Protein AF-0000000067432813 (afdb_homodimer)

Radius of gyration: 28.45 Å; Cα contacts (8 Å, |Δi|>4): 1770; chains: 2; bounding box: 60×82×70 Å

Secondary structure (DSSP, 8-state):
-PPPHHHHHHHS-SPP--SSTTSPPPPTT--HHHHHHHHHHHHHHHHHB-SB---STT-PBP-HHHHHHHHHHTT--HHHHHHHHHHHHTTPPBP---SS---GGGTTSSTT-GGGHHHHHHHHHHHHHHS-HHHHHIIIIISHHHHHSTT---HHHHHT-GGGHHHHHHHHHHHTT-HHHHHHHHHHHHHS----SSSS-GGGGSPPS--S-BS-HHHHHHHHHH-GGGTT--S-HHHHHHHHHHHHHHHHTTB---TT-HHHHHHHHHHHHHHHHHHHHTTTEETTEE----HHHHHHHHHHTHHHHHHTTS-HHHHHHHHHHHHHHHHHHHHHTT-----HHHHHHSPP-----S------TT-SS-TTSHHHH-S-HHHHHHHHHHH-S-HHHHHHHHHHHHHHHHHTTPPTTTTTTSSSTTGGG--THHHHHHHHHHHHHH--GGGTPPP---TT-TTSTT----/-PPPHHHHHHHS-SPP--SSTTSPPPPTT--HHHHHHHHHHHHHHHHHB-SB---STT-PBP-HHHHHHHHHHTT--HHHHHHHHHHHHTTPPBP---SS---GGGTTTSTT-GGGHHHHHHHHHHHHHHS-HHHHHIIIIISHHHHHSTT---HHHHHT-GGGHHHHHHHHHHHTT-HHHHHHHHHHHHHS----SSSS-GGGGSPPS--S-BS-HHHHHHHHHH-GGGTT--S-HHHHHHHHHHHHHHHHTTB---TT-HHHHHHHHHHHHHHHHHHHHTTTEETTEE----HHHHHHHHHHTTHHHHHTTS-HHHHHHHHHHHHHHHHHHHHHTT-----HHHHHHSPP-----S------TT-SS-TTSHHHH-S-HHHHHHHHHHH-S-HHHHHHHHHHHHHHHHHTTPPTTTTTTSSSTTGGG--THHHHHHHHHHHHHH--GGGTPPP---TT-TTSTT----

Nearest PDB structures (foldseek):
  7y3y-assembly1_B  TM=7.934E-01  e=2.611E-19  Cercospora sojina
  7y3w-assembly1_B  TM=7.903E-01  e=6.252E-19  Cercospora sojina
  8z4q-assembly1_A  TM=8.012E-01  e=2.951E-18  Aspergillus westerdijkiae
  7y3x-assembly2_B  TM=7.971E-01  e=7.065E-18  Cercospora sojina
  7y3y-assembly1_B  TM=7.880E-01  e=1.391E-19  Cercospora sojina

InterPro domains:
  IPR025337 Questin oxidase-like [PF14027] (61-404)
  IPR025337 Questin oxidase-like [PTHR35870] (26-448)

Solvent-accessible surface area (backbone atoms only — not comparable to full-atom values): 48434 Å² total; per-residue (Å²): 106,81,72,50,76,70,51,48,49,68,24,48,49,79,68,44,65,31,81,38,61,78,27,68,66,54,38,38,45,35,26,36,63,25,47,53,47,49,45,50,51,50,51,46,44,66,66,48,31,34,72,41,31,45,89,54,85,84,43,49,70,55,52,58,63,59,39,48,50,49,39,39,38,60,4,34,42,42,59,39,48,49,42,51,48,56,61,41,63,75,54,52,27,63,47,62,84,28,92,52,84,46,45,90,89,48,60,70,74,52,57,43,36,65,64,37,34,52,20,36,28,26,40,41,38,55,46,54,76,76,38,60,64,49,58,50,45,44,55,62,33,65,27,62,63,24,31,57,40,88,88,38,58,29,29,58,54,10,24,61,26,81,80,30,46,23,40,41,35,30,19,50,10,53,40,28,56,22,52,43,40,29,11,47,8,52,17,43,17,42,28,34,57,60,91,48,54,42,54,61,43,76,70,61,79,44,79,75,84,73,84,65,64,56,51,56,69,53,29,50,51,37,52,54,66,69,36,71,89,62,58,82,74,79,75,53,67,64,50,43,32,65,74,45,11,56,62,52,31,61,55,40,66,42,45,43,65,56,36,80,37,66,70,54,47,54,50,52,52,49,50,51,46,53,48,30,44,41,57,29,45,34,30,16,41,50,96,89,36,84,74,43,71,50,52,71,43,46,39,46,38,44,43,50,61,28,50,43,34,47,61,72,55,51,51,36,69,52,40,26,38,49,53,47,44,49,50,34,50,51,52,51,54,42,50,67,68,65,43,54,61,61,51,42,59,64,58,67,69,46,83,71,71,73,83,70,75,56,74,72,55,54,30,24,84,71,19,28,52,33,38,85,37,69,47,18,60,49,42,36,58,61,49,56,52,52,47,29,33,71,18,47,78,55,57,61,54,38,44,45,46,53,44,31,39,45,48,14,34,76,40,4,48,40,43,59,43,76,44,51,84,48,64,28,72,57,32,38,60,47,36,19,58,56,30,58,43,40,43,40,51,51,45,58,68,31,30,45,20,30,42,44,35,66,80,46,51,53,54,90,34,77,92,42,69,78,52,65,64,121,106,80,72,50,76,70,51,47,50,66,24,49,48,79,69,45,65,30,82,38,59,77,30,69,66,56,39,39,45,34,26,34,63,26,48,53,48,48,47,53,51,51,53,47,45,67,67,49,31,35,72,40,29,44,88,54,86,84,43,47,71,53,52,58,61,58,39,47,50,48,41,40,38,59,5,34,42,43,59,40,47,49,41,53,48,56,61,42,63,75,55,52,28,62,46,60,85,29,93,52,84,45,46,91,87,47,61,71,74,53,57,43,36,64,64,36,33,52,20,35,27,25,40,40,36,54,47,55,75,75,39,62,66,48,59,52,45,45,54,62,33,65,26,63,64,25,33,57,40,89,89,38,57,29,30,57,53,10,24,61,27,79,81,30,47,22,41,40,34,30,19,51,12,54,40,28,55,20,52,43,40,30,12,47,8,53,17,45,18,40,28,33,57,60,88,47,53,43,53,61,43,75,71,61,80,44,80,76,87,74,82,65,68,57,50,58,68,55,29,49,50,37,52,53,66,69,36,70,88,62,60,83,73,78,75,52,69,65,50,43,32,64,74,46,11,55,62,52,30,61,57,40,67,43,44,42,64,56,37,81,38,66,69,53,46,54,49,52,51,50,51,51,45,54,48,31,46,40,57,28,44,36,30,15,41,51,97,89,34,83,74,42,71,49,52,70,43,45,40,46,38,44,43,48,60,29,51,45,32,48,61,71,54,52,52,36,69,52,40,26,38,51,55,47,45,50,49,32,51,51,52,49,54,42,51,68,68,65,43,54,60,60,52,42,59,63,59,68,69,45,82,72,71,74,84,67,74,58,72,72,55,55,28,24,85,72,18,28,53,33,38,86,36,70,49,20,61,48,43,35,58,60,50,56,52,52,48,30,33,71,16,47,76,56,56,62,54,39,43,44,45,54,42,32,38,45,46,15,33,76,40,4,46,41,43,58,47,79,42,52,86,44,66,28,71,58,31,34,60,49,37,19,56,57,32,58,43,40,43,39,51,50,44,59,68,31,29,45,20,29,40,44,35,65,79,45,52,52,53,89,34,77,91,44,69,79,52,64,64,124

Sequence (940 aa):
MAPTKAQLLELWPVPGPSLTHYTAPRWPGTSPESTATLRVYLQRDYVEHHGMFDYTSRGAHNHTPFHLLVEWALGGTSKHLDAIWDQHENVERYAHRSPGAITTANAFDHLGDGDYYQAYLHFFSDLLLKTPLSAVLEEWLFSPKANFDGKKPEMVNRLLDGILHPMLYLGYGIEFSLPGLVAMGLAQTAVHGAPSPNLIPRSMFEAPTKRGPGLHAFTIVSRIMSDNAFKDYKGSFDDLQAKIGQKIQSYASEWLVDGANDKEIAKKVQELTFLNVMIYAVGGWRNGKFYKAEFTLMHLLTSSMTLTSYMAVISPTSKSLLLRAYFTRSLAYYISKGRPELPVRSFFTAPILTDFPGPTVNPTESAFPDPESPFAETPNVWLKIIQSALVHPDDHLSKVQRTLAHYGSLYGHIAAGEFKGTELKDSELIDGTLFVRTAALTMEWMGRIREGEPARFWGDDPNFPEAKIYMAPTKAQLLELWPVPGPSLTHYTAPRWPGTSPESTATLRVYLQRDYVEHHGMFDYTSRGAHNHTPFHLLVEWALGGTSKHLDAIWDQHENVERYAHRSPGAITTANAFDHLGDGDYYQAYLHFFSDLLLKTPLSAVLEEWLFSPKANFDGKKPEMVNRLLDGILHPMLYLGYGIEFSLPGLVAMGLAQTAVHGAPSPNLIPRSMFEAPTKRGPGLHAFTIVSRIMSDNAFKDYKGSFDDLQAKIGQKIQSYASEWLVDGANDKEIAKKVQELTFLNVMIYAVGGWRNGKFYKAEFTLMHLLTSSMTLTSYMAVISPTSKSLLLRAYFTRSLAYYISKGRPELPVRSFFTAPILTDFPGPTVNPTESAFPDPESPFAETPNVWLKIIQSALVHPDDHLSKVQRTLAHYGSLYGHIAAGEFKGTELKDSELIDGTLFVRTAALTMEWMGRIREGEPARFWGDDPNFPEAKIY

Structure (mmCIF, N/CA/C/O backbone):
data_AF-0000000067432813-model_v1
#
loop_
_entity.id
_entity.type
_entity.pdbx_description
1 polymer 'Predicted protein'
#
loop_
_atom_site.group_PDB
_atom_site.id
_atom_site.type_symbol
_atom_site.label_atom_id
_atom_site.label_alt_id
_atom_site.label_comp_id
_atom_site.label_asym_id
_atom_site.label_entity_id
_atom_site.label_seq_id
_atom_site.pdbx_PDB_ins_code
_atom_site.Cartn_x
_atom_site.Cartn_y
_atom_site.Cartn_z
_atom_site.occupancy
_atom_site.B_iso_or_equiv
_atom_site.auth_seq_id
_atom_site.auth_comp_id
_atom_site.auth_asym_id
_atom_site.auth_atom_id
_atom_site.pdbx_PDB_model_num
ATOM 1 N N . MET A 1 1 ? -29.719 22.328 2.865 1 84.38 1 MET A N 1
ATOM 2 C CA . MET A 1 1 ? -30.469 21.547 3.848 1 84.38 1 MET A CA 1
ATOM 3 C C . MET A 1 1 ? -29.688 20.297 4.242 1 84.38 1 MET A C 1
ATOM 5 O O . MET A 1 1 ? -28.812 19.844 3.498 1 84.38 1 MET A O 1
ATOM 9 N N . ALA A 1 2 ? -30.016 19.844 5.434 1 91.56 2 ALA A N 1
ATOM 10 C CA . ALA A 1 2 ? -29.422 18.594 5.875 1 91.56 2 ALA A CA 1
ATOM 11 C C . ALA A 1 2 ? -29.672 17.469 4.859 1 91.56 2 ALA A C 1
ATOM 13 O O . ALA A 1 2 ? -30.75 17.406 4.266 1 91.56 2 ALA A O 1
ATOM 14 N N . PRO A 1 3 ? -28.719 16.594 4.664 1 95.38 3 PRO A N 1
ATOM 15 C CA . PRO A 1 3 ? -28.891 15.508 3.705 1 95.38 3 PRO A CA 1
ATOM 16 C C . PRO A 1 3 ? -29.969 14.508 4.141 1 95.38 3 PRO A C 1
ATOM 18 O O . PRO A 1 3 ? -30.156 14.289 5.336 1 95.38 3 PRO A O 1
ATOM 21 N N . THR A 1 4 ? -30.641 13.969 3.16 1 96 4 THR A N 1
ATOM 22 C CA . THR A 1 4 ? -31.531 12.844 3.414 1 96 4 THR A CA 1
ATOM 23 C C . THR A 1 4 ? -30.734 11.594 3.799 1 96 4 THR A C 1
ATOM 25 O O . THR A 1 4 ? -29.516 11.586 3.711 1 96 4 THR A O 1
ATOM 28 N N . LYS A 1 5 ? -31.5 10.578 4.238 1 95.31 5 LYS A N 1
ATOM 29 C CA . LYS A 1 5 ? -30.859 9.312 4.582 1 95.31 5 LYS A CA 1
ATOM 30 C C . LYS A 1 5 ? -30.125 8.727 3.379 1 95.31 5 LYS A C 1
ATOM 32 O O . LYS A 1 5 ? -29.016 8.195 3.52 1 95.31 5 LYS A O 1
ATOM 37 N N . ALA A 1 6 ? -30.688 8.766 2.238 1 96.88 6 ALA A N 1
ATOM 38 C CA . ALA A 1 6 ? -30.078 8.25 1.016 1 96.88 6 ALA A CA 1
ATOM 39 C C . ALA A 1 6 ? -28.844 9.047 0.646 1 96.88 6 ALA A C 1
ATOM 41 O O . ALA A 1 6 ? -27.828 8.477 0.213 1 96.88 6 ALA A O 1
ATOM 42 N N . GLN A 1 7 ? -28.891 10.344 0.793 1 97.62 7 GLN A N 1
ATOM 43 C CA . GLN A 1 7 ? -27.766 11.203 0.497 1 97.62 7 GLN A CA 1
ATOM 44 C C . GLN A 1 7 ? -26.609 10.961 1.478 1 97.62 7 GLN A C 1
ATOM 46 O O . GLN A 1 7 ? -25.438 11.031 1.104 1 97.62 7 GLN A O 1
ATOM 51 N N . LEU A 1 8 ? -27.016 10.75 2.73 1 97.75 8 LEU A N 1
ATOM 52 C CA . LEU A 1 8 ? -26 10.461 3.742 1 97.75 8 LEU A CA 1
ATOM 53 C C . LEU A 1 8 ? -25.219 9.203 3.373 1 97.75 8 LEU A C 1
ATOM 55 O O . LEU A 1 8 ? -24 9.156 3.561 1 97.75 8 LEU A O 1
ATOM 59 N N . LEU A 1 9 ? -25.859 8.18 2.832 1 97.12 9 LEU A N 1
ATOM 60 C CA . LEU A 1 9 ? -25.188 6.949 2.404 1 97.12 9 LEU A CA 1
ATOM 61 C C . LEU A 1 9 ? -24.266 7.215 1.223 1 97.12 9 LEU A C 1
ATOM 63 O O . LEU A 1 9 ? -23.219 6.582 1.098 1 97.12 9 LEU A O 1
ATOM 67 N N . GLU A 1 10 ? -24.625 8.125 0.371 1 97.5 10 GLU A N 1
ATOM 68 C CA . GLU A 1 10 ? -23.781 8.5 -0.771 1 97.5 10 GLU A CA 1
ATOM 69 C C . GLU A 1 10 ? -22.562 9.289 -0.327 1 97.5 10 GLU A C 1
ATOM 71 O O . GLU A 1 10 ? -21.5 9.18 -0.931 1 97.5 10 GLU A O 1
ATOM 76 N N . LEU A 1 11 ? -22.734 10.062 0.711 1 98.5 11 LEU A N 1
ATOM 77 C CA . LEU A 1 11 ? -21.641 10.883 1.241 1 98.5 11 LEU A CA 1
ATOM 78 C C . LEU A 1 11 ? -20.641 10.023 1.992 1 98.5 11 LEU A C 1
ATOM 80 O O . LEU A 1 11 ? -19.484 10.422 2.166 1 98.5 11 LEU A O 1
ATOM 84 N N . TRP A 1 12 ? -21.109 8.891 2.465 1 98.31 12 TRP A N 1
ATOM 85 C CA . TRP A 1 12 ? -20.25 8.055 3.311 1 98.31 12 TRP A CA 1
ATOM 86 C C . TRP A 1 12 ? -20.234 6.613 2.807 1 98.31 12 TRP A C 1
ATOM 88 O O . TRP A 1 12 ? -20.609 5.691 3.535 1 98.31 12 TRP A O 1
ATOM 98 N N . PRO A 1 13 ? -19.719 6.41 1.611 1 97.81 13 PRO A N 1
ATOM 99 C CA . PRO A 1 13 ? -19.531 5.047 1.116 1 97.81 13 PRO A CA 1
ATOM 100 C C . PRO A 1 13 ? -18.438 4.293 1.872 1 97.81 13 PRO A C 1
ATOM 102 O O . PRO A 1 13 ? -17.828 4.848 2.791 1 97.81 13 PRO A O 1
ATOM 105 N N . VAL A 1 14 ? -18.266 3.002 1.536 1 97.25 14 VAL A N 1
ATOM 106 C CA . VAL A 1 14 ? -17.062 2.311 1.994 1 97.25 14 VAL A CA 1
ATOM 107 C C . VAL A 1 14 ? -15.82 3.07 1.534 1 97.25 14 VAL A C 1
ATOM 109 O O . VAL A 1 14 ? -15.703 3.438 0.362 1 97.25 14 VAL A O 1
ATOM 112 N N . PRO A 1 15 ? -14.906 3.412 2.447 1 97.5 15 PRO A N 1
ATOM 113 C CA . PRO A 1 15 ? -13.711 4.152 2.033 1 97.5 15 PRO A CA 1
ATOM 114 C C . PRO A 1 15 ? -13 3.512 0.847 1 97.5 15 PRO A C 1
ATOM 116 O O . PRO A 1 15 ? -12.859 2.287 0.795 1 97.5 15 PRO A O 1
ATOM 119 N N . GLY A 1 16 ? -12.594 4.301 -0.066 1 93.56 16 GLY A N 1
ATOM 120 C CA . GLY A 1 16 ? -12.047 3.826 -1.327 1 93.56 16 GLY A CA 1
ATOM 121 C C . GLY A 1 16 ? -10.586 3.404 -1.225 1 93.56 16 GLY A C 1
ATOM 122 O O . GLY A 1 16 ? -9.953 3.602 -0.189 1 93.56 16 GLY A O 1
ATOM 123 N N . PRO A 1 17 ? -10.102 2.787 -2.27 1 90.25 17 PRO A N 1
ATOM 124 C CA . PRO A 1 17 ? -8.688 2.402 -2.318 1 90.25 17 PRO A CA 1
ATOM 125 C C . PRO A 1 17 ? -7.758 3.596 -2.51 1 90.25 17 PRO A C 1
ATOM 127 O O . PRO A 1 17 ? -8.219 4.734 -2.602 1 90.25 17 PRO A O 1
ATOM 130 N N . SER A 1 18 ? -6.461 3.262 -2.467 1 91.06 18 SER A N 1
ATOM 131 C CA . SER A 1 18 ? -5.488 4.297 -2.793 1 91.06 18 SER A CA 1
ATOM 132 C C . SER A 1 18 ? -5.746 4.883 -4.18 1 91.06 18 SER A C 1
ATOM 134 O O . SER A 1 18 ? -6.199 4.176 -5.082 1 91.06 18 SER A O 1
ATOM 136 N N . LEU A 1 19 ? -5.426 6.125 -4.375 1 92.88 19 LEU A N 1
ATOM 137 C CA . LEU A 1 19 ? -5.723 6.828 -5.617 1 92.88 19 LEU A CA 1
ATOM 138 C C . LEU A 1 19 ? -4.629 6.598 -6.652 1 92.88 19 LEU A C 1
ATOM 140 O O . LEU A 1 19 ? -4.914 6.461 -7.844 1 92.88 19 LEU A O 1
ATOM 144 N N . THR A 1 20 ? -3.43 6.652 -6.195 1 91.88 20 THR A N 1
ATOM 145 C CA . THR A 1 20 ? -2.238 6.457 -7.012 1 91.88 20 THR A CA 1
ATOM 146 C C . THR A 1 20 ? -1.196 5.629 -6.266 1 91.88 20 THR A C 1
ATOM 148 O O . THR A 1 20 ? -1.397 5.273 -5.102 1 91.88 20 THR A O 1
ATOM 151 N N . HIS A 1 21 ? -0.107 5.395 -6.852 1 89.62 21 HIS A N 1
ATOM 152 C CA . HIS A 1 21 ? 0.961 4.66 -6.184 1 89.62 21 HIS A CA 1
ATOM 153 C C . HIS A 1 21 ? 1.646 5.527 -5.129 1 89.62 21 HIS A C 1
ATOM 155 O O . HIS A 1 21 ? 2.398 5.016 -4.297 1 89.62 21 HIS A O 1
ATOM 161 N N . TYR A 1 22 ? 1.32 6.832 -5.105 1 93.62 22 TYR A N 1
ATOM 162 C CA . TYR A 1 22 ? 1.924 7.727 -4.121 1 93.62 22 TYR A CA 1
ATOM 163 C C . TYR A 1 22 ? 1.033 7.863 -2.893 1 93.62 22 TYR A C 1
ATOM 165 O O . TYR A 1 22 ? 1.481 8.328 -1.844 1 93.62 22 TYR A O 1
ATOM 173 N N . THR A 1 23 ? -0.262 7.531 -3.023 1 95.69 23 THR A N 1
ATOM 174 C CA . THR A 1 23 ? -1.18 7.684 -1.9 1 95.69 23 THR A CA 1
ATOM 175 C C . THR A 1 23 ? -1.119 6.469 -0.981 1 95.69 23 THR A C 1
ATOM 177 O O . THR A 1 23 ? -0.962 5.336 -1.448 1 95.69 23 THR A O 1
ATOM 180 N N . ALA A 1 24 ? -1.291 6.691 0.257 1 94.62 24 ALA A N 1
ATOM 181 C CA . ALA A 1 24 ? -1.124 5.633 1.247 1 94.62 24 ALA A CA 1
ATOM 182 C C . ALA A 1 24 ? -2.104 4.488 0.996 1 94.62 24 ALA A C 1
ATOM 184 O O . ALA A 1 24 ? -3.314 4.711 0.905 1 94.62 24 ALA A O 1
ATOM 185 N N . PRO A 1 25 ? -1.563 3.297 0.836 1 94.25 25 PRO A N 1
ATOM 186 C CA . PRO A 1 25 ? -2.465 2.145 0.759 1 94.25 25 PRO A CA 1
ATOM 187 C C . PRO A 1 25 ? -3.053 1.763 2.115 1 94.25 25 PRO A C 1
ATOM 189 O O . PRO A 1 25 ? -2.604 2.264 3.15 1 94.25 25 PRO A O 1
ATOM 192 N N . ARG A 1 26 ? -4.086 0.929 2.025 1 96.19 26 ARG A N 1
ATOM 193 C CA . ARG A 1 26 ? -4.621 0.359 3.258 1 96.19 26 ARG A CA 1
ATOM 194 C C . ARG A 1 26 ? -3.748 -0.791 3.752 1 96.19 26 ARG A C 1
ATOM 196 O O . ARG A 1 26 ? -3.25 -1.586 2.951 1 96.19 26 ARG A O 1
ATOM 203 N N . TRP A 1 27 ? -3.51 -0.84 5.047 1 97.88 27 TRP A N 1
ATOM 204 C CA . TRP A 1 27 ? -2.912 -2.033 5.637 1 97.88 27 TRP A CA 1
ATOM 205 C C . TRP A 1 27 ? -3.91 -3.186 5.664 1 97.88 27 TRP A C 1
ATOM 207 O O . TRP A 1 27 ? -5.121 -2.965 5.621 1 97.88 27 TRP A O 1
ATOM 217 N N . PRO A 1 28 ? -3.398 -4.418 5.629 1 98.06 28 PRO A N 1
ATOM 218 C CA . PRO A 1 28 ? -4.355 -5.492 5.902 1 98.06 28 PRO A CA 1
ATOM 219 C C . PRO A 1 28 ? -4.934 -5.426 7.316 1 98.06 28 PRO A C 1
ATOM 221 O O . PRO A 1 28 ? -4.262 -4.957 8.234 1 98.06 28 PRO A O 1
ATOM 224 N N . GLY A 1 29 ? -6.148 -5.902 7.477 1 97.31 29 GLY A N 1
ATOM 225 C CA . GLY A 1 29 ? -6.738 -5.957 8.805 1 97.31 29 GLY A CA 1
ATOM 226 C C . GLY A 1 29 ? -8.164 -5.434 8.844 1 97.31 29 GLY A C 1
ATOM 227 O O . GLY A 1 29 ? -8.883 -5.664 9.812 1 97.31 29 GLY A O 1
ATOM 228 N N . THR A 1 30 ? -8.562 -4.727 7.77 1 96.81 30 THR A N 1
ATOM 229 C CA . THR A 1 30 ? -9.961 -4.324 7.699 1 96.81 30 THR A CA 1
ATOM 230 C C . THR A 1 30 ? -10.875 -5.543 7.59 1 96.81 30 THR A C 1
ATOM 232 O O . THR A 1 30 ? -10.492 -6.555 6.996 1 96.81 30 THR A O 1
ATOM 235 N N . SER A 1 31 ? -11.992 -5.504 8.164 1 97.69 31 SER A N 1
ATOM 236 C CA . SER A 1 31 ? -13 -6.559 8.133 1 97.69 31 SER A CA 1
ATOM 237 C C . SER A 1 31 ? -14.383 -5.992 7.797 1 97.69 31 SER A C 1
ATOM 239 O O . SER A 1 31 ? -14.586 -4.777 7.848 1 97.69 31 SER A O 1
ATOM 241 N N . PRO A 1 32 ? -15.312 -6.898 7.402 1 97.88 32 PRO A N 1
ATOM 242 C CA . PRO A 1 32 ? -16.672 -6.402 7.219 1 97.88 32 PRO A CA 1
ATOM 243 C C . PRO A 1 32 ? -17.219 -5.715 8.469 1 97.88 32 PRO A C 1
ATOM 245 O O . PRO A 1 32 ? -17.875 -4.668 8.367 1 97.88 32 PRO A O 1
ATOM 248 N N . GLU A 1 33 ? -16.906 -6.273 9.594 1 98.12 33 GLU A N 1
ATOM 249 C CA . GLU A 1 33 ? -17.422 -5.742 10.852 1 98.12 33 GLU A CA 1
ATOM 250 C C . GLU A 1 33 ? -16.828 -4.371 11.156 1 98.12 33 GLU A C 1
ATOM 252 O O . GLU A 1 33 ? -17.547 -3.436 11.492 1 98.12 33 GLU A O 1
ATOM 257 N N . SER A 1 34 ? -15.531 -4.254 11.125 1 98.5 34 SER A N 1
ATOM 258 C CA . SER A 1 34 ? -14.883 -2.975 11.414 1 98.5 34 SER A CA 1
ATOM 259 C C . SER A 1 34 ? -15.305 -1.905 10.414 1 98.5 34 SER A C 1
ATOM 261 O O . SER A 1 34 ? -15.461 -0.736 10.773 1 98.5 34 SER A O 1
ATOM 263 N N . THR A 1 35 ? -15.523 -2.285 9.133 1 98.62 35 THR A N 1
ATOM 264 C CA . THR A 1 35 ? -15.938 -1.345 8.094 1 98.62 35 THR A CA 1
ATOM 265 C C . THR A 1 35 ? -17.344 -0.836 8.359 1 98.62 35 THR A C 1
ATOM 267 O O . THR A 1 35 ? -17.625 0.355 8.203 1 98.62 35 THR A O 1
ATOM 270 N N . ALA A 1 36 ? -18.203 -1.762 8.742 1 98.38 36 ALA A N 1
ATOM 271 C CA . ALA A 1 36 ? -19.578 -1.362 9.094 1 98.38 36 ALA A CA 1
ATOM 272 C C . ALA A 1 36 ? -19.578 -0.395 10.273 1 98.38 36 ALA A C 1
ATOM 274 O O . ALA A 1 36 ? -20.281 0.615 10.258 1 98.38 36 ALA A O 1
ATOM 275 N N . THR A 1 37 ? -18.766 -0.705 11.273 1 98.81 37 THR A N 1
ATOM 276 C CA . THR A 1 37 ? -18.656 0.147 12.445 1 98.81 37 THR A CA 1
ATOM 277 C C . THR A 1 37 ? -18.125 1.524 12.07 1 98.81 37 THR A C 1
ATOM 279 O O . THR A 1 37 ? -18.641 2.545 12.516 1 98.81 37 THR A O 1
ATOM 282 N N . LEU A 1 38 ? -17.109 1.555 11.25 1 98.81 38 LEU A N 1
ATOM 283 C CA . LEU A 1 38 ? -16.516 2.805 10.789 1 98.81 38 LEU A CA 1
ATOM 284 C C . LEU A 1 38 ? -17.562 3.686 10.117 1 98.81 38 LEU A C 1
ATOM 286 O O . LEU A 1 38 ? -17.672 4.875 10.43 1 98.81 38 LEU A O 1
ATOM 290 N N . ARG A 1 39 ? -18.312 3.135 9.219 1 98.44 39 ARG A N 1
ATOM 291 C CA . ARG A 1 39 ? -19.281 3.9 8.445 1 98.44 39 ARG A CA 1
ATOM 292 C C . ARG A 1 39 ? -20.375 4.473 9.352 1 98.44 39 ARG A C 1
ATOM 294 O O . ARG A 1 39 ? -20.797 5.617 9.172 1 98.44 39 ARG A O 1
ATOM 301 N N . VAL A 1 40 ? -20.766 3.672 10.328 1 98.44 40 VAL A N 1
ATOM 302 C CA . VAL A 1 40 ? -21.781 4.133 11.266 1 98.44 40 VAL A CA 1
ATOM 303 C C . VAL A 1 40 ? -21.266 5.348 12.031 1 98.44 40 VAL A C 1
ATOM 305 O O . VAL A 1 40 ? -21.953 6.367 12.133 1 98.44 40 VAL A O 1
ATOM 308 N N . TYR A 1 41 ? -20.062 5.258 12.547 1 98.75 41 TYR A N 1
ATOM 309 C CA . TYR A 1 41 ? -19.531 6.32 13.391 1 98.75 41 TYR A CA 1
ATOM 310 C C . TYR A 1 41 ? -19.219 7.562 12.562 1 98.75 41 TYR A C 1
ATOM 312 O O . TYR A 1 41 ? -19.375 8.688 13.039 1 98.75 41 TYR A O 1
ATOM 320 N N . LEU A 1 42 ? -18.734 7.406 11.32 1 98.69 42 LEU A N 1
ATOM 321 C CA . LEU A 1 42 ? -18.469 8.562 10.469 1 98.69 42 LEU A CA 1
ATOM 322 C C . LEU A 1 42 ? -19.766 9.312 10.172 1 98.69 42 LEU A C 1
ATOM 324 O O . LEU A 1 42 ? -19.797 10.547 10.195 1 98.69 42 LEU A O 1
ATOM 328 N N . GLN A 1 43 ? -20.844 8.57 9.922 1 98.38 43 GLN A N 1
ATOM 329 C CA . GLN A 1 43 ? -22.141 9.18 9.672 1 98.38 43 GLN A CA 1
ATOM 330 C C . GLN A 1 43 ? -22.672 9.883 10.914 1 98.38 43 GLN A C 1
ATOM 332 O O . GLN A 1 43 ? -23.188 11 10.828 1 98.38 43 GLN A O 1
ATOM 337 N N . ARG A 1 44 ? -22.531 9.227 12.039 1 98.06 44 ARG A N 1
ATOM 338 C CA . ARG A 1 44 ? -23 9.82 13.289 1 98.06 44 ARG A CA 1
ATOM 339 C C . ARG A 1 44 ? -22.234 11.102 13.609 1 98.06 44 ARG A C 1
ATOM 341 O O . ARG A 1 44 ? -22.828 12.102 14.023 1 98.06 44 ARG A O 1
ATOM 348 N N . ASP A 1 45 ? -20.938 11.039 13.438 1 97.88 45 ASP A N 1
ATOM 349 C CA . ASP A 1 45 ? -20.141 12.227 13.695 1 97.88 45 ASP A CA 1
ATOM 350 C C . ASP A 1 45 ? -20.578 13.391 12.805 1 97.88 45 ASP A C 1
ATOM 352 O O . ASP A 1 45 ? -20.719 14.523 13.281 1 97.88 45 ASP A O 1
ATOM 356 N N . TYR A 1 46 ? -20.781 13.117 11.531 1 97.81 46 TYR A N 1
ATOM 357 C CA . TYR A 1 46 ? -21.219 14.094 10.547 1 97.81 46 TYR A CA 1
ATOM 358 C C . TYR A 1 46 ? -22.547 14.734 10.961 1 97.81 46 TYR A C 1
ATOM 360 O O . TYR A 1 46 ? -22.734 15.945 10.82 1 97.81 46 TYR A O 1
ATOM 368 N N . VAL A 1 47 ? -23.422 13.945 11.5 1 97.44 47 VAL A N 1
ATOM 369 C CA . VAL A 1 47 ? -24.781 14.398 11.789 1 97.44 47 VAL A CA 1
ATOM 370 C C . VAL A 1 47 ? -24.828 15.039 13.18 1 97.44 47 VAL A C 1
ATOM 372 O O . VAL A 1 47 ? -25.453 16.078 13.375 1 97.44 47 VAL A O 1
ATOM 375 N N . GLU A 1 48 ? -24.109 14.477 14.117 1 96.19 48 GLU A N 1
ATOM 376 C CA . GLU A 1 48 ? -24.344 14.789 15.523 1 96.19 48 GLU A CA 1
ATOM 377 C C . GLU A 1 48 ? -23.328 15.812 16.047 1 96.19 48 GLU A C 1
ATOM 379 O O . GLU A 1 48 ? -23.594 16.516 17.016 1 96.19 48 GLU A O 1
ATOM 384 N N . HIS A 1 49 ? -22.203 15.859 15.398 1 95.12 49 HIS A N 1
ATOM 385 C CA . HIS A 1 49 ? -21.141 16.672 16 1 95.12 49 HIS A CA 1
ATOM 386 C C . HIS A 1 49 ? -20.812 17.875 15.125 1 95.12 49 HIS A C 1
ATOM 388 O O . HIS A 1 49 ? -21 17.844 13.906 1 95.12 49 HIS A O 1
ATOM 394 N N . HIS A 1 50 ? -20.344 18.953 15.812 1 92.69 50 HIS A N 1
ATOM 395 C CA . HIS A 1 50 ? -19.781 20.125 15.148 1 92.69 50 HIS A CA 1
ATOM 396 C C . HIS A 1 50 ? -18.344 19.875 14.703 1 92.69 50 HIS A C 1
ATOM 398 O O . HIS A 1 50 ? -17.719 18.906 15.141 1 92.69 50 HIS A O 1
ATOM 404 N N . GLY A 1 51 ? -17.844 20.688 13.883 1 91.69 51 GLY A N 1
ATOM 405 C CA . GLY A 1 51 ? -16.469 20.562 13.398 1 91.69 51 GLY A CA 1
ATOM 406 C C . GLY A 1 51 ? -15.438 20.953 14.438 1 91.69 51 GLY A C 1
ATOM 407 O O . GLY A 1 51 ? -14.258 20.625 14.297 1 91.69 51 GLY A O 1
ATOM 408 N N . MET A 1 52 ? -15.914 21.625 15.516 1 88.38 52 MET A N 1
ATOM 409 C CA . MET A 1 52 ? -15.047 22.047 16.609 1 88.38 52 MET A CA 1
ATOM 410 C C . MET A 1 52 ? -15.547 21.484 17.938 1 88.38 52 MET A C 1
ATOM 412 O O . MET A 1 52 ? -16.75 21.344 18.156 1 88.38 52 MET A O 1
ATOM 416 N N . PHE A 1 53 ? -14.773 21.031 18.922 1 80.19 53 PHE A N 1
ATOM 417 C CA . PHE A 1 53 ? -15.273 20.562 20.219 1 80.19 53 PHE A CA 1
ATOM 418 C C . PHE A 1 53 ? -15.109 21.625 21.281 1 80.19 53 PHE A C 1
ATOM 420 O O . PHE A 1 53 ? -15.805 21.609 22.297 1 80.19 53 PHE A O 1
ATOM 427 N N . ASP A 1 54 ? -14.047 22.359 21.422 1 65.12 54 ASP A N 1
ATOM 428 C CA . ASP A 1 54 ? -13.914 23.312 22.531 1 65.12 54 ASP A CA 1
ATOM 429 C C . ASP A 1 54 ? -14.648 24.609 22.219 1 65.12 54 ASP A C 1
ATOM 431 O O . ASP A 1 54 ? -14.492 25.188 21.141 1 65.12 54 ASP A O 1
ATOM 435 N N . TYR A 1 55 ? -15.57 24.922 23.219 1 53.81 55 TYR A N 1
ATOM 436 C CA . TYR A 1 55 ? -16.406 26.094 23.125 1 53.81 55 TYR A CA 1
ATOM 437 C C . TYR A 1 55 ? -15.578 27.375 23.234 1 53.81 55 TYR A C 1
ATOM 439 O O . TYR A 1 55 ? -16.094 28.484 23.031 1 53.81 55 TYR A O 1
ATOM 447 N N . THR A 1 56 ? -14.336 27.047 23.719 1 52.44 56 THR A N 1
ATOM 448 C CA . THR A 1 56 ? -13.555 28.266 23.906 1 52.44 56 THR A CA 1
ATOM 449 C C . THR A 1 56 ? -13.102 28.812 22.562 1 52.44 56 THR A C 1
ATOM 451 O O . THR A 1 56 ? -13.109 28.109 21.547 1 52.44 56 THR A O 1
ATOM 454 N N . SER A 1 57 ? -12.914 29.969 22.453 1 44.75 57 SER A N 1
ATOM 455 C CA . SER A 1 57 ? -12.727 30.812 21.281 1 44.75 57 SER A CA 1
ATOM 456 C C . SER A 1 57 ? -11.836 30.125 20.25 1 44.75 57 SER A C 1
ATOM 458 O O . SER A 1 57 ? -11.891 30.453 19.062 1 44.75 57 SER A O 1
ATOM 460 N N . ARG A 1 58 ? -10.703 29.797 20.562 1 52.91 58 ARG A N 1
ATOM 461 C CA . ARG A 1 58 ? -9.828 29.453 19.453 1 52.91 58 ARG A CA 1
ATOM 462 C C . ARG A 1 58 ? -10.102 28.031 18.953 1 52.91 58 ARG A C 1
ATOM 464 O O . ARG A 1 58 ? -9.734 27.672 17.844 1 52.91 58 ARG A O 1
ATOM 471 N N . GLY A 1 59 ? -11.016 27.375 19.484 1 61.75 59 GLY A N 1
ATOM 472 C CA . GLY A 1 59 ? -11.633 26.062 19.297 1 61.75 59 GLY A CA 1
ATOM 473 C C . GLY A 1 59 ? -10.68 25.031 18.719 1 61.75 59 GLY A C 1
ATOM 474 O O . GLY A 1 59 ? -9.719 25.375 18.031 1 61.75 59 GLY A O 1
ATOM 475 N N . ALA A 1 60 ? -10.656 23.797 19.406 1 82.25 60 ALA A N 1
ATOM 476 C CA . ALA A 1 60 ? -9.914 22.625 18.922 1 82.25 60 ALA A CA 1
ATOM 477 C C . ALA A 1 60 ? -10.75 21.828 17.938 1 82.25 60 ALA A C 1
ATOM 479 O O . ALA A 1 60 ? -11.984 21.828 18 1 82.25 60 ALA A O 1
ATOM 480 N N . HIS A 1 61 ? -10.195 21.344 16.859 1 90.62 61 HIS A N 1
ATOM 481 C CA . HIS A 1 61 ? -10.852 20.672 15.75 1 90.62 61 HIS A CA 1
ATOM 482 C C . HIS A 1 61 ? -11.328 19.281 16.156 1 90.62 61 HIS A C 1
ATOM 484 O O . HIS A 1 61 ? -10.664 18.594 16.938 1 90.62 61 HIS A O 1
ATOM 490 N N . ASN A 1 62 ? -12.484 18.969 15.75 1 93.12 62 ASN A N 1
ATOM 491 C CA . ASN A 1 62 ? -12.984 17.594 15.836 1 93.12 62 ASN A CA 1
ATOM 492 C C . ASN A 1 62 ? -12.086 16.625 15.078 1 93.12 62 ASN A C 1
ATOM 494 O O . ASN A 1 62 ? -11.969 16.719 13.852 1 93.12 62 ASN A O 1
ATOM 498 N N . HIS A 1 63 ? -11.484 15.656 15.797 1 94.06 63 HIS A N 1
ATOM 499 C CA . HIS A 1 63 ? -10.555 14.719 15.195 1 94.06 63 HIS A CA 1
ATOM 500 C C . HIS A 1 63 ? -11.203 13.359 14.969 1 94.06 63 HIS A C 1
ATOM 502 O O . HIS A 1 63 ? -10.562 12.422 14.492 1 94.06 63 HIS A O 1
ATOM 508 N N . THR A 1 64 ? -12.43 13.258 15.289 1 96.44 64 THR A N 1
ATOM 509 C CA . THR A 1 64 ? -13.086 11.953 15.328 1 96.44 64 THR A CA 1
ATOM 510 C C . THR A 1 64 ? -12.922 11.227 14 1 96.44 64 THR A C 1
ATOM 512 O O . THR A 1 64 ? -12.477 10.07 13.977 1 96.44 64 THR A O 1
ATOM 515 N N . PRO A 1 65 ? -13.156 11.898 12.875 1 97.38 65 PRO A N 1
ATOM 516 C CA . PRO A 1 65 ? -13.062 11.156 11.617 1 97.38 65 PRO A CA 1
ATOM 517 C C . PRO A 1 65 ? -11.641 10.68 11.32 1 97.38 65 PRO A C 1
ATOM 519 O O . PRO A 1 65 ? -11.453 9.578 10.797 1 97.38 65 PRO A O 1
ATOM 522 N N . PHE A 1 66 ? -10.633 11.461 11.664 1 96.12 66 PHE A N 1
ATOM 523 C CA . PHE A 1 66 ? -9.234 11.109 11.414 1 96.12 66 PHE A CA 1
ATOM 524 C C . PHE A 1 66 ? -8.836 9.883 12.234 1 96.12 66 PHE A C 1
ATOM 526 O O . PHE A 1 66 ? -8.234 8.945 11.703 1 96.12 66 PHE A O 1
ATOM 533 N N . HIS A 1 67 ? -9.195 10.023 13.523 1 97.38 67 HIS A N 1
ATOM 534 C CA . HIS A 1 67 ? -8.828 8.938 14.43 1 97.38 67 HIS A CA 1
ATOM 535 C C . HIS A 1 67 ? -9.438 7.617 13.977 1 97.38 67 HIS A C 1
ATOM 537 O O . HIS A 1 67 ? -8.742 6.602 13.914 1 97.38 67 HIS A O 1
ATOM 543 N N . LEU A 1 68 ? -10.727 7.641 13.586 1 98.69 68 LEU A N 1
ATOM 544 C CA . LEU A 1 68 ? -11.445 6.445 13.148 1 98.69 68 LEU A CA 1
ATOM 545 C C . LEU A 1 68 ? -10.859 5.91 11.852 1 98.69 68 LEU A C 1
ATOM 547 O O . LEU A 1 68 ? -10.602 4.707 11.727 1 98.69 68 LEU A O 1
ATOM 551 N N . LEU A 1 69 ? -10.633 6.758 10.875 1 98.69 69 LEU A N 1
ATOM 552 C CA . LEU A 1 69 ? -10.164 6.344 9.555 1 98.69 69 LEU A CA 1
ATOM 553 C C . LEU A 1 69 ? -8.75 5.781 9.625 1 98.69 69 LEU A C 1
ATOM 555 O O . LEU A 1 69 ? -8.445 4.777 8.977 1 98.69 69 LEU A O 1
ATOM 559 N N . VAL A 1 70 ? -7.91 6.445 10.391 1 98.56 70 VAL A N 1
ATOM 560 C CA . VAL A 1 70 ? -6.527 5.996 10.508 1 98.56 70 VAL A CA 1
ATOM 561 C C . VAL A 1 70 ? -6.48 4.637 11.203 1 98.56 70 VAL A C 1
ATOM 563 O O . VAL A 1 70 ? -5.766 3.732 10.773 1 98.56 70 VAL A O 1
ATOM 566 N N . GLU A 1 71 ? -7.277 4.512 12.32 1 98.56 71 GLU A N 1
ATOM 567 C CA . GLU A 1 71 ? -7.367 3.234 13.016 1 98.56 71 GLU A CA 1
ATOM 568 C C . GLU A 1 71 ? -7.816 2.121 12.07 1 98.56 71 GLU A C 1
ATOM 570 O O . GLU A 1 71 ? -7.199 1.056 12.023 1 98.56 71 GLU A O 1
ATOM 575 N N . TRP A 1 72 ? -8.852 2.402 11.328 1 98.62 72 TRP A N 1
ATOM 576 C CA . TRP A 1 72 ? -9.398 1.444 10.375 1 98.62 72 TRP A CA 1
ATOM 577 C C . TRP A 1 72 ? -8.375 1.104 9.297 1 98.62 72 TRP A C 1
ATOM 579 O O . TRP A 1 72 ? -8.172 -0.068 8.977 1 98.62 72 TRP A O 1
ATOM 589 N N . ALA A 1 73 ? -7.699 2.088 8.758 1 98.31 73 ALA A N 1
ATOM 590 C CA . ALA A 1 73 ? -6.754 1.915 7.656 1 98.31 73 ALA A CA 1
ATOM 591 C C . ALA A 1 73 ? -5.547 1.091 8.094 1 98.31 73 ALA A C 1
ATOM 593 O O . ALA A 1 73 ? -4.895 0.449 7.266 1 98.31 73 ALA A O 1
ATOM 594 N N . LEU A 1 74 ? -5.258 1.086 9.398 1 98.5 74 LEU A N 1
ATOM 595 C CA . LEU A 1 74 ? -4.125 0.341 9.93 1 98.5 74 LEU A CA 1
ATOM 596 C C . LEU A 1 74 ? -4.555 -1.051 10.383 1 98.5 74 LEU A C 1
ATOM 598 O O . LEU A 1 74 ? -3.725 -1.844 10.836 1 98.5 74 LEU A O 1
ATOM 602 N N . GLY A 1 75 ? -5.836 -1.338 10.297 1 98.06 75 GLY A N 1
ATOM 603 C CA . GLY A 1 75 ? -6.32 -2.682 10.57 1 98.06 75 GLY A CA 1
ATOM 604 C C . GLY A 1 75 ? -6.902 -2.834 11.961 1 98.06 75 GLY A C 1
ATOM 605 O O . GLY A 1 75 ? -7 -3.947 12.484 1 98.06 75 GLY A O 1
ATOM 606 N N . GLY A 1 76 ? -7.223 -1.694 12.633 1 98 76 GLY A N 1
ATOM 607 C CA . GLY A 1 76 ? -7.895 -1.781 13.914 1 98 76 GLY A CA 1
ATOM 608 C C . GLY A 1 76 ? -9.242 -2.48 13.844 1 98 76 GLY A C 1
ATOM 609 O O . GLY A 1 76 ? -9.906 -2.443 12.805 1 98 76 GLY A O 1
ATOM 610 N N . THR A 1 77 ? -9.672 -3.057 14.922 1 97.75 77 THR A N 1
ATOM 611 C CA . THR A 1 77 ? -10.906 -3.832 14.969 1 97.75 77 THR A CA 1
ATOM 612 C C . THR A 1 77 ? -12.102 -2.934 15.289 1 97.75 77 THR A C 1
ATOM 614 O O . THR A 1 77 ? -11.93 -1.761 15.625 1 97.75 77 THR A O 1
ATOM 617 N N . SER A 1 78 ? -13.297 -3.553 15.141 1 98.25 78 SER A N 1
ATOM 618 C CA . SER A 1 78 ? -14.516 -2.846 15.523 1 98.25 78 SER A CA 1
ATOM 619 C C . SER A 1 78 ? -14.461 -2.398 16.984 1 98.25 78 SER A C 1
ATOM 621 O O . SER A 1 78 ? -14.945 -1.318 17.328 1 98.25 78 SER A O 1
ATOM 623 N N . LYS A 1 79 ? -13.836 -3.184 17.828 1 98.44 79 LYS A N 1
ATOM 624 C CA . LYS A 1 79 ? -13.734 -2.842 19.25 1 98.44 79 LYS A CA 1
ATOM 625 C C . LYS A 1 79 ? -12.836 -1.626 19.469 1 98.44 79 LYS A C 1
ATOM 627 O O . LYS A 1 79 ? -13.109 -0.793 20.328 1 98.44 79 LYS A O 1
ATOM 632 N N . HIS A 1 80 ? -11.789 -1.567 18.703 1 98.56 80 HIS A N 1
ATOM 633 C CA . HIS A 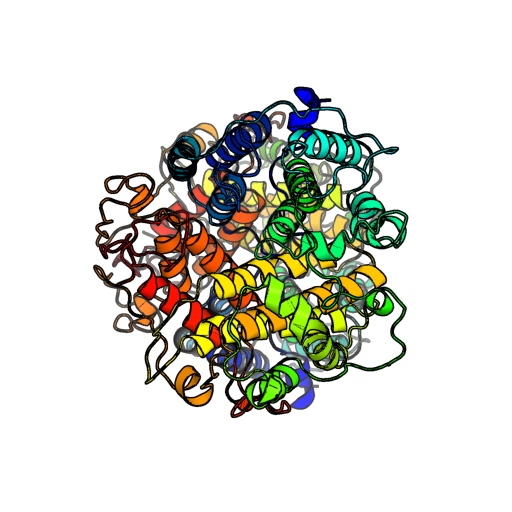1 80 ? -10.961 -0.368 18.75 1 98.56 80 HIS A CA 1
ATOM 634 C C . HIS A 1 80 ? -11.75 0.867 18.328 1 98.56 80 HIS A C 1
ATOM 636 O O . HIS A 1 80 ? -11.641 1.923 18.969 1 98.56 80 HIS A O 1
ATOM 642 N N . LEU A 1 81 ? -12.531 0.769 17.25 1 98.75 81 LEU A N 1
ATOM 643 C CA . LEU A 1 81 ? -13.328 1.885 16.75 1 98.75 81 LEU A CA 1
ATOM 644 C C . LEU A 1 81 ? -14.375 2.303 17.766 1 98.75 81 LEU A C 1
ATOM 646 O O . LEU A 1 81 ? -14.648 3.496 17.938 1 98.75 81 LEU A O 1
ATOM 650 N N . ASP A 1 82 ? -14.922 1.304 18.516 1 98.62 82 ASP A N 1
ATOM 651 C CA . ASP A 1 82 ? -15.859 1.604 19.594 1 98.62 82 ASP A CA 1
ATOM 652 C C . ASP A 1 82 ? -15.188 2.434 20.688 1 98.62 82 ASP A C 1
ATOM 654 O O . ASP A 1 82 ? -15.758 3.414 21.156 1 98.62 82 ASP A O 1
ATOM 658 N N . ALA A 1 83 ? -14.039 2.02 21.062 1 98.19 83 ALA A N 1
ATOM 659 C CA . ALA A 1 83 ? -13.305 2.729 22.109 1 98.19 83 ALA A CA 1
ATOM 660 C C . ALA A 1 83 ? -12.977 4.156 21.688 1 98.19 83 ALA A C 1
ATOM 662 O O . ALA A 1 83 ? -13.07 5.086 22.484 1 98.19 83 ALA A O 1
ATOM 663 N N . ILE A 1 84 ? -12.609 4.34 20.438 1 97.88 84 ILE A N 1
ATOM 664 C CA . ILE A 1 84 ? -12.289 5.656 19.891 1 97.88 84 ILE A CA 1
ATOM 665 C C . ILE A 1 84 ? -13.547 6.527 19.891 1 97.88 84 ILE A C 1
ATOM 667 O O . ILE A 1 84 ? -13.5 7.691 20.297 1 97.88 84 ILE A O 1
ATOM 671 N N . TRP A 1 85 ? -14.633 5.953 19.422 1 98 85 TRP A N 1
ATOM 672 C CA . TRP A 1 85 ? -15.898 6.688 19.406 1 98 85 TRP A CA 1
ATOM 673 C C . TRP A 1 85 ? -16.25 7.164 20.812 1 98 85 TRP A C 1
ATOM 675 O O . TRP A 1 85 ? -16.609 8.328 21 1 98 85 TRP A O 1
ATOM 685 N N . ASP A 1 86 ? -16.125 6.293 21.766 1 96.81 86 ASP A N 1
ATOM 686 C CA . ASP A 1 86 ? -16.469 6.625 23.141 1 96.81 86 ASP A CA 1
ATOM 687 C C . ASP A 1 86 ? -15.594 7.762 23.656 1 96.81 86 ASP A C 1
ATOM 689 O O . ASP A 1 86 ? -16.078 8.656 24.359 1 96.81 86 ASP A O 1
ATOM 693 N N . GLN A 1 87 ? -14.359 7.703 23.328 1 93.94 87 GLN A N 1
ATOM 694 C CA . GLN A 1 87 ? -13.438 8.75 23.75 1 93.94 87 GLN A CA 1
ATOM 695 C C . GLN A 1 87 ? -13.859 10.109 23.188 1 93.94 87 GLN A C 1
ATOM 697 O O . GLN A 1 87 ? -13.875 11.109 23.906 1 93.94 87 GLN A O 1
ATOM 702 N N . HIS A 1 88 ? -14.211 10.164 21.922 1 93.06 88 HIS A N 1
ATOM 703 C CA . HIS A 1 88 ? -14.508 11.43 21.266 1 93.06 88 HIS A CA 1
ATOM 704 C C . HIS A 1 88 ? -15.914 11.914 21.609 1 93.06 88 HIS A C 1
ATOM 706 O O . HIS A 1 88 ? -16.156 13.117 21.703 1 93.06 88 HIS A O 1
ATOM 712 N N . GLU A 1 89 ? -16.797 10.992 21.766 1 91.94 89 GLU A N 1
ATOM 713 C CA . GLU A 1 89 ? -18.172 11.352 22.094 1 91.94 89 GLU A CA 1
ATOM 714 C C . GLU A 1 89 ? -18.234 12.164 23.391 1 91.94 89 GLU A C 1
ATOM 716 O O . GLU A 1 89 ? -19.062 13.062 23.531 1 91.94 89 GLU A O 1
ATOM 721 N N . ASN A 1 90 ? -17.312 11.953 24.234 1 87.38 90 ASN A N 1
ATOM 722 C CA . ASN A 1 90 ? -17.297 12.594 25.547 1 87.38 90 ASN A CA 1
ATOM 723 C C . ASN A 1 90 ? -16.844 14.055 25.453 1 87.38 90 ASN A C 1
ATOM 725 O O . ASN A 1 90 ? -17.094 14.844 26.359 1 87.38 90 ASN A O 1
ATOM 729 N N . VAL A 1 91 ? -16.25 14.461 24.312 1 85.75 91 VAL A N 1
ATOM 730 C CA . VAL A 1 91 ? -15.656 15.789 24.297 1 85.75 91 VAL A CA 1
ATOM 731 C C . VAL A 1 91 ? -16.234 16.609 23.141 1 85.75 91 VAL A C 1
ATOM 733 O O . VAL A 1 91 ? -16.172 17.844 23.156 1 85.75 91 VAL A O 1
ATOM 736 N N . GLU A 1 92 ? -16.875 15.969 22.172 1 90.19 92 GLU A N 1
ATOM 737 C CA . GLU A 1 92 ? -17.297 16.656 20.953 1 90.19 92 GLU A CA 1
ATOM 738 C C . GLU A 1 92 ? -18.531 17.516 21.203 1 90.19 92 GLU A C 1
ATOM 740 O O . GLU A 1 92 ? -19.422 17.125 21.969 1 90.19 92 GLU A O 1
ATOM 745 N N . ARG A 1 93 ? -18.5 18.656 20.625 1 89.31 93 ARG A N 1
ATOM 746 C CA . ARG A 1 93 ? -19.688 19.516 20.625 1 89.31 93 ARG A CA 1
ATOM 747 C C . ARG A 1 93 ? -20.734 18.984 19.656 1 89.31 93 ARG A C 1
ATOM 749 O O . ARG A 1 93 ? -20.406 18.469 18.578 1 89.31 93 ARG A O 1
ATOM 756 N N . TYR A 1 94 ? -21.922 19.297 20 1 92 94 TYR A N 1
ATOM 757 C CA . TYR A 1 94 ? -23.016 18.875 19.125 1 92 94 TYR A CA 1
ATOM 758 C C . TYR A 1 94 ? -23.219 19.875 17.984 1 92 94 TYR A C 1
ATOM 760 O O . TYR A 1 94 ? -22.953 21.062 18.141 1 92 94 TYR A O 1
ATOM 768 N N . ALA A 1 95 ? -23.641 19.297 16.906 1 93.06 95 ALA A N 1
ATOM 769 C CA . ALA A 1 95 ? -24.047 20.125 15.781 1 93.06 95 ALA A CA 1
ATOM 770 C C . ALA A 1 95 ? -25.188 21.062 16.172 1 93.06 95 ALA A C 1
ATOM 772 O O . ALA A 1 95 ? -26.047 20.703 16.984 1 93.06 95 ALA A O 1
ATOM 773 N N . HIS A 1 96 ? -25.125 22.281 15.672 1 91 96 HIS A N 1
ATOM 774 C CA . HIS A 1 96 ? -26.219 23.219 15.922 1 91 96 HIS A CA 1
ATOM 775 C C . HIS A 1 96 ? -26.609 23.953 14.641 1 91 96 HIS A C 1
ATOM 777 O O . HIS A 1 96 ? -25.797 24.078 13.719 1 91 96 HIS A O 1
ATOM 783 N N . ARG A 1 97 ? -27.781 24.422 14.68 1 93.75 97 ARG A N 1
ATOM 784 C CA . ARG A 1 97 ? -28.312 25.094 13.5 1 93.75 97 ARG A CA 1
ATOM 785 C C . ARG A 1 97 ? -27.625 26.438 13.266 1 93.75 97 ARG A C 1
ATOM 787 O O . ARG A 1 97 ? -27.453 27.234 14.195 1 93.75 97 ARG A O 1
ATOM 794 N N . SER A 1 98 ? -27.203 26.641 12.016 1 96 98 SER A N 1
ATOM 795 C CA . SER A 1 98 ? -26.609 27.906 11.633 1 96 98 SER A CA 1
ATOM 796 C C . SER A 1 98 ? -27.656 29.016 11.578 1 96 98 SER A C 1
ATOM 798 O O . SER A 1 98 ? -28.859 28.734 11.406 1 96 98 SER A O 1
ATOM 800 N N . PRO A 1 99 ? -27.266 30.234 11.7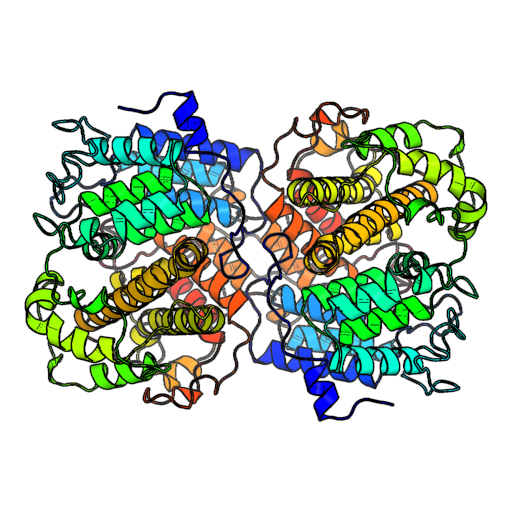42 1 96.75 99 PRO A N 1
ATOM 801 C CA . PRO A 1 99 ? -28.203 31.359 11.688 1 96.75 99 PRO A CA 1
ATOM 802 C C . PRO A 1 99 ? -28.953 31.438 10.359 1 96.75 99 PRO A C 1
ATOM 804 O O . PRO A 1 99 ? -30.062 31.984 10.312 1 96.75 99 PRO A O 1
ATOM 807 N N . GLY A 1 100 ? -28.406 30.953 9.336 1 97 100 GLY A N 1
ATOM 808 C CA . GLY A 1 100 ? -29 30.953 8.008 1 97 100 GLY A CA 1
ATOM 809 C C . GLY A 1 100 ? -28.375 29.938 7.078 1 97 100 GLY A C 1
ATOM 810 O O . GLY A 1 100 ? -27.328 29.359 7.395 1 97 100 GLY A O 1
ATOM 811 N N . ALA A 1 101 ? -29.016 29.812 5.938 1 96.94 101 ALA A N 1
ATOM 812 C CA . ALA A 1 101 ? -28.5 28.875 4.949 1 96.94 101 ALA A CA 1
ATOM 813 C C . ALA A 1 101 ? -27.406 29.516 4.102 1 96.94 101 ALA A C 1
ATOM 815 O O . ALA A 1 101 ? -27.375 30.734 3.924 1 96.94 101 ALA A O 1
ATOM 816 N N . ILE A 1 102 ? -26.453 28.688 3.639 1 97.75 102 ILE A N 1
ATOM 817 C CA . ILE A 1 102 ? -25.453 29.094 2.658 1 97.75 102 ILE A CA 1
ATOM 818 C C . ILE A 1 102 ? -25.891 28.641 1.265 1 97.75 102 ILE A C 1
ATOM 820 O O . ILE A 1 102 ? -26.312 27.5 1.076 1 97.75 102 ILE A O 1
ATOM 824 N N . THR A 1 103 ? -25.906 29.484 0.3 1 97.06 103 THR A N 1
ATOM 825 C CA . THR A 1 103 ? -26.203 29.25 -1.106 1 97.06 103 THR A CA 1
ATOM 826 C C . THR A 1 103 ? -25.062 29.719 -1.995 1 97.06 103 THR A C 1
ATOM 828 O O . THR A 1 103 ? -24.078 30.312 -1.509 1 97.06 103 THR A O 1
ATOM 831 N N . THR A 1 104 ? -25.188 29.469 -3.285 1 95.75 104 THR A N 1
ATOM 832 C CA . THR A 1 104 ? -24.172 29.922 -4.227 1 95.75 104 THR A CA 1
ATOM 833 C C . THR A 1 104 ? -24.047 31.438 -4.199 1 95.75 104 THR A C 1
ATOM 835 O O . THR A 1 104 ? -22.953 31.984 -4.379 1 95.75 104 THR A O 1
ATOM 838 N N . ALA A 1 105 ? -25.094 32.125 -3.861 1 94.56 105 ALA A N 1
ATOM 839 C CA . ALA A 1 105 ? -25.141 33.594 -3.918 1 94.56 105 ALA A CA 1
ATOM 840 C C . ALA A 1 105 ? -24.438 34.219 -2.713 1 94.56 105 ALA A C 1
ATOM 842 O O . ALA A 1 105 ? -23.891 35.312 -2.805 1 94.56 105 ALA A O 1
ATOM 843 N N . ASN A 1 106 ? -24.422 33.531 -1.59 1 95.62 106 ASN A N 1
ATOM 844 C CA . ASN A 1 106 ? -23.859 34.156 -0.382 1 95.62 106 ASN A CA 1
ATOM 845 C C . ASN A 1 106 ? -22.719 33.312 0.187 1 95.62 106 ASN A C 1
ATOM 847 O O . ASN A 1 106 ? -22.391 33.406 1.371 1 95.62 106 ASN A O 1
ATOM 851 N N . ALA A 1 107 ? -22.172 32.438 -0.608 1 95.69 107 ALA A N 1
ATOM 852 C CA . ALA A 1 107 ? -21.203 31.438 -0.165 1 95.69 107 ALA A CA 1
ATOM 853 C C . ALA A 1 107 ? -19.984 32.094 0.455 1 95.69 107 ALA A C 1
ATOM 855 O O . ALA A 1 107 ? -19.297 31.484 1.284 1 95.69 107 ALA A O 1
ATOM 856 N N . PHE A 1 108 ? -19.672 33.312 0.11 1 96.25 108 PHE A N 1
ATOM 857 C CA . PHE A 1 108 ? -18.453 33.938 0.617 1 96.25 108 PHE A CA 1
ATOM 858 C C . PHE A 1 108 ? -18.797 35.062 1.61 1 96.25 108 PHE A C 1
ATOM 860 O O . PHE A 1 108 ? -17.922 35.781 2.051 1 96.25 108 PHE A O 1
ATOM 867 N N . ASP A 1 109 ? -20.047 35.125 2.094 1 95.06 109 ASP A N 1
ATOM 868 C CA . ASP A 1 109 ? -20.5 36.219 2.928 1 95.06 109 ASP A CA 1
ATOM 869 C C . ASP A 1 109 ? -20.25 35.938 4.406 1 95.06 109 ASP A C 1
ATOM 871 O O . ASP A 1 109 ? -20.234 36.844 5.23 1 95.06 109 ASP A O 1
ATOM 875 N N . HIS A 1 110 ? -20.062 34.719 4.707 1 95.31 110 HIS A N 1
ATOM 876 C CA . HIS A 1 110 ? -19.984 34.375 6.121 1 95.31 110 HIS A CA 1
ATOM 877 C C . HIS A 1 110 ? -18.688 33.625 6.434 1 95.31 110 HIS A C 1
ATOM 879 O O . HIS A 1 110 ? -18.625 32.875 7.402 1 95.31 110 HIS A O 1
ATOM 885 N N . LEU A 1 111 ? -17.703 33.781 5.598 1 96.5 111 LEU A N 1
ATOM 886 C CA . LEU A 1 111 ? -16.406 33.188 5.84 1 96.5 111 LEU A CA 1
ATOM 887 C C . LEU A 1 111 ? -15.82 33.656 7.168 1 96.5 111 LEU A C 1
ATOM 889 O O . LEU A 1 111 ? -15.969 34.812 7.539 1 96.5 111 LEU A O 1
ATOM 893 N N . GLY A 1 112 ? -15.195 32.688 7.891 1 93.5 112 GLY A N 1
ATOM 894 C CA . GLY A 1 112 ? -14.586 33.031 9.172 1 93.5 112 GLY A CA 1
ATOM 895 C C . GLY A 1 112 ? -15.562 32.969 10.328 1 93.5 112 GLY A C 1
ATOM 896 O O . GLY A 1 112 ? -15.172 33.125 11.484 1 93.5 112 GLY A O 1
ATOM 897 N N . ASP A 1 113 ? -16.797 32.781 10.07 1 93.19 113 ASP A N 1
ATOM 898 C CA . ASP A 1 113 ? -17.844 32.719 11.094 1 93.19 113 ASP A CA 1
ATOM 899 C C . ASP A 1 113 ? -18.188 31.281 11.477 1 93.19 113 ASP A C 1
ATOM 901 O O . ASP A 1 113 ? -18.906 30.609 10.75 1 93.19 113 ASP A O 1
ATOM 905 N N . GLY A 1 114 ? -17.75 30.844 12.625 1 91.5 114 GLY A N 1
ATOM 906 C CA . GLY A 1 114 ? -17.938 29.469 13.094 1 91.5 114 GLY A CA 1
ATOM 907 C C . GLY A 1 114 ? -19.391 29.094 13.258 1 91.5 114 GLY A C 1
ATOM 908 O O . GLY A 1 114 ? -19.734 27.906 13.195 1 91.5 114 GLY A O 1
ATOM 909 N N . ASP A 1 115 ? -20.25 30.031 13.445 1 92.56 115 ASP A N 1
ATOM 910 C CA . ASP A 1 115 ? -21.672 29.766 13.641 1 92.56 115 ASP A CA 1
ATOM 911 C C . ASP A 1 115 ? -22.312 29.25 12.352 1 92.56 115 ASP A C 1
ATOM 913 O O . ASP A 1 115 ? -23.422 28.703 12.375 1 92.56 115 ASP A O 1
ATOM 917 N N . TYR A 1 116 ? -21.609 29.391 11.266 1 95.5 116 TYR A N 1
ATOM 918 C CA . TYR A 1 116 ? -22.172 28.969 9.992 1 95.5 116 TYR A CA 1
ATOM 919 C C . TYR A 1 116 ? -21.578 27.641 9.531 1 95.5 116 TYR A C 1
ATOM 921 O O . TYR A 1 116 ? -21.75 27.25 8.383 1 95.5 116 TYR A O 1
ATOM 929 N N . TYR A 1 117 ? -20.875 26.953 10.359 1 95.81 117 TYR A N 1
ATOM 930 C CA . TYR A 1 117 ? -20.234 25.703 9.977 1 95.81 117 TYR A CA 1
ATOM 931 C C . TYR A 1 117 ? -21.234 24.734 9.375 1 95.81 117 TYR A C 1
ATOM 933 O O . TYR A 1 117 ? -21 24.188 8.289 1 95.81 117 TYR A O 1
ATOM 941 N N . GLN A 1 118 ? -22.344 24.547 10.047 1 97.31 118 GLN A N 1
ATOM 942 C CA . GLN A 1 118 ? -23.312 23.547 9.578 1 97.31 118 GLN A CA 1
ATOM 943 C C . GLN A 1 118 ? -23.906 23.953 8.227 1 97.31 118 GLN A C 1
ATOM 945 O O . GLN A 1 118 ? -24.172 23.078 7.391 1 97.31 118 GLN A O 1
ATOM 950 N N . ALA A 1 119 ? -24.172 25.203 8.078 1 98.12 119 ALA A N 1
ATOM 951 C CA . ALA A 1 119 ? -24.703 25.672 6.801 1 98.12 119 ALA A CA 1
ATOM 952 C C . ALA A 1 119 ? -23.703 25.438 5.672 1 98.12 119 ALA A C 1
ATOM 954 O O . ALA A 1 119 ? -24.094 25.031 4.57 1 98.12 119 ALA A O 1
ATOM 955 N N . TYR A 1 120 ? -22.438 25.703 5.895 1 98.38 120 TYR A N 1
ATOM 956 C CA . TYR A 1 120 ? -21.406 25.438 4.906 1 98.38 120 TYR A CA 1
ATOM 957 C C . TYR A 1 120 ? -21.281 23.938 4.633 1 98.38 120 TYR A C 1
ATOM 959 O O . TYR A 1 120 ? -21.125 23.516 3.482 1 98.38 120 TYR A O 1
ATOM 967 N N . LEU A 1 121 ? -21.328 23.125 5.695 1 98.5 121 LEU A N 1
ATOM 968 C CA . LEU A 1 121 ? -21.266 21.672 5.559 1 98.5 121 LEU A CA 1
ATOM 969 C C . LEU A 1 121 ? -22.359 21.172 4.621 1 98.5 121 LEU A C 1
ATOM 971 O O . LEU A 1 121 ? -22.094 20.375 3.719 1 98.5 121 LEU A O 1
ATOM 975 N N . HIS A 1 122 ? -23.578 21.672 4.832 1 98.31 122 HIS A N 1
ATOM 976 C CA . HIS A 1 122 ? -24.688 21.25 4 1 98.31 122 HIS A CA 1
ATOM 977 C C . HIS A 1 122 ? -24.531 21.75 2.566 1 98.31 122 HIS A C 1
ATOM 979 O O . HIS A 1 122 ? -24.828 21.016 1.616 1 98.31 122 HIS A O 1
ATOM 985 N N . PHE A 1 123 ? -24.109 22.906 2.42 1 98.31 123 PHE A N 1
ATOM 986 C CA . PHE A 1 123 ? -23.906 23.5 1.103 1 98.31 123 PHE A CA 1
ATOM 987 C C . PHE A 1 123 ? -22.906 22.688 0.29 1 98.31 123 PHE A C 1
ATOM 989 O O . PHE A 1 123 ? -23.188 22.297 -0.845 1 98.31 123 PHE A O 1
ATOM 996 N N . PHE A 1 124 ? -21.766 22.375 0.834 1 98.62 124 PHE A N 1
ATOM 997 C CA . PHE A 1 124 ? -20.719 21.656 0.104 1 98.62 124 PHE A CA 1
ATOM 998 C C . PHE A 1 124 ? -21.125 20.188 -0.083 1 98.62 124 PHE A C 1
ATOM 1000 O O . PHE A 1 124 ? -20.75 19.562 -1.08 1 98.62 124 PHE A O 1
ATOM 1007 N N . SER A 1 125 ? -21.859 19.609 0.925 1 98.69 125 SER A N 1
ATOM 1008 C CA . SER A 1 125 ? -22.375 18.266 0.732 1 98.69 125 SER A CA 1
ATOM 1009 C C . SER A 1 125 ? -23.266 18.188 -0.506 1 98.69 125 SER A C 1
ATOM 1011 O O . SER A 1 125 ? -23.125 17.266 -1.313 1 98.69 125 SER A O 1
ATOM 1013 N N . ASP A 1 126 ? -24.125 19.156 -0.604 1 98.19 126 ASP A N 1
ATOM 1014 C CA . ASP A 1 126 ? -25.016 19.203 -1.749 1 98.19 126 ASP A CA 1
ATOM 1015 C C . ASP A 1 126 ? -24.25 19.344 -3.059 1 98.19 126 ASP A C 1
ATOM 1017 O O . ASP A 1 126 ? -24.578 18.688 -4.051 1 98.19 126 ASP A O 1
ATOM 1021 N N . LEU A 1 127 ? -23.266 20.172 -3.1 1 98.12 127 LEU A N 1
ATOM 1022 C CA . LEU A 1 127 ? -22.422 20.375 -4.281 1 98.12 127 LEU A CA 1
ATOM 1023 C C . LEU A 1 127 ? -21.734 19.062 -4.68 1 98.12 127 LEU A C 1
ATOM 1025 O O . LEU A 1 127 ? -21.688 18.719 -5.863 1 98.12 127 LEU A O 1
ATOM 1029 N N . LEU A 1 128 ? -21.219 18.312 -3.691 1 98.56 128 LEU A N 1
ATOM 1030 C CA . LEU A 1 128 ? -20.406 17.125 -3.949 1 98.56 128 LEU A CA 1
ATOM 1031 C C . LEU A 1 128 ? -21.297 15.953 -4.379 1 98.56 128 LEU A C 1
ATOM 1033 O O . LEU A 1 128 ? -20.797 14.984 -4.961 1 98.56 128 LEU A O 1
ATOM 1037 N N . LEU A 1 129 ? -22.547 16.031 -4.027 1 98.06 129 LEU A N 1
ATOM 1038 C CA . LEU A 1 129 ? -23.5 15.008 -4.484 1 98.06 129 LEU A CA 1
ATOM 1039 C C . LEU A 1 129 ? -23.859 15.219 -5.953 1 98.06 129 LEU A C 1
ATOM 1041 O O . LEU A 1 129 ? -24.281 14.281 -6.633 1 98.06 129 LEU A O 1
ATOM 1045 N N . LYS A 1 130 ? -23.594 16.438 -6.516 1 97.44 130 LYS A N 1
ATOM 1046 C CA . LYS A 1 130 ? -24.109 16.797 -7.84 1 97.44 130 LYS A CA 1
ATOM 1047 C C . LYS A 1 130 ? -22.969 17.047 -8.82 1 97.44 130 LYS A C 1
ATOM 1049 O O . LYS A 1 130 ? -23.172 17.016 -10.031 1 97.44 130 LYS A O 1
ATOM 1054 N N . THR A 1 131 ? -21.891 17.406 -8.281 1 97.69 131 THR A N 1
ATOM 1055 C CA . THR A 1 131 ? -20.766 17.875 -9.086 1 97.69 131 THR A CA 1
ATOM 1056 C C . THR A 1 131 ? -19.5 17.062 -8.766 1 97.69 131 THR A C 1
ATOM 1058 O O . THR A 1 131 ? -19.234 16.781 -7.598 1 97.69 131 THR A O 1
ATOM 1061 N N . PRO A 1 132 ? -18.656 16.672 -9.758 1 97.69 132 PRO A N 1
ATOM 1062 C CA . PRO A 1 132 ? -17.406 15.945 -9.5 1 97.69 132 PRO A CA 1
ATOM 1063 C C . PRO A 1 132 ? -16.453 16.703 -8.578 1 97.69 132 PRO A C 1
ATOM 1065 O O . PRO A 1 132 ? -16.359 17.938 -8.664 1 97.69 132 PRO A O 1
ATOM 1068 N N . LEU A 1 133 ? -15.797 15.984 -7.758 1 98.25 133 LEU A N 1
ATOM 1069 C CA . LEU A 1 133 ? -14.906 16.5 -6.723 1 98.25 133 LEU A CA 1
ATOM 1070 C C . LEU A 1 133 ? -13.938 17.531 -7.297 1 98.25 133 LEU A C 1
ATOM 1072 O O . LEU A 1 133 ? -13.773 18.609 -6.742 1 98.25 133 LEU A O 1
ATOM 1076 N N . SER A 1 134 ? -13.211 17.188 -8.406 1 98.19 134 SER A N 1
ATOM 1077 C CA . SER A 1 134 ? -12.195 18.062 -8.992 1 98.19 134 SER A CA 1
ATOM 1078 C C . SER A 1 134 ? -12.781 19.422 -9.383 1 98.19 134 SER A C 1
ATOM 1080 O O . SER A 1 134 ? -12.148 20.453 -9.18 1 98.19 134 SER A O 1
ATOM 1082 N N . ALA A 1 135 ? -13.977 19.406 -9.922 1 98.5 135 ALA A N 1
ATOM 1083 C CA . ALA A 1 135 ? -14.641 20.641 -10.328 1 98.5 135 ALA A CA 1
ATOM 1084 C C . ALA A 1 135 ? -14.992 21.5 -9.117 1 98.5 135 ALA A C 1
ATOM 1086 O O . ALA A 1 135 ? -14.852 22.734 -9.156 1 98.5 135 ALA A O 1
ATOM 1087 N N . VAL A 1 136 ? -15.461 20.891 -8.078 1 98.75 136 VAL A N 1
ATOM 1088 C CA . VAL A 1 136 ? -15.812 21.609 -6.859 1 98.75 136 VAL A CA 1
ATOM 1089 C C . VAL A 1 136 ? -14.562 22.281 -6.285 1 98.75 136 VAL A C 1
ATOM 1091 O O . VAL A 1 136 ? -14.602 23.469 -5.922 1 98.75 136 VAL A O 1
ATOM 1094 N N . LEU A 1 137 ? -13.453 21.578 -6.23 1 98.81 137 LEU A N 1
ATOM 1095 C CA . LEU A 1 137 ? -12.227 22.125 -5.664 1 98.81 137 LEU A CA 1
ATOM 1096 C C . LEU A 1 137 ? -11.703 23.281 -6.512 1 98.81 137 LEU A C 1
ATOM 1098 O O . LEU A 1 137 ? -11.289 24.312 -5.977 1 98.81 137 LEU A O 1
ATOM 1102 N N . GLU A 1 138 ? -11.703 23.109 -7.785 1 98.5 138 GLU A N 1
ATOM 1103 C CA . GLU A 1 138 ? -11.203 24.156 -8.672 1 98.5 138 GLU A CA 1
ATOM 1104 C C . GLU A 1 138 ? -12.047 25.422 -8.57 1 98.5 138 GLU A C 1
ATOM 1106 O O . GLU A 1 138 ? -11.508 26.531 -8.523 1 98.5 138 GLU A O 1
ATOM 1111 N N . GLU A 1 139 ? -13.312 25.297 -8.438 1 97.94 139 GLU A N 1
ATOM 1112 C CA . GLU A 1 139 ? -14.219 26.438 -8.445 1 97.94 139 GLU A CA 1
ATOM 1113 C C . GLU A 1 139 ? -14.258 27.125 -7.082 1 97.94 139 GLU A C 1
ATOM 1115 O O . GLU A 1 139 ? -14.219 28.344 -7 1 97.94 139 GLU A O 1
ATOM 1120 N N . TRP A 1 140 ? -14.266 26.359 -6.016 1 98.06 140 TRP A N 1
ATOM 1121 C CA . TRP A 1 140 ? -14.625 26.938 -4.723 1 98.06 140 TRP A CA 1
ATOM 1122 C C . TRP A 1 140 ? -13.398 27.078 -3.834 1 98.06 140 TRP A C 1
ATOM 1124 O O . TRP A 1 140 ? -13.461 27.719 -2.775 1 98.06 140 TRP A O 1
ATOM 1134 N N . LEU A 1 141 ? -12.273 26.531 -4.27 1 98.25 141 LEU A N 1
ATOM 1135 C CA . LEU A 1 141 ? -11.07 26.609 -3.445 1 98.25 141 LEU A CA 1
ATOM 1136 C C . LEU A 1 141 ? -9.945 27.328 -4.191 1 98.25 141 LEU A C 1
ATOM 1138 O O . LEU A 1 141 ? -9.32 28.234 -3.656 1 98.25 141 LEU A O 1
ATOM 1142 N N . PHE A 1 142 ? -9.719 26.969 -5.441 1 97.81 142 PHE A N 1
ATOM 1143 C CA . PHE A 1 142 ? -8.477 27.375 -6.094 1 97.81 142 PHE A CA 1
ATOM 1144 C C . PHE A 1 142 ? -8.719 28.516 -7.066 1 97.81 142 PHE A C 1
ATOM 1146 O O . PHE A 1 142 ? -7.789 29.234 -7.441 1 97.81 142 PHE A O 1
ATOM 1153 N N . SER A 1 143 ? -9.922 28.797 -7.465 1 96.06 143 SER A N 1
ATOM 1154 C CA . SER A 1 143 ? -10.211 29.797 -8.5 1 96.06 143 SER A CA 1
ATOM 1155 C C . SER A 1 143 ? -9.891 31.203 -8.023 1 96.06 143 SER A C 1
ATOM 1157 O O . SER A 1 143 ? -9.875 31.469 -6.82 1 96.06 143 SER A O 1
ATOM 1159 N N . PRO A 1 144 ? -9.664 32.094 -8.938 1 92 144 PRO A N 1
ATOM 1160 C CA . PRO A 1 144 ? -9.5 33.5 -8.562 1 92 144 PRO A CA 1
ATOM 1161 C C . PRO A 1 144 ? -10.711 34.062 -7.828 1 92 144 PRO A C 1
ATOM 1163 O O . PRO A 1 144 ? -10.555 34.844 -6.879 1 92 144 PRO A O 1
ATOM 1166 N N . LYS A 1 145 ? -11.812 33.688 -8.266 1 92.19 145 LYS A N 1
ATOM 1167 C CA . LYS A 1 145 ? -13.047 34.125 -7.613 1 92.19 145 LYS A CA 1
ATOM 1168 C C . LYS A 1 145 ? -13.062 33.719 -6.141 1 92.19 145 LYS A C 1
ATOM 1170 O O . LYS A 1 145 ? -13.438 34.5 -5.277 1 92.19 145 LYS A O 1
ATOM 1175 N N . ALA A 1 146 ? -12.672 32.531 -5.848 1 96.75 146 ALA A N 1
ATOM 1176 C CA . ALA A 1 146 ? -12.688 31.969 -4.496 1 96.75 146 ALA A CA 1
ATOM 1177 C C . ALA A 1 146 ? -11.578 32.562 -3.643 1 96.75 146 ALA A C 1
ATOM 1179 O O . ALA A 1 146 ? -11.539 32.375 -2.428 1 96.75 146 ALA A O 1
ATOM 1180 N N . ASN A 1 147 ? -10.703 33.375 -4.266 1 96.5 147 ASN A N 1
ATOM 1181 C CA . ASN A 1 147 ? -9.555 33.844 -3.488 1 96.5 147 ASN A CA 1
ATOM 1182 C C . ASN A 1 147 ? -9.422 35.375 -3.529 1 96.5 147 ASN A C 1
ATOM 1184 O O . ASN A 1 147 ? -8.875 35.969 -2.602 1 96.5 147 ASN A O 1
ATOM 1188 N N . PHE A 1 148 ? -9.953 36.062 -4.551 1 91.44 148 PHE A N 1
ATOM 1189 C CA . PHE A 1 148 ? -9.625 37.469 -4.691 1 91.44 148 PHE A CA 1
ATOM 1190 C C . PHE A 1 148 ? -10.875 38.281 -4.984 1 91.44 148 PHE A C 1
ATOM 1192 O O . PHE A 1 148 ? -10.875 39.5 -4.828 1 91.44 148 PHE A O 1
ATOM 1199 N N . ASP A 1 149 ? -11.852 37.719 -5.375 1 83 149 ASP A N 1
ATOM 1200 C CA . ASP A 1 149 ? -13.008 38.531 -5.781 1 83 149 ASP A CA 1
ATOM 1201 C C . ASP A 1 149 ? -13.797 39 -4.57 1 83 149 ASP A C 1
ATOM 1203 O O . ASP A 1 149 ? -13.781 38.375 -3.516 1 83 149 ASP A O 1
ATOM 1207 N N . GLY A 1 150 ? -14.383 40.156 -4.785 1 81.44 150 GLY A N 1
ATOM 1208 C CA . GLY A 1 150 ? -15.25 40.688 -3.748 1 81.44 150 GLY A CA 1
ATOM 1209 C C . GLY A 1 150 ? -14.523 40.938 -2.441 1 81.44 150 GLY A C 1
ATOM 1210 O O . GLY A 1 150 ? -13.531 41.688 -2.416 1 81.44 150 GLY A O 1
ATOM 1211 N N . LYS A 1 151 ? -14.945 40.219 -1.414 1 83.94 151 LYS A N 1
ATOM 1212 C CA . LYS A 1 151 ? -14.406 40.406 -0.073 1 83.94 151 LYS A CA 1
ATOM 1213 C C . LYS A 1 151 ? -13.094 39.656 0.116 1 83.94 151 LYS A C 1
ATOM 1215 O O . LYS A 1 151 ? -12.625 39.5 1.242 1 83.94 151 LYS A O 1
ATOM 1220 N N . LYS A 1 152 ? -12.508 39.188 -1.034 1 87.75 152 LYS A N 1
ATOM 1221 C CA . LYS A 1 152 ? -11.25 38.438 -0.985 1 87.75 152 LYS A CA 1
ATOM 1222 C C . LYS A 1 152 ? -11.367 37.25 -0.063 1 87.75 152 LYS A C 1
ATOM 1224 O O . LYS A 1 152 ? -10.672 37.156 0.95 1 87.75 152 LYS A O 1
ATOM 1229 N N . PRO A 1 153 ? -12.125 36.344 -0.531 1 93.19 153 PRO A N 1
ATOM 1230 C CA . PRO A 1 153 ? -12.445 35.188 0.306 1 93.19 153 PRO A CA 1
ATOM 1231 C C . PRO A 1 153 ? -11.203 34.438 0.799 1 93.19 153 PRO A C 1
ATOM 1233 O O . PRO A 1 153 ? -11.219 33.844 1.879 1 93.19 153 PRO A O 1
ATOM 1236 N N . GLU A 1 154 ? -10.031 34.375 -0.027 1 97.12 154 GLU A N 1
ATOM 1237 C CA . GLU A 1 154 ? -8.734 33.812 0.341 1 97.12 154 GLU A CA 1
ATOM 1238 C C . GLU A 1 154 ? -8.883 32.344 0.776 1 97.12 154 GLU A C 1
ATOM 1240 O O . GLU A 1 154 ? -8.383 31.969 1.834 1 97.12 154 GLU A O 1
ATOM 1245 N N . MET A 1 155 ? -9.516 31.516 -0.021 1 98.06 155 MET A N 1
ATOM 1246 C CA . MET A 1 155 ? -9.867 30.156 0.365 1 98.06 155 MET A CA 1
ATOM 1247 C C . MET A 1 155 ? -8.617 29.297 0.5 1 98.06 155 MET A C 1
ATOM 1249 O O . MET A 1 155 ? -8.562 28.406 1.354 1 98.06 155 MET A O 1
ATOM 1253 N N . VAL A 1 156 ? -7.586 29.516 -0.323 1 98.19 156 VAL A N 1
ATOM 1254 C CA . VAL A 1 156 ? -6.352 28.75 -0.193 1 98.19 156 VAL A CA 1
ATOM 1255 C C . VAL A 1 156 ? -5.664 29.094 1.128 1 98.19 156 VAL A C 1
ATOM 1257 O O . VAL A 1 156 ? -5.152 28.203 1.814 1 98.19 156 VAL A O 1
ATOM 1260 N N . ASN A 1 157 ? -5.656 30.359 1.458 1 97.19 157 ASN A N 1
ATOM 1261 C CA . ASN A 1 157 ? -5.109 30.781 2.742 1 97.19 157 ASN A CA 1
ATOM 1262 C C . ASN A 1 157 ? -5.855 30.141 3.908 1 97.19 157 ASN A C 1
ATOM 1264 O O . ASN A 1 157 ? -5.234 29.688 4.867 1 97.19 157 ASN A O 1
ATOM 1268 N N . ARG A 1 158 ? -7.195 30.141 3.844 1 97.06 158 ARG A N 1
ATOM 1269 C CA . ARG A 1 158 ? -8.047 29.547 4.867 1 97.06 158 ARG A CA 1
ATOM 1270 C C . ARG A 1 158 ? -7.828 28.031 4.957 1 97.06 158 ARG A C 1
ATOM 1272 O O . ARG A 1 158 ? -7.867 27.469 6.047 1 97.06 158 ARG A O 1
ATOM 1279 N N . LEU A 1 159 ? -7.605 27.328 3.805 1 98.19 159 LEU A N 1
ATOM 1280 C CA . LEU A 1 159 ? -7.32 25.906 3.781 1 98.19 159 LEU A CA 1
ATOM 1281 C C . LEU A 1 159 ? -6.105 25.578 4.641 1 98.19 159 LEU A C 1
ATOM 1283 O O . LEU A 1 159 ? -6.066 24.531 5.289 1 98.19 159 LEU A O 1
ATOM 1287 N N . LEU A 1 160 ? -5.129 26.438 4.617 1 97.19 160 LEU A N 1
ATOM 1288 C CA . LEU A 1 160 ? -3.85 26.172 5.266 1 97.19 160 LEU A CA 1
ATOM 1289 C C . LEU A 1 160 ? -3.814 26.766 6.668 1 97.19 160 LEU A C 1
ATOM 1291 O O . LEU A 1 160 ? -2.756 26.812 7.297 1 97.19 160 LEU A O 1
ATOM 1295 N N . ASP A 1 161 ? -4.965 27.234 7.203 1 94.38 161 ASP A N 1
ATOM 1296 C CA . ASP A 1 161 ? -5.07 27.828 8.531 1 94.38 161 ASP A CA 1
ATOM 1297 C C . ASP A 1 161 ? -5.27 26.75 9.602 1 94.38 161 ASP A C 1
ATOM 1299 O O . ASP A 1 161 ? -5.273 25.562 9.297 1 94.38 161 ASP A O 1
ATOM 1303 N N . GLY A 1 162 ? -5.273 27.156 10.844 1 91.75 162 GLY A N 1
ATOM 1304 C CA . GLY A 1 162 ? -5.598 26.281 11.953 1 91.75 162 GLY A CA 1
ATOM 1305 C C . GLY A 1 162 ? -4.676 25.078 12.047 1 91.75 162 GLY A C 1
ATOM 1306 O O . GLY A 1 162 ? -5.141 23.938 12.133 1 91.75 162 GLY A O 1
ATOM 1307 N N . ILE A 1 163 ? -3.439 25.312 11.898 1 93.06 163 ILE A N 1
ATOM 1308 C CA . ILE A 1 163 ? -2.412 24.281 11.914 1 93.06 163 ILE A CA 1
ATOM 1309 C C . ILE A 1 163 ? -2.758 23.188 10.898 1 93.06 163 ILE A C 1
ATOM 1311 O O . ILE A 1 163 ? -2.633 22 11.195 1 93.06 163 ILE A O 1
ATOM 1315 N N . LEU A 1 164 ? -3.367 23.547 9.805 1 96.19 164 LEU A N 1
ATOM 1316 C CA . LEU A 1 164 ? -3.566 22.766 8.578 1 96.19 164 LEU A CA 1
ATOM 1317 C C . LEU A 1 164 ? -4.711 21.781 8.742 1 96.19 164 LEU A C 1
ATOM 1319 O O . LEU A 1 164 ? -4.82 20.812 7.977 1 96.19 164 LEU A O 1
ATOM 1323 N N . HIS A 1 165 ? -5.625 22 9.703 1 96 165 HIS A N 1
ATOM 1324 C CA . HIS A 1 165 ? -6.691 21.031 9.938 1 96 165 HIS A CA 1
ATOM 1325 C C . HIS A 1 165 ? -7.664 20.984 8.758 1 96 165 HIS A C 1
ATOM 1327 O O . HIS A 1 165 ? -8.086 19.906 8.336 1 96 165 HIS A O 1
ATOM 1333 N N . PRO A 1 166 ? -8.094 22.188 8.164 1 97.31 166 PRO A N 1
ATOM 1334 C CA . PRO A 1 166 ? -8.953 22.078 6.992 1 97.31 166 PRO A CA 1
ATOM 1335 C C . PRO A 1 166 ? -8.328 21.25 5.875 1 97.31 166 PRO A C 1
ATOM 1337 O O . PRO A 1 166 ? -9.008 20.438 5.246 1 97.31 166 PRO A O 1
ATOM 1340 N N . MET A 1 167 ? -7 21.453 5.734 1 98.12 167 MET A N 1
ATOM 1341 C CA . MET A 1 167 ? -6.273 20.688 4.723 1 98.12 167 MET A CA 1
ATOM 1342 C C . MET A 1 167 ? -6.285 19.188 5.051 1 98.12 167 MET A C 1
ATOM 1344 O O . MET A 1 167 ? -6.379 18.359 4.152 1 98.12 167 MET A O 1
ATOM 1348 N N . LEU A 1 168 ? -6.164 18.859 6.266 1 98 168 LEU A N 1
ATOM 1349 C CA . LEU A 1 168 ? -6.199 17.469 6.699 1 98 168 LEU A CA 1
ATOM 1350 C C . LEU A 1 168 ? -7.559 16.828 6.402 1 98 168 LEU A C 1
ATOM 1352 O O . LEU A 1 168 ? -7.633 15.734 5.852 1 98 168 LEU A O 1
ATOM 1356 N N . TYR A 1 169 ? -8.672 17.562 6.75 1 98.06 169 TYR A N 1
ATOM 1357 C CA . TYR A 1 169 ? -10.008 17.062 6.465 1 98.06 169 TYR A CA 1
ATOM 1358 C C . TYR A 1 169 ? -10.18 16.781 4.98 1 98.06 169 TYR A C 1
ATOM 1360 O O . TYR A 1 169 ? -10.578 15.672 4.602 1 98.06 169 TYR A O 1
ATOM 1368 N N . LEU A 1 170 ? -9.852 17.766 4.254 1 98.5 170 LEU A N 1
ATOM 1369 C CA . LEU A 1 170 ? -10.023 17.625 2.811 1 98.5 170 LEU A CA 1
ATOM 1370 C C . LEU A 1 170 ? -9.125 16.531 2.248 1 98.5 170 LEU A C 1
ATOM 1372 O O . LEU A 1 170 ? -9.562 15.719 1.434 1 98.5 170 LEU A O 1
ATOM 1376 N N . GLY A 1 171 ? -7.879 16.516 2.691 1 98.38 171 GLY A N 1
ATOM 1377 C CA . GLY A 1 171 ? -6.918 15.539 2.23 1 98.38 171 GLY A CA 1
ATOM 1378 C C . GLY A 1 171 ? -7.34 14.109 2.525 1 98.38 171 GLY A C 1
ATOM 1379 O O . GLY A 1 171 ? -7.234 13.234 1.662 1 98.38 171 GLY A O 1
ATOM 1380 N N . TYR A 1 172 ? -7.82 13.844 3.746 1 98.44 172 TYR A N 1
ATOM 1381 C CA . TYR A 1 172 ? -8.312 12.516 4.102 1 98.44 172 TYR A CA 1
ATOM 1382 C C . TYR A 1 172 ? -9.57 12.172 3.314 1 98.44 172 TYR A C 1
ATOM 1384 O O . TYR A 1 172 ? -9.758 11.031 2.895 1 98.44 172 TYR A O 1
ATOM 1392 N N . GLY A 1 173 ? -10.445 13.188 3.193 1 98.75 173 GLY A N 1
ATOM 1393 C CA . GLY A 1 173 ? -11.633 12.953 2.389 1 98.75 173 GLY A CA 1
ATOM 1394 C C . GLY A 1 173 ? -11.312 12.484 0.979 1 98.75 173 GLY A C 1
ATOM 1395 O O . GLY A 1 173 ? -11.945 11.562 0.466 1 98.75 173 GLY A O 1
ATOM 1396 N N . ILE A 1 174 ? -10.336 13.156 0.369 1 98.62 174 ILE A N 1
ATOM 1397 C CA . ILE A 1 174 ? -9.906 12.789 -0.976 1 98.62 174 ILE A CA 1
ATOM 1398 C C . ILE A 1 174 ? -9.266 11.398 -0.958 1 98.62 174 ILE A C 1
ATOM 1400 O O . ILE A 1 174 ? -9.617 10.539 -1.767 1 98.62 174 ILE A O 1
ATOM 1404 N N . GLU A 1 175 ? -8.367 11.18 -0.006 1 98.06 175 GLU A N 1
ATOM 1405 C CA . GLU A 1 175 ? -7.641 9.922 0.088 1 98.06 175 GLU A CA 1
ATOM 1406 C C . GLU A 1 175 ? -8.594 8.734 0.175 1 98.06 175 GLU A C 1
ATOM 1408 O O . GLU A 1 175 ? -8.398 7.719 -0.492 1 98.06 175 GLU A O 1
ATOM 1413 N N . PHE A 1 176 ? -9.586 8.844 0.999 1 98.25 176 PHE A N 1
ATOM 1414 C CA . PHE A 1 176 ? -10.469 7.723 1.301 1 98.25 176 PHE A CA 1
ATOM 1415 C C . PHE A 1 176 ? -11.711 7.758 0.421 1 98.25 176 PHE A C 1
ATOM 1417 O O . PHE A 1 176 ? -12.617 6.938 0.583 1 98.25 176 PHE A O 1
ATOM 1424 N N . SER A 1 177 ? -11.789 8.742 -0.5 1 97.5 177 SER A N 1
ATOM 1425 C CA . SER A 1 177 ? -12.922 8.898 -1.406 1 97.5 177 SER A CA 1
ATOM 1426 C C . SER A 1 177 ? -14.234 9.023 -0.636 1 97.5 177 SER A C 1
ATOM 1428 O O . SER A 1 177 ? -15.195 8.297 -0.909 1 97.5 177 SER A O 1
ATOM 1430 N N . LEU A 1 178 ? -14.258 9.922 0.284 1 98.69 178 LEU A N 1
ATOM 1431 C CA . LEU A 1 178 ? -15.422 10.18 1.125 1 98.69 178 LEU A CA 1
ATOM 1432 C C . LEU A 1 178 ? -15.945 11.602 0.919 1 98.69 178 LEU A C 1
ATOM 1434 O O . LEU A 1 178 ? -15.5 12.531 1.596 1 98.69 178 LEU A O 1
ATOM 1438 N N . PRO A 1 179 ? -16.953 11.766 0.074 1 98.69 179 PRO A N 1
ATOM 1439 C CA . PRO A 1 179 ? -17.469 13.109 -0.189 1 98.69 179 PRO A CA 1
ATOM 1440 C C . PRO A 1 179 ? -17.906 13.828 1.08 1 98.69 179 PRO A C 1
ATOM 1442 O O . PRO A 1 179 ? -17.781 15.055 1.18 1 98.69 179 PRO A O 1
ATOM 1445 N N . GLY A 1 180 ? -18.5 13.078 2.002 1 98.75 180 GLY A N 1
ATOM 1446 C CA . GLY A 1 180 ? -18.891 13.68 3.266 1 98.75 180 GLY A CA 1
ATOM 1447 C C . GLY A 1 180 ? -17.719 14.328 4 1 98.75 180 GLY A C 1
ATOM 1448 O O . GLY A 1 180 ? -17.859 15.43 4.539 1 98.75 180 GLY A O 1
ATOM 1449 N N . LEU A 1 181 ? -16.578 13.648 4.043 1 98.75 181 LEU A N 1
ATOM 1450 C CA . LEU A 1 181 ? -15.414 14.203 4.719 1 98.75 181 LEU A CA 1
ATOM 1451 C C . LEU A 1 181 ? -14.836 15.375 3.928 1 98.75 181 LEU A C 1
ATOM 1453 O O . LEU A 1 181 ? -14.328 16.328 4.512 1 98.75 181 LEU A O 1
ATOM 1457 N N . VAL A 1 182 ? -14.914 15.336 2.598 1 98.81 182 VAL A N 1
ATOM 1458 C CA . VAL A 1 182 ? -14.516 16.469 1.764 1 98.81 182 VAL A CA 1
ATOM 1459 C C . VAL A 1 182 ? -15.375 17.688 2.105 1 98.81 182 VAL A C 1
ATOM 1461 O O . VAL A 1 182 ? -14.852 18.797 2.248 1 98.81 182 VAL A O 1
ATOM 1464 N N . ALA A 1 183 ? -16.656 17.469 2.244 1 98.81 183 ALA A N 1
ATOM 1465 C CA . ALA A 1 183 ? -17.562 18.562 2.609 1 98.81 183 ALA A CA 1
ATOM 1466 C C . ALA A 1 183 ? -17.188 19.156 3.965 1 98.81 183 ALA A C 1
ATOM 1468 O O . ALA A 1 183 ? -17.203 20.375 4.141 1 98.81 183 ALA A O 1
ATOM 1469 N N . MET A 1 184 ? -16.859 18.281 4.879 1 98.56 184 MET A N 1
ATOM 1470 C CA . MET A 1 184 ? -16.406 18.766 6.184 1 98.56 184 MET A CA 1
ATOM 1471 C C . MET A 1 184 ? -15.156 19.609 6.051 1 98.56 184 MET A C 1
ATOM 1473 O O . MET A 1 184 ? -15.016 20.641 6.719 1 98.56 184 MET A O 1
ATOM 1477 N N . GLY A 1 185 ? -14.227 19.141 5.172 1 98.44 185 GLY A N 1
ATOM 1478 C CA . GLY A 1 185 ? -13.008 19.906 4.934 1 98.44 185 GLY A CA 1
ATOM 1479 C C . GLY A 1 185 ? -13.266 21.281 4.348 1 98.44 185 GLY A C 1
ATOM 1480 O O . GLY A 1 185 ? -12.656 22.266 4.77 1 98.44 185 GLY A O 1
ATOM 1481 N N . LEU A 1 186 ? -14.156 21.344 3.422 1 98.69 186 LEU A N 1
ATOM 1482 C CA . LEU A 1 186 ? -14.5 22.625 2.805 1 98.69 186 LEU A CA 1
ATOM 1483 C C . LEU A 1 186 ? -15.227 23.531 3.795 1 98.69 186 LEU A C 1
ATOM 1485 O O . LEU A 1 186 ? -15.016 24.75 3.805 1 98.69 186 LEU A O 1
ATOM 1489 N N . ALA A 1 187 ? -16.094 22.953 4.617 1 98.19 187 ALA A N 1
ATOM 1490 C CA . ALA A 1 187 ? -16.75 23.734 5.66 1 98.19 187 ALA A CA 1
ATOM 1491 C C . ALA A 1 187 ? -15.75 24.281 6.668 1 98.19 187 ALA A C 1
ATOM 1493 O O . ALA A 1 187 ? -15.844 25.438 7.07 1 98.19 187 ALA A O 1
ATOM 1494 N N . GLN A 1 188 ? -14.805 23.422 7.086 1 96.88 188 GLN A N 1
ATOM 1495 C CA . GLN A 1 188 ? -13.719 23.875 7.949 1 96.88 188 GLN A CA 1
ATOM 1496 C C . GLN A 1 188 ? -12.945 25.031 7.309 1 96.88 188 GLN A C 1
ATOM 1498 O O . GLN A 1 188 ? -12.641 26.016 7.973 1 96.88 188 GLN A O 1
ATOM 1503 N N . THR A 1 189 ? -12.633 24.891 6.043 1 98 189 THR A N 1
ATOM 1504 C CA . THR A 1 189 ? -11.93 25.938 5.324 1 98 189 THR A CA 1
ATOM 1505 C C . THR A 1 189 ? -12.719 27.25 5.379 1 98 189 THR A C 1
ATOM 1507 O O . THR A 1 189 ? -12.156 28.312 5.688 1 98 189 THR A O 1
ATOM 1510 N N . ALA A 1 190 ? -13.977 27.188 5.203 1 97.12 190 ALA A N 1
ATOM 1511 C CA . ALA A 1 190 ? -14.836 28.359 5.113 1 97.12 190 ALA A CA 1
ATOM 1512 C C . ALA A 1 190 ? -14.906 29.094 6.449 1 97.12 190 ALA A C 1
ATOM 1514 O O . ALA A 1 190 ? -14.961 30.328 6.484 1 97.12 190 ALA A O 1
ATOM 1515 N N . VAL A 1 191 ? -14.82 28.391 7.535 1 94.62 191 VAL A N 1
ATOM 1516 C CA . VAL A 1 191 ? -15.109 29.047 8.812 1 94.62 191 VAL A CA 1
ATOM 1517 C C . VAL A 1 191 ? -13.805 29.453 9.492 1 94.62 191 VAL A C 1
ATOM 1519 O O . VAL A 1 191 ? -13.82 30 10.594 1 94.62 191 VAL A O 1
ATOM 1522 N N . HIS A 1 192 ? -12.695 29.109 8.875 1 93.25 192 HIS A N 1
ATOM 1523 C CA . HIS A 1 192 ? -11.406 29.547 9.414 1 93.25 192 HIS A CA 1
ATOM 1524 C C . HIS A 1 192 ? -11.078 30.969 8.969 1 93.25 192 HIS A C 1
ATOM 1526 O O . HIS A 1 192 ? -11.695 31.484 8.039 1 93.25 192 HIS A O 1
ATOM 1532 N N . GLY A 1 193 ? -10.109 31.375 9.773 1 85.38 193 GLY A N 1
ATOM 1533 C CA . GLY A 1 193 ? -9.711 32.75 9.477 1 85.38 193 GLY A CA 1
ATOM 1534 C C . GLY A 1 193 ? -8.656 32.812 8.391 1 85.38 193 GLY A C 1
ATOM 1535 O O . GLY A 1 193 ? -8.25 31.812 7.828 1 85.38 193 GLY A O 1
ATOM 1536 N N . ALA A 1 194 ? -8.219 33.781 7.785 1 83.62 194 ALA A N 1
ATOM 1537 C CA . ALA A 1 194 ? -7.168 34.219 6.875 1 83.62 194 ALA A CA 1
ATOM 1538 C C . ALA A 1 194 ? -6.512 35.5 7.367 1 83.62 194 ALA A C 1
ATOM 1540 O O . ALA A 1 194 ? -6.645 36.562 6.738 1 83.62 194 ALA A O 1
ATOM 1541 N N . PRO A 1 195 ? -5.777 35.219 8.406 1 82.88 195 PRO A N 1
ATOM 1542 C CA . PRO A 1 195 ? -5.379 36.438 9.148 1 82.88 195 PRO A CA 1
ATOM 1543 C C . PRO A 1 195 ? -4.504 37.375 8.32 1 82.88 195 PRO A C 1
ATOM 1545 O O . PRO A 1 195 ? -4.504 38.594 8.547 1 82.88 195 PRO A O 1
ATOM 1548 N N . SER A 1 196 ? -3.705 36.812 7.438 1 89.38 196 SER A N 1
ATOM 1549 C CA . SER A 1 196 ? -2.859 37.688 6.617 1 89.38 196 SER A CA 1
ATOM 1550 C C . SER A 1 196 ? -2.604 37.062 5.246 1 89.38 196 SER A C 1
ATOM 1552 O O . SER A 1 196 ? -2.34 35.875 5.141 1 89.38 196 SER A O 1
ATOM 1554 N N . PRO A 1 197 ? -2.682 37.875 4.277 1 91.06 197 PRO A N 1
ATOM 1555 C CA . PRO A 1 197 ? -2.385 37.375 2.93 1 91.06 197 PRO A CA 1
ATOM 1556 C C . PRO A 1 197 ? -0.891 37.375 2.617 1 91.06 197 PRO A C 1
ATOM 1558 O O . PRO A 1 197 ? -0.487 37 1.516 1 91.06 197 PRO A O 1
ATOM 1561 N N . ASN A 1 198 ? -0.038 37.781 3.555 1 93.56 198 ASN A N 1
ATOM 1562 C CA . ASN A 1 198 ? 1.373 38.031 3.283 1 93.56 198 ASN A CA 1
ATOM 1563 C C . ASN A 1 198 ? 2.104 36.75 2.885 1 93.56 198 ASN A C 1
ATOM 1565 O O . ASN A 1 198 ? 3.051 36.812 2.098 1 93.56 198 ASN A O 1
ATOM 1569 N N . LEU A 1 199 ? 1.656 35.656 3.402 1 95.19 199 LEU A N 1
ATOM 1570 C CA . LEU A 1 199 ? 2.311 34.406 3.078 1 95.19 199 LEU A CA 1
ATOM 1571 C C . LEU A 1 199 ? 1.846 33.875 1.723 1 95.19 199 LEU A C 1
ATOM 1573 O O . LEU A 1 199 ? 2.596 33.188 1.024 1 95.19 199 LEU A O 1
ATOM 1577 N N . ILE A 1 200 ? 0.611 34.156 1.402 1 94.69 200 ILE A N 1
ATOM 1578 C CA . ILE A 1 200 ? 0.018 33.688 0.161 1 94.69 200 ILE A CA 1
ATOM 1579 C C . ILE A 1 200 ? -0.563 34.844 -0.626 1 94.69 200 ILE A C 1
ATOM 1581 O O . ILE A 1 200 ? -1.782 34.969 -0.778 1 94.69 200 ILE A O 1
ATOM 1585 N N . PRO A 1 201 ? 0.321 35.625 -1.176 1 93.69 201 PRO A N 1
ATOM 1586 C CA . PRO A 1 201 ? -0.133 36.812 -1.896 1 93.69 201 PRO A CA 1
ATOM 1587 C C . PRO A 1 201 ? -0.791 36.5 -3.234 1 93.69 201 PRO A C 1
ATOM 1589 O O . PRO A 1 201 ? -0.625 35.375 -3.748 1 93.69 201 PRO A O 1
ATOM 1592 N N . ARG A 1 202 ? -1.454 37.438 -3.748 1 92.19 202 ARG A N 1
ATOM 1593 C CA . ARG A 1 202 ? -2.15 37.312 -5.023 1 92.19 202 ARG A CA 1
ATOM 1594 C C . ARG A 1 202 ? -1.194 36.875 -6.125 1 92.19 202 ARG A C 1
ATOM 1596 O O . ARG A 1 202 ? -1.576 36.125 -7.023 1 92.19 202 ARG A O 1
ATOM 1603 N N . SER A 1 203 ? 0.003 37.25 -6.098 1 90.94 203 SER A N 1
ATOM 1604 C CA . SER A 1 203 ? 0.996 36.969 -7.129 1 90.94 203 SER A CA 1
ATOM 1605 C C . SER A 1 203 ? 1.257 35.469 -7.242 1 90.94 203 SER A C 1
ATOM 1607 O O . SER A 1 203 ? 1.706 35 -8.289 1 90.94 203 SER A O 1
ATOM 1609 N N . MET A 1 204 ? 0.986 34.688 -6.238 1 92.62 204 MET A N 1
ATOM 1610 C CA . MET A 1 204 ? 1.206 33.25 -6.258 1 92.62 204 MET A CA 1
ATOM 1611 C C . MET A 1 204 ? 0.226 32.562 -7.203 1 92.62 204 MET A C 1
ATOM 1613 O O . MET A 1 204 ? 0.458 31.422 -7.629 1 92.62 204 MET A O 1
ATOM 1617 N N . PHE A 1 205 ? -0.897 33.188 -7.465 1 92.62 205 PHE A N 1
ATOM 1618 C CA . PHE A 1 205 ? -1.946 32.625 -8.297 1 92.62 205 PHE A CA 1
ATOM 1619 C C . PHE A 1 205 ? -1.703 32.938 -9.773 1 92.62 205 PHE A C 1
ATOM 1621 O O . PHE A 1 205 ? -2.396 32.406 -10.648 1 92.62 205 PHE A O 1
ATOM 1628 N N . GLU A 1 206 ? -0.651 33.688 -9.977 1 87 206 GLU A N 1
ATOM 1629 C CA . GLU A 1 206 ? -0.282 34.031 -11.344 1 87 206 GLU A CA 1
ATOM 1630 C C . GLU A 1 206 ? 0.732 33.031 -11.914 1 87 206 GLU A C 1
ATOM 1632 O O . GLU A 1 206 ? 1.417 32.344 -11.164 1 87 206 GLU A O 1
ATOM 1637 N N . ALA A 1 207 ? 0.706 32.875 -13.195 1 77.06 207 ALA A N 1
ATOM 1638 C CA . ALA A 1 207 ? 1.67 32 -13.836 1 77.06 207 ALA A CA 1
ATOM 1639 C C . ALA A 1 207 ? 3.1 32.375 -13.461 1 77.06 207 ALA A C 1
ATOM 1641 O O . ALA A 1 207 ? 3.445 33.562 -13.414 1 77.06 207 ALA A O 1
ATOM 1642 N N . PRO A 1 208 ? 3.787 31.312 -13.117 1 74.31 208 PRO A N 1
ATOM 1643 C CA . PRO A 1 208 ? 5.168 31.641 -12.75 1 74.31 208 PRO A CA 1
ATOM 1644 C C . PRO A 1 208 ? 5.961 32.25 -13.898 1 74.31 208 PRO A C 1
ATOM 1646 O O . PRO A 1 208 ? 5.793 31.828 -15.055 1 74.31 208 PRO A O 1
ATOM 1649 N N . THR A 1 209 ? 6.656 33.219 -13.523 1 70.69 209 THR A N 1
ATOM 1650 C CA . THR A 1 209 ? 7.48 33.875 -14.531 1 70.69 209 THR A CA 1
ATOM 1651 C C . THR A 1 209 ? 8.836 33.188 -14.656 1 70.69 209 THR A C 1
ATOM 1653 O O . THR A 1 209 ? 9.508 33.312 -15.68 1 70.69 209 THR A O 1
ATOM 1656 N N . LYS A 1 210 ? 9.242 32.562 -13.695 1 77.38 210 LYS A N 1
ATOM 1657 C CA . LYS A 1 210 ? 10.516 31.844 -13.68 1 77.38 210 LYS A CA 1
ATOM 1658 C C . LYS A 1 210 ? 10.328 30.375 -14.055 1 77.38 210 LYS A C 1
ATOM 1660 O O . LYS A 1 210 ? 9.297 29.781 -13.742 1 77.38 210 LYS A O 1
ATOM 1665 N N . ARG A 1 211 ? 11.383 29.906 -14.914 1 74.44 211 ARG A N 1
ATOM 1666 C CA . ARG A 1 211 ? 11.359 28.5 -15.344 1 74.44 211 ARG A CA 1
ATOM 1667 C C . ARG A 1 211 ? 12.469 27.703 -14.656 1 74.44 211 ARG A C 1
ATOM 1669 O O . ARG A 1 211 ? 13.453 28.281 -14.195 1 74.44 211 ARG A O 1
ATOM 1676 N N . GLY A 1 212 ? 12.336 26.547 -14.477 1 77.5 212 GLY A N 1
ATOM 1677 C CA . GLY A 1 212 ? 13.297 25.656 -13.844 1 77.5 212 GLY A CA 1
ATOM 1678 C C . GLY A 1 212 ? 12.859 25.188 -12.469 1 77.5 212 GLY A C 1
ATOM 1679 O O . GLY A 1 212 ? 11.742 25.469 -12.039 1 77.5 212 GLY A O 1
ATOM 1680 N N . PRO A 1 213 ? 13.742 24.344 -11.828 1 77.81 213 PRO A N 1
ATOM 1681 C CA . PRO A 1 213 ? 13.336 23.734 -10.562 1 77.81 213 PRO A CA 1
ATOM 1682 C C . PRO A 1 213 ? 13.461 24.703 -9.383 1 77.81 213 PRO A C 1
ATOM 1684 O O . PRO A 1 213 ? 12.914 24.438 -8.312 1 77.81 213 PRO A O 1
ATOM 1687 N N . GLY A 1 214 ? 14.047 25.891 -9.523 1 91.62 214 GLY A N 1
ATOM 1688 C CA . GLY A 1 214 ? 14.297 26.75 -8.383 1 91.62 214 GLY A CA 1
ATOM 1689 C C . GLY A 1 214 ? 15.281 26.156 -7.391 1 91.62 214 GLY A C 1
ATOM 1690 O O . GLY A 1 214 ? 16.078 25.281 -7.742 1 91.62 214 GLY A O 1
ATOM 1691 N N . LEU A 1 215 ? 15.32 26.719 -6.223 1 96.56 215 LEU A N 1
ATOM 1692 C CA . LEU A 1 215 ? 16.188 26.234 -5.152 1 96.56 215 LEU A CA 1
ATOM 1693 C C . LEU A 1 215 ? 15.523 25.078 -4.406 1 96.56 215 LEU A C 1
ATOM 1695 O O . LEU A 1 215 ? 14.297 25.016 -4.297 1 96.56 215 LEU A O 1
ATOM 1699 N N . HIS A 1 216 ? 16.359 24.109 -3.945 1 98 216 HIS A N 1
ATOM 1700 C CA . HIS A 1 216 ? 15.859 23.016 -3.125 1 98 216 HIS A CA 1
ATOM 1701 C C . HIS A 1 216 ? 15.375 23.516 -1.769 1 98 216 HIS A C 1
ATOM 1703 O O . HIS A 1 216 ? 15.969 24.438 -1.195 1 98 216 HIS A O 1
ATOM 1709 N N . ALA A 1 217 ? 14.383 22.922 -1.239 1 98.44 217 ALA A N 1
ATOM 1710 C CA . ALA A 1 217 ? 13.781 23.312 0.032 1 98.44 217 ALA A CA 1
ATOM 1711 C C . ALA A 1 217 ? 14.82 23.344 1.15 1 98.44 217 ALA A C 1
ATOM 1713 O O . ALA A 1 217 ? 14.789 24.219 2.014 1 98.44 217 ALA A O 1
ATOM 1714 N N . PHE A 1 218 ? 15.781 22.375 1.167 1 98.69 218 PHE A N 1
ATOM 1715 C CA . PHE A 1 218 ? 16.812 22.297 2.191 1 98.69 218 PHE A CA 1
ATOM 1716 C C . PHE A 1 218 ? 17.734 23.531 2.123 1 98.69 218 PHE A C 1
ATOM 1718 O O . PHE A 1 218 ? 18.219 24 3.152 1 98.69 218 PHE A O 1
ATOM 1725 N N . THR A 1 219 ? 18.016 24 0.928 1 98.62 219 THR A N 1
ATOM 1726 C CA . THR A 1 219 ? 18.812 25.219 0.755 1 98.62 219 THR A CA 1
ATOM 1727 C C . THR A 1 219 ? 18.109 26.422 1.363 1 98.62 219 THR A C 1
ATOM 1729 O O . THR A 1 219 ? 18.719 27.203 2.084 1 98.62 219 THR A O 1
ATOM 1732 N N . ILE A 1 220 ? 16.875 26.516 1.121 1 98.5 220 ILE A N 1
ATOM 1733 C CA . ILE A 1 220 ? 16.094 27.641 1.599 1 98.5 220 ILE A CA 1
ATOM 1734 C C . ILE A 1 220 ? 16 27.609 3.123 1 98.5 220 ILE A C 1
ATOM 1736 O O . ILE A 1 220 ? 16.188 28.641 3.783 1 98.5 220 ILE A O 1
ATOM 1740 N N . VAL A 1 221 ? 15.758 26.438 3.684 1 98.38 221 VAL A N 1
ATOM 1741 C CA . VAL A 1 221 ? 15.672 26.312 5.137 1 98.38 221 VAL A CA 1
ATOM 1742 C C . VAL A 1 221 ? 17.031 26.641 5.762 1 98.38 221 VAL A C 1
ATOM 1744 O O . VAL A 1 221 ? 17.094 27.281 6.816 1 98.38 221 VAL A O 1
ATOM 1747 N N . SER A 1 222 ? 18.109 26.203 5.129 1 98.12 222 SER A N 1
ATOM 1748 C CA . SER A 1 222 ? 19.453 26.531 5.605 1 98.12 222 SER A CA 1
ATOM 1749 C C . SER A 1 222 ? 19.688 28.031 5.656 1 98.12 222 SER A C 1
ATOM 1751 O O . SER A 1 222 ? 20.219 28.547 6.641 1 98.12 222 SER A O 1
ATOM 1753 N N . ARG A 1 223 ? 19.266 28.734 4.672 1 97.94 223 ARG A N 1
ATOM 1754 C CA . ARG A 1 223 ? 19.422 30.188 4.605 1 97.94 223 ARG A CA 1
ATOM 1755 C C . ARG A 1 223 ? 18.562 30.875 5.656 1 97.94 223 ARG A C 1
ATOM 1757 O O . ARG A 1 223 ? 18.984 31.844 6.273 1 97.94 223 ARG A O 1
ATOM 1764 N N . ILE A 1 224 ? 17.359 30.359 5.832 1 97.5 224 ILE A N 1
ATOM 1765 C CA . ILE A 1 224 ? 16.469 30.906 6.848 1 97.5 224 ILE A CA 1
ATOM 1766 C C . ILE A 1 224 ? 17.062 30.688 8.234 1 97.5 224 ILE A C 1
ATOM 1768 O O . ILE A 1 224 ? 17.016 31.594 9.078 1 97.5 224 ILE A O 1
ATOM 1772 N N . MET A 1 225 ? 17.625 29.516 8.469 1 95.62 225 MET A N 1
ATOM 1773 C CA . MET A 1 225 ? 18.25 29.188 9.742 1 95.62 225 MET A CA 1
ATOM 1774 C C . MET A 1 225 ? 19.375 30.172 10.078 1 95.62 225 MET A C 1
ATOM 1776 O O . MET A 1 225 ? 19.594 30.5 11.242 1 95.62 225 MET A O 1
ATOM 1780 N N . SER A 1 226 ? 20.016 30.688 9.094 1 95.12 226 SER A N 1
ATOM 1781 C CA . SER A 1 226 ? 21.188 31.531 9.289 1 95.12 226 SER A CA 1
ATOM 1782 C C . SER A 1 226 ? 20.828 33 9.227 1 95.12 226 SER A C 1
ATOM 1784 O O . SER A 1 226 ? 21.672 33.875 9.469 1 95.12 226 SER A O 1
ATOM 1786 N N . ASP A 1 227 ? 19.594 33.312 8.875 1 96 227 ASP A N 1
ATOM 1787 C CA . ASP A 1 227 ? 19.188 34.688 8.695 1 96 227 ASP A CA 1
ATOM 1788 C C . ASP A 1 227 ? 18.812 35.344 10.031 1 96 227 ASP A C 1
ATOM 1790 O O . ASP A 1 227 ? 17.812 34.969 10.641 1 96 227 ASP A O 1
ATOM 1794 N N . ASN A 1 228 ? 19.469 36.344 10.422 1 93.56 228 ASN A N 1
ATOM 1795 C CA . ASN A 1 228 ? 19.297 37 11.703 1 93.56 228 ASN A CA 1
ATOM 1796 C C . ASN A 1 228 ? 17.984 37.781 11.766 1 93.56 228 ASN A C 1
ATOM 1798 O O . ASN A 1 228 ? 17.516 38.125 12.844 1 93.56 228 ASN A O 1
ATOM 1802 N N . ALA A 1 229 ? 17.391 37.906 10.641 1 90.31 229 ALA A N 1
ATOM 1803 C CA . ALA A 1 229 ? 16.125 38.625 10.609 1 90.31 229 ALA A CA 1
ATOM 1804 C C . ALA A 1 229 ? 15.031 37.844 11.344 1 90.31 229 ALA A C 1
ATOM 1806 O O . ALA A 1 229 ? 14.039 38.406 11.781 1 90.31 229 ALA A O 1
ATOM 1807 N N . PHE A 1 230 ? 15.258 36.531 11.461 1 92.62 230 PHE A N 1
ATOM 1808 C CA . PHE A 1 230 ? 14.25 35.688 12.094 1 92.62 230 PHE A CA 1
ATOM 1809 C C . PHE A 1 230 ? 14.625 35.375 13.539 1 92.62 230 PHE A C 1
ATOM 1811 O O . PHE A 1 230 ? 13.914 34.656 14.227 1 92.62 230 PHE A O 1
ATOM 1818 N N . LYS A 1 231 ? 15.672 35.938 13.93 1 87.62 231 LYS A N 1
ATOM 1819 C CA . LYS A 1 231 ? 16.188 35.594 15.25 1 87.62 231 LYS A CA 1
ATOM 1820 C C . LYS A 1 231 ? 15.25 36.094 16.359 1 87.62 231 LYS A C 1
ATOM 1822 O O . LYS A 1 231 ? 14.758 37.219 16.312 1 87.62 231 LYS A O 1
ATOM 1827 N N . ASP A 1 232 ? 14.875 35.312 17.297 1 79.75 232 ASP A N 1
ATOM 1828 C CA . ASP A 1 232 ? 14.195 35.594 18.562 1 79.75 232 ASP A CA 1
ATOM 1829 C C . ASP A 1 232 ? 12.773 36.094 18.312 1 79.75 232 ASP A C 1
ATOM 1831 O O . ASP A 1 232 ? 12.266 36.906 19.094 1 79.75 232 ASP A O 1
ATOM 1835 N N . TYR A 1 233 ? 12.32 35.719 17.094 1 84 233 TYR A N 1
ATOM 1836 C CA . TYR A 1 233 ? 10.93 36.156 16.906 1 84 233 TYR A CA 1
ATOM 1837 C C . TYR A 1 233 ? 10.07 35.719 18.094 1 84 233 TYR A C 1
ATOM 1839 O O . TYR A 1 233 ? 10.156 34.562 18.547 1 84 233 TYR A O 1
ATOM 1847 N N . LYS A 1 234 ? 9.367 36.688 18.578 1 80.25 234 LYS A N 1
ATOM 1848 C CA . LYS A 1 234 ? 8.398 36.469 19.656 1 80.25 234 LYS A CA 1
ATOM 1849 C C . LYS A 1 234 ? 7 36.906 19.219 1 80.25 234 LYS A C 1
ATOM 1851 O O . LYS A 1 234 ? 6.836 37.969 18.594 1 80.25 234 LYS A O 1
ATOM 1856 N N . GLY A 1 235 ? 6.031 36.031 19.312 1 81.31 235 GLY A N 1
ATOM 1857 C CA . GLY A 1 235 ? 4.656 36.375 18.984 1 81.31 235 GLY A CA 1
ATOM 1858 C C . GLY A 1 235 ? 3.85 35.188 18.5 1 81.31 235 GLY A C 1
ATOM 1859 O O . GLY A 1 235 ? 4.375 34.062 18.391 1 81.31 235 GLY A O 1
ATOM 1860 N N . SER A 1 236 ? 2.58 35.562 18.281 1 87.5 236 SER A N 1
ATOM 1861 C CA . SER A 1 236 ? 1.672 34.531 17.75 1 87.5 236 SER A CA 1
ATOM 1862 C C . SER A 1 236 ? 1.963 34.25 16.297 1 87.5 236 SER A C 1
ATOM 1864 O O . SER A 1 236 ? 2.701 34.969 15.633 1 87.5 236 SER A O 1
ATOM 1866 N N . PHE A 1 237 ? 1.485 33.156 15.82 1 90.88 237 PHE A N 1
ATOM 1867 C CA . PHE A 1 237 ? 1.641 32.812 14.406 1 90.88 237 PHE A CA 1
ATOM 1868 C C . PHE A 1 237 ? 1.002 33.875 13.516 1 90.88 237 PHE A C 1
ATOM 1870 O O . PHE A 1 237 ? 1.507 34.156 12.43 1 90.88 237 PHE A O 1
ATOM 1877 N N . ASP A 1 238 ? -0.103 34.469 13.992 1 90 238 ASP A N 1
ATOM 1878 C CA . ASP A 1 238 ? -0.753 35.531 13.25 1 90 238 ASP A CA 1
ATOM 1879 C C . ASP A 1 238 ? 0.157 36.75 13.141 1 90 238 ASP A C 1
ATOM 1881 O O . ASP A 1 238 ? 0.235 37.375 12.078 1 90 238 ASP A O 1
ATOM 1885 N N . ASP A 1 239 ? 0.821 37.031 14.203 1 91.75 239 ASP A N 1
ATOM 1886 C CA . ASP A 1 239 ? 1.768 38.156 14.195 1 91.75 239 ASP A CA 1
ATOM 1887 C C . ASP A 1 239 ? 2.922 37.875 13.234 1 91.75 239 ASP A C 1
ATOM 1889 O O . ASP A 1 239 ? 3.377 38.781 12.539 1 91.75 239 ASP A O 1
ATOM 1893 N N . LEU A 1 240 ? 3.336 36.719 13.25 1 93.25 240 LEU A N 1
ATOM 1894 C CA . LEU A 1 240 ? 4.426 36.344 12.359 1 93.25 240 LEU A CA 1
ATOM 1895 C C . LEU A 1 240 ? 4.051 36.594 10.906 1 93.25 240 LEU A C 1
ATOM 1897 O O . LEU A 1 240 ? 4.832 37.156 10.148 1 93.25 240 LEU A O 1
ATOM 1901 N N . GLN A 1 241 ? 2.902 36.188 10.5 1 93.38 241 GLN A N 1
ATOM 1902 C CA . GLN A 1 241 ? 2.441 36.344 9.125 1 93.38 241 GLN A CA 1
ATOM 1903 C C . GLN A 1 241 ? 2.359 37.812 8.75 1 93.38 241 GLN A C 1
ATOM 1905 O O . GLN A 1 241 ? 2.75 38.219 7.648 1 93.38 241 GLN A O 1
ATOM 1910 N N . ALA A 1 242 ? 1.871 38.562 9.719 1 91.56 242 ALA A N 1
ATOM 1911 C CA . ALA A 1 242 ? 1.652 39.969 9.461 1 91.56 242 ALA A CA 1
ATOM 1912 C C . ALA A 1 242 ? 2.977 40.75 9.398 1 91.56 242 ALA A C 1
ATOM 1914 O O . ALA A 1 242 ? 3.166 41.594 8.539 1 91.56 242 ALA A O 1
ATOM 1915 N N . LYS A 1 243 ? 3.875 40.406 10.258 1 91.81 243 LYS A N 1
ATOM 1916 C CA . LYS A 1 243 ? 5.07 41.219 10.438 1 91.81 243 LYS A CA 1
ATOM 1917 C C . LYS A 1 243 ? 6.199 40.75 9.523 1 91.81 243 LYS A C 1
ATOM 1919 O O . LYS A 1 243 ? 6.949 41.594 8.992 1 91.81 243 LYS A O 1
ATOM 1924 N N . ILE A 1 244 ? 6.297 39.469 9.391 1 93.44 244 ILE A N 1
ATOM 1925 C CA . ILE A 1 244 ? 7.477 39 8.672 1 93.44 244 ILE A CA 1
ATOM 1926 C C . ILE A 1 244 ? 7.055 38.094 7.539 1 93.44 244 ILE A C 1
ATOM 1928 O O . ILE A 1 244 ? 7.898 37.438 6.906 1 93.44 244 ILE A O 1
ATOM 1932 N N . GLY A 1 245 ? 5.828 38.031 7.219 1 94.94 245 GLY A N 1
ATOM 1933 C CA . GLY A 1 245 ? 5.297 37.188 6.168 1 94.94 245 GLY A CA 1
ATOM 1934 C C . GLY A 1 245 ? 5.906 37.469 4.805 1 94.94 245 GLY A C 1
ATOM 1935 O O . GLY A 1 245 ? 6.172 36.531 4.035 1 94.94 245 GLY A O 1
ATOM 1936 N N . GLN A 1 246 ? 6.152 38.688 4.508 1 95.25 246 GLN A N 1
ATOM 1937 C CA . GLN A 1 246 ? 6.711 39.062 3.215 1 95.25 246 GLN A CA 1
ATOM 1938 C C . GLN A 1 246 ? 8.133 38.531 3.059 1 95.25 246 GLN A C 1
ATOM 1940 O O . GLN A 1 246 ? 8.531 38.125 1.971 1 95.25 246 GLN A O 1
ATOM 1945 N N . LYS A 1 247 ? 8.844 38.688 4.117 1 96.19 247 LYS A N 1
ATOM 1946 C CA . LYS A 1 247 ? 10.211 38.156 4.062 1 96.19 247 LYS A CA 1
ATOM 1947 C C . LYS A 1 247 ? 10.211 36.625 3.871 1 96.19 247 LYS A C 1
ATOM 1949 O O . LYS A 1 247 ? 11.008 36.094 3.102 1 96.19 247 LYS A O 1
ATOM 1954 N N . ILE A 1 248 ? 9.367 35.938 4.586 1 97.5 248 ILE A N 1
ATOM 1955 C CA . ILE A 1 248 ? 9.227 34.5 4.426 1 97.5 248 ILE A CA 1
ATOM 1956 C C . ILE A 1 248 ? 8.867 34.188 2.977 1 97.5 248 ILE A C 1
ATOM 1958 O O . ILE A 1 248 ? 9.453 33.281 2.375 1 97.5 248 ILE A O 1
ATOM 1962 N N . GLN A 1 249 ? 7.949 34.906 2.441 1 96.5 249 GLN A N 1
ATOM 1963 C CA . GLN A 1 249 ? 7.508 34.719 1.066 1 96.5 249 GLN A CA 1
ATOM 1964 C C . GLN A 1 249 ? 8.656 34.938 0.083 1 96.5 249 GLN A C 1
ATOM 1966 O O . GLN A 1 249 ? 8.734 34.25 -0.946 1 96.5 249 GLN A O 1
ATOM 1971 N N . SER A 1 250 ? 9.5 35.875 0.353 1 96.19 250 SER A N 1
ATOM 1972 C CA . SER A 1 250 ? 10.641 36.125 -0.521 1 96.19 250 SER A CA 1
ATOM 1973 C C . SER A 1 250 ? 11.562 34.938 -0.596 1 96.19 250 SER A C 1
ATOM 1975 O O . SER A 1 250 ? 12.117 34.625 -1.654 1 96.19 250 SER A O 1
ATOM 1977 N N . TYR A 1 251 ? 11.75 34.188 0.473 1 97.12 251 TYR A N 1
ATOM 1978 C CA . TYR A 1 251 ? 12.508 32.938 0.476 1 97.12 251 TYR A CA 1
ATOM 1979 C C . TYR A 1 251 ? 11.742 31.828 -0.243 1 97.12 251 TYR A C 1
ATOM 1981 O O . TYR A 1 251 ? 12.305 31.125 -1.088 1 97.12 251 TYR A O 1
ATOM 1989 N N . ALA A 1 252 ? 10.453 31.734 0.088 1 96.69 252 ALA A N 1
ATOM 1990 C CA . ALA A 1 252 ? 9.617 30.672 -0.452 1 96.69 252 ALA A CA 1
ATOM 1991 C C . ALA A 1 252 ? 9.516 30.766 -1.971 1 96.69 252 ALA A C 1
ATOM 1993 O O . ALA A 1 252 ? 9.438 29.75 -2.662 1 96.69 252 ALA A O 1
ATOM 1994 N N . SER A 1 253 ? 9.57 31.953 -2.465 1 95.12 253 SER A N 1
ATOM 1995 C CA . SER A 1 253 ? 9.359 32.219 -3.885 1 95.12 253 SER A CA 1
ATOM 1996 C C . SER A 1 253 ? 10.523 31.688 -4.719 1 95.12 253 SER A C 1
ATOM 1998 O O . SER A 1 253 ? 10.422 31.578 -5.941 1 95.12 253 SER A O 1
ATOM 2000 N N . GLU A 1 254 ? 11.586 31.312 -4.09 1 95.5 254 GLU A N 1
ATOM 2001 C CA . GLU A 1 254 ? 12.734 30.75 -4.793 1 95.5 254 GLU A CA 1
ATOM 2002 C C . GLU A 1 254 ? 12.523 29.266 -5.09 1 95.5 254 GLU A C 1
ATOM 2004 O O . GLU A 1 254 ? 13.258 28.688 -5.879 1 95.5 254 GLU A O 1
ATOM 2009 N N . TRP A 1 255 ? 11.594 28.656 -4.434 1 96.19 255 TRP A N 1
ATOM 2010 C CA . TRP A 1 255 ? 11.188 27.281 -4.695 1 96.19 255 TRP A CA 1
ATOM 2011 C C . TRP A 1 255 ? 10.133 27.234 -5.793 1 96.19 255 TRP A C 1
ATOM 2013 O O . TRP A 1 255 ? 8.992 27.656 -5.594 1 96.19 255 TRP A O 1
ATOM 2023 N N . LEU A 1 256 ? 10.453 26.766 -6.934 1 95.38 256 LEU A N 1
ATOM 2024 C CA . LEU A 1 256 ? 9.57 26.781 -8.094 1 95.38 256 LEU A CA 1
ATOM 2025 C C . LEU A 1 256 ? 8.969 25.406 -8.344 1 95.38 256 LEU A C 1
ATOM 2027 O O . LEU A 1 256 ? 9.594 24.391 -8.047 1 95.38 256 LEU A O 1
ATOM 2031 N N . VAL A 1 257 ? 7.777 25.359 -8.844 1 95.62 257 VAL A N 1
ATOM 2032 C CA . VAL A 1 257 ? 7.074 24.109 -9.109 1 95.62 257 VAL A CA 1
ATOM 2033 C C . VAL A 1 257 ? 6.402 24.172 -10.477 1 95.62 257 VAL A C 1
ATOM 2035 O O . VAL A 1 257 ? 5.586 25.062 -10.734 1 95.62 257 VAL A O 1
ATOM 2038 N N . ASP A 1 258 ? 6.719 23.281 -11.328 1 94.81 258 ASP A N 1
ATOM 2039 C CA . ASP A 1 258 ? 6.008 23.094 -12.594 1 94.81 258 ASP A CA 1
ATOM 2040 C C . ASP A 1 258 ? 4.859 22.094 -12.43 1 94.81 258 ASP A C 1
ATOM 2042 O O . ASP A 1 258 ? 5.062 20.891 -12.508 1 94.81 258 ASP A O 1
ATOM 2046 N N . GLY A 1 259 ? 3.664 22.609 -12.383 1 94.31 259 GLY A N 1
ATOM 2047 C CA . GLY A 1 259 ? 2.49 21.797 -12.102 1 94.31 259 GLY A CA 1
ATOM 2048 C C . GLY A 1 259 ? 2.102 20.891 -13.25 1 94.31 259 GLY A C 1
ATOM 2049 O O . GLY A 1 259 ? 1.317 19.953 -13.07 1 94.31 259 GLY A O 1
ATOM 2050 N N . ALA A 1 260 ? 2.645 21.094 -14.398 1 94.31 260 ALA A N 1
ATOM 2051 C CA . ALA A 1 260 ? 2.279 20.312 -15.586 1 94.31 260 ALA A CA 1
ATOM 2052 C C . ALA A 1 260 ? 3.211 19.125 -15.766 1 94.31 260 ALA A C 1
ATOM 2054 O O . ALA A 1 260 ? 2.975 18.266 -16.625 1 94.31 260 ALA A O 1
ATOM 2055 N N . ASN A 1 261 ? 4.219 19.094 -15.008 1 95.06 261 ASN A N 1
ATOM 2056 C CA . ASN A 1 261 ? 5.203 18.016 -15.078 1 95.06 261 ASN A CA 1
ATOM 2057 C C . ASN A 1 261 ? 5.051 17.031 -13.914 1 95.06 261 ASN A C 1
ATOM 2059 O O . ASN A 1 261 ? 5.578 17.281 -12.828 1 95.06 261 ASN A O 1
ATOM 2063 N N . ASP A 1 262 ? 4.512 15.883 -14.156 1 94.31 262 ASP A N 1
ATOM 2064 C CA . ASP A 1 262 ? 4.184 14.906 -13.125 1 94.31 262 ASP A CA 1
ATOM 2065 C C . ASP A 1 262 ? 5.441 14.438 -12.391 1 94.31 262 ASP A C 1
ATOM 2067 O O . ASP A 1 262 ? 5.406 14.188 -11.188 1 94.31 262 ASP A O 1
ATOM 2071 N N . LYS A 1 263 ? 6.496 14.242 -13.094 1 93.44 263 LYS A N 1
ATOM 2072 C CA . LYS A 1 263 ? 7.746 13.82 -12.469 1 93.44 263 LYS A CA 1
ATOM 2073 C C . LYS A 1 263 ? 8.266 14.875 -11.5 1 93.44 263 LYS A C 1
ATOM 2075 O O . LYS A 1 263 ? 8.766 14.547 -10.422 1 93.44 263 LYS A O 1
ATOM 2080 N N . GLU A 1 264 ? 8.141 16.109 -11.891 1 94.69 264 GLU A N 1
ATOM 2081 C CA . GLU A 1 264 ? 8.555 17.203 -11.016 1 94.69 264 GLU A CA 1
ATOM 2082 C C . GLU A 1 264 ? 7.652 17.297 -9.789 1 94.69 264 GLU A C 1
ATOM 2084 O O . GLU A 1 264 ? 8.133 17.531 -8.68 1 94.69 264 GLU A O 1
ATOM 2089 N N . ILE A 1 265 ? 6.359 17.156 -10.016 1 96.81 265 ILE A N 1
ATOM 2090 C CA . ILE A 1 265 ? 5.414 17.188 -8.906 1 96.81 265 ILE A CA 1
ATOM 2091 C C . ILE A 1 265 ? 5.793 16.125 -7.875 1 96.81 265 ILE A C 1
ATOM 2093 O O . ILE A 1 265 ? 5.828 16.406 -6.672 1 96.81 265 ILE A O 1
ATOM 2097 N N . ALA A 1 266 ? 6.098 14.938 -8.375 1 95.94 266 ALA A N 1
ATOM 2098 C CA . ALA A 1 266 ? 6.48 13.859 -7.473 1 95.94 266 ALA A CA 1
ATOM 2099 C C . ALA A 1 266 ? 7.746 14.211 -6.695 1 95.94 266 ALA A C 1
ATOM 2101 O O . ALA A 1 266 ? 7.844 13.938 -5.5 1 95.94 266 ALA A O 1
ATOM 2102 N N . LYS A 1 267 ? 8.695 14.805 -7.309 1 96.44 267 LYS A N 1
ATOM 2103 C CA . LYS A 1 267 ? 9.945 15.203 -6.668 1 96.44 267 LYS A CA 1
ATOM 2104 C C . LYS A 1 267 ? 9.703 16.297 -5.633 1 96.44 267 LYS A C 1
ATOM 2106 O O . LYS A 1 267 ? 10.328 16.297 -4.566 1 96.44 267 LYS A O 1
ATOM 2111 N N . LYS A 1 268 ? 8.875 17.234 -6 1 97.75 268 LYS A N 1
ATOM 2112 C CA . LYS A 1 268 ? 8.586 18.344 -5.09 1 97.75 268 LYS A CA 1
ATOM 2113 C C . LYS A 1 268 ? 7.836 17.859 -3.855 1 97.75 268 LYS A C 1
ATOM 2115 O O . LYS A 1 268 ? 8.07 18.344 -2.746 1 97.75 268 LYS A O 1
ATOM 2120 N N . VAL A 1 269 ? 6.945 16.891 -4.027 1 98.44 269 VAL A N 1
ATOM 2121 C CA . VAL A 1 269 ? 6.27 16.297 -2.881 1 98.44 269 VAL A CA 1
ATOM 2122 C C . VAL A 1 269 ? 7.281 15.555 -2.008 1 98.44 269 VAL A C 1
ATOM 2124 O O . VAL A 1 269 ? 7.23 15.648 -0.779 1 98.44 269 VAL A O 1
ATOM 2127 N N . GLN A 1 270 ? 8.164 14.836 -2.623 1 98 270 GLN A N 1
ATOM 2128 C CA . GLN A 1 270 ? 9.234 14.164 -1.889 1 98 270 GLN A CA 1
ATOM 2129 C C . GLN A 1 270 ? 10.062 15.156 -1.081 1 98 270 GLN A C 1
ATOM 2131 O O . GLN A 1 270 ? 10.391 14.906 0.079 1 98 270 GLN A O 1
ATOM 2136 N N . GLU A 1 271 ? 10.398 16.281 -1.689 1 97.94 271 GLU A N 1
ATOM 2137 C CA . GLU A 1 271 ? 11.156 17.344 -1.025 1 97.94 271 GLU A CA 1
ATOM 2138 C C . GLU A 1 271 ? 10.438 17.828 0.225 1 97.94 271 GLU A C 1
ATOM 2140 O O . GLU A 1 271 ? 11.047 17.953 1.29 1 97.94 271 GLU A O 1
ATOM 2145 N N . LEU A 1 272 ? 9.203 18.062 0.074 1 98.75 272 LEU A N 1
ATOM 2146 C CA . LEU A 1 272 ? 8.414 18.578 1.193 1 98.75 272 LEU A CA 1
ATOM 2147 C C . LEU A 1 272 ? 8.242 17.5 2.266 1 98.75 272 LEU A C 1
ATOM 2149 O O . LEU A 1 272 ? 8.195 17.812 3.459 1 98.75 272 LEU A O 1
ATOM 2153 N N . THR A 1 273 ? 8.148 16.219 1.822 1 98.69 273 THR A N 1
ATOM 2154 C CA . THR A 1 273 ? 8.086 15.102 2.756 1 98.69 273 THR A CA 1
ATOM 2155 C C . THR A 1 273 ? 9.336 15.062 3.633 1 98.69 273 THR A C 1
ATOM 2157 O O . THR A 1 273 ? 9.234 15.086 4.863 1 98.69 273 THR A O 1
ATOM 2160 N N . PHE A 1 274 ? 10.477 15.078 3.012 1 98.88 274 PHE A N 1
ATOM 2161 C CA . PHE A 1 274 ? 11.727 15.039 3.762 1 98.88 274 PHE A CA 1
ATOM 2162 C C . PHE A 1 274 ? 11.875 16.281 4.637 1 98.88 274 PHE A C 1
ATOM 2164 O O . PHE A 1 274 ? 12.266 16.172 5.805 1 98.88 274 PHE A O 1
ATOM 2171 N N . LEU A 1 275 ? 11.531 17.422 4.129 1 98.88 275 LEU A N 1
ATOM 2172 C CA . LEU A 1 275 ? 11.68 18.656 4.875 1 98.88 275 LEU A CA 1
ATOM 2173 C C . LEU A 1 275 ? 10.883 18.625 6.172 1 98.88 275 LEU A C 1
ATOM 2175 O O . LEU A 1 275 ? 11.414 18.891 7.246 1 98.88 275 LEU A O 1
ATOM 2179 N N . ASN A 1 276 ? 9.633 18.297 6.051 1 98.81 276 ASN A N 1
ATOM 2180 C CA . ASN A 1 276 ? 8.75 18.406 7.211 1 98.81 276 ASN A CA 1
ATOM 2181 C C . ASN A 1 276 ? 9.055 17.328 8.242 1 98.81 276 ASN A C 1
ATOM 2183 O O . ASN A 1 276 ? 8.906 17.547 9.445 1 98.81 276 ASN A O 1
ATOM 2187 N N . VAL A 1 277 ? 9.523 16.125 7.789 1 98.88 277 VAL A N 1
ATOM 2188 C CA . VAL A 1 277 ? 9.969 15.117 8.742 1 98.88 277 VAL A CA 1
ATOM 2189 C C . VAL A 1 277 ? 11.266 15.562 9.414 1 98.88 277 VAL A C 1
ATOM 2191 O O . VAL A 1 277 ? 11.438 15.391 10.625 1 98.88 277 VAL A O 1
ATOM 2194 N N . MET A 1 278 ? 12.188 16.234 8.68 1 98.81 278 MET A N 1
ATOM 2195 C CA . MET A 1 278 ? 13.461 16.719 9.195 1 98.81 278 MET A CA 1
ATOM 2196 C C . MET A 1 278 ? 13.234 17.797 10.25 1 98.81 278 MET A C 1
ATOM 2198 O O . MET A 1 278 ? 13.836 17.766 11.32 1 98.81 278 MET A O 1
ATOM 2202 N N . ILE A 1 279 ? 12.359 18.719 9.961 1 97.88 279 ILE A N 1
ATOM 2203 C CA . ILE A 1 279 ? 12.148 19.828 10.883 1 97.88 279 ILE A CA 1
ATOM 2204 C C . ILE A 1 279 ? 11.531 19.312 12.18 1 97.88 279 ILE A C 1
ATOM 2206 O O . ILE A 1 279 ? 11.805 19.844 13.258 1 97.88 279 ILE A O 1
ATOM 2210 N N . TYR A 1 280 ? 10.742 18.234 12.172 1 98.31 280 TYR A N 1
ATOM 2211 C CA . TYR A 1 280 ? 10.141 17.625 13.352 1 98.31 280 TYR A CA 1
ATOM 2212 C C . TYR A 1 280 ? 11.164 16.797 14.117 1 98.31 280 TYR A C 1
ATOM 2214 O O . TYR A 1 280 ? 11.398 17.047 15.305 1 98.31 280 TYR A O 1
ATOM 2222 N N . ALA A 1 281 ? 11.82 15.852 13.398 1 98.56 281 ALA A N 1
ATOM 2223 C CA . ALA A 1 281 ? 12.641 14.844 14.07 1 98.56 281 ALA A CA 1
ATOM 2224 C C . ALA A 1 281 ? 14.031 15.398 14.391 1 98.56 281 ALA A C 1
ATOM 2226 O O . ALA A 1 281 ? 14.469 15.359 15.539 1 98.56 281 ALA A O 1
ATOM 2227 N N . VAL A 1 282 ? 14.672 15.945 13.383 1 98.5 282 VAL A N 1
ATOM 2228 C CA . VAL A 1 282 ? 16.016 16.484 13.586 1 98.5 282 VAL A CA 1
ATOM 2229 C C . VAL A 1 282 ? 15.938 17.797 14.367 1 98.5 282 VAL A C 1
ATOM 2231 O O . VAL A 1 282 ? 16.812 18.078 15.18 1 98.5 282 VAL A O 1
ATOM 2234 N N . GLY A 1 283 ? 14.883 18.562 14.102 1 97.44 283 GLY A N 1
ATOM 2235 C CA . GLY A 1 283 ? 14.664 19.781 14.867 1 97.44 283 GLY A CA 1
ATOM 2236 C C . GLY A 1 283 ? 14.477 19.516 16.344 1 97.44 283 GLY A C 1
ATOM 2237 O O . GLY A 1 283 ? 14.734 20.406 17.172 1 97.44 283 GLY A O 1
ATOM 2238 N N . GLY A 1 284 ? 13.992 18.312 16.688 1 96.94 284 GLY A N 1
ATOM 2239 C CA . GLY A 1 284 ? 13.805 17.938 18.094 1 96.94 284 GLY A CA 1
ATOM 2240 C C . GLY A 1 284 ? 14.977 17.156 18.656 1 96.94 284 GLY A C 1
ATOM 2241 O O . GLY A 1 284 ? 14.906 16.656 19.781 1 96.94 284 GLY A O 1
ATOM 2242 N N . TRP A 1 285 ? 16.078 17.016 17.938 1 97.25 285 TRP A N 1
ATOM 2243 C CA . TRP A 1 285 ? 17.25 16.219 18.297 1 97.25 285 TRP A CA 1
ATOM 2244 C C . TRP A 1 285 ? 18.359 17.109 18.875 1 97.25 285 TRP A C 1
ATOM 2246 O O . TRP A 1 285 ? 18.734 18.109 18.266 1 97.25 285 TRP A O 1
ATOM 2256 N N . ARG A 1 286 ? 18.75 16.828 20.172 1 94.88 286 ARG A N 1
ATOM 2257 C CA . ARG A 1 286 ? 19.812 17.578 20.828 1 94.88 286 ARG A CA 1
ATOM 2258 C C . ARG A 1 286 ? 20.703 16.641 21.656 1 94.88 286 ARG A C 1
ATOM 2260 O O . ARG A 1 286 ? 20.203 15.75 22.344 1 94.88 286 ARG A O 1
ATOM 2267 N N . ASN A 1 287 ? 21.969 16.797 21.594 1 91.75 287 ASN A N 1
ATOM 2268 C CA . ASN A 1 287 ? 22.938 16.094 22.438 1 91.75 287 ASN A CA 1
ATOM 2269 C C . ASN A 1 287 ? 22.719 14.586 22.391 1 91.75 287 ASN A C 1
ATOM 2271 O O . ASN A 1 287 ? 22.672 13.922 23.422 1 91.75 287 ASN A O 1
ATOM 2275 N N . GLY A 1 288 ? 22.359 14.086 21.234 1 90.56 288 GLY A N 1
ATOM 2276 C CA . GLY A 1 288 ? 22.266 12.656 21.031 1 90.56 288 GLY A CA 1
ATOM 2277 C C . GLY A 1 288 ? 20.953 12.07 21.5 1 90.56 288 GLY A C 1
ATOM 2278 O O . GLY A 1 288 ? 20.797 10.852 21.594 1 90.56 288 GLY A O 1
ATOM 2279 N N . LYS A 1 289 ? 20 12.961 21.734 1 92.88 289 LYS A N 1
ATOM 2280 C CA . LYS A 1 289 ? 18.703 12.5 22.219 1 92.88 289 LYS A CA 1
ATOM 2281 C C . LYS A 1 289 ? 17.562 13.25 21.531 1 92.88 289 LYS A C 1
ATOM 2283 O O . LYS A 1 289 ? 17.75 14.367 21.047 1 92.88 289 LYS A O 1
ATOM 2288 N N . PHE A 1 290 ? 16.453 12.555 21.453 1 93.5 290 PHE A N 1
ATOM 2289 C CA . PHE A 1 290 ? 15.219 13.203 21.016 1 93.5 290 PHE A CA 1
ATOM 2290 C C . PHE A 1 290 ? 14.609 14.008 22.172 1 93.5 290 PHE A C 1
ATOM 2292 O O . PHE A 1 290 ? 13.961 13.438 23.047 1 93.5 290 PHE A O 1
ATOM 2299 N N . TYR A 1 291 ? 14.773 15.312 22.156 1 90.69 291 TYR A N 1
ATOM 2300 C CA . TYR A 1 291 ? 14.547 16.141 23.328 1 90.69 291 TYR A CA 1
ATOM 2301 C C . TYR A 1 291 ? 13.156 16.766 23.312 1 90.69 291 TYR A C 1
ATOM 2303 O O . TYR A 1 291 ? 12.633 17.156 24.344 1 90.69 291 TYR A O 1
ATOM 2311 N N . LYS A 1 292 ? 12.617 16.875 22.094 1 89.69 292 LYS A N 1
ATOM 2312 C CA . LYS A 1 292 ? 11.312 17.516 22.016 1 89.69 292 LYS A CA 1
ATOM 2313 C C . LYS A 1 292 ? 10.516 17.016 20.812 1 89.69 292 LYS A C 1
ATOM 2315 O O . LYS A 1 292 ? 11 17.062 19.672 1 89.69 292 LYS A O 1
ATOM 2320 N N . ALA A 1 293 ? 9.32 16.531 21.047 1 92.81 293 ALA A N 1
ATOM 2321 C CA . ALA A 1 293 ? 8.32 16.266 20.016 1 92.81 293 ALA A CA 1
ATOM 2322 C C . ALA A 1 293 ? 7.371 17.453 19.875 1 92.81 293 ALA A C 1
ATOM 2324 O O . ALA A 1 293 ? 6.344 17.531 20.547 1 92.81 293 ALA A O 1
ATOM 2325 N N . GLU A 1 294 ? 7.707 18.359 18.953 1 93.44 294 GLU A N 1
ATOM 2326 C CA . GLU A 1 294 ? 6.977 19.609 18.844 1 93.44 294 GLU A CA 1
ATOM 2327 C C . GLU A 1 294 ? 5.617 19.406 18.188 1 93.44 294 GLU A C 1
ATOM 2329 O O . GLU A 1 294 ? 5.535 18.922 17.047 1 93.44 294 GLU A O 1
ATOM 2334 N N . PHE A 1 295 ? 4.582 19.781 18.844 1 94.06 295 PHE A N 1
ATOM 2335 C CA . PHE A 1 295 ? 3.205 19.469 18.484 1 94.06 295 PHE A CA 1
ATOM 2336 C C . PHE A 1 295 ? 2.838 20.125 17.156 1 94.06 295 PHE A C 1
ATOM 2338 O O . PHE A 1 295 ? 2.225 19.484 16.297 1 94.06 295 PHE A O 1
ATOM 2345 N N . THR A 1 296 ? 3.184 21.359 16.906 1 93.5 296 THR A N 1
ATOM 2346 C CA . THR A 1 296 ? 2.85 22.078 15.672 1 93.5 296 THR A CA 1
ATOM 2347 C C . THR A 1 296 ? 3.588 21.484 14.477 1 93.5 296 THR A C 1
ATOM 2349 O O . THR A 1 296 ? 3 21.281 13.414 1 93.5 296 THR A O 1
ATOM 2352 N N . LEU A 1 297 ? 4.891 21.172 14.648 1 96.44 297 LEU A N 1
ATOM 2353 C CA . LEU A 1 297 ? 5.695 20.625 13.562 1 96.44 297 LEU A CA 1
ATOM 2354 C C . LEU A 1 297 ? 5.246 19.203 13.219 1 96.44 297 LEU A C 1
ATOM 2356 O O . LEU A 1 297 ? 5.348 18.781 12.07 1 96.44 297 LEU A O 1
ATOM 2360 N N . MET A 1 298 ? 4.715 18.531 14.242 1 97.31 298 MET A N 1
ATOM 2361 C CA . MET A 1 298 ? 4.125 17.219 14 1 97.31 298 MET A CA 1
ATOM 2362 C C . MET A 1 298 ? 2.959 17.312 13.023 1 97.31 298 MET A C 1
ATOM 2364 O O . MET A 1 298 ? 2.777 16.438 12.18 1 97.31 298 MET A O 1
ATOM 2368 N N . HIS A 1 299 ? 2.193 18.391 13.031 1 96.88 299 HIS A N 1
ATOM 2369 C CA . HIS A 1 299 ? 1.082 18.578 12.102 1 96.88 299 HIS A CA 1
ATOM 2370 C C . HIS A 1 299 ? 1.582 18.797 10.68 1 96.88 299 HIS A C 1
ATOM 2372 O O . HIS A 1 299 ? 0.908 18.422 9.711 1 96.88 299 HIS A O 1
ATOM 2378 N N . LEU A 1 300 ? 2.789 19.422 10.555 1 98.12 300 LEU A N 1
ATOM 2379 C CA . LEU A 1 300 ? 3.395 19.516 9.234 1 98.12 300 LEU A CA 1
ATOM 2380 C C . LEU A 1 300 ? 3.748 18.141 8.695 1 98.12 300 LEU A C 1
ATOM 2382 O O . LEU A 1 300 ? 3.549 17.859 7.508 1 98.12 300 LEU A O 1
ATOM 2386 N N . LEU A 1 301 ? 4.25 17.328 9.586 1 98.12 301 LEU A N 1
ATOM 2387 C CA . LEU A 1 301 ? 4.574 15.953 9.227 1 98.12 301 LEU A CA 1
ATOM 2388 C C . LEU A 1 301 ? 3.33 15.211 8.742 1 98.12 301 LEU A C 1
ATOM 2390 O O . LEU A 1 301 ? 3.303 14.703 7.617 1 98.12 301 LEU A O 1
ATOM 2394 N N . THR A 1 302 ? 2.223 15.195 9.445 1 98 302 THR A N 1
ATOM 2395 C CA . THR A 1 302 ? 1.041 14.414 9.109 1 98 302 THR A CA 1
ATOM 2396 C C . THR A 1 302 ? 0.31 15.023 7.914 1 98 302 THR A C 1
ATOM 2398 O O . THR A 1 302 ? -0.198 14.297 7.055 1 98 302 THR A O 1
ATOM 2401 N N . SER A 1 303 ? 0.289 16.375 7.836 1 98.25 303 SER A N 1
ATOM 2402 C CA . SER A 1 303 ? -0.44 17 6.746 1 98.25 303 SER A CA 1
ATOM 2403 C C . SER A 1 303 ? 0.291 16.828 5.418 1 98.25 303 SER A C 1
ATOM 2405 O O . SER A 1 303 ? -0.331 16.859 4.352 1 98.25 303 SER A O 1
ATOM 2407 N N . SER A 1 304 ? 1.613 16.625 5.461 1 98.69 304 SER A N 1
ATOM 2408 C CA . SER A 1 304 ? 2.375 16.469 4.227 1 98.69 304 SER A CA 1
ATOM 2409 C C . SER A 1 304 ? 1.923 15.242 3.449 1 98.69 304 SER A C 1
ATOM 2411 O O . SER A 1 304 ? 1.993 15.219 2.219 1 98.69 304 SER A O 1
ATOM 2413 N N . MET A 1 305 ? 1.414 14.25 4.164 1 97.75 305 MET A N 1
ATOM 2414 C CA . MET A 1 305 ? 0.972 13.039 3.482 1 97.75 305 MET A CA 1
ATOM 2415 C C . MET A 1 305 ? -0.251 13.32 2.615 1 97.75 305 MET A C 1
ATOM 2417 O O . MET A 1 305 ? -0.454 12.664 1.591 1 97.75 305 MET A O 1
ATOM 2421 N N . THR A 1 306 ? -1.056 14.32 2.965 1 98.06 306 THR A N 1
ATOM 2422 C CA . THR A 1 306 ? -2.283 14.594 2.229 1 98.06 306 THR A CA 1
ATOM 2423 C C . THR A 1 306 ? -1.972 15.234 0.878 1 98.06 306 THR A C 1
ATOM 2425 O O . THR A 1 306 ? -2.83 15.281 -0.007 1 98.06 306 THR A O 1
ATOM 2428 N N . LEU A 1 307 ? -0.736 15.742 0.661 1 98.69 307 LEU A N 1
ATOM 2429 C CA . LEU A 1 307 ? -0.352 16.359 -0.6 1 98.69 307 LEU A CA 1
ATOM 2430 C C . LEU A 1 307 ? -0.557 15.406 -1.767 1 98.69 307 LEU A C 1
ATOM 2432 O O . LEU A 1 307 ? -0.999 15.812 -2.842 1 98.69 307 LEU A O 1
ATOM 2436 N N . THR A 1 308 ? -0.271 14.148 -1.533 1 97.19 308 THR A N 1
ATOM 2437 C CA . THR A 1 308 ? -0.404 13.188 -2.625 1 97.19 308 THR A CA 1
ATOM 2438 C C . THR A 1 308 ? -1.867 13.023 -3.023 1 97.19 308 THR A C 1
ATOM 2440 O O . THR A 1 308 ? -2.176 12.812 -4.199 1 97.19 308 THR A O 1
ATOM 2443 N N . SER A 1 309 ? -2.768 13.102 -2.104 1 97.75 309 SER A N 1
ATOM 2444 C CA . SER A 1 309 ? -4.191 13.031 -2.404 1 97.75 309 SER A CA 1
ATOM 2445 C C . SER A 1 309 ? -4.641 14.219 -3.256 1 97.75 309 SER A C 1
ATOM 2447 O O . SER A 1 309 ? -5.375 14.047 -4.23 1 97.75 309 SER A O 1
ATOM 2449 N N . TYR A 1 310 ? -4.156 15.391 -2.879 1 98.62 310 TYR A N 1
ATOM 2450 C CA . TYR A 1 310 ? -4.488 16.578 -3.648 1 98.62 310 TYR A CA 1
ATOM 2451 C C . TYR A 1 310 ? -3.934 16.484 -5.066 1 98.62 310 TYR A C 1
ATOM 2453 O O . TYR A 1 310 ? -4.637 16.781 -6.035 1 98.62 310 TYR A O 1
ATOM 2461 N N . MET A 1 311 ? -2.662 16.062 -5.219 1 98.31 311 MET A N 1
ATOM 2462 C CA . MET A 1 311 ? -2.002 16 -6.52 1 98.31 311 MET A CA 1
ATOM 2463 C C . MET A 1 311 ? -2.736 15.055 -7.461 1 98.31 311 MET A C 1
ATOM 2465 O O . MET A 1 311 ? -2.656 15.203 -8.68 1 98.31 311 MET A O 1
ATOM 2469 N N . ALA A 1 312 ? -3.465 14.156 -6.871 1 97.06 312 ALA A N 1
ATOM 2470 C CA . ALA A 1 312 ? -4.141 13.141 -7.672 1 97.06 312 ALA A CA 1
ATOM 2471 C C . ALA A 1 312 ? -5.379 13.719 -8.352 1 97.06 312 ALA A C 1
ATOM 2473 O O . ALA A 1 312 ? -5.883 13.141 -9.328 1 97.06 312 ALA A O 1
ATOM 2474 N N . VAL A 1 313 ? -5.922 14.891 -7.918 1 98.12 313 VAL A N 1
ATOM 2475 C CA . VAL A 1 313 ? -7.277 15.18 -8.375 1 98.12 313 VAL A CA 1
ATOM 2476 C C . VAL A 1 313 ? -7.348 16.625 -8.883 1 98.12 313 VAL A C 1
ATOM 2478 O O . VAL A 1 313 ? -8.312 17 -9.555 1 98.12 313 VAL A O 1
ATOM 2481 N N . ILE A 1 314 ? -6.32 17.438 -8.609 1 98.44 314 ILE A N 1
ATOM 2482 C CA . ILE A 1 314 ? -6.473 18.859 -8.953 1 98.44 314 ILE A CA 1
ATOM 2483 C C . ILE A 1 314 ? -5.68 19.172 -10.219 1 98.44 314 ILE A C 1
ATOM 2485 O O . ILE A 1 314 ? -4.883 18.344 -10.68 1 98.44 314 ILE A O 1
ATOM 2489 N N . SER A 1 315 ? -5.844 20.328 -10.82 1 97.69 315 SER A N 1
ATOM 2490 C CA . SER A 1 315 ? -5.254 20.734 -12.094 1 97.69 315 SER A CA 1
ATOM 2491 C C . SER A 1 315 ? -3.773 21.062 -11.938 1 97.69 315 SER A C 1
ATOM 2493 O O . SER A 1 315 ? -3.299 21.297 -10.82 1 97.69 315 SER A O 1
ATOM 2495 N N . PRO A 1 316 ? -3.025 21.094 -13.016 1 96.5 316 PRO A N 1
ATOM 2496 C CA . PRO A 1 316 ? -1.607 21.469 -12.977 1 96.5 316 PRO A CA 1
ATOM 2497 C C . PRO A 1 316 ? -1.365 22.812 -12.312 1 96.5 316 PRO A C 1
ATOM 2499 O O . PRO A 1 316 ? -0.432 22.969 -11.523 1 96.5 316 PRO A O 1
ATOM 2502 N N . THR A 1 317 ? -2.207 23.812 -12.633 1 96.31 317 THR A N 1
ATOM 2503 C CA . THR A 1 317 ? -2.07 25.141 -12.047 1 96.31 317 THR A CA 1
ATOM 2504 C C . THR A 1 317 ? -2.287 25.094 -10.539 1 96.31 317 THR A C 1
ATOM 2506 O O . THR A 1 317 ? -1.528 25.703 -9.773 1 96.31 317 THR A O 1
ATOM 2509 N N . SER A 1 318 ? -3.334 24.375 -10.141 1 97.94 318 SER A N 1
ATOM 2510 C CA . SER A 1 318 ? -3.639 24.25 -8.719 1 97.94 318 SER A CA 1
ATOM 2511 C C . SER A 1 318 ? -2.566 23.453 -7.992 1 97.94 318 SER A C 1
ATOM 2513 O O . SER A 1 318 ? -2.27 23.719 -6.824 1 97.94 318 SER A O 1
ATOM 2515 N N . LYS A 1 319 ? -1.98 22.422 -8.68 1 97.75 319 LYS A N 1
ATOM 2516 C CA . LYS A 1 319 ? -0.872 21.672 -8.094 1 97.75 319 LYS A CA 1
ATOM 2517 C C . LYS A 1 319 ? 0.282 22.594 -7.723 1 97.75 319 LYS A C 1
ATOM 2519 O O . LYS A 1 319 ? 0.781 22.547 -6.598 1 97.75 319 LYS A O 1
ATOM 2524 N N . SER A 1 320 ? 0.673 23.391 -8.656 1 96.5 320 SER A N 1
ATOM 2525 C CA . SER A 1 320 ? 1.766 24.344 -8.43 1 96.5 320 SER A CA 1
ATOM 2526 C C . SER A 1 320 ? 1.445 25.297 -7.289 1 96.5 320 SER A C 1
ATOM 2528 O O . SER A 1 320 ? 2.275 25.516 -6.402 1 96.5 320 SER A O 1
ATOM 2530 N N . LEU A 1 321 ? 0.287 25.859 -7.289 1 97.19 321 LEU A N 1
ATOM 2531 C CA . LEU A 1 321 ? -0.139 26.812 -6.273 1 97.19 321 LEU A CA 1
ATOM 2532 C C . LEU A 1 321 ? -0.116 26.188 -4.887 1 97.19 321 LEU A C 1
ATOM 2534 O O . LEU A 1 321 ? 0.463 26.75 -3.953 1 97.19 321 LEU A O 1
ATOM 2538 N N . LEU A 1 322 ? -0.753 25.016 -4.777 1 98.44 322 LEU A N 1
ATOM 2539 C CA . LEU A 1 322 ? -0.893 24.391 -3.463 1 98.44 322 LEU A CA 1
ATOM 2540 C C . LEU A 1 322 ? 0.469 24 -2.898 1 98.44 322 LEU A C 1
ATOM 2542 O O . LEU A 1 322 ? 0.732 24.203 -1.711 1 98.44 322 LEU A O 1
ATOM 2546 N N . LEU A 1 323 ? 1.296 23.406 -3.721 1 98.06 323 LEU A N 1
ATOM 2547 C CA . LEU A 1 323 ? 2.611 23 -3.238 1 98.06 323 LEU A CA 1
ATOM 2548 C C . LEU A 1 323 ? 3.418 24.203 -2.773 1 98.06 323 LEU A C 1
ATOM 2550 O O . LEU A 1 323 ? 4.043 24.172 -1.711 1 98.06 323 LEU A O 1
ATOM 2554 N N . ARG A 1 324 ? 3.393 25.281 -3.508 1 97.06 324 ARG A N 1
ATOM 2555 C CA . ARG A 1 324 ? 4.129 26.484 -3.131 1 97.06 324 ARG A CA 1
ATOM 2556 C C . ARG A 1 324 ? 3.543 27.109 -1.872 1 97.06 324 ARG A C 1
ATOM 2558 O O . ARG A 1 324 ? 4.281 27.547 -0.986 1 97.06 324 ARG A O 1
ATOM 2565 N N . ALA A 1 325 ? 2.252 27.188 -1.818 1 97.75 325 ALA A N 1
ATOM 2566 C CA . ALA A 1 325 ? 1.59 27.734 -0.64 1 97.75 325 ALA A CA 1
ATOM 2567 C C . ALA A 1 325 ? 1.892 26.906 0.602 1 97.75 325 ALA A C 1
ATOM 2569 O O . ALA A 1 325 ? 2.158 27.453 1.675 1 97.75 325 ALA A O 1
ATOM 2570 N N . TYR A 1 326 ? 1.794 25.578 0.433 1 98.56 326 TYR A N 1
ATOM 2571 C CA . TYR A 1 326 ? 2.088 24.672 1.537 1 98.56 326 TYR A CA 1
ATOM 2572 C C . TYR A 1 326 ? 3.527 24.828 2.006 1 98.56 326 TYR A C 1
ATOM 2574 O O . TYR A 1 326 ? 3.799 24.844 3.209 1 98.56 326 TYR A O 1
ATOM 2582 N N . PHE A 1 327 ? 4.469 24.922 1.078 1 98.56 327 PHE A N 1
ATOM 2583 C CA . PHE A 1 327 ? 5.871 25.141 1.415 1 98.56 327 PHE A CA 1
ATOM 2584 C C . PHE A 1 327 ? 6.051 26.422 2.215 1 98.56 327 PHE A C 1
ATOM 2586 O O . PHE A 1 327 ? 6.727 26.422 3.244 1 98.56 327 PHE A O 1
ATOM 2593 N N . THR A 1 328 ? 5.43 27.469 1.745 1 98 328 THR A N 1
ATOM 2594 C CA . THR A 1 328 ? 5.492 28.75 2.434 1 98 328 THR A CA 1
ATOM 2595 C C . THR A 1 328 ? 4.98 28.625 3.865 1 98 328 THR A C 1
ATOM 2597 O O . THR A 1 328 ? 5.594 29.141 4.797 1 98 328 THR A O 1
ATOM 2600 N N . ARG A 1 329 ? 3.873 27.938 3.992 1 97.62 329 ARG A N 1
ATOM 2601 C CA . ARG A 1 329 ? 3.289 27.719 5.312 1 97.62 329 ARG A CA 1
ATOM 2602 C C . ARG A 1 329 ? 4.207 26.875 6.188 1 97.62 329 ARG A C 1
ATOM 2604 O O . ARG A 1 329 ? 4.312 27.109 7.395 1 97.62 329 ARG A O 1
ATOM 2611 N N . SER A 1 330 ? 4.859 25.844 5.617 1 98.31 330 SER A N 1
ATOM 2612 C CA . SER A 1 330 ? 5.824 25.031 6.348 1 98.31 330 SER A CA 1
ATOM 2613 C C . SER A 1 330 ? 6.953 25.891 6.91 1 98.31 330 SER A C 1
ATOM 2615 O O . SER A 1 330 ? 7.332 25.734 8.078 1 98.31 330 SER A O 1
ATOM 2617 N N . LEU A 1 331 ? 7.465 26.797 6.082 1 98.19 331 LEU A N 1
ATOM 2618 C CA . LEU A 1 331 ? 8.531 27.688 6.527 1 98.19 331 LEU A CA 1
ATOM 2619 C C . LEU A 1 331 ? 8.055 28.562 7.672 1 98.19 331 LEU A C 1
ATOM 2621 O O . LEU A 1 331 ? 8.781 28.781 8.641 1 98.19 331 LEU A O 1
ATOM 2625 N N . ALA A 1 332 ? 6.871 29.078 7.547 1 97.38 332 ALA A N 1
ATOM 2626 C CA . ALA A 1 332 ? 6.32 29.969 8.562 1 97.38 332 ALA A CA 1
ATOM 2627 C C . ALA A 1 332 ? 6.191 29.25 9.906 1 97.38 332 ALA A C 1
ATOM 2629 O O . ALA A 1 332 ? 6.551 29.797 10.945 1 97.38 332 ALA A O 1
ATOM 2630 N N . TYR A 1 333 ? 5.645 28.016 9.898 1 96.44 333 TYR A N 1
ATOM 2631 C CA . TYR A 1 333 ? 5.516 27.266 11.133 1 96.44 333 TYR A CA 1
ATOM 2632 C C . TYR A 1 333 ? 6.887 26.922 11.711 1 96.44 333 TYR A C 1
ATOM 2634 O O . TYR A 1 333 ? 7.086 26.969 12.922 1 96.44 333 TYR A O 1
ATOM 2642 N N . TYR A 1 334 ? 7.871 26.594 10.906 1 96.56 334 TYR A N 1
ATOM 2643 C CA . TYR A 1 334 ? 9.234 26.328 11.344 1 96.56 334 TYR A CA 1
ATOM 2644 C C . TYR A 1 334 ? 9.82 27.516 12.078 1 96.56 334 TYR A C 1
ATOM 2646 O O . TYR A 1 334 ? 10.375 27.375 13.172 1 96.56 334 TYR A O 1
ATOM 2654 N N . ILE A 1 335 ? 9.602 28.703 11.477 1 96.75 335 ILE A N 1
ATOM 2655 C CA . ILE A 1 335 ? 10.102 29.953 12.055 1 96.75 335 ILE A CA 1
ATOM 2656 C C . ILE A 1 335 ? 9.359 30.266 13.344 1 96.75 335 ILE A C 1
ATOM 2658 O O . ILE A 1 335 ? 9.969 30.656 14.344 1 96.75 335 ILE A O 1
ATOM 2662 N N . SER A 1 336 ? 8.07 30.047 13.336 1 94.38 336 SER A N 1
ATOM 2663 C CA . SER A 1 336 ? 7.25 30.344 14.5 1 94.38 336 SER A CA 1
ATOM 2664 C C . SER A 1 336 ? 7.656 29.5 15.703 1 94.38 336 SER A C 1
ATOM 2666 O O . SER A 1 336 ? 7.43 29.875 16.844 1 94.38 336 SER A O 1
ATOM 2668 N N . LYS A 1 337 ? 8.266 28.328 15.422 1 92.94 337 LYS A N 1
ATOM 2669 C CA . LYS A 1 337 ? 8.672 27.438 16.516 1 92.94 337 LYS A CA 1
ATOM 2670 C C . LYS A 1 337 ? 10.156 27.609 16.828 1 92.94 337 LYS A C 1
ATOM 2672 O O . LYS A 1 337 ? 10.766 26.734 17.453 1 92.94 337 LYS A O 1
ATOM 2677 N N . GLY A 1 338 ? 10.711 28.719 16.328 1 92.88 338 GLY A N 1
ATOM 2678 C CA . GLY A 1 338 ? 12.047 29.125 16.75 1 92.88 338 GLY A CA 1
ATOM 2679 C C . GLY A 1 338 ? 13.141 28.672 15.797 1 92.88 338 GLY A C 1
ATOM 2680 O O . GLY A 1 338 ? 14.32 28.734 16.125 1 92.88 338 GLY A O 1
ATOM 2681 N N . ARG A 1 339 ? 12.805 28.078 14.656 1 94.75 339 ARG A N 1
ATOM 2682 C CA . ARG A 1 339 ? 13.773 27.625 13.672 1 94.75 339 ARG A CA 1
ATOM 2683 C C . ARG A 1 339 ? 14.812 26.703 14.312 1 94.75 339 ARG A C 1
ATOM 2685 O O . ARG A 1 339 ? 16.016 26.953 14.195 1 94.75 339 ARG A O 1
ATOM 2692 N N . PRO A 1 340 ? 14.352 25.672 14.945 1 94.06 340 PRO A N 1
ATOM 2693 C CA . PRO A 1 340 ? 15.328 24.797 15.594 1 94.06 340 PRO A CA 1
ATOM 2694 C C . PRO A 1 340 ? 16.438 24.344 14.641 1 94.06 340 PRO A C 1
ATOM 2696 O O . PRO A 1 340 ? 16.188 24.094 13.461 1 94.06 340 PRO A O 1
ATOM 2699 N N . GLU A 1 341 ? 17.609 24.234 15.195 1 95.12 341 GLU A N 1
ATOM 2700 C CA . GLU A 1 341 ? 18.734 23.719 14.422 1 95.12 341 GLU A CA 1
ATOM 2701 C C . GLU A 1 341 ? 18.484 22.297 13.945 1 95.12 341 GLU A C 1
ATOM 2703 O O . GLU A 1 341 ? 17.688 21.578 14.547 1 95.12 341 GLU A O 1
ATOM 2708 N N . LEU A 1 342 ? 19.156 21.938 12.875 1 97.94 342 LEU A N 1
ATOM 2709 C CA . LEU A 1 342 ? 19.031 20.609 12.312 1 97.94 342 LEU A CA 1
ATOM 2710 C C . LEU A 1 342 ? 20.391 19.891 12.328 1 97.94 342 LEU A C 1
ATOM 2712 O O . LEU A 1 342 ? 21.078 19.828 11.305 1 97.94 342 LEU A O 1
ATOM 2716 N N . PRO A 1 343 ? 20.734 19.344 13.469 1 98.25 343 PRO A N 1
ATOM 2717 C CA . PRO A 1 343 ? 22.016 18.641 13.555 1 98.25 343 PRO A CA 1
ATOM 2718 C C . PRO A 1 343 ? 22.016 17.312 12.797 1 98.25 343 PRO A C 1
ATOM 2720 O O . PRO A 1 343 ? 22.016 16.25 13.414 1 98.25 343 PRO A O 1
ATOM 2723 N N . VAL A 1 344 ? 22.141 17.391 11.539 1 98.44 344 VAL A N 1
ATOM 2724 C CA . VAL A 1 344 ? 21.969 16.281 10.617 1 98.44 344 VAL A CA 1
ATOM 2725 C C . VAL A 1 344 ? 22.969 15.18 10.938 1 98.44 344 VAL A C 1
ATOM 2727 O O . VAL A 1 344 ? 22.594 14.016 11.094 1 98.44 344 VAL A O 1
ATOM 2730 N N . ARG A 1 345 ? 24.25 15.523 11.078 1 98.19 345 ARG A N 1
ATOM 2731 C CA . ARG A 1 345 ? 25.297 14.523 11.305 1 98.19 345 ARG A CA 1
ATOM 2732 C C . ARG A 1 345 ? 25.031 13.742 12.594 1 98.19 345 ARG A C 1
ATOM 2734 O O . ARG A 1 345 ? 25.062 12.516 12.594 1 98.19 345 ARG A O 1
ATOM 2741 N N . SER A 1 346 ? 24.766 14.492 13.695 1 98.19 346 SER A N 1
ATOM 2742 C CA . SER A 1 346 ? 24.5 13.852 14.984 1 98.19 346 SER A CA 1
ATOM 2743 C C . SER A 1 346 ? 23.312 12.914 14.898 1 98.19 346 SER A C 1
ATOM 2745 O O . SER A 1 346 ? 23.344 11.812 15.453 1 98.19 346 SER A O 1
ATOM 2747 N N . PHE A 1 347 ? 22.281 13.266 14.211 1 98.44 347 PHE A N 1
ATOM 2748 C CA . PHE A 1 347 ? 21.047 12.5 14.117 1 98.44 347 PHE A CA 1
ATOM 2749 C C . PHE A 1 347 ? 21.266 11.234 13.297 1 98.44 347 PHE A C 1
ATOM 2751 O O . PHE A 1 347 ? 20.891 10.141 13.719 1 98.44 347 PHE A O 1
ATOM 2758 N N . PHE A 1 348 ? 21.922 11.328 12.141 1 98.19 348 PHE A N 1
ATOM 2759 C CA . PHE A 1 348 ? 22 10.219 11.195 1 98.19 348 PHE A CA 1
ATOM 2760 C C . PHE A 1 348 ? 23.141 9.273 11.562 1 98.19 348 PHE A C 1
ATOM 2762 O O . PHE A 1 348 ? 23.219 8.156 11.055 1 98.19 348 PHE A O 1
ATOM 2769 N N . THR A 1 349 ? 24.031 9.672 12.484 1 97.25 349 THR A N 1
ATOM 2770 C CA . THR A 1 349 ? 25.109 8.781 12.922 1 97.25 349 THR A CA 1
ATOM 2771 C C . THR A 1 349 ? 24.703 8.039 14.188 1 97.25 349 THR A C 1
ATOM 2773 O O . THR A 1 349 ? 25.359 7.074 14.586 1 97.25 349 THR A O 1
ATOM 2776 N N . ALA A 1 350 ? 23.641 8.516 14.828 1 97.44 350 ALA A N 1
ATOM 2777 C CA . ALA A 1 350 ? 23.156 7.824 16.016 1 97.44 350 ALA A CA 1
ATOM 2778 C C . ALA A 1 350 ? 22.562 6.469 15.656 1 97.44 350 ALA A C 1
ATOM 2780 O O . ALA A 1 350 ? 22.031 6.285 14.555 1 97.44 350 ALA A O 1
ATOM 2781 N N . PRO A 1 351 ? 22.625 5.492 16.594 1 95.38 351 PRO A N 1
ATOM 2782 C CA . PRO A 1 351 ? 21.984 4.199 16.312 1 95.38 351 PRO A CA 1
ATOM 2783 C C . PRO A 1 351 ? 20.469 4.309 16.156 1 95.38 351 PRO A C 1
ATOM 2785 O O . PRO A 1 351 ? 19.844 5.133 16.828 1 95.38 351 PRO A O 1
ATOM 2788 N N . ILE A 1 352 ? 19.938 3.514 15.258 1 94.88 352 ILE A N 1
ATOM 2789 C CA . ILE A 1 352 ? 18.484 3.432 15.117 1 94.88 352 ILE A CA 1
ATOM 2790 C C . ILE A 1 352 ? 17.906 2.65 16.281 1 94.88 352 ILE A C 1
ATOM 2792 O O . ILE A 1 352 ? 18.391 1.568 16.625 1 94.88 352 ILE A O 1
ATOM 2796 N N . LEU A 1 353 ? 16.922 3.211 16.906 1 92.44 353 LEU A N 1
ATOM 2797 C CA . LEU A 1 353 ? 16.234 2.539 18.016 1 92.44 353 LEU A CA 1
ATOM 2798 C C . LEU A 1 353 ? 15.398 1.37 17.5 1 92.44 353 LEU A C 1
ATOM 2800 O O . LEU A 1 353 ? 14.414 1.572 16.781 1 92.44 353 LEU A O 1
ATOM 2804 N N . THR A 1 354 ? 15.797 0.141 17.812 1 88.44 354 THR A N 1
ATOM 2805 C CA . THR A 1 354 ? 15.07 -1.034 17.328 1 88.44 354 THR A CA 1
ATOM 2806 C C . THR A 1 354 ? 14.562 -1.87 18.5 1 88.44 354 THR A C 1
ATOM 2808 O O . THR A 1 354 ? 13.781 -2.799 18.312 1 88.44 354 THR A O 1
ATOM 2811 N N . ASP A 1 355 ? 14.969 -1.511 19.703 1 86.38 355 ASP A N 1
ATOM 2812 C CA . ASP A 1 355 ? 14.562 -2.258 20.891 1 86.38 355 ASP A CA 1
ATOM 2813 C C . ASP A 1 355 ? 13.172 -1.834 21.359 1 86.38 355 ASP A C 1
ATOM 2815 O O . ASP A 1 355 ? 12.852 -0.643 21.375 1 86.38 355 ASP A O 1
ATOM 2819 N N . PHE A 1 356 ? 12.367 -2.76 21.578 1 87.44 356 PHE A N 1
ATOM 2820 C CA . PHE A 1 356 ? 11.055 -2.553 22.156 1 87.44 356 PHE A CA 1
ATOM 2821 C C . PHE A 1 356 ? 10.945 -3.234 23.516 1 87.44 356 PHE A C 1
ATOM 2823 O O . PHE A 1 356 ? 11.469 -4.336 23.703 1 87.44 356 PHE A O 1
ATOM 2830 N N . PRO A 1 357 ? 10.375 -2.572 24.453 1 89.06 357 PRO A N 1
ATOM 2831 C CA . PRO A 1 357 ? 10.203 -3.229 25.75 1 89.06 357 PRO A CA 1
ATOM 2832 C C . PRO A 1 357 ? 9.258 -4.43 25.672 1 89.06 357 PRO A C 1
ATOM 2834 O O . PRO A 1 357 ? 8.539 -4.602 24.688 1 89.06 357 PRO A O 1
ATOM 2837 N N . GLY A 1 358 ? 9.336 -5.207 26.703 1 84.12 358 GLY A N 1
ATOM 2838 C CA . GLY A 1 358 ? 8.445 -6.355 26.812 1 84.12 358 GLY A CA 1
ATOM 2839 C C . GLY A 1 358 ? 9.164 -7.68 26.609 1 84.12 358 GLY A C 1
ATOM 2840 O O . GLY A 1 358 ? 10.383 -7.711 26.438 1 84.12 358 GLY A O 1
ATOM 2841 N N . PRO A 1 359 ? 8.367 -8.711 26.688 1 88.81 359 PRO A N 1
ATOM 2842 C CA . PRO A 1 359 ? 8.977 -10.039 26.562 1 88.81 359 PRO A CA 1
ATOM 2843 C C . PRO A 1 359 ? 9.438 -10.344 25.125 1 88.81 359 PRO A C 1
ATOM 2845 O O . PRO A 1 359 ? 8.852 -9.836 24.172 1 88.81 359 PRO A O 1
ATOM 2848 N N . THR A 1 360 ? 10.391 -11.18 25.047 1 88.38 360 THR A N 1
ATOM 2849 C CA . THR A 1 360 ? 10.961 -11.523 23.75 1 88.38 360 THR A CA 1
ATOM 2850 C C . THR A 1 360 ? 10.562 -12.938 23.344 1 88.38 360 THR A C 1
ATOM 2852 O O . THR A 1 360 ? 10.375 -13.805 24.188 1 88.38 360 THR A O 1
ATOM 2855 N N . VAL A 1 361 ? 10.398 -13.055 22.031 1 91.75 361 VAL A N 1
ATOM 2856 C CA . VAL A 1 361 ? 10.156 -14.391 21.484 1 91.75 361 VAL A CA 1
ATOM 2857 C C . VAL A 1 361 ? 11.477 -15.148 21.375 1 91.75 361 VAL A C 1
ATOM 2859 O O . VAL A 1 361 ? 12.547 -14.547 21.422 1 91.75 361 VAL A O 1
ATOM 2862 N N . ASN A 1 362 ? 11.367 -16.531 21.297 1 92.06 362 ASN A N 1
ATOM 2863 C CA . ASN A 1 362 ? 12.531 -17.406 21.109 1 92.06 362 ASN A CA 1
ATOM 2864 C C . ASN A 1 362 ? 12.477 -18.141 19.781 1 92.06 362 ASN A C 1
ATOM 2866 O O . ASN A 1 362 ? 12.008 -19.281 19.703 1 92.06 362 ASN A O 1
ATOM 2870 N N . PRO A 1 363 ? 13.078 -17.531 18.766 1 96.25 363 PRO A N 1
ATOM 2871 C CA . PRO A 1 363 ? 13.031 -18.172 17.453 1 96.25 363 PRO A CA 1
ATOM 2872 C C . PRO A 1 363 ? 13.719 -19.531 17.438 1 96.25 363 PRO A C 1
ATOM 2874 O O . PRO A 1 363 ? 14.734 -19.734 18.109 1 96.25 363 PRO A O 1
ATOM 2877 N N . THR A 1 364 ? 13.203 -20.469 16.672 1 95.5 364 THR A N 1
ATOM 2878 C CA . THR A 1 364 ? 13.805 -21.781 16.562 1 95.5 364 THR A CA 1
ATOM 2879 C C . THR A 1 364 ? 15.078 -21.734 15.727 1 95.5 364 THR A C 1
ATOM 2881 O O . THR A 1 364 ? 15.383 -20.703 15.109 1 95.5 364 THR A O 1
ATOM 2884 N N . GLU A 1 365 ? 15.781 -22.828 15.664 1 93.81 365 GLU A N 1
ATOM 2885 C CA . GLU A 1 365 ? 17.109 -22.922 15.07 1 93.81 365 GLU A CA 1
ATOM 2886 C C . GLU A 1 365 ? 17.078 -22.562 13.586 1 93.81 365 GLU A C 1
ATOM 2888 O O . GLU A 1 365 ? 18.031 -21.984 13.055 1 93.81 365 GLU A O 1
ATOM 2893 N N . SER A 1 366 ? 15.992 -22.703 12.953 1 93.5 366 SER A N 1
ATOM 2894 C CA . SER A 1 366 ? 15.922 -22.531 11.508 1 93.5 366 SER A CA 1
ATOM 2895 C C . SER A 1 366 ? 15.578 -21.094 11.133 1 93.5 366 SER A C 1
ATOM 2897 O O . SER A 1 366 ? 15.531 -20.75 9.953 1 93.5 366 SER A O 1
ATOM 2899 N N . ALA A 1 367 ? 15.375 -20.234 12.109 1 97.06 367 ALA A N 1
ATOM 2900 C CA . ALA A 1 367 ? 14.875 -18.891 11.844 1 97.06 367 ALA A CA 1
ATOM 2901 C C . ALA A 1 367 ? 15.945 -18.016 11.195 1 97.06 367 ALA A C 1
ATOM 2903 O O . ALA A 1 367 ? 17.109 -18.062 11.594 1 97.06 367 ALA A O 1
ATOM 2904 N N . PHE A 1 368 ? 15.555 -17.297 10.133 1 97.38 368 PHE A N 1
ATOM 2905 C CA . PHE A 1 368 ? 16.422 -16.328 9.477 1 97.38 368 PHE A CA 1
ATOM 2906 C C . PHE A 1 368 ? 16.484 -15.031 10.266 1 97.38 368 PHE A C 1
ATOM 2908 O O . PHE A 1 368 ? 15.508 -14.633 10.898 1 97.38 368 PHE A O 1
ATOM 2915 N N . PRO A 1 369 ? 17.625 -14.273 10.227 1 97.31 369 PRO A N 1
ATOM 2916 C CA . PRO A 1 369 ? 18.875 -14.672 9.57 1 97.31 369 PRO A CA 1
ATOM 2917 C C . PRO A 1 369 ? 19.688 -15.664 10.391 1 97.31 369 PRO A C 1
ATOM 2919 O O . PRO A 1 369 ? 20.562 -16.344 9.859 1 97.31 369 PRO A O 1
ATOM 2922 N N . ASP A 1 370 ? 19.453 -15.57 11.711 1 95.44 370 ASP A N 1
ATOM 2923 C CA . ASP A 1 370 ? 20 -16.438 12.75 1 95.44 370 ASP A CA 1
ATOM 2924 C C . ASP A 1 370 ? 19.156 -16.406 14.016 1 95.44 370 ASP A C 1
ATOM 2926 O O . ASP A 1 370 ? 18.672 -15.336 14.414 1 95.44 370 ASP A O 1
ATOM 2930 N N . PRO A 1 371 ? 18.953 -17.609 14.586 1 94.44 371 PRO A N 1
ATOM 2931 C CA . PRO A 1 371 ? 18 -17.625 15.711 1 94.44 371 PRO A CA 1
ATOM 2932 C C . PRO A 1 371 ? 18.438 -16.719 16.859 1 94.44 371 PRO A C 1
ATOM 2934 O O . PRO A 1 371 ? 17.594 -16.297 17.656 1 94.44 371 PRO A O 1
ATOM 2937 N N . GLU A 1 372 ? 19.672 -16.406 16.969 1 94.69 372 GLU A N 1
ATOM 2938 C CA . GLU A 1 372 ? 20.172 -15.57 18.047 1 94.69 372 GLU A CA 1
ATOM 2939 C C . GLU A 1 372 ? 20.188 -14.094 17.656 1 94.69 372 GLU A C 1
ATOM 2941 O O . GLU A 1 372 ? 20.438 -13.227 18.484 1 94.69 372 GLU A O 1
ATOM 2946 N N . SER A 1 373 ? 19.891 -13.836 16.422 1 94.62 373 SER A N 1
ATOM 2947 C CA . SER A 1 373 ? 19.891 -12.469 15.906 1 94.62 373 SER A CA 1
ATOM 2948 C C . SER A 1 373 ? 18.688 -11.68 16.422 1 94.62 373 SER A C 1
ATOM 2950 O O . SER A 1 373 ? 17.578 -12.195 16.453 1 94.62 373 SER A O 1
ATOM 2952 N N . PRO A 1 374 ? 18.906 -10.391 16.781 1 94.06 374 PRO A N 1
ATOM 2953 C CA . PRO A 1 374 ? 17.75 -9.547 17.094 1 94.06 374 PRO A CA 1
ATOM 2954 C C . PRO A 1 374 ? 16.781 -9.422 15.93 1 94.06 374 PRO A C 1
ATOM 2956 O O . PRO A 1 374 ? 15.578 -9.195 16.141 1 94.06 374 PRO A O 1
ATOM 2959 N N . PHE A 1 375 ? 17.281 -9.664 14.688 1 95.31 375 PHE A N 1
ATOM 2960 C CA . PHE A 1 375 ? 16.438 -9.555 13.5 1 95.31 375 PHE A CA 1
ATOM 2961 C C . PHE A 1 375 ? 15.602 -10.805 13.312 1 95.31 375 PHE A C 1
ATOM 2963 O O . PHE A 1 375 ? 14.664 -10.82 12.508 1 95.31 375 PHE A O 1
ATOM 2970 N N . ALA A 1 376 ? 15.914 -11.875 14.039 1 96.62 376 ALA A N 1
ATOM 2971 C CA . ALA A 1 376 ? 15.023 -13.039 14.062 1 96.62 376 ALA A CA 1
ATOM 2972 C C . ALA A 1 376 ? 13.836 -12.797 14.984 1 96.62 376 ALA A C 1
ATOM 2974 O O . ALA A 1 376 ? 12.742 -13.312 14.734 1 96.62 376 ALA A O 1
ATOM 2975 N N . GLU A 1 377 ? 14.094 -12.031 16.016 1 95.06 377 GLU A N 1
ATOM 2976 C CA . GLU A 1 377 ? 13.031 -11.68 16.953 1 95.06 377 GLU A CA 1
ATOM 2977 C C . GLU A 1 377 ? 12.102 -10.617 16.375 1 95.06 377 GLU A C 1
ATOM 2979 O O . GLU A 1 377 ? 10.883 -10.719 16.5 1 95.06 377 GLU A O 1
ATOM 2984 N N . THR A 1 378 ? 12.719 -9.578 15.836 1 95.44 378 THR A N 1
ATOM 2985 C CA . THR A 1 378 ? 11.992 -8.477 15.219 1 95.44 378 THR A CA 1
ATOM 2986 C C . THR A 1 378 ? 12.562 -8.164 13.836 1 95.44 378 THR A C 1
ATOM 2988 O O . THR A 1 378 ? 13.367 -7.246 13.68 1 95.44 378 THR A O 1
ATOM 2991 N N . PRO A 1 379 ? 12.078 -8.891 12.867 1 96.69 379 PRO A N 1
ATOM 2992 C CA . PRO A 1 379 ? 12.625 -8.688 11.531 1 96.69 379 PRO A CA 1
ATOM 2993 C C . PRO A 1 379 ? 12.242 -7.34 10.922 1 96.69 379 PRO A C 1
ATOM 2995 O O . PRO A 1 379 ? 13 -6.781 10.125 1 96.69 379 PRO A O 1
ATOM 2998 N N . ASN A 1 380 ? 11.117 -6.801 11.242 1 97.62 380 ASN A N 1
ATOM 2999 C CA . ASN A 1 380 ? 10.648 -5.504 10.781 1 97.62 380 ASN A CA 1
ATOM 3000 C C . ASN A 1 380 ? 10.086 -4.668 11.93 1 97.62 380 ASN A C 1
ATOM 3002 O O . ASN A 1 380 ? 8.945 -4.875 12.352 1 97.62 380 ASN A O 1
ATOM 3006 N N . VAL A 1 381 ? 10.781 -3.693 12.359 1 97.19 381 VAL A N 1
ATOM 3007 C CA . VAL A 1 381 ? 10.477 -2.924 13.562 1 97.19 381 VAL A CA 1
ATOM 3008 C C . VAL A 1 381 ? 9.203 -2.115 13.344 1 97.19 381 VAL A C 1
ATOM 3010 O O . VAL A 1 381 ? 8.469 -1.831 14.297 1 97.19 381 VAL A O 1
ATOM 3013 N N . TRP A 1 382 ? 8.875 -1.723 12.109 1 98.44 382 TRP A N 1
ATOM 3014 C CA . TRP A 1 382 ? 7.656 -0.979 11.805 1 98.44 382 TRP A CA 1
ATOM 3015 C C . TRP A 1 382 ? 6.426 -1.709 12.336 1 98.44 382 TRP A C 1
ATOM 3017 O O . TRP A 1 382 ? 5.465 -1.076 12.773 1 98.44 382 TRP A O 1
ATOM 3027 N N . LEU A 1 383 ? 6.445 -3.033 12.258 1 97.69 383 LEU A N 1
ATOM 3028 C CA . LEU A 1 383 ? 5.273 -3.814 12.633 1 97.69 383 LEU A CA 1
ATOM 3029 C C . LEU A 1 383 ? 5.035 -3.744 14.141 1 97.69 383 LEU A C 1
ATOM 3031 O O . LEU A 1 383 ? 3.891 -3.766 14.594 1 97.69 383 LEU A O 1
ATOM 3035 N N . LYS A 1 384 ? 6.086 -3.621 14.945 1 96.69 384 LYS A N 1
ATOM 3036 C CA . LYS A 1 384 ? 5.938 -3.375 16.375 1 96.69 384 LYS A CA 1
ATOM 3037 C C . LYS A 1 384 ? 5.426 -1.962 16.641 1 96.69 384 LYS A C 1
ATOM 3039 O O . LYS A 1 384 ? 4.59 -1.754 17.531 1 96.69 384 LYS A O 1
ATOM 3044 N N . ILE A 1 385 ? 5.965 -1.024 15.906 1 98.19 385 ILE A N 1
ATOM 3045 C CA . ILE A 1 385 ? 5.59 0.376 16.062 1 98.19 385 ILE A CA 1
ATOM 3046 C C . ILE A 1 385 ? 4.098 0.546 15.797 1 98.19 385 ILE A C 1
ATOM 3048 O O . ILE A 1 385 ? 3.385 1.181 16.578 1 98.19 385 ILE A O 1
ATOM 3052 N N . ILE A 1 386 ? 3.609 -0.056 14.719 1 98.38 386 ILE A N 1
ATOM 3053 C CA . ILE A 1 386 ? 2.213 0.099 14.32 1 98.38 386 ILE A CA 1
ATOM 3054 C C . ILE A 1 386 ? 1.31 -0.624 15.312 1 98.38 386 ILE A C 1
ATOM 3056 O O . ILE A 1 386 ? 0.245 -0.118 15.68 1 98.38 386 ILE A O 1
ATOM 3060 N N . GLN A 1 387 ? 1.725 -1.799 15.844 1 96.88 387 GLN A N 1
ATOM 3061 C CA . GLN A 1 387 ? 0.973 -2.494 16.891 1 96.88 387 GLN A CA 1
ATOM 3062 C C . GLN A 1 387 ? 0.779 -1.604 18.109 1 96.88 387 GLN A C 1
ATOM 3064 O O . GLN A 1 387 ? -0.33 -1.503 18.641 1 96.88 387 GLN A O 1
ATOM 3069 N N . SER A 1 388 ? 1.834 -1.003 18.469 1 97.31 388 SER A N 1
ATOM 3070 C CA . SER A 1 388 ? 1.804 -0.158 19.656 1 97.31 388 SER A CA 1
ATOM 3071 C C . SER A 1 388 ? 0.954 1.087 19.438 1 97.31 388 SER A C 1
ATOM 3073 O O . SER A 1 388 ? 0.228 1.523 20.328 1 97.31 388 SER A O 1
ATOM 3075 N N . ALA A 1 389 ? 1.041 1.69 18.281 1 98.19 389 ALA A N 1
ATOM 3076 C CA . ALA A 1 389 ? 0.308 2.912 17.969 1 98.19 389 ALA A CA 1
ATOM 3077 C C . ALA A 1 389 ? -1.197 2.66 17.953 1 98.19 389 ALA A C 1
ATOM 3079 O O . ALA A 1 389 ? -1.982 3.527 18.344 1 98.19 389 ALA A O 1
ATOM 3080 N N . LEU A 1 390 ? -1.622 1.465 17.531 1 98.31 390 LEU A N 1
ATOM 3081 C CA . LEU A 1 390 ? -3.027 1.121 17.344 1 98.31 390 LEU A CA 1
ATOM 3082 C C . LEU A 1 390 ? -3.771 1.122 18.672 1 98.31 390 LEU A C 1
ATOM 3084 O O . LEU A 1 390 ? -4.992 1.302 18.703 1 98.31 390 LEU A O 1
ATOM 3088 N N . VAL A 1 391 ? -3.043 0.951 19.781 1 98.25 391 VAL A N 1
ATOM 3089 C CA . VAL A 1 391 ? -3.762 0.811 21.031 1 98.25 391 VAL A CA 1
ATOM 3090 C C . VAL A 1 391 ? -3.621 2.09 21.859 1 98.25 391 VAL A C 1
ATOM 3092 O O . VAL A 1 391 ? -4.203 2.209 22.938 1 98.25 391 VAL A O 1
ATOM 3095 N N . HIS A 1 392 ? -2.842 3.043 21.406 1 97.62 392 HIS A N 1
ATOM 3096 C CA . HIS A 1 392 ? -2.637 4.301 22.125 1 97.62 392 HIS A CA 1
ATOM 3097 C C . HIS A 1 392 ? -3.842 5.223 21.969 1 97.62 392 HIS A C 1
ATOM 3099 O O . HIS A 1 392 ? -4.371 5.379 20.859 1 97.62 392 HIS A O 1
ATOM 3105 N N . PRO A 1 393 ? -4.309 5.926 22.969 1 94.81 393 PRO A N 1
ATOM 3106 C CA . PRO A 1 393 ? -5.512 6.754 22.891 1 94.81 393 PRO A CA 1
ATOM 3107 C C . PRO A 1 393 ? -5.266 8.078 22.156 1 94.81 393 PRO A C 1
ATOM 3109 O O . PRO A 1 393 ? -6.215 8.727 21.719 1 94.81 393 PRO A O 1
ATOM 3112 N N . ASP A 1 394 ? -4.035 8.492 22.062 1 94.38 394 ASP A N 1
ATOM 3113 C CA . ASP A 1 394 ? -3.742 9.742 21.375 1 94.38 394 ASP A CA 1
ATOM 3114 C C . ASP A 1 394 ? -4.012 9.617 19.875 1 94.38 394 ASP A C 1
ATOM 3116 O O . ASP A 1 394 ? -3.41 8.781 19.188 1 94.38 394 ASP A O 1
ATOM 3120 N N . ASP A 1 395 ? -4.812 10.422 19.312 1 93.06 395 ASP A N 1
ATOM 3121 C CA . ASP A 1 395 ? -5.223 10.305 17.922 1 93.06 395 ASP A CA 1
ATOM 3122 C C . ASP A 1 395 ? -4.102 10.742 16.984 1 93.06 395 ASP A C 1
ATOM 3124 O O . ASP A 1 395 ? -4.078 10.359 15.812 1 93.06 395 ASP A O 1
ATOM 3128 N N . HIS A 1 396 ? -3.176 11.555 17.469 1 96.25 396 HIS A N 1
ATOM 3129 C CA . HIS A 1 396 ? -2.098 12.039 16.609 1 96.25 396 HIS A CA 1
ATOM 3130 C C . HIS A 1 396 ? -1.054 10.953 16.375 1 96.25 396 HIS A C 1
ATOM 3132 O O . HIS A 1 396 ? -0.446 10.891 15.297 1 96.25 396 HIS A O 1
ATOM 3138 N N . LEU A 1 397 ? -0.862 10.125 17.391 1 97.75 397 LEU A N 1
ATOM 3139 C CA . LEU A 1 397 ? 0.235 9.164 17.297 1 97.75 397 LEU A CA 1
ATOM 3140 C C . LEU A 1 397 ? 0.014 8.195 16.141 1 97.75 397 LEU A C 1
ATOM 3142 O O . LEU A 1 397 ? 0.92 7.957 15.344 1 97.75 397 LEU A O 1
ATOM 3146 N N . SER A 1 398 ? -1.163 7.586 16.094 1 98 398 SER A N 1
ATOM 3147 C CA . SER A 1 398 ? -1.435 6.656 15 1 98 398 SER A CA 1
ATOM 3148 C C . SER A 1 398 ? -1.313 7.352 13.648 1 98 398 SER A C 1
ATOM 3150 O O . SER A 1 398 ? -0.863 6.746 12.672 1 98 398 SER A O 1
ATOM 3152 N N . LYS A 1 399 ? -1.688 8.633 13.539 1 98.12 399 LYS A N 1
ATOM 3153 C CA . LYS A 1 399 ? -1.553 9.398 12.305 1 98.12 399 LYS A CA 1
ATOM 3154 C C . LYS A 1 399 ? -0.086 9.57 11.922 1 98.12 399 LYS A C 1
ATOM 3156 O O . LYS A 1 399 ? 0.276 9.414 10.75 1 98.12 399 LYS A O 1
ATOM 3161 N N . VAL A 1 400 ? 0.711 9.922 12.93 1 98.69 400 VAL A N 1
ATOM 3162 C CA . VAL A 1 400 ? 2.139 10.117 12.703 1 98.69 400 VAL A CA 1
ATOM 3163 C C . VAL A 1 400 ? 2.766 8.812 12.211 1 98.69 400 VAL A C 1
ATOM 3165 O O . VAL A 1 400 ? 3.488 8.797 11.211 1 98.69 400 VAL A O 1
ATOM 3168 N N . GLN A 1 401 ? 2.436 7.734 12.906 1 98.81 401 GLN A N 1
ATOM 3169 C CA . GLN A 1 401 ? 3.064 6.457 12.594 1 98.81 401 GLN A CA 1
ATOM 3170 C C . GLN A 1 401 ? 2.611 5.945 11.227 1 98.81 401 GLN A C 1
ATOM 3172 O O . GLN A 1 401 ? 3.414 5.402 10.461 1 98.81 401 GLN A O 1
ATOM 3177 N N . ARG A 1 402 ? 1.326 6.129 10.898 1 98.69 402 ARG A N 1
ATOM 3178 C CA . ARG A 1 402 ? 0.834 5.773 9.578 1 98.69 402 ARG A CA 1
ATOM 3179 C C . ARG A 1 402 ? 1.565 6.562 8.492 1 98.69 402 ARG A C 1
ATOM 3181 O O . ARG A 1 402 ? 1.945 6.004 7.461 1 98.69 402 ARG A O 1
ATOM 3188 N N . THR A 1 403 ? 1.739 7.828 8.703 1 98.75 403 THR A N 1
ATOM 3189 C CA . THR A 1 403 ? 2.396 8.711 7.75 1 98.75 403 THR A CA 1
ATOM 3190 C C . THR A 1 403 ? 3.85 8.297 7.539 1 98.75 403 THR A C 1
ATOM 3192 O O . THR A 1 403 ? 4.301 8.156 6.402 1 98.75 403 THR A O 1
ATOM 3195 N N . LEU A 1 404 ? 4.523 8.086 8.633 1 98.88 404 LEU A N 1
ATOM 3196 C CA . LEU A 1 404 ? 5.938 7.719 8.555 1 98.88 404 LEU A CA 1
ATOM 3197 C C . LEU A 1 404 ? 6.109 6.344 7.922 1 98.88 404 LEU A C 1
ATOM 3199 O O . LEU A 1 404 ? 7.062 6.117 7.172 1 98.88 404 LEU A O 1
ATOM 3203 N N . ALA A 1 405 ? 5.219 5.453 8.258 1 98.75 405 ALA A N 1
ATOM 3204 C CA . ALA A 1 405 ? 5.266 4.137 7.629 1 98.75 405 ALA A CA 1
ATOM 3205 C C . ALA A 1 405 ? 5.09 4.246 6.117 1 98.75 405 ALA A C 1
ATOM 3207 O O . ALA A 1 405 ? 5.789 3.58 5.352 1 98.75 405 ALA A O 1
ATOM 3208 N N . HIS A 1 406 ? 4.16 5.027 5.703 1 98 406 HIS A N 1
ATOM 3209 C CA . HIS A 1 406 ? 3.943 5.246 4.277 1 98 406 HIS A CA 1
ATOM 3210 C C . HIS A 1 406 ? 5.188 5.828 3.613 1 98 406 HIS A C 1
ATOM 3212 O O . HIS A 1 406 ? 5.602 5.371 2.545 1 98 406 HIS A O 1
ATOM 3218 N N . TYR A 1 407 ? 5.793 6.809 4.258 1 98.56 407 TYR A N 1
ATOM 3219 C CA . TYR A 1 407 ? 7.016 7.402 3.727 1 98.56 407 TYR A CA 1
ATOM 3220 C C . TYR A 1 407 ? 8.148 6.375 3.684 1 98.56 407 TYR A C 1
ATOM 3222 O O . TYR A 1 407 ? 8.945 6.367 2.746 1 98.56 407 TYR A O 1
ATOM 3230 N N . GLY A 1 408 ? 8.188 5.566 4.742 1 98.12 408 GLY A N 1
ATOM 3231 C CA . GLY A 1 408 ? 9.148 4.48 4.73 1 98.12 408 GLY A CA 1
ATOM 3232 C C . GLY A 1 408 ? 8.984 3.547 3.545 1 98.12 408 GLY A C 1
ATOM 3233 O O . GLY A 1 408 ? 9.969 3.07 2.979 1 98.12 408 GLY A O 1
ATOM 3234 N N . SER A 1 409 ? 7.773 3.273 3.188 1 97.25 409 SER A N 1
ATOM 3235 C CA . SER A 1 409 ? 7.492 2.414 2.043 1 97.25 409 SER A CA 1
ATOM 3236 C C . SER A 1 409 ? 7.914 3.074 0.736 1 97.25 409 SER A C 1
ATOM 3238 O O . SER A 1 409 ? 8.375 2.398 -0.188 1 97.25 409 SER A O 1
ATOM 3240 N N . LEU A 1 410 ? 7.746 4.363 0.594 1 96.75 410 LEU A N 1
ATOM 3241 C CA . LEU A 1 410 ? 8.023 5.082 -0.644 1 96.75 410 LEU A CA 1
ATOM 3242 C C . LEU A 1 410 ? 9.508 5.398 -0.771 1 96.75 410 LEU A C 1
ATOM 3244 O O . LEU A 1 410 ? 10.07 5.312 -1.863 1 96.75 410 LEU A O 1
ATOM 3248 N N . TYR A 1 411 ? 10.141 5.766 0.399 1 97.75 411 TYR A N 1
ATOM 3249 C CA . TYR A 1 411 ? 11.422 6.453 0.297 1 97.75 411 TYR A CA 1
ATOM 3250 C C . TYR A 1 411 ? 12.461 5.809 1.205 1 97.75 411 TYR A C 1
ATOM 3252 O O . TYR A 1 411 ? 13.594 6.285 1.305 1 97.75 411 TYR A O 1
ATOM 3260 N N . GLY A 1 412 ? 12.109 4.738 1.906 1 98 412 GLY A N 1
ATOM 3261 C CA . GLY A 1 412 ? 13.031 4.094 2.828 1 98 412 GLY A CA 1
ATOM 3262 C C . GLY A 1 412 ? 14.312 3.623 2.162 1 98 412 GLY A C 1
ATOM 3263 O O . GLY A 1 412 ? 15.352 3.51 2.814 1 98 412 GLY A O 1
ATOM 3264 N N . HIS A 1 413 ? 14.289 3.389 0.875 1 97.69 413 HIS A N 1
ATOM 3265 C CA . HIS A 1 413 ? 15.406 2.828 0.12 1 97.69 413 HIS A CA 1
ATOM 3266 C C . HIS A 1 413 ? 16.406 3.908 -0.272 1 97.69 413 HIS A C 1
ATOM 3268 O O . HIS A 1 413 ? 17.516 3.604 -0.714 1 97.69 413 HIS A O 1
ATOM 3274 N N . ILE A 1 414 ? 16.078 5.176 -0.145 1 98.06 414 ILE A N 1
ATOM 3275 C CA . ILE A 1 414 ? 16.906 6.266 -0.645 1 98.06 414 ILE A CA 1
ATOM 3276 C C . ILE A 1 414 ? 18.234 6.289 0.107 1 98.06 414 ILE A C 1
ATOM 3278 O O . ILE A 1 414 ? 18.266 6.312 1.34 1 98.06 414 ILE A O 1
ATOM 3282 N N . ALA A 1 415 ? 19.312 6.328 -0.569 1 98 415 ALA A N 1
ATOM 3283 C CA . ALA A 1 415 ? 20.672 6.25 -0.012 1 98 415 ALA A CA 1
ATOM 3284 C C . ALA A 1 415 ? 21.188 7.633 0.353 1 98 415 ALA A C 1
ATOM 3286 O O . ALA A 1 415 ? 20.719 8.641 -0.175 1 98 415 ALA A O 1
ATOM 3287 N N . ALA A 1 416 ? 22.156 7.629 1.305 1 98.12 416 ALA A N 1
ATOM 3288 C CA . ALA A 1 416 ? 22.891 8.859 1.572 1 98.12 416 ALA A CA 1
ATOM 3289 C C . ALA A 1 416 ? 23.5 9.422 0.293 1 98.12 416 ALA A C 1
ATOM 3291 O O . ALA A 1 416 ? 23.859 8.664 -0.62 1 98.12 416 ALA A O 1
ATOM 3292 N N . GLY A 1 417 ? 23.578 10.703 0.212 1 97.94 417 GLY A N 1
ATOM 3293 C CA . GLY A 1 417 ? 24.094 11.367 -0.971 1 97.94 417 GLY A CA 1
ATOM 3294 C C . GLY A 1 417 ? 23.016 11.945 -1.863 1 97.94 417 GLY A C 1
ATOM 3295 O O . GLY A 1 417 ? 23.312 12.789 -2.719 1 97.94 417 GLY A O 1
ATOM 3296 N N . GLU A 1 418 ? 21.734 11.461 -1.709 1 96.56 418 GLU A N 1
ATOM 3297 C CA . GLU A 1 418 ? 20.609 11.922 -2.533 1 96.56 418 GLU A CA 1
ATOM 3298 C C . GLU A 1 418 ? 20.484 13.438 -2.488 1 96.56 418 GLU A C 1
ATOM 3300 O O . GLU A 1 418 ? 20.109 14.07 -3.482 1 96.56 418 GLU A O 1
ATOM 3305 N N . PHE A 1 419 ? 20.781 14.023 -1.396 1 97.56 419 PHE A N 1
ATOM 3306 C CA . PHE A 1 419 ? 20.547 15.453 -1.2 1 97.56 419 PHE A CA 1
ATOM 3307 C C . PHE A 1 419 ? 21.859 16.219 -1.134 1 97.56 419 PHE A C 1
ATOM 3309 O O . PHE A 1 419 ? 21.891 17.344 -0.642 1 97.56 419 PHE A O 1
ATOM 3316 N N . LYS A 1 420 ? 22.828 15.438 -1.774 1 93.25 420 LYS A N 1
ATOM 3317 C CA . LYS A 1 420 ? 24.125 16.094 -1.819 1 93.25 420 LYS A CA 1
ATOM 3318 C C . LYS A 1 420 ? 24.109 17.312 -2.717 1 93.25 420 LYS A C 1
ATOM 3320 O O . LYS A 1 420 ? 23.422 17.328 -3.74 1 93.25 420 LYS A O 1
ATOM 3325 N N . GLY A 1 421 ? 24.344 18.484 -2.301 1 94.38 421 GLY A N 1
ATOM 3326 C CA . GLY A 1 421 ? 24.391 19.688 -3.104 1 94.38 421 GLY A CA 1
ATOM 3327 C C . GLY A 1 421 ? 23.547 20.812 -2.529 1 94.38 421 GLY A C 1
ATOM 3328 O O . GLY A 1 421 ? 23.578 21.938 -3.033 1 94.38 421 GLY A O 1
ATOM 3329 N N . THR A 1 422 ? 22.719 20.438 -1.646 1 97.81 422 THR A N 1
ATOM 3330 C CA . THR A 1 422 ? 21.969 21.5 -0.998 1 97.81 422 THR A CA 1
ATOM 3331 C C . THR A 1 422 ? 22.859 22.266 -0.004 1 97.81 422 THR A C 1
ATOM 3333 O O . THR A 1 422 ? 23.953 21.812 0.329 1 97.81 422 THR A O 1
ATOM 3336 N N . GLU A 1 423 ? 22.406 23.391 0.474 1 98.25 423 GLU A N 1
ATOM 3337 C CA . GLU A 1 423 ? 23.188 24.219 1.385 1 98.25 423 GLU A CA 1
ATOM 3338 C C . GLU A 1 423 ? 22.984 23.797 2.834 1 98.25 423 GLU A C 1
ATOM 3340 O O . GLU A 1 423 ? 23.625 24.328 3.742 1 98.25 423 GLU A O 1
ATOM 3345 N N . LEU A 1 424 ? 22.109 22.812 3.062 1 98.5 424 LEU A N 1
ATOM 3346 C CA . LEU A 1 424 ? 21.953 22.312 4.422 1 98.5 424 LEU A CA 1
ATOM 3347 C C . LEU A 1 424 ? 23.188 21.531 4.859 1 98.5 424 LEU A C 1
ATOM 3349 O O . LEU A 1 424 ? 23.578 20.562 4.207 1 98.5 424 LEU A O 1
ATOM 3353 N N . LYS A 1 425 ? 23.781 22 5.957 1 98.06 425 LYS A N 1
ATOM 3354 C CA . LYS A 1 425 ? 25.016 21.375 6.441 1 98.06 425 LYS A CA 1
ATOM 3355 C C . LYS A 1 425 ? 24.828 19.875 6.633 1 98.06 425 LYS A C 1
ATOM 3357 O O . LYS A 1 425 ? 23.844 19.438 7.246 1 98.06 425 LYS A O 1
ATOM 3362 N N . ASP A 1 426 ? 25.75 19.016 6.082 1 98.44 426 ASP A N 1
ATOM 3363 C CA . ASP A 1 426 ? 25.828 17.562 6.223 1 98.44 426 ASP A CA 1
ATOM 3364 C C . ASP A 1 426 ? 24.656 16.875 5.52 1 98.44 426 ASP A C 1
ATOM 3366 O O . ASP A 1 426 ? 24.297 15.75 5.859 1 98.44 426 ASP A O 1
ATOM 3370 N N . SER A 1 427 ? 23.984 17.594 4.574 1 98.38 427 SER A N 1
ATOM 3371 C CA . SER A 1 427 ? 22.812 17.047 3.881 1 98.38 427 SER A CA 1
ATOM 3372 C C . SER A 1 427 ? 23.172 15.766 3.133 1 98.38 427 SER A C 1
ATOM 3374 O O . SER A 1 427 ? 22.281 14.969 2.803 1 98.38 427 SER A O 1
ATOM 3376 N N . GLU A 1 428 ? 24.406 15.477 2.838 1 98.25 428 GLU A N 1
ATOM 3377 C CA . GLU A 1 428 ? 24.859 14.273 2.139 1 98.25 428 GLU A CA 1
ATOM 3378 C C . GLU A 1 428 ? 24.625 13.023 2.984 1 98.25 428 GLU A C 1
ATOM 3380 O O . GLU A 1 428 ? 24.672 11.906 2.471 1 98.25 428 GLU A O 1
ATOM 3385 N N . LEU A 1 429 ? 24.359 13.211 4.281 1 98.5 429 LEU A N 1
ATOM 3386 C CA . LEU A 1 429 ? 24.156 12.078 5.184 1 98.5 429 LEU A CA 1
ATOM 3387 C C . LEU A 1 429 ? 22.688 11.68 5.234 1 98.5 429 LEU A C 1
ATOM 3389 O O . LEU A 1 429 ? 22.344 10.602 5.73 1 98.5 429 LEU A O 1
ATOM 3393 N N . ILE A 1 430 ? 21.797 12.555 4.762 1 98.81 430 ILE A N 1
ATOM 3394 C CA . ILE A 1 430 ? 20.359 12.305 4.844 1 98.81 430 ILE A CA 1
ATOM 3395 C C . ILE A 1 430 ? 19.984 11.133 3.941 1 98.81 430 ILE A C 1
ATOM 3397 O O . ILE A 1 430 ? 20.359 11.102 2.766 1 98.81 430 ILE A O 1
ATOM 3401 N N . ASP A 1 431 ? 19.312 10.141 4.52 1 98.56 431 ASP A N 1
ATOM 3402 C CA . ASP A 1 431 ? 18.859 8.984 3.748 1 98.56 431 ASP A CA 1
ATOM 3403 C C . ASP A 1 431 ? 17.484 8.516 4.223 1 98.56 431 ASP A C 1
ATOM 3405 O O . ASP A 1 431 ? 16.844 9.18 5.043 1 98.56 431 ASP A O 1
ATOM 3409 N N . GLY A 1 432 ? 17.016 7.441 3.646 1 98.56 432 GLY A N 1
ATOM 3410 C CA . GLY A 1 432 ? 15.656 6.969 3.875 1 98.56 432 GLY A CA 1
ATOM 3411 C C . GLY A 1 432 ? 15.445 6.43 5.277 1 98.56 432 GLY A C 1
ATOM 3412 O O . GLY A 1 432 ? 14.305 6.195 5.688 1 98.56 432 GLY A O 1
ATOM 3413 N N . THR A 1 433 ? 16.516 6.238 6.109 1 98.62 433 THR A N 1
ATOM 3414 C CA . THR A 1 433 ? 16.328 5.781 7.484 1 98.62 433 THR A CA 1
ATOM 3415 C C . THR A 1 433 ? 15.688 6.867 8.336 1 98.62 433 THR A C 1
ATOM 3417 O O . THR A 1 433 ? 15.281 6.613 9.469 1 98.62 433 THR A O 1
ATOM 3420 N N . LEU A 1 434 ? 15.539 8.109 7.746 1 98.88 434 LEU A N 1
ATOM 3421 C CA . LEU A 1 434 ? 14.875 9.227 8.414 1 98.88 434 LEU A CA 1
ATOM 3422 C C . LEU A 1 434 ? 13.531 8.789 8.992 1 98.88 434 LEU A C 1
ATOM 3424 O O . LEU A 1 434 ? 13.195 9.141 10.125 1 98.88 434 LEU A O 1
ATOM 3428 N N . PHE A 1 435 ? 12.844 8.016 8.297 1 98.81 435 PHE A N 1
ATOM 3429 C CA . PHE A 1 435 ? 11.453 7.734 8.633 1 98.81 435 PHE A CA 1
ATOM 3430 C C . PHE A 1 435 ? 11.367 6.719 9.766 1 98.81 435 PHE A C 1
ATOM 3432 O O . PHE A 1 435 ? 10.594 6.898 10.703 1 98.81 435 PHE A O 1
ATOM 3439 N N . VAL A 1 436 ? 12.164 5.633 9.711 1 98.69 436 VAL A N 1
ATOM 3440 C CA . VAL A 1 436 ? 12.133 4.645 10.781 1 98.69 436 VAL A CA 1
ATOM 3441 C C . VAL A 1 436 ? 12.742 5.234 12.047 1 98.69 436 VAL A C 1
ATOM 3443 O O . VAL A 1 436 ? 12.289 4.945 13.156 1 98.69 436 VAL A O 1
ATOM 3446 N N . ARG A 1 437 ? 13.797 6.07 11.922 1 98.56 437 ARG A N 1
ATOM 3447 C CA . ARG A 1 437 ? 14.375 6.766 13.07 1 98.56 437 ARG A CA 1
ATOM 3448 C C . ARG A 1 437 ? 13.328 7.629 13.766 1 98.56 437 ARG A C 1
ATOM 3450 O O . ARG A 1 437 ? 13.188 7.574 14.992 1 98.56 437 ARG A O 1
ATOM 3457 N N . THR A 1 438 ? 12.594 8.406 12.945 1 98.75 438 THR A N 1
ATOM 3458 C CA . THR A 1 438 ? 11.586 9.32 13.469 1 98.75 438 THR A CA 1
ATOM 3459 C C . THR A 1 438 ? 10.445 8.547 14.133 1 98.75 438 THR A C 1
ATOM 3461 O O . THR A 1 438 ? 9.984 8.93 15.211 1 98.75 438 THR A O 1
ATOM 3464 N N . ALA A 1 439 ? 10.023 7.473 13.484 1 98.75 439 ALA A N 1
ATOM 3465 C CA . ALA A 1 439 ? 8.922 6.668 14.008 1 98.75 439 ALA A CA 1
ATOM 3466 C C . ALA A 1 439 ? 9.281 6.059 15.359 1 98.75 439 ALA A C 1
ATOM 3468 O O . ALA A 1 439 ? 8.484 6.098 16.297 1 98.75 439 ALA A O 1
ATOM 3469 N N . ALA A 1 440 ? 10.469 5.508 15.461 1 97.88 440 ALA A N 1
ATOM 3470 C CA . ALA A 1 440 ? 10.914 4.863 16.688 1 97.88 440 ALA A CA 1
ATOM 3471 C C . ALA A 1 440 ? 11.055 5.883 17.828 1 97.88 440 ALA A C 1
ATOM 3473 O O . ALA A 1 440 ? 10.617 5.633 18.953 1 97.88 440 ALA A O 1
ATOM 3474 N N . LEU A 1 441 ? 11.617 7.012 17.5 1 97.69 441 LEU A N 1
ATOM 3475 C CA . LEU A 1 441 ? 11.805 8.062 18.5 1 97.69 441 LEU A CA 1
ATOM 3476 C C . LEU A 1 441 ? 10.461 8.594 18.984 1 97.69 441 LEU A C 1
ATOM 3478 O O . LEU A 1 441 ? 10.281 8.828 20.188 1 97.69 441 LEU A O 1
ATOM 3482 N N . THR A 1 442 ? 9.523 8.797 18.062 1 97.81 442 THR A N 1
ATOM 3483 C CA . THR A 1 442 ? 8.211 9.305 18.422 1 97.81 442 THR A CA 1
ATOM 3484 C C . THR A 1 442 ? 7.457 8.289 19.281 1 97.81 442 THR A C 1
ATOM 3486 O O . THR A 1 442 ? 6.777 8.664 20.234 1 97.81 442 THR A O 1
ATOM 3489 N N . MET A 1 443 ? 7.586 6.977 18.922 1 96.94 443 MET A N 1
ATOM 3490 C CA . MET A 1 443 ? 6.945 5.93 19.703 1 96.94 443 MET A CA 1
ATOM 3491 C C . MET A 1 443 ? 7.492 5.91 21.125 1 96.94 443 MET A C 1
ATOM 3493 O O . MET A 1 443 ? 6.734 5.766 22.094 1 96.94 443 MET A O 1
ATOM 3497 N N . GLU A 1 444 ? 8.773 6.043 21.219 1 95.38 444 GLU A N 1
ATOM 3498 C CA . GLU A 1 444 ? 9.391 6.086 22.547 1 95.38 444 GLU A CA 1
ATOM 3499 C C . GLU A 1 444 ? 8.922 7.309 23.328 1 95.38 444 GLU A C 1
ATOM 3501 O O . GLU A 1 444 ? 8.602 7.203 24.516 1 95.38 444 GLU A O 1
ATOM 3506 N N . TRP A 1 445 ? 8.859 8.453 22.719 1 94.81 445 TRP A N 1
ATOM 3507 C CA . TRP A 1 445 ? 8.43 9.703 23.344 1 94.81 445 TRP A CA 1
ATOM 3508 C C . TRP A 1 445 ? 7.016 9.57 23.906 1 94.81 445 TRP A C 1
ATOM 3510 O O . TRP A 1 445 ? 6.73 10.039 25 1 94.81 445 TRP A O 1
ATOM 3520 N N . MET A 1 446 ? 6.156 8.914 23.156 1 95.31 446 MET A N 1
ATOM 3521 C CA . MET A 1 446 ? 4.73 8.852 23.469 1 95.31 446 MET A CA 1
ATOM 3522 C C . MET A 1 446 ? 4.434 7.723 24.438 1 95.31 446 MET A C 1
ATOM 3524 O O . MET A 1 446 ? 3.365 7.695 25.062 1 95.31 446 MET A O 1
ATOM 3528 N N . GLY A 1 447 ? 5.367 6.84 24.609 1 94.5 447 GLY A N 1
ATOM 3529 C CA . GLY A 1 447 ? 5.18 5.684 25.484 1 94.5 447 GLY A CA 1
ATOM 3530 C C . GLY A 1 447 ? 4.613 4.48 24.75 1 94.5 447 GLY A C 1
ATOM 3531 O O . GLY A 1 447 ? 3.549 4.566 24.125 1 94.5 447 GLY A O 1
ATOM 3532 N N . ARG A 1 448 ? 5.301 3.348 24.797 1 96.44 448 ARG A N 1
ATOM 3533 C CA . ARG A 1 448 ? 4.855 2.072 24.25 1 96.44 448 ARG A CA 1
ATOM 3534 C C . ARG A 1 448 ? 3.928 1.354 25.219 1 96.44 448 ARG A C 1
ATOM 3536 O O . ARG A 1 448 ? 4.324 0.376 25.859 1 96.44 448 ARG A O 1
ATOM 3543 N N . ILE A 1 449 ? 2.664 1.72 25.141 1 96.06 449 ILE A N 1
ATOM 3544 C CA . ILE A 1 449 ? 1.723 1.338 26.188 1 96.06 449 ILE A CA 1
ATOM 3545 C C . ILE A 1 449 ? 1.295 -0.115 26 1 96.06 449 ILE A C 1
ATOM 3547 O O . ILE A 1 449 ? 0.913 -0.789 26.953 1 96.06 449 ILE A O 1
ATOM 3551 N N . ARG A 1 450 ? 1.312 -0.592 24.75 1 96.5 450 ARG A N 1
ATOM 3552 C CA . ARG A 1 450 ? 1.06 -2.006 24.484 1 96.5 450 ARG A CA 1
ATOM 3553 C C . ARG A 1 450 ? 2.062 -2.887 25.219 1 96.5 450 ARG A C 1
ATOM 3555 O O . ARG A 1 450 ? 1.719 -3.977 25.688 1 96.5 450 ARG A O 1
ATOM 3562 N N . GLU A 1 451 ? 3.27 -2.4 25.344 1 95.5 451 GLU A N 1
ATOM 3563 C CA . GLU A 1 451 ? 4.359 -3.135 25.984 1 95.5 451 GLU A CA 1
ATOM 3564 C C . GLU A 1 451 ? 4.488 -2.771 27.453 1 95.5 451 GLU A C 1
ATOM 3566 O O . GLU A 1 451 ? 5.43 -3.201 28.125 1 95.5 451 GLU A O 1
ATOM 3571 N N . GLY A 1 452 ? 3.646 -1.903 27.969 1 94.5 452 GLY A N 1
ATOM 3572 C CA . GLY A 1 452 ? 3.574 -1.696 29.406 1 94.5 452 GLY A CA 1
ATOM 3573 C C . GLY A 1 452 ? 4.117 -0.349 29.844 1 94.5 452 GLY A C 1
ATOM 3574 O O . GLY A 1 452 ? 4.066 -0.007 31.031 1 94.5 452 GLY A O 1
ATOM 3575 N N . GLU A 1 453 ? 4.629 0.488 28.969 1 94.94 453 GLU A N 1
ATOM 3576 C CA . GLU A 1 453 ? 5.098 1.82 29.344 1 94.94 453 GLU A CA 1
ATOM 3577 C C . GLU A 1 453 ? 3.926 2.766 29.594 1 94.94 453 GLU A C 1
ATOM 3579 O O . GLU A 1 453 ? 2.836 2.572 29.062 1 94.94 453 GLU A O 1
ATOM 3584 N N . PRO A 1 454 ? 4.152 3.768 30.438 1 93.12 454 PRO A N 1
ATOM 3585 C CA . PRO A 1 454 ? 3.072 4.73 30.672 1 93.12 454 PRO A CA 1
ATOM 3586 C C . PRO A 1 454 ? 2.758 5.574 29.438 1 93.12 454 PRO A C 1
ATOM 3588 O O . PRO A 1 454 ? 3.668 5.945 28.688 1 93.12 454 PRO A O 1
ATOM 3591 N N . ALA A 1 455 ? 1.502 5.875 29.312 1 92.5 455 ALA A N 1
ATOM 3592 C CA . ALA A 1 455 ? 1.087 6.766 28.234 1 92.5 455 ALA A CA 1
ATOM 3593 C C . ALA A 1 455 ? 1.652 8.172 28.422 1 92.5 455 ALA A C 1
ATOM 3595 O O . ALA A 1 455 ? 1.653 8.695 29.547 1 92.5 455 ALA A O 1
ATOM 3596 N N . ARG A 1 456 ? 2.186 8.695 27.406 1 92.5 456 ARG A N 1
ATOM 3597 C CA . ARG A 1 456 ? 2.584 10.094 27.344 1 92.5 456 ARG A CA 1
ATOM 3598 C C . ARG A 1 456 ? 1.919 10.797 26.172 1 92.5 456 ARG A C 1
ATOM 3600 O O . ARG A 1 456 ? 1.206 10.172 25.375 1 92.5 456 ARG A O 1
ATOM 3607 N N . PHE A 1 457 ? 2.029 12.156 26.141 1 90.31 457 PHE A N 1
ATOM 3608 C CA . PHE A 1 457 ? 1.329 12.961 25.141 1 90.31 457 PHE A CA 1
ATOM 3609 C C . PHE A 1 457 ? 2.188 14.141 24.688 1 90.31 457 PHE A C 1
ATOM 3611 O O . PHE A 1 457 ? 3.213 14.438 25.312 1 90.31 457 PHE A O 1
ATOM 3618 N N . TRP A 1 458 ? 1.891 14.75 23.531 1 89.62 458 TRP A N 1
ATOM 3619 C CA . TRP A 1 458 ? 2.559 15.977 23.094 1 89.62 458 TRP A CA 1
ATOM 3620 C C . TRP A 1 458 ? 2.246 17.125 24.047 1 89.62 458 TRP A C 1
ATOM 3622 O O . TRP A 1 458 ? 1.122 17.25 24.531 1 89.62 458 TRP A O 1
ATOM 3632 N N . GLY A 1 459 ? 3.334 17.844 24.266 1 80.25 459 GLY A N 1
ATOM 3633 C CA . GLY A 1 459 ? 3.086 19.078 25 1 80.25 459 GLY A CA 1
ATOM 3634 C C . GLY A 1 459 ? 2.217 20.062 24.234 1 80.25 459 GLY A C 1
ATOM 3635 O O . GLY A 1 459 ? 2.225 20.078 23 1 80.25 459 GLY A O 1
ATOM 3636 N N . ASP A 1 460 ? 1.251 20.75 24.75 1 71.25 460 ASP A N 1
ATOM 3637 C CA . ASP A 1 460 ? 0.422 21.797 24.156 1 71.25 460 ASP A CA 1
ATOM 3638 C C . ASP A 1 460 ? -0.764 21.188 23.406 1 71.25 460 ASP A C 1
ATOM 3640 O O . ASP A 1 460 ? -1.432 21.891 22.641 1 71.25 460 ASP A O 1
ATOM 3644 N N . ASP A 1 461 ? -0.927 19.844 23.547 1 72.81 461 ASP A N 1
ATOM 3645 C CA . ASP A 1 461 ? -2.111 19.219 22.953 1 72.81 461 ASP A CA 1
ATOM 3646 C C . ASP A 1 461 ? -3.363 19.547 23.766 1 72.81 461 ASP A C 1
ATOM 3648 O O . ASP A 1 461 ? -3.502 19.109 24.906 1 72.81 461 ASP A O 1
ATOM 3652 N N . PRO A 1 462 ? -4.195 20.344 23.156 1 66.69 462 PRO A N 1
ATOM 3653 C CA . PRO A 1 462 ? -5.391 20.719 23.922 1 66.69 462 PRO A CA 1
ATOM 3654 C C . PRO A 1 462 ? -6.285 19.516 24.234 1 66.69 462 PRO A C 1
ATOM 3656 O O . PRO A 1 462 ? -7.145 19.609 25.125 1 66.69 462 PRO A O 1
ATOM 3659 N N . ASN A 1 463 ? -6.117 18.406 23.484 1 64.88 463 ASN A N 1
ATOM 3660 C CA . ASN A 1 463 ? -6.922 17.219 23.75 1 64.88 463 ASN A CA 1
ATOM 3661 C C . ASN A 1 463 ? -6.523 16.547 25.062 1 64.88 463 ASN A C 1
ATOM 3663 O O . ASN A 1 463 ? -7.293 15.758 25.609 1 64.88 463 ASN A O 1
ATOM 3667 N N . PHE A 1 464 ? -5.324 16.812 25.375 1 66.25 464 PHE A N 1
ATOM 3668 C CA . PHE A 1 464 ? -4.797 16.203 26.594 1 66.25 464 PHE A CA 1
ATOM 3669 C C . PHE A 1 464 ? -4.148 17.266 27.484 1 66.25 464 PHE A C 1
ATOM 3671 O O . PHE A 1 464 ? -2.957 17.172 27.797 1 66.25 464 PHE A O 1
ATOM 3678 N N . PRO A 1 465 ? -4.996 18.188 27.875 1 53.88 465 PRO A N 1
ATOM 3679 C CA . PRO A 1 465 ? -4.43 19.328 28.609 1 53.88 465 PRO A CA 1
ATOM 3680 C C . PRO A 1 465 ? -3.723 18.906 29.891 1 53.88 465 PRO A C 1
ATOM 3682 O O . PRO A 1 465 ? -2.801 19.578 30.344 1 53.88 465 PRO A O 1
ATOM 3685 N N . GLU A 1 466 ? -4.184 17.812 30.438 1 49.38 466 GLU A N 1
ATOM 3686 C CA . GLU A 1 466 ? -3.633 17.375 31.719 1 49.38 466 GLU A CA 1
ATOM 3687 C C . GLU A 1 466 ? -2.391 16.5 31.516 1 49.38 466 GLU A C 1
ATOM 3689 O O . GLU A 1 466 ? -1.722 16.141 32.5 1 49.38 466 GLU A O 1
ATOM 3694 N N . ALA A 1 467 ? -2.236 16.125 30.281 1 48.84 467 ALA A N 1
ATOM 3695 C CA . ALA A 1 467 ? -1.146 15.18 30.078 1 48.84 467 ALA A CA 1
ATOM 3696 C C . ALA A 1 467 ? 0.202 15.812 30.422 1 48.84 467 ALA A C 1
ATOM 3698 O O . ALA A 1 467 ? 0.453 16.969 30.094 1 48.84 467 ALA A O 1
ATOM 3699 N N . LYS A 1 468 ? 0.914 15.352 31.562 1 46.22 468 LYS A N 1
ATOM 3700 C CA . LYS A 1 468 ? 2.236 15.766 32.031 1 46.22 468 LYS A CA 1
ATOM 3701 C C . LYS A 1 468 ? 3.26 15.703 30.891 1 46.22 468 LYS A C 1
ATOM 3703 O O . LYS A 1 468 ? 3.332 14.711 30.172 1 46.22 468 LYS A O 1
ATOM 3708 N N . ILE A 1 469 ? 3.668 16.797 30.391 1 41.28 469 ILE A N 1
ATOM 3709 C CA . ILE A 1 469 ? 4.828 16.875 29.516 1 41.28 469 ILE A CA 1
ATOM 3710 C C . ILE A 1 469 ? 6.07 16.375 30.25 1 41.28 469 ILE A C 1
ATOM 3712 O O . ILE A 1 469 ? 6.469 16.938 31.266 1 41.28 469 ILE A O 1
ATOM 3716 N N . TYR A 1 470 ? 6.312 15.07 30.281 1 35.97 470 TYR A N 1
ATOM 3717 C CA . TYR A 1 470 ? 7.574 14.727 30.922 1 35.97 470 TYR A CA 1
ATOM 3718 C C . TYR A 1 470 ? 8.758 15.164 30.078 1 35.97 470 TYR A C 1
ATOM 3720 O O . TYR A 1 470 ? 8.68 15.172 28.844 1 35.97 470 TYR A O 1
ATOM 3728 N N . MET B 1 1 ? 23.953 -11.625 -26.844 1 84.44 1 MET B N 1
ATOM 3729 C CA . MET B 1 1 ? 25.172 -11.664 -26.031 1 84.44 1 MET B CA 1
ATOM 3730 C C . MET B 1 1 ? 24.875 -11.266 -24.594 1 84.44 1 MET B C 1
ATOM 3732 O O . MET B 1 1 ? 23.859 -10.602 -24.312 1 84.44 1 MET B O 1
ATOM 3736 N N . ALA B 1 2 ? 25.734 -11.766 -23.734 1 91.44 2 ALA B N 1
ATOM 3737 C CA . ALA B 1 2 ? 25.625 -11.359 -22.344 1 91.44 2 ALA B CA 1
ATOM 3738 C C . ALA B 1 2 ? 25.656 -9.844 -22.203 1 91.44 2 ALA B C 1
ATOM 3740 O O . ALA B 1 2 ? 26.391 -9.156 -22.906 1 91.44 2 ALA B O 1
ATOM 3741 N N . PRO B 1 3 ? 24.875 -9.297 -21.281 1 95.31 3 PRO B N 1
ATOM 3742 C CA . PRO B 1 3 ? 24.844 -7.844 -21.109 1 95.31 3 PRO B CA 1
ATOM 3743 C C . PRO B 1 3 ? 26.172 -7.297 -20.578 1 95.31 3 PRO B C 1
ATOM 3745 O O . PRO B 1 3 ? 26.875 -7.984 -19.828 1 95.31 3 PRO B O 1
ATOM 3748 N N . THR B 1 4 ? 26.484 -6.105 -21 1 95.81 4 THR B N 1
ATOM 3749 C CA . THR B 1 4 ? 27.594 -5.375 -20.406 1 95.81 4 THR B CA 1
ATOM 3750 C C . THR B 1 4 ? 27.281 -4.977 -18.969 1 95.81 4 THR B C 1
ATOM 3752 O O . THR B 1 4 ? 26.156 -5.133 -18.516 1 95.81 4 THR B O 1
ATOM 3755 N N . LYS B 1 5 ? 28.328 -4.484 -18.281 1 95 5 LYS B N 1
ATOM 3756 C CA . LYS B 1 5 ? 28.141 -4.008 -16.922 1 95 5 LYS B CA 1
ATOM 3757 C C . LYS B 1 5 ? 27.094 -2.889 -16.875 1 95 5 LYS B C 1
ATOM 3759 O O . LYS B 1 5 ? 26.266 -2.846 -15.969 1 95 5 LYS B O 1
ATOM 3764 N N . ALA B 1 6 ? 27.156 -1.979 -17.781 1 96.75 6 ALA B N 1
ATOM 3765 C CA . ALA B 1 6 ? 26.203 -0.863 -17.844 1 96.75 6 ALA B CA 1
ATOM 3766 C C . ALA B 1 6 ? 24.797 -1.356 -18.125 1 96.75 6 ALA B C 1
ATOM 3768 O O . ALA B 1 6 ? 23.828 -0.85 -17.547 1 96.75 6 ALA B O 1
ATOM 3769 N N . GLN B 1 7 ? 24.656 -2.311 -19 1 97.5 7 GLN B N 1
ATOM 3770 C CA . GLN B 1 7 ? 23.359 -2.881 -19.328 1 97.5 7 GLN B CA 1
ATOM 3771 C C . GLN B 1 7 ? 22.781 -3.643 -18.141 1 97.5 7 GLN B C 1
ATOM 3773 O O . GLN B 1 7 ? 21.562 -3.639 -17.922 1 97.5 7 GLN B O 1
ATOM 3778 N N . LEU B 1 8 ? 23.672 -4.34 -17.438 1 97.62 8 LEU B N 1
ATOM 3779 C CA . LEU B 1 8 ? 23.219 -5.066 -16.25 1 97.62 8 LEU B CA 1
ATOM 3780 C C . LEU B 1 8 ? 22.609 -4.113 -15.242 1 97.62 8 LEU B C 1
ATOM 3782 O O . LEU B 1 8 ? 21.594 -4.441 -14.609 1 97.62 8 LEU B O 1
ATOM 3786 N N . LEU B 1 9 ? 23.156 -2.916 -15.062 1 97.06 9 LEU B N 1
ATOM 3787 C CA . LEU B 1 9 ? 22.625 -1.915 -14.148 1 97.06 9 LEU B CA 1
ATOM 3788 C C . LEU B 1 9 ? 21.266 -1.412 -14.625 1 97.06 9 LEU B C 1
ATOM 3790 O O . LEU B 1 9 ? 20.391 -1.098 -13.812 1 97.06 9 LEU B O 1
ATOM 3794 N N . GLU B 1 10 ? 21.062 -1.338 -15.906 1 97.44 10 GLU B N 1
ATOM 3795 C CA . GLU B 1 10 ? 19.797 -0.915 -16.469 1 97.44 10 GLU B CA 1
ATOM 3796 C C . GLU B 1 10 ? 18.719 -1.993 -16.297 1 97.44 10 GLU B C 1
ATOM 3798 O O . GLU B 1 10 ? 17.547 -1.684 -16.125 1 97.44 10 GLU B O 1
ATOM 3803 N N . LEU B 1 11 ? 19.156 -3.219 -16.344 1 98.44 11 LEU B N 1
ATOM 3804 C CA . LEU B 1 11 ? 18.25 -4.352 -16.203 1 98.44 11 LEU B CA 1
ATOM 3805 C C . LEU B 1 11 ? 17.797 -4.512 -14.75 1 98.44 11 LEU B C 1
ATOM 3807 O O . LEU B 1 11 ? 16.766 -5.121 -14.469 1 98.44 11 LEU B O 1
ATOM 3811 N N . TRP B 1 12 ? 18.625 -4.023 -13.852 1 98.31 12 TRP B N 1
ATOM 3812 C CA . TRP B 1 12 ? 18.375 -4.238 -12.43 1 98.31 12 TRP B CA 1
ATOM 3813 C C . TRP B 1 12 ? 18.422 -2.92 -11.664 1 98.31 12 TRP B C 1
ATOM 3815 O O . TRP B 1 12 ? 19.219 -2.766 -10.734 1 98.31 12 TRP B O 1
ATOM 3825 N N . PRO B 1 13 ? 17.516 -2.01 -11.977 1 97.75 13 PRO B N 1
ATOM 3826 C CA . PRO B 1 13 ? 17.406 -0.784 -11.18 1 97.75 13 PRO B CA 1
ATOM 3827 C C . PRO B 1 13 ? 16.875 -1.041 -9.773 1 97.75 13 PRO B C 1
ATOM 3829 O O . PRO B 1 13 ? 16.578 -2.188 -9.414 1 97.75 13 PRO B O 1
ATOM 3832 N N . VAL B 1 14 ? 16.828 0.024 -8.961 1 97.25 14 VAL B N 1
ATOM 3833 C CA . VAL B 1 14 ? 16.062 -0.076 -7.715 1 97.25 14 VAL B CA 1
ATOM 3834 C C . VAL B 1 14 ? 14.625 -0.478 -8.023 1 97.25 14 VAL B C 1
ATOM 3836 O O . VAL B 1 14 ? 13.984 0.107 -8.898 1 97.25 14 VAL B O 1
ATOM 3839 N N . PRO B 1 15 ? 14.109 -1.536 -7.391 1 97.5 15 PRO B N 1
ATOM 3840 C CA . PRO B 1 15 ? 12.734 -1.949 -7.676 1 97.5 15 PRO B CA 1
ATOM 3841 C C . PRO B 1 15 ? 11.742 -0.792 -7.59 1 97.5 15 PRO B C 1
ATOM 3843 O O . PRO B 1 15 ? 11.82 0.029 -6.676 1 97.5 15 PRO B O 1
ATOM 3846 N N . GLY B 1 16 ? 10.867 -0.72 -8.516 1 93.5 16 GLY B N 1
ATOM 3847 C CA . GLY B 1 16 ? 9.953 0.407 -8.648 1 93.5 16 GLY B CA 1
ATOM 3848 C C . GLY B 1 16 ? 8.773 0.339 -7.703 1 93.5 16 GLY B C 1
ATOM 3849 O O . GLY B 1 16 ? 8.578 -0.662 -7.012 1 93.5 16 GLY B O 1
ATOM 3850 N N . PRO B 1 17 ? 8.023 1.405 -7.656 1 90.25 17 PRO B N 1
ATOM 3851 C CA . PRO B 1 17 ? 6.812 1.431 -6.832 1 90.25 17 PRO B CA 1
ATOM 3852 C C . PRO B 1 17 ? 5.68 0.599 -7.43 1 90.25 17 PRO B C 1
ATOM 3854 O O . PRO B 1 17 ? 5.848 -0.01 -8.492 1 90.25 17 PRO B O 1
ATOM 3857 N N . SER B 1 18 ? 4.594 0.542 -6.637 1 91.06 18 SER B N 1
ATOM 3858 C CA . SER B 1 18 ? 3.398 -0.094 -7.176 1 91.06 18 SER B CA 1
ATOM 3859 C C . SER B 1 18 ? 2.957 0.573 -8.477 1 91.06 18 SER B C 1
ATOM 3861 O O . SER B 1 18 ? 3.123 1.783 -8.648 1 91.06 18 SER B O 1
ATOM 3863 N N . LEU B 1 19 ? 2.355 -0.156 -9.359 1 92.88 19 LEU B N 1
ATOM 3864 C CA . LEU B 1 19 ? 1.991 0.33 -10.68 1 92.88 19 LEU B CA 1
ATOM 3865 C C . LEU B 1 19 ? 0.634 1.025 -10.656 1 92.88 19 LEU B C 1
ATOM 3867 O O . LEU B 1 19 ? 0.437 2.039 -11.328 1 92.88 19 LEU B O 1
ATOM 3871 N N . THR B 1 20 ? -0.268 0.427 -9.953 1 91.88 20 THR B N 1
ATOM 3872 C CA . THR B 1 20 ? -1.629 0.923 -9.789 1 91.88 20 THR B CA 1
ATOM 3873 C C . THR B 1 20 ? -2.1 0.736 -8.352 1 91.88 20 THR B C 1
ATOM 3875 O O . THR B 1 20 ? -1.379 0.173 -7.523 1 91.88 20 THR B O 1
ATOM 3878 N N . HIS B 1 21 ? -3.268 1.123 -8.062 1 89.62 21 HIS B N 1
ATOM 3879 C CA . HIS B 1 21 ? -3.809 0.933 -6.723 1 89.62 21 HIS B CA 1
ATOM 3880 C C . HIS B 1 21 ? -4.16 -0.531 -6.473 1 89.62 21 HIS B C 1
ATOM 3882 O O . HIS B 1 21 ? -4.402 -0.929 -5.332 1 89.62 21 HIS B O 1
ATOM 3888 N N . TYR B 1 22 ? -4.102 -1.362 -7.535 1 93.62 22 TYR B N 1
ATOM 3889 C CA . TYR B 1 22 ? -4.41 -2.779 -7.379 1 93.62 22 TYR B CA 1
ATOM 3890 C C . TYR B 1 22 ? -3.139 -3.592 -7.156 1 93.62 22 TYR B C 1
ATOM 3892 O O . TYR B 1 22 ? -3.197 -4.742 -6.719 1 93.62 22 TYR B O 1
ATOM 3900 N N . THR B 1 23 ? -1.979 -3.043 -7.527 1 95.75 23 THR B N 1
ATOM 3901 C CA . THR B 1 23 ? -0.729 -3.779 -7.383 1 95.75 23 THR B CA 1
ATOM 3902 C C . THR B 1 23 ? -0.191 -3.658 -5.961 1 95.75 23 THR B C 1
ATOM 3904 O O . THR B 1 23 ? -0.304 -2.6 -5.336 1 95.75 23 THR B O 1
ATOM 3907 N N . ALA B 1 24 ? 0.41 -4.672 -5.492 1 94.62 24 ALA B N 1
ATOM 3908 C CA . ALA B 1 24 ? 0.851 -4.719 -4.102 1 94.62 24 ALA B CA 1
ATOM 3909 C C . ALA B 1 24 ? 1.844 -3.602 -3.799 1 94.62 24 ALA B C 1
ATOM 3911 O O . ALA B 1 24 ? 2.855 -3.459 -4.488 1 94.62 24 ALA B O 1
ATOM 3912 N N . PRO B 1 25 ? 1.525 -2.801 -2.811 1 94.19 25 PRO B N 1
ATOM 3913 C CA . PRO B 1 25 ? 2.516 -1.811 -2.379 1 94.19 25 PRO B CA 1
ATOM 3914 C C . PRO B 1 25 ? 3.658 -2.43 -1.577 1 94.19 25 PRO B C 1
ATOM 3916 O O . PRO B 1 25 ? 3.584 -3.6 -1.19 1 94.19 25 PRO B O 1
ATOM 3919 N N . ARG B 1 26 ? 4.695 -1.613 -1.428 1 96.19 26 ARG B N 1
ATOM 3920 C CA . ARG B 1 26 ? 5.777 -2.031 -0.542 1 96.19 26 ARG B CA 1
ATOM 3921 C C . ARG B 1 26 ? 5.414 -1.788 0.919 1 96.19 26 ARG B C 1
ATOM 3923 O O . ARG B 1 26 ? 4.797 -0.773 1.251 1 96.19 26 ARG B O 1
ATOM 3930 N N . TRP B 1 27 ? 5.727 -2.736 1.771 1 97.88 27 TRP B N 1
ATOM 3931 C CA . TRP B 1 27 ? 5.66 -2.484 3.207 1 97.88 27 TRP B CA 1
ATOM 3932 C C . TRP B 1 27 ? 6.781 -1.555 3.652 1 97.88 27 TRP B C 1
ATOM 3934 O O . TRP B 1 27 ? 7.805 -1.437 2.971 1 97.88 27 TRP B O 1
ATOM 3944 N N . PRO B 1 28 ? 6.551 -0.806 4.734 1 98.06 28 PRO B N 1
ATOM 3945 C CA . PRO B 1 28 ? 7.723 -0.109 5.273 1 98.06 28 PRO B CA 1
ATOM 3946 C C . PRO B 1 28 ? 8.797 -1.067 5.781 1 98.06 28 PRO B C 1
ATOM 3948 O O . PRO B 1 28 ? 8.484 -2.176 6.219 1 98.06 28 PRO B O 1
ATOM 3951 N N . GLY B 1 29 ? 10.039 -0.637 5.719 1 97.38 29 GLY B N 1
ATOM 3952 C CA . GLY B 1 29 ? 11.109 -1.448 6.262 1 97.38 29 GLY B CA 1
ATOM 3953 C C . GLY B 1 29 ? 12.305 -1.564 5.328 1 97.38 29 GLY B C 1
ATOM 3954 O O . GLY B 1 29 ? 13.383 -1.985 5.742 1 97.38 29 GLY B O 1
ATOM 3955 N N . THR B 1 30 ? 12.094 -1.188 4.059 1 96.88 30 THR B N 1
ATOM 3956 C CA . THR B 1 30 ? 13.242 -1.146 3.162 1 96.88 30 THR B CA 1
ATOM 3957 C C . THR B 1 30 ? 14.242 -0.086 3.613 1 96.88 30 THR B C 1
ATOM 3959 O O . THR B 1 30 ? 13.852 0.947 4.164 1 96.88 30 THR B O 1
ATOM 3962 N N . SER B 1 31 ? 15.469 -0.32 3.457 1 97.69 31 SER B N 1
ATOM 3963 C CA . SER B 1 31 ? 16.547 0.595 3.791 1 97.69 31 SER B CA 1
ATOM 3964 C C . SER B 1 31 ? 17.547 0.718 2.641 1 97.69 31 SER B C 1
ATOM 3966 O O . SER B 1 31 ? 17.531 -0.088 1.708 1 97.69 31 SER B O 1
ATOM 3968 N N . PRO B 1 32 ? 18.391 1.781 2.697 1 97.88 32 PRO B N 1
ATOM 3969 C CA . PRO B 1 32 ? 19.438 1.842 1.686 1 97.88 32 PRO B CA 1
ATOM 3970 C C . PRO B 1 32 ? 20.312 0.584 1.662 1 97.88 32 PRO B C 1
ATOM 3972 O O . PRO B 1 32 ? 20.656 0.086 0.587 1 97.88 32 PRO B O 1
ATOM 3975 N N . GLU B 1 33 ? 20.594 0.095 2.822 1 98.12 33 GLU B N 1
ATOM 3976 C CA . GLU B 1 33 ? 21.469 -1.074 2.932 1 98.12 33 GLU B CA 1
ATOM 3977 C C . GLU B 1 33 ? 20.797 -2.316 2.35 1 98.12 33 GLU B C 1
ATOM 3979 O O . GLU B 1 33 ? 21.406 -3.047 1.566 1 98.12 33 GLU B O 1
ATOM 3984 N N . SER B 1 34 ? 19.594 -2.623 2.775 1 98.56 34 SER B N 1
ATOM 3985 C CA . SER B 1 34 ? 18.906 -3.801 2.27 1 98.56 34 SER B CA 1
ATOM 3986 C C . SER B 1 34 ? 18.672 -3.703 0.765 1 98.56 34 SER B C 1
ATOM 3988 O O . SER B 1 34 ? 18.734 -4.711 0.056 1 98.56 34 SER B O 1
ATOM 3990 N N . THR B 1 35 ? 18.406 -2.49 0.235 1 98.62 35 THR B N 1
ATOM 3991 C CA . THR B 1 35 ? 18.188 -2.285 -1.192 1 98.62 35 THR B CA 1
ATOM 3992 C C . THR B 1 35 ? 19.469 -2.549 -1.982 1 98.62 35 THR B C 1
ATOM 3994 O O . THR B 1 35 ? 19.438 -3.174 -3.045 1 98.62 35 THR B O 1
ATOM 3997 N N . ALA B 1 36 ? 20.562 -2.045 -1.445 1 98.31 36 ALA B N 1
ATOM 3998 C CA . ALA B 1 36 ? 21.844 -2.307 -2.09 1 98.31 36 ALA B CA 1
ATOM 3999 C C . ALA B 1 36 ? 22.141 -3.803 -2.131 1 98.31 36 ALA B C 1
ATOM 4001 O O . ALA B 1 36 ? 22.578 -4.324 -3.158 1 98.31 36 ALA B O 1
ATOM 4002 N N . THR B 1 37 ? 21.891 -4.473 -1.023 1 98.81 37 THR B N 1
ATOM 4003 C CA . THR B 1 37 ? 22.109 -5.914 -0.937 1 98.81 37 THR B CA 1
ATOM 4004 C C . THR B 1 37 ? 21.219 -6.656 -1.929 1 98.81 37 THR B C 1
ATOM 4006 O O . THR B 1 37 ? 21.688 -7.555 -2.635 1 98.81 37 THR B O 1
ATOM 4009 N N . LEU B 1 38 ? 19.969 -6.27 -2.004 1 98.81 38 LEU B N 1
ATOM 4010 C CA . LEU B 1 38 ? 19.031 -6.871 -2.932 1 98.81 38 LEU B CA 1
ATOM 4011 C C . LEU B 1 38 ? 19.531 -6.773 -4.367 1 98.81 38 LEU B C 1
ATOM 4013 O O . LEU B 1 38 ? 19.531 -7.766 -5.098 1 98.81 38 LEU B O 1
ATOM 4017 N N . ARG B 1 39 ? 19.938 -5.621 -4.766 1 98.38 39 ARG B N 1
ATOM 4018 C CA . ARG B 1 39 ? 20.359 -5.387 -6.145 1 98.38 39 ARG B CA 1
ATOM 4019 C C . ARG B 1 39 ? 21.578 -6.215 -6.492 1 98.38 39 ARG B C 1
ATOM 4021 O O . ARG B 1 39 ? 21.672 -6.766 -7.594 1 98.38 39 ARG B O 1
ATOM 4028 N N . VAL B 1 40 ? 22.484 -6.32 -5.527 1 98.44 40 VAL B N 1
ATOM 4029 C CA . VAL B 1 40 ? 23.688 -7.121 -5.746 1 98.44 40 VAL B CA 1
ATOM 4030 C C . VAL B 1 40 ? 23.297 -8.578 -5.992 1 98.44 40 VAL B C 1
ATOM 4032 O O . VAL B 1 40 ? 23.766 -9.195 -6.957 1 98.44 40 VAL B O 1
ATOM 4035 N N . TYR B 1 41 ? 22.453 -9.109 -5.164 1 98.75 41 TYR B N 1
ATOM 4036 C CA . TYR B 1 41 ? 22.109 -10.523 -5.254 1 98.75 41 TYR B CA 1
ATOM 4037 C C . TYR B 1 41 ? 21.266 -10.805 -6.484 1 98.75 41 TYR B C 1
ATOM 4039 O O . TYR B 1 41 ? 21.391 -11.867 -7.105 1 98.75 41 TYR B O 1
ATOM 4047 N N . LEU B 1 42 ? 20.359 -9.898 -6.871 1 98.62 42 LEU B N 1
ATOM 4048 C CA . LEU B 1 42 ? 19.562 -10.102 -8.078 1 98.62 42 LEU B CA 1
ATOM 4049 C C . LEU B 1 42 ? 20.469 -10.141 -9.312 1 98.62 42 LEU B C 1
ATOM 4051 O O . LEU B 1 42 ? 20.266 -10.969 -10.203 1 98.62 42 LEU B O 1
ATOM 4055 N N . GLN B 1 43 ? 21.469 -9.25 -9.344 1 98.38 43 GLN B N 1
ATOM 4056 C CA . GLN B 1 43 ? 22.422 -9.234 -10.453 1 98.38 43 GLN B CA 1
ATOM 4057 C C . GLN B 1 43 ? 23.25 -10.5 -10.477 1 98.38 43 GLN B C 1
ATOM 4059 O O . GLN B 1 43 ? 23.469 -11.086 -11.547 1 98.38 43 GLN B O 1
ATOM 4064 N N . ARG B 1 44 ? 23.719 -10.906 -9.312 1 98 44 ARG B N 1
ATOM 4065 C CA . ARG B 1 44 ? 24.531 -12.117 -9.242 1 98 44 ARG B CA 1
ATOM 4066 C C . ARG B 1 44 ? 23.719 -13.344 -9.68 1 98 44 ARG B C 1
ATOM 4068 O O . ARG B 1 44 ? 24.234 -14.195 -10.406 1 98 44 ARG B O 1
ATOM 4075 N N . ASP B 1 45 ? 22.5 -13.422 -9.203 1 97.88 45 ASP B N 1
ATOM 4076 C CA . ASP B 1 45 ? 21.672 -14.555 -9.602 1 97.88 45 ASP B CA 1
ATOM 4077 C C . ASP B 1 45 ? 21.5 -14.594 -11.117 1 97.88 45 ASP B C 1
ATOM 4079 O O . ASP B 1 45 ? 21.594 -15.664 -11.727 1 97.88 45 ASP B O 1
ATOM 4083 N N . TYR B 1 46 ? 21.203 -13.453 -11.711 1 97.81 46 TYR B N 1
ATOM 4084 C CA . TYR B 1 46 ? 21.016 -13.305 -13.148 1 97.81 46 TYR B CA 1
ATOM 4085 C C . TYR B 1 46 ? 22.25 -13.781 -13.914 1 97.81 46 TYR B C 1
ATOM 4087 O O . TYR B 1 46 ? 22.125 -14.453 -14.945 1 97.81 46 TYR B O 1
ATOM 4095 N N . VAL B 1 47 ? 23.406 -13.484 -13.398 1 97.38 47 VAL B N 1
ATOM 4096 C CA . VAL B 1 47 ? 24.656 -13.75 -14.109 1 97.38 47 VAL B CA 1
ATOM 4097 C C . VAL B 1 47 ? 25.125 -15.164 -13.812 1 97.38 47 VAL B C 1
ATOM 4099 O O . VAL B 1 47 ? 25.578 -15.875 -14.719 1 97.38 47 VAL B O 1
ATOM 4102 N N . GLU B 1 48 ? 24.953 -15.617 -12.602 1 96.19 48 GLU B N 1
ATOM 4103 C CA . GLU B 1 48 ? 25.688 -16.797 -12.133 1 96.19 48 GLU B CA 1
ATOM 4104 C C . GLU B 1 48 ? 24.797 -18.031 -12.18 1 96.19 48 GLU B C 1
ATOM 4106 O O . GLU B 1 48 ? 25.297 -19.156 -12.242 1 96.19 48 GLU B O 1
ATOM 4111 N N . HIS B 1 49 ? 23.516 -17.812 -12.109 1 95.06 49 HIS B N 1
ATOM 4112 C CA . HIS B 1 49 ? 22.656 -18.984 -11.93 1 95.06 49 HIS B CA 1
ATOM 4113 C C . HIS B 1 49 ? 21.781 -19.219 -13.164 1 95.06 49 HIS B C 1
ATOM 4115 O O . HIS B 1 49 ? 21.469 -18.281 -13.891 1 95.06 49 HIS B O 1
ATOM 4121 N N . HIS B 1 50 ? 21.438 -20.516 -13.367 1 92.44 50 HIS B N 1
ATOM 4122 C CA . HIS B 1 50 ? 20.453 -20.922 -14.359 1 92.44 50 HIS B CA 1
ATOM 4123 C C . HIS B 1 50 ? 19.031 -20.703 -13.836 1 92.44 50 HIS B C 1
ATOM 4125 O O . HIS B 1 50 ? 18.828 -20.484 -12.641 1 92.44 50 HIS B O 1
ATOM 4131 N N . GLY B 1 51 ? 18.094 -20.75 -14.695 1 91.5 51 GLY B N 1
ATOM 4132 C CA . GLY B 1 51 ? 16.703 -20.562 -14.312 1 91.5 51 GLY B CA 1
ATOM 4133 C C . GLY B 1 51 ? 16.109 -21.766 -13.609 1 91.5 51 GLY B C 1
ATOM 4134 O O . GLY B 1 51 ? 15.07 -21.672 -12.961 1 91.5 51 GLY B O 1
ATOM 4135 N N . MET B 1 52 ? 16.859 -22.906 -13.664 1 88.31 52 MET B N 1
ATOM 4136 C CA . MET B 1 52 ? 16.438 -24.141 -13 1 88.31 52 MET B CA 1
ATOM 4137 C C . MET B 1 52 ? 17.531 -24.641 -12.062 1 88.31 52 MET B C 1
ATOM 4139 O O . MET B 1 52 ? 18.719 -24.5 -12.344 1 88.31 52 MET B O 1
ATOM 4143 N N . PHE B 1 53 ? 17.297 -25.172 -10.859 1 80.12 53 PHE B N 1
ATOM 4144 C CA . PHE B 1 53 ? 18.344 -25.672 -9.992 1 80.12 53 PHE B CA 1
ATOM 4145 C C . PHE B 1 53 ? 18.453 -27.188 -10.109 1 80.12 53 PHE B C 1
ATOM 4147 O O . PHE B 1 53 ? 19.5 -27.781 -9.812 1 80.12 53 PHE B O 1
ATOM 4154 N N . ASP B 1 54 ? 17.422 -27.969 -10.141 1 65.56 54 ASP B N 1
ATOM 4155 C CA . ASP B 1 54 ? 17.562 -29.422 -10.164 1 65.56 54 ASP B CA 1
ATOM 4156 C C . ASP B 1 54 ? 17.875 -29.922 -11.57 1 65.56 54 ASP B C 1
ATOM 4158 O O . ASP B 1 54 ? 17.219 -29.531 -12.531 1 65.56 54 ASP B O 1
ATOM 4162 N N . TYR B 1 55 ? 19.016 -30.703 -11.609 1 53.78 55 TYR B N 1
ATOM 4163 C CA . TYR B 1 55 ? 19.516 -31.266 -12.859 1 53.78 55 TYR B CA 1
ATOM 4164 C C . TYR B 1 55 ? 18.594 -32.344 -13.383 1 53.78 55 TYR B C 1
ATOM 4166 O O . TYR B 1 55 ? 18.766 -32.844 -14.508 1 53.78 55 TYR B O 1
ATOM 4174 N N . THR B 1 56 ? 17.734 -32.719 -12.383 1 52.72 56 THR B N 1
ATOM 4175 C CA . THR B 1 56 ? 16.875 -33.812 -12.852 1 52.72 56 THR B CA 1
ATOM 4176 C C . THR B 1 56 ? 15.82 -33.281 -13.828 1 52.72 56 THR B C 1
ATOM 4178 O O . THR B 1 56 ? 15.562 -32.094 -13.883 1 52.72 56 THR B O 1
ATOM 4181 N N . SER B 1 57 ? 15.375 -34.031 -14.641 1 44.78 57 SER B N 1
ATOM 4182 C CA . SER B 1 57 ? 14.555 -33.75 -15.812 1 44.78 57 SER B CA 1
ATOM 4183 C C . SER B 1 57 ? 13.492 -32.688 -15.508 1 44.78 57 SER B C 1
ATOM 4185 O O . SER B 1 57 ? 12.953 -32.062 -16.422 1 44.78 57 SER B O 1
ATOM 4187 N N . ARG B 1 58 ? 12.617 -32.938 -14.672 1 52.72 58 ARG B N 1
ATOM 4188 C CA . ARG B 1 58 ? 11.453 -32.062 -14.672 1 52.72 58 ARG B CA 1
ATOM 4189 C C . ARG B 1 58 ? 11.781 -30.719 -14.031 1 52.72 58 ARG B C 1
ATOM 4191 O O . ARG B 1 58 ? 11.062 -29.734 -14.227 1 52.72 58 ARG B O 1
ATOM 4198 N N . GLY B 1 59 ? 12.93 -30.516 -13.625 1 62.12 59 GLY B N 1
ATOM 4199 C CA . GLY B 1 59 ? 13.664 -29.391 -13.039 1 62.12 59 GLY B CA 1
ATOM 4200 C C . GLY B 1 59 ? 12.789 -28.484 -12.211 1 62.12 59 GLY B C 1
ATOM 4201 O O . GLY B 1 59 ? 11.578 -28.422 -12.414 1 62.12 59 GLY B O 1
ATOM 4202 N N . ALA B 1 60 ? 13.305 -28.125 -10.945 1 82.25 60 ALA B N 1
ATOM 4203 C CA . ALA B 1 60 ? 12.672 -27.141 -10.07 1 82.25 60 ALA B CA 1
ATOM 4204 C C . ALA B 1 60 ? 13.172 -25.734 -10.375 1 82.25 60 ALA B C 1
ATOM 4206 O O . ALA B 1 60 ? 14.305 -25.562 -10.828 1 82.25 60 ALA B O 1
ATOM 4207 N N . HIS B 1 61 ? 12.336 -24.766 -10.406 1 90.62 61 HIS B N 1
ATOM 4208 C CA . HIS B 1 61 ? 12.602 -23.375 -10.805 1 90.62 61 HIS B CA 1
ATOM 4209 C C . HIS B 1 61 ? 13.453 -22.672 -9.766 1 90.62 61 HIS B C 1
ATOM 4211 O O . HIS B 1 61 ? 13.312 -22.906 -8.562 1 90.62 61 HIS B O 1
ATOM 4217 N N . ASN B 1 62 ? 14.391 -21.938 -10.234 1 93 62 ASN B N 1
ATOM 4218 C CA . ASN B 1 62 ? 15.125 -21 -9.398 1 93 62 ASN B CA 1
ATOM 4219 C C . ASN B 1 62 ? 14.203 -19.984 -8.75 1 93 62 ASN B C 1
ATOM 4221 O O . ASN B 1 62 ? 13.578 -19.172 -9.445 1 93 62 ASN B O 1
ATOM 4225 N N . HIS B 1 63 ? 14.141 -19.969 -7.406 1 94.19 63 HIS B N 1
ATOM 4226 C CA . HIS B 1 63 ? 13.234 -19.094 -6.68 1 94.19 63 HIS B CA 1
ATOM 4227 C C . HIS B 1 63 ? 13.984 -17.906 -6.09 1 94.19 63 HIS B C 1
ATOM 4229 O O . HIS B 1 63 ? 13.391 -17.062 -5.418 1 94.19 63 HIS B O 1
ATOM 4235 N N . THR B 1 64 ? 15.234 -17.828 -6.332 1 96.44 64 THR B N 1
ATOM 4236 C CA . THR B 1 64 ? 16.094 -16.875 -5.637 1 96.44 64 THR B CA 1
ATOM 4237 C C . THR B 1 64 ? 15.531 -15.453 -5.785 1 96.44 64 THR B C 1
ATOM 4239 O O . THR B 1 64 ? 15.336 -14.758 -4.789 1 96.44 64 THR B O 1
ATOM 4242 N N . PRO B 1 65 ? 15.148 -15.047 -7 1 97.38 65 PRO B N 1
ATOM 4243 C CA . PRO B 1 65 ? 14.695 -13.664 -7.125 1 97.38 65 PRO B CA 1
ATOM 4244 C C . PRO B 1 65 ? 13.391 -13.398 -6.375 1 97.38 65 PRO B C 1
ATOM 4246 O O . PRO B 1 65 ? 13.211 -12.328 -5.793 1 97.38 65 PRO B O 1
ATOM 4249 N N . PHE B 1 66 ? 12.484 -14.367 -6.336 1 96.12 66 PHE B N 1
ATOM 4250 C CA . PHE B 1 66 ? 11.203 -14.211 -5.652 1 96.12 66 PHE B CA 1
ATOM 4251 C C . PHE B 1 66 ? 11.406 -14.062 -4.148 1 96.12 66 PHE B C 1
ATOM 4253 O O . PHE B 1 66 ? 10.828 -13.164 -3.525 1 96.12 66 PHE B O 1
ATOM 4260 N N . HIS B 1 67 ? 12.219 -15.023 -3.666 1 97.31 67 HIS B N 1
ATOM 4261 C CA . HIS B 1 67 ? 12.461 -15.023 -2.229 1 97.31 67 HIS B CA 1
ATOM 4262 C C . HIS B 1 67 ? 13.07 -13.703 -1.767 1 97.31 67 HIS B C 1
ATOM 4264 O O . HIS B 1 67 ? 12.609 -13.117 -0.786 1 97.31 67 HIS B O 1
ATOM 4270 N N . LEU B 1 68 ? 14.062 -13.195 -2.527 1 98.69 68 LEU B N 1
ATOM 4271 C CA . LEU B 1 68 ? 14.75 -11.953 -2.201 1 98.69 68 LEU B CA 1
ATOM 4272 C C . LEU B 1 68 ? 13.797 -10.766 -2.305 1 98.69 68 LEU B C 1
ATOM 4274 O O . LEU B 1 68 ? 13.742 -9.93 -1.398 1 98.69 68 LEU B O 1
ATOM 4278 N N . LEU B 1 69 ? 13.047 -10.672 -3.371 1 98.69 69 LEU B N 1
ATOM 4279 C CA . LEU B 1 69 ? 12.18 -9.523 -3.623 1 98.69 69 LEU B CA 1
ATOM 4280 C C . LEU B 1 69 ? 11.039 -9.469 -2.605 1 98.69 69 LEU B C 1
ATOM 4282 O O . LEU B 1 69 ? 10.695 -8.391 -2.117 1 98.69 69 LEU B O 1
ATOM 4286 N N . VAL B 1 70 ? 10.469 -10.617 -2.32 1 98.56 70 VAL B N 1
ATOM 4287 C CA . VAL B 1 70 ? 9.367 -10.664 -1.37 1 98.56 70 VAL B CA 1
ATOM 4288 C C . VAL B 1 70 ? 9.859 -10.273 0.02 1 98.56 70 VAL B C 1
ATOM 4290 O O . VAL B 1 70 ? 9.211 -9.492 0.72 1 98.56 70 VAL B O 1
ATOM 4293 N N . GLU B 1 71 ? 11.047 -10.852 0.414 1 98.56 71 GLU B N 1
ATOM 4294 C CA . GLU B 1 71 ? 11.641 -10.492 1.696 1 98.56 71 GLU B CA 1
ATOM 4295 C C . GLU B 1 71 ? 11.875 -8.984 1.793 1 98.56 71 GLU B C 1
ATOM 4297 O O . GLU B 1 71 ? 11.5 -8.359 2.785 1 98.56 71 GLU B O 1
ATOM 4302 N N . TRP B 1 72 ? 12.445 -8.438 0.762 1 98.62 72 TRP B N 1
ATOM 4303 C CA . TRP B 1 72 ? 12.734 -7.008 0.7 1 98.62 72 TRP B CA 1
ATOM 4304 C C . TRP B 1 72 ? 11.445 -6.191 0.757 1 98.62 72 TRP B C 1
ATOM 4306 O O . TRP B 1 72 ? 11.359 -5.219 1.508 1 98.62 72 TRP B O 1
ATOM 4316 N N . ALA B 1 73 ? 10.438 -6.582 0.019 1 98.31 73 ALA B N 1
ATOM 4317 C CA . ALA B 1 73 ? 9.18 -5.844 -0.088 1 98.31 73 ALA B CA 1
ATOM 4318 C C . ALA B 1 73 ? 8.43 -5.844 1.24 1 98.31 73 ALA B C 1
ATOM 4320 O O . ALA B 1 73 ? 7.629 -4.945 1.508 1 98.31 73 ALA B O 1
ATOM 4321 N N . LEU B 1 74 ? 8.703 -6.84 2.09 1 98.5 74 LEU B N 1
ATOM 4322 C CA . LEU B 1 74 ? 8.047 -6.949 3.387 1 98.5 74 LEU B CA 1
ATOM 4323 C C . LEU B 1 74 ? 8.875 -6.27 4.473 1 98.5 74 LEU B C 1
ATOM 4325 O O . LEU B 1 74 ? 8.461 -6.223 5.637 1 98.5 74 LEU B O 1
ATOM 4329 N N . GLY B 1 75 ? 10.031 -5.77 4.113 1 98.06 75 GLY B N 1
ATOM 4330 C CA . GLY B 1 75 ? 10.828 -4.984 5.043 1 98.06 75 GLY B CA 1
ATOM 4331 C C . GLY B 1 75 ? 11.945 -5.781 5.695 1 98.06 75 GLY B C 1
ATOM 4332 O O . GLY B 1 75 ? 12.453 -5.398 6.754 1 98.06 75 GLY B O 1
ATOM 4333 N N . GLY B 1 76 ? 12.289 -6.969 5.117 1 98.06 76 GLY B N 1
ATOM 4334 C CA . GLY B 1 76 ? 13.43 -7.715 5.625 1 98.06 76 GLY B CA 1
ATOM 4335 C C . GLY B 1 76 ? 14.734 -6.941 5.543 1 98.06 76 GLY B C 1
ATOM 4336 O O . GLY B 1 76 ? 14.906 -6.094 4.668 1 98.06 76 GLY B O 1
ATOM 4337 N N . THR B 1 77 ? 15.672 -7.262 6.387 1 97.75 77 THR B N 1
ATOM 4338 C CA . THR B 1 77 ? 16.938 -6.547 6.473 1 97.75 77 THR B CA 1
ATOM 4339 C C . THR B 1 77 ? 17.969 -7.148 5.52 1 97.75 77 THR B C 1
ATOM 4341 O O . THR B 1 77 ? 17.734 -8.203 4.926 1 97.75 77 THR B O 1
ATOM 4344 N N . SER B 1 78 ? 19.094 -6.41 5.41 1 98.25 78 SER B N 1
ATOM 4345 C CA . SER B 1 78 ? 20.203 -6.93 4.617 1 98.25 78 SER B CA 1
ATOM 4346 C C . SER B 1 78 ? 20.672 -8.289 5.129 1 98.25 78 SER B C 1
ATOM 4348 O O . SER B 1 78 ? 21.031 -9.164 4.34 1 98.25 78 SER B O 1
ATOM 4350 N N . LYS B 1 79 ? 20.594 -8.5 6.422 1 98.44 79 LYS B N 1
ATOM 4351 C CA . LYS B 1 79 ? 21.016 -9.773 7.008 1 98.44 79 LYS B CA 1
ATOM 4352 C C . LYS B 1 79 ? 20.062 -10.906 6.605 1 98.44 79 LYS B C 1
ATOM 4354 O O . LYS B 1 79 ? 20.5 -12.031 6.383 1 98.44 79 LYS B O 1
ATOM 4359 N N . HIS B 1 80 ? 18.812 -10.594 6.562 1 98.56 80 HIS B N 1
ATOM 4360 C CA . HIS B 1 80 ? 17.875 -11.578 6.059 1 98.56 80 HIS B CA 1
ATOM 4361 C C . HIS B 1 80 ? 18.172 -11.945 4.609 1 98.56 80 HIS B C 1
ATOM 4363 O O . HIS B 1 80 ? 18.141 -13.117 4.238 1 98.56 80 HIS B O 1
ATOM 4369 N N . LEU B 1 81 ? 18.453 -10.953 3.758 1 98.75 81 LEU B N 1
ATOM 4370 C CA . LEU B 1 81 ? 18.75 -11.18 2.35 1 98.75 81 LEU B CA 1
ATOM 4371 C C . LEU B 1 81 ? 20.016 -12 2.191 1 98.75 81 LEU B C 1
ATOM 4373 O O . LEU B 1 81 ? 20.109 -12.867 1.316 1 98.75 81 LEU B O 1
ATOM 4377 N N . ASP B 1 82 ? 21 -11.766 3.104 1 98.62 82 ASP B N 1
ATOM 4378 C CA . ASP B 1 82 ? 22.219 -12.57 3.109 1 98.62 82 ASP B CA 1
ATOM 4379 C C . ASP B 1 82 ? 21.906 -14.039 3.393 1 98.62 82 ASP B C 1
ATOM 4381 O O . ASP B 1 82 ? 22.422 -14.93 2.721 1 98.62 82 ASP B O 1
ATOM 4385 N N . ALA B 1 83 ? 21.109 -14.25 4.375 1 98.19 83 ALA B N 1
ATOM 4386 C CA . ALA B 1 83 ? 20.75 -15.617 4.742 1 98.19 83 ALA B CA 1
ATOM 4387 C C . ALA B 1 83 ? 20.016 -16.312 3.602 1 98.19 83 ALA B C 1
ATOM 4389 O O . ALA B 1 83 ? 20.25 -17.5 3.338 1 98.19 83 ALA B O 1
ATOM 4390 N N . ILE B 1 84 ? 19.141 -15.609 2.922 1 97.88 84 ILE B N 1
ATOM 4391 C CA . ILE B 1 84 ? 18.391 -16.156 1.791 1 97.88 84 ILE B CA 1
ATOM 4392 C C . ILE B 1 84 ? 19.344 -16.484 0.651 1 97.88 84 ILE B C 1
ATOM 4394 O O . ILE B 1 84 ? 19.25 -17.562 0.05 1 97.88 84 ILE B O 1
ATOM 4398 N N . TRP B 1 85 ? 20.234 -15.562 0.361 1 98 85 TRP B N 1
ATOM 4399 C CA . TRP B 1 85 ? 21.234 -15.805 -0.684 1 98 85 TRP B CA 1
ATOM 4400 C C . TRP B 1 85 ? 22.031 -17.078 -0.392 1 98 85 TRP B C 1
ATOM 4402 O O . TRP B 1 85 ? 22.203 -17.922 -1.27 1 98 85 TRP B O 1
ATOM 4412 N N . ASP B 1 86 ? 22.469 -17.203 0.822 1 96.81 86 ASP B N 1
ATOM 4413 C CA . ASP B 1 86 ? 23.266 -18.359 1.215 1 96.81 86 ASP B CA 1
ATOM 4414 C C . ASP B 1 86 ? 22.484 -19.656 1.036 1 96.81 86 ASP B C 1
ATOM 4416 O O . ASP B 1 86 ? 23.031 -20.656 0.569 1 96.81 86 ASP B O 1
ATOM 4420 N N . GLN B 1 87 ? 21.266 -19.609 1.392 1 94 87 GLN B N 1
ATOM 4421 C CA . GLN B 1 87 ? 20.406 -20.781 1.238 1 94 87 GLN B CA 1
ATOM 4422 C C . GLN B 1 87 ? 20.297 -21.203 -0.226 1 94 87 GLN B C 1
ATOM 4424 O O . GLN B 1 87 ? 20.422 -22.375 -0.55 1 94 87 GLN B O 1
ATOM 4429 N N . HIS B 1 88 ? 20.078 -20.266 -1.119 1 93.12 88 HIS B N 1
ATOM 4430 C CA . HIS B 1 88 ? 19.844 -20.562 -2.525 1 93.12 88 HIS B CA 1
ATOM 4431 C C . HIS B 1 88 ? 21.156 -20.859 -3.256 1 93.12 88 HIS B C 1
ATOM 4433 O O . HIS B 1 88 ? 21.188 -21.688 -4.164 1 93.12 88 HIS B O 1
ATOM 4439 N N . GLU B 1 89 ? 22.172 -20.203 -2.846 1 91.88 89 GLU B N 1
ATOM 4440 C CA . GLU B 1 89 ? 23.469 -20.422 -3.479 1 91.88 89 GLU B CA 1
ATOM 4441 C C . GLU B 1 89 ? 23.906 -21.891 -3.371 1 91.88 89 GLU B C 1
ATOM 4443 O O . GLU B 1 89 ? 24.531 -22.422 -4.285 1 91.88 89 GLU B O 1
ATOM 4448 N N . ASN B 1 90 ? 23.469 -22.531 -2.375 1 87.25 90 ASN B N 1
ATOM 4449 C CA . ASN B 1 90 ? 23.859 -23.906 -2.098 1 87.25 90 ASN B CA 1
ATOM 4450 C C . ASN B 1 90 ? 23.141 -24.891 -3.02 1 87.25 90 ASN B C 1
ATOM 4452 O O . ASN B 1 90 ? 23.594 -26.031 -3.188 1 87.25 90 ASN B O 1
ATOM 4456 N N . VAL B 1 91 ? 22.078 -24.438 -3.709 1 85.75 91 VAL B N 1
ATOM 4457 C CA . VAL B 1 91 ? 21.281 -25.422 -4.434 1 85.75 91 VAL B CA 1
ATOM 4458 C C . VAL B 1 91 ? 21.188 -25.031 -5.906 1 85.75 91 VAL B C 1
ATOM 4460 O O . VAL B 1 91 ? 20.891 -25.859 -6.766 1 85.75 91 VAL B O 1
ATOM 4463 N N . GLU B 1 92 ? 21.484 -23.781 -6.254 1 90.12 92 GLU B N 1
ATOM 4464 C CA . GLU B 1 92 ? 21.234 -23.281 -7.602 1 90.12 92 GLU B CA 1
ATOM 4465 C C . GLU B 1 92 ? 22.281 -23.812 -8.586 1 90.12 92 GLU B C 1
ATOM 4467 O O . GLU B 1 92 ? 23.453 -23.938 -8.242 1 90.12 92 GLU B O 1
ATOM 4472 N N . ARG B 1 93 ? 21.812 -24.156 -9.727 1 89.25 93 ARG B N 1
ATOM 4473 C CA . ARG B 1 93 ? 22.703 -24.5 -10.828 1 89.25 93 ARG B CA 1
ATOM 4474 C C . ARG B 1 93 ? 23.344 -23.25 -11.414 1 89.25 93 ARG B C 1
ATOM 4476 O O . ARG B 1 93 ? 22.719 -22.203 -11.516 1 89.25 93 ARG B O 1
ATOM 4483 N N . TYR B 1 94 ? 24.484 -23.484 -11.914 1 91.81 94 TYR B N 1
ATOM 4484 C CA . TYR B 1 94 ? 25.188 -22.375 -12.539 1 91.81 94 TYR B CA 1
ATOM 4485 C C . TYR B 1 94 ? 24.734 -22.156 -13.977 1 91.81 94 TYR B C 1
ATOM 4487 O O . TYR B 1 94 ? 24.344 -23.125 -14.648 1 91.81 94 TYR B O 1
ATOM 4495 N N . ALA B 1 95 ? 24.781 -20.906 -14.328 1 92.88 95 ALA B N 1
ATOM 4496 C CA . ALA B 1 95 ? 24.531 -20.578 -15.734 1 92.88 95 ALA B CA 1
ATOM 4497 C C . ALA B 1 95 ? 25.531 -21.266 -16.656 1 92.88 95 ALA B C 1
ATOM 4499 O O . ALA B 1 95 ? 26.703 -21.438 -16.281 1 92.88 95 ALA B O 1
ATOM 4500 N N . HIS B 1 96 ? 25.062 -21.719 -17.781 1 90.88 96 HIS B N 1
ATOM 4501 C CA . HIS B 1 96 ? 25.953 -22.312 -18.766 1 90.88 96 HIS B CA 1
ATOM 4502 C C . HIS B 1 96 ? 25.656 -21.797 -20.156 1 90.88 96 HIS B C 1
ATOM 4504 O O . HIS B 1 96 ? 24.531 -21.375 -20.438 1 90.88 96 HIS B O 1
ATOM 4510 N N . ARG B 1 97 ? 26.625 -21.938 -20.969 1 93.56 97 ARG B N 1
ATOM 4511 C CA . ARG B 1 97 ? 26.5 -21.422 -22.328 1 93.56 97 ARG B CA 1
ATOM 4512 C C . ARG B 1 97 ? 25.531 -22.266 -23.141 1 93.56 97 ARG B C 1
ATOM 4514 O O . ARG B 1 97 ? 25.609 -23.5 -23.125 1 93.56 97 ARG B O 1
ATOM 4521 N N . SER B 1 98 ? 24.625 -21.578 -23.812 1 95.88 98 SER B N 1
ATOM 4522 C CA . SER B 1 98 ? 23.688 -22.25 -24.719 1 95.88 98 SER B CA 1
ATOM 4523 C C . SER B 1 98 ? 24.406 -22.75 -25.969 1 95.88 98 SER B C 1
ATOM 4525 O O . SER B 1 98 ? 25.453 -22.219 -26.344 1 95.88 98 SER B O 1
ATOM 4527 N N . PRO B 1 99 ? 23.875 -23.75 -26.594 1 96.69 99 PRO B N 1
ATOM 4528 C CA . PRO B 1 99 ? 24.484 -24.297 -27.812 1 96.69 99 PRO B CA 1
ATOM 4529 C C . PRO B 1 99 ? 24.609 -23.25 -28.922 1 96.69 99 PRO B C 1
ATOM 4531 O O . PRO B 1 99 ? 25.469 -23.359 -29.797 1 96.69 99 PRO B O 1
ATOM 4534 N N . GLY B 1 100 ? 23.797 -22.281 -28.953 1 96.88 100 GLY B N 1
ATOM 4535 C CA . GLY B 1 100 ? 23.781 -21.203 -29.922 1 96.88 100 GLY B CA 1
ATOM 4536 C C . GLY B 1 100 ? 23.031 -19.969 -29.453 1 96.88 100 GLY B C 1
ATOM 4537 O O . GLY B 1 100 ? 22.328 -20.016 -28.438 1 96.88 100 GLY B O 1
ATOM 4538 N N . ALA B 1 101 ? 23.156 -18.953 -30.266 1 96.94 101 ALA B N 1
ATOM 4539 C CA . ALA B 1 101 ? 22.484 -17.703 -29.922 1 96.94 101 ALA B CA 1
ATOM 4540 C C . ALA B 1 101 ? 21.031 -17.719 -30.406 1 96.94 101 ALA B C 1
ATOM 4542 O O . ALA B 1 101 ? 20.703 -18.406 -31.375 1 96.94 101 ALA B O 1
ATOM 4543 N N . ILE B 1 102 ? 20.172 -17.016 -29.688 1 97.75 102 ILE B N 1
ATOM 4544 C CA . ILE B 1 102 ? 18.797 -16.75 -30.125 1 97.75 102 ILE B CA 1
ATOM 4545 C C . ILE B 1 102 ? 18.719 -15.367 -30.75 1 97.75 102 ILE B C 1
ATOM 4547 O O . ILE B 1 102 ? 19.219 -14.391 -30.188 1 97.75 102 ILE B O 1
ATOM 4551 N N . THR B 1 103 ? 18.188 -15.219 -31.906 1 97.06 103 THR B N 1
ATOM 4552 C CA . THR B 1 103 ? 17.938 -13.984 -32.656 1 97.06 103 THR B CA 1
ATOM 4553 C C . THR B 1 103 ? 16.453 -13.867 -33.031 1 97.06 103 THR B C 1
ATOM 4555 O O . THR B 1 103 ? 15.68 -14.789 -32.781 1 97.06 103 THR B O 1
ATOM 4558 N N . THR B 1 104 ? 16.094 -12.75 -33.625 1 95.81 104 THR B N 1
ATOM 4559 C CA . THR B 1 104 ? 14.719 -12.555 -34.062 1 95.81 104 THR B CA 1
ATOM 4560 C C . THR B 1 104 ? 14.328 -13.609 -35.094 1 95.81 104 THR B C 1
ATOM 4562 O O . THR B 1 104 ? 13.172 -14.039 -35.125 1 95.81 104 THR B O 1
ATOM 4565 N N . ALA B 1 105 ? 15.289 -14.117 -35.812 1 94.69 105 ALA B N 1
ATOM 4566 C CA . ALA B 1 105 ? 15.031 -15.039 -36.906 1 94.69 105 ALA B CA 1
ATOM 4567 C C . ALA B 1 105 ? 14.773 -16.453 -36.406 1 94.69 105 ALA B C 1
ATOM 4569 O O . ALA B 1 105 ? 14.031 -17.219 -37.031 1 94.69 105 ALA B O 1
ATOM 4570 N N . ASN B 1 106 ? 15.32 -16.812 -35.281 1 95.69 106 ASN B N 1
ATOM 4571 C CA . ASN B 1 106 ? 15.203 -18.203 -34.812 1 95.69 106 ASN B CA 1
ATOM 4572 C C . ASN B 1 106 ? 14.562 -18.266 -33.438 1 95.69 106 ASN B C 1
ATOM 4574 O O . ASN B 1 106 ? 14.734 -19.25 -32.719 1 95.69 106 ASN B O 1
ATOM 4578 N N . ALA B 1 107 ? 13.914 -17.203 -33.031 1 95.75 107 ALA B N 1
ATOM 4579 C CA . ALA B 1 107 ? 13.422 -17.047 -31.672 1 95.75 107 ALA B CA 1
ATOM 4580 C C . ALA B 1 107 ? 12.445 -18.156 -31.297 1 95.75 107 ALA B C 1
ATOM 4582 O O . ALA B 1 107 ? 12.281 -18.484 -30.125 1 95.75 107 ALA B O 1
ATOM 4583 N N . PHE B 1 108 ? 11.805 -18.797 -32.25 1 96.31 108 PHE B N 1
ATOM 4584 C CA . PHE B 1 108 ? 10.805 -19.812 -31.938 1 96.31 108 PHE B CA 1
ATOM 4585 C C . PHE B 1 108 ? 11.297 -21.203 -32.344 1 96.31 108 PHE B C 1
ATOM 4587 O O . PHE B 1 108 ? 10.547 -22.172 -32.281 1 96.31 108 PHE B O 1
ATOM 4594 N N . ASP B 1 109 ? 12.594 -21.344 -32.594 1 95.19 109 ASP B N 1
ATOM 4595 C CA . ASP B 1 109 ? 13.125 -22.609 -33.125 1 95.19 109 ASP B CA 1
ATOM 4596 C C . ASP B 1 109 ? 13.555 -23.531 -32 1 95.19 109 ASP B C 1
ATOM 4598 O O . ASP B 1 109 ? 13.695 -24.75 -32.188 1 95.19 109 ASP B O 1
ATOM 4602 N N . HIS B 1 110 ? 13.758 -22.984 -30.875 1 95.44 110 HIS B N 1
ATOM 4603 C CA . HIS B 1 110 ? 14.32 -23.797 -29.797 1 95.44 110 HIS B CA 1
ATOM 4604 C C . HIS B 1 110 ? 13.422 -23.781 -28.562 1 95.44 110 HIS B C 1
ATOM 4606 O O . HIS B 1 110 ? 13.898 -23.984 -27.453 1 95.44 110 HIS B O 1
ATOM 4612 N N . LEU B 1 111 ? 12.172 -23.453 -28.75 1 96.56 111 LEU B N 1
ATOM 4613 C CA . LEU B 1 111 ? 11.219 -23.469 -27.656 1 96.56 111 LEU B CA 1
ATOM 4614 C C . LEU B 1 111 ? 11.148 -24.859 -27.016 1 96.56 111 LEU B C 1
ATOM 4616 O O . LEU B 1 111 ? 11.211 -25.859 -27.719 1 96.56 111 LEU B O 1
ATOM 4620 N N . GLY B 1 112 ? 11.055 -24.859 -25.656 1 93.56 112 GLY B N 1
ATOM 4621 C CA . GLY B 1 112 ? 10.961 -26.109 -24.938 1 93.56 112 GLY B CA 1
ATOM 4622 C C . GLY B 1 112 ? 12.32 -26.734 -24.641 1 93.56 112 GLY B C 1
ATOM 4623 O O . GLY B 1 112 ? 12.406 -27.75 -23.953 1 93.56 112 GLY B O 1
ATOM 4624 N N . ASP B 1 113 ? 13.359 -26.188 -25.141 1 93.12 113 ASP B N 1
ATOM 4625 C CA . ASP B 1 113 ? 14.719 -26.703 -24.969 1 93.12 113 ASP B CA 1
ATOM 4626 C C . ASP B 1 113 ? 15.445 -25.953 -23.844 1 93.12 113 ASP B C 1
ATOM 4628 O O . ASP B 1 113 ? 15.938 -24.844 -24.047 1 93.12 113 ASP B O 1
ATOM 4632 N N . GLY B 1 114 ? 15.609 -26.562 -22.703 1 91.5 114 GLY B N 1
ATOM 4633 C CA . GLY B 1 114 ? 16.219 -25.969 -21.516 1 91.5 114 GLY B CA 1
ATOM 4634 C C . GLY B 1 114 ? 17.656 -25.562 -21.734 1 91.5 114 GLY B C 1
ATOM 4635 O O . GLY B 1 114 ? 18.172 -24.672 -21.062 1 91.5 114 GLY B O 1
ATOM 4636 N N . ASP B 1 115 ? 18.328 -26.172 -22.672 1 92.5 115 ASP B N 1
ATOM 4637 C CA . ASP B 1 115 ? 19.719 -25.859 -22.938 1 92.5 115 ASP B CA 1
ATOM 4638 C C . ASP B 1 115 ? 19.875 -24.469 -23.547 1 92.5 115 ASP B C 1
ATOM 4640 O O . ASP B 1 115 ? 20.984 -23.922 -23.578 1 92.5 115 ASP B O 1
ATOM 4644 N N . TYR B 1 116 ? 18.797 -23.906 -23.984 1 95.44 116 TYR B N 1
ATOM 4645 C CA . TYR B 1 116 ? 18.859 -22.594 -24.625 1 95.44 116 TYR B CA 1
ATOM 4646 C C . TYR B 1 116 ? 18.391 -21.5 -23.672 1 95.44 116 TYR B C 1
ATOM 4648 O O . TYR B 1 116 ? 18.172 -20.359 -24.094 1 95.44 116 TYR B O 1
ATOM 4656 N N . TYR B 1 117 ? 18.234 -21.781 -22.422 1 95.81 117 TYR B N 1
ATOM 4657 C CA . TYR B 1 117 ? 17.719 -20.797 -21.469 1 95.81 117 TYR B CA 1
ATOM 4658 C C . TYR B 1 117 ? 18.562 -19.516 -21.5 1 95.81 117 TYR B C 1
ATOM 4660 O O . TYR B 1 117 ? 18.016 -18.422 -21.625 1 95.81 117 TYR B O 1
ATOM 4668 N N . GLN B 1 118 ? 19.875 -19.672 -21.438 1 97.25 118 GLN B N 1
ATOM 4669 C CA . GLN B 1 118 ? 20.734 -18.5 -21.375 1 97.25 118 GLN B CA 1
ATOM 4670 C C . GLN B 1 118 ? 20.641 -17.672 -22.641 1 97.25 118 GLN B C 1
ATOM 4672 O O . GLN B 1 118 ? 20.719 -16.438 -22.594 1 97.25 118 GLN B O 1
ATOM 4677 N N . ALA B 1 119 ? 20.578 -18.344 -23.766 1 98.12 119 ALA B N 1
ATOM 4678 C CA . ALA B 1 119 ? 20.453 -17.625 -25.031 1 98.12 119 ALA B CA 1
ATOM 4679 C C . ALA B 1 119 ? 19.141 -16.828 -25.078 1 98.12 119 ALA B C 1
ATOM 4681 O O . ALA B 1 119 ? 19.125 -15.695 -25.547 1 98.12 119 ALA B O 1
ATOM 4682 N N . TYR B 1 120 ? 18.062 -17.406 -24.641 1 98.38 120 TYR B N 1
ATOM 4683 C CA . TYR B 1 120 ? 16.781 -16.719 -24.578 1 98.38 120 TYR B CA 1
ATOM 4684 C C . TYR B 1 120 ? 16.844 -15.547 -23.594 1 98.38 120 TYR B C 1
ATOM 4686 O O . TYR B 1 120 ? 16.312 -14.469 -23.875 1 98.38 120 TYR B O 1
ATOM 4694 N N . LEU B 1 121 ? 17.469 -15.781 -22.438 1 98.5 121 LEU B N 1
ATOM 4695 C CA . LEU B 1 121 ? 17.625 -14.727 -21.438 1 98.5 121 LEU B CA 1
ATOM 4696 C C . LEU B 1 121 ? 18.312 -13.508 -22.031 1 98.5 121 LEU B C 1
ATOM 4698 O O . LEU B 1 121 ? 17.859 -12.375 -21.859 1 98.5 121 LEU B O 1
ATOM 4702 N N . HIS B 1 122 ? 19.391 -13.758 -22.766 1 98.25 122 HIS B N 1
ATOM 4703 C CA . HIS B 1 122 ? 20.141 -12.664 -23.375 1 98.25 122 HIS B CA 1
ATOM 4704 C C . HIS B 1 122 ? 19.328 -11.984 -24.484 1 98.25 122 HIS B C 1
ATOM 4706 O O . HIS B 1 122 ? 19.344 -10.766 -24.609 1 98.25 122 HIS B O 1
ATOM 4712 N N . PHE B 1 123 ? 18.672 -12.742 -25.234 1 98.31 123 PHE B N 1
ATOM 4713 C CA . PHE B 1 123 ? 17.844 -12.219 -26.312 1 98.31 123 PHE B CA 1
ATOM 4714 C C . PHE B 1 123 ? 16.766 -11.273 -25.781 1 98.31 123 PHE B C 1
ATOM 4716 O O . PHE B 1 123 ? 16.641 -10.141 -26.25 1 98.31 123 PHE B O 1
ATOM 4723 N N . PHE B 1 124 ? 16.016 -11.68 -24.781 1 98.62 124 PHE B N 1
ATOM 4724 C CA . PHE B 1 124 ? 14.938 -10.859 -24.25 1 98.62 124 PHE B CA 1
ATOM 4725 C C . PHE B 1 124 ? 15.484 -9.68 -23.469 1 98.62 124 PHE B C 1
ATOM 4727 O O . PHE B 1 124 ? 14.867 -8.617 -23.422 1 98.62 124 PHE B O 1
ATOM 4734 N N . SER B 1 125 ? 16.656 -9.891 -22.781 1 98.69 125 SER B N 1
ATOM 4735 C CA . SER B 1 125 ? 17.312 -8.758 -22.125 1 98.69 125 SER B CA 1
ATOM 4736 C C . SER B 1 125 ? 17.609 -7.645 -23.109 1 98.69 125 SER B C 1
ATOM 4738 O O . SER B 1 125 ? 17.344 -6.473 -22.844 1 98.69 125 SER B O 1
ATOM 4740 N N . ASP B 1 126 ? 18.156 -8.062 -24.234 1 98.19 126 ASP B N 1
ATOM 4741 C CA . ASP B 1 126 ? 18.484 -7.094 -25.266 1 98.19 126 ASP B CA 1
ATOM 4742 C C . ASP B 1 126 ? 17.234 -6.375 -25.781 1 98.19 126 ASP B C 1
ATOM 4744 O O . ASP B 1 126 ? 17.266 -5.16 -25.984 1 98.19 126 ASP B O 1
ATOM 4748 N N . LEU B 1 127 ? 16.188 -7.086 -26 1 98.06 127 LEU B N 1
ATOM 4749 C CA . LEU B 1 127 ? 14.922 -6.516 -26.469 1 98.06 127 LEU B CA 1
ATOM 4750 C C . LEU B 1 127 ? 14.391 -5.492 -25.469 1 98.06 127 LEU B C 1
ATOM 4752 O O . LEU B 1 127 ? 13.938 -4.414 -25.859 1 98.06 127 LEU B O 1
ATOM 4756 N N . LEU B 1 128 ? 14.469 -5.816 -24.156 1 98.56 128 LEU B N 1
ATOM 4757 C CA . LEU B 1 128 ? 13.867 -4.988 -23.109 1 98.56 128 LEU B CA 1
ATOM 4758 C C . LEU B 1 128 ? 14.703 -3.736 -22.875 1 98.56 128 LEU B C 1
ATOM 4760 O O . LEU B 1 128 ? 14.211 -2.762 -22.297 1 98.56 128 LEU B O 1
ATOM 4764 N N . LEU B 1 129 ? 15.961 -3.795 -23.234 1 98.06 129 LEU B N 1
ATOM 4765 C CA . LEU B 1 129 ? 16.812 -2.613 -23.141 1 98.06 129 LEU B CA 1
ATOM 4766 C C . LEU B 1 129 ? 16.5 -1.623 -24.25 1 98.06 129 LEU B C 1
ATOM 4768 O O . LEU B 1 129 ? 16.781 -0.429 -24.125 1 98.06 129 LEU B O 1
ATOM 4772 N N . LYS B 1 130 ? 15.812 -2.076 -25.359 1 97.38 130 LYS B N 1
ATOM 4773 C CA . LYS B 1 130 ? 15.672 -1.255 -26.562 1 97.38 130 LYS B CA 1
ATOM 4774 C C . LYS B 1 130 ? 14.203 -0.929 -26.828 1 97.38 130 LYS B C 1
ATOM 4776 O O . LYS B 1 130 ? 13.891 0.009 -27.562 1 97.38 130 LYS B O 1
ATOM 4781 N N . THR B 1 131 ? 13.383 -1.759 -26.344 1 97.69 131 THR B N 1
ATOM 4782 C CA . THR B 1 131 ? 11.969 -1.698 -26.672 1 97.69 131 THR B CA 1
ATOM 4783 C C . THR B 1 131 ? 11.117 -1.634 -25.406 1 97.69 131 THR B C 1
ATOM 4785 O O . THR B 1 131 ? 11.391 -2.334 -24.422 1 97.69 131 THR B O 1
ATOM 4788 N N . PRO B 1 132 ? 10.039 -0.806 -25.328 1 97.62 132 PRO B N 1
ATOM 4789 C CA . PRO B 1 132 ? 9.164 -0.748 -24.156 1 97.62 132 PRO B CA 1
ATOM 4790 C C . PRO B 1 132 ? 8.555 -2.102 -23.812 1 97.62 132 PRO B C 1
ATOM 4792 O O . PRO B 1 132 ? 8.195 -2.869 -24.703 1 97.62 132 PRO B O 1
ATOM 4795 N N . LEU B 1 133 ? 8.422 -2.334 -22.547 1 98.19 133 LEU B N 1
ATOM 4796 C CA . LEU B 1 133 ? 7.949 -3.594 -21.984 1 98.19 133 LEU B CA 1
ATOM 4797 C C . LEU B 1 133 ? 6.652 -4.035 -22.656 1 98.19 133 LEU B C 1
ATOM 4799 O O . LEU B 1 133 ? 6.523 -5.191 -23.062 1 98.19 133 LEU B O 1
ATOM 4803 N N . SER B 1 134 ? 5.621 -3.145 -22.75 1 98.12 134 SER B N 1
ATOM 4804 C CA . SER B 1 134 ? 4.309 -3.486 -23.281 1 98.12 134 SER B CA 1
ATOM 4805 C C . SER B 1 134 ? 4.422 -3.988 -24.719 1 98.12 134 SER B C 1
ATOM 4807 O O . SER B 1 134 ? 3.742 -4.941 -25.109 1 98.12 134 SER B O 1
ATOM 4809 N N . ALA B 1 135 ? 5.281 -3.377 -25.516 1 98.5 135 ALA B N 1
ATOM 4810 C CA . ALA B 1 135 ? 5.477 -3.777 -26.906 1 98.5 135 ALA B CA 1
ATOM 4811 C C . ALA B 1 135 ? 6.117 -5.16 -26.984 1 98.5 135 ALA B C 1
ATOM 4813 O O . ALA B 1 135 ? 5.746 -5.969 -27.844 1 98.5 135 ALA B O 1
ATOM 4814 N N . VAL B 1 136 ? 7.07 -5.414 -26.141 1 98.75 136 VAL B N 1
ATOM 4815 C CA . VAL B 1 136 ? 7.734 -6.715 -26.125 1 98.75 136 VAL B CA 1
ATOM 4816 C C . VAL B 1 136 ? 6.723 -7.805 -25.797 1 98.75 136 VAL B C 1
ATOM 4818 O O . VAL B 1 136 ? 6.68 -8.844 -26.453 1 98.75 136 VAL B O 1
ATOM 4821 N N . LEU B 1 137 ? 5.883 -7.586 -24.797 1 98.81 137 LEU B N 1
ATOM 4822 C CA . LEU B 1 137 ? 4.91 -8.586 -24.375 1 98.81 137 LEU B CA 1
ATOM 4823 C C . LEU B 1 137 ? 3.883 -8.836 -25.484 1 98.81 137 LEU B C 1
ATOM 4825 O O . LEU B 1 137 ? 3.537 -9.984 -25.766 1 98.81 137 LEU B O 1
ATOM 4829 N N . GLU B 1 138 ? 3.4 -7.805 -26.078 1 98.5 138 GLU B N 1
ATOM 4830 C CA . GLU B 1 138 ? 2.398 -7.949 -27.141 1 98.5 138 GLU B CA 1
ATOM 4831 C C . GLU B 1 138 ? 2.961 -8.711 -28.328 1 98.5 138 GLU B C 1
ATOM 4833 O O . GLU B 1 138 ? 2.293 -9.578 -28.891 1 98.5 138 GLU B O 1
ATOM 4838 N N . GLU B 1 139 ? 4.176 -8.469 -28.656 1 97.94 139 GLU B N 1
ATOM 4839 C CA . GLU B 1 139 ? 4.773 -9.047 -29.859 1 97.94 139 GLU B CA 1
ATOM 4840 C C . GLU B 1 139 ? 5.227 -10.484 -29.609 1 97.94 139 GLU B C 1
ATOM 4842 O O . GLU B 1 139 ? 4.996 -11.367 -30.438 1 97.94 139 GLU B O 1
ATOM 4847 N N . TRP B 1 140 ? 5.801 -10.75 -28.469 1 98.06 140 TRP B N 1
ATOM 4848 C CA . TRP B 1 140 ? 6.539 -12 -28.312 1 98.06 140 TRP B CA 1
ATOM 4849 C C . TRP B 1 140 ? 5.77 -12.977 -27.422 1 98.06 140 TRP B C 1
ATOM 4851 O O . TRP B 1 140 ? 6.145 -14.148 -27.312 1 98.06 140 TRP B O 1
ATOM 4861 N N . LEU B 1 141 ? 4.691 -12.516 -26.828 1 98.31 141 LEU B N 1
ATOM 4862 C CA . LEU B 1 141 ? 3.936 -13.383 -25.938 1 98.31 141 LEU B CA 1
ATOM 4863 C C . LEU B 1 141 ? 2.492 -13.523 -26.406 1 98.31 141 LEU B C 1
ATOM 4865 O O . LEU B 1 141 ? 1.977 -14.641 -26.531 1 98.31 141 LEU B O 1
ATOM 4869 N N . PHE B 1 142 ? 1.847 -12.43 -26.75 1 97.88 142 PHE B N 1
ATOM 4870 C CA . PHE B 1 142 ? 0.396 -12.461 -26.906 1 97.88 142 PHE B CA 1
ATOM 4871 C C . PHE B 1 142 ? 0.006 -12.469 -28.375 1 97.88 142 PHE B C 1
ATOM 4873 O O . PHE B 1 142 ? -1.113 -12.852 -28.734 1 97.88 142 PHE B O 1
ATOM 4880 N N . SER B 1 143 ? 0.868 -12.141 -29.297 1 96.25 143 SER B N 1
ATOM 4881 C CA . SER B 1 143 ? 0.521 -11.992 -30.703 1 96.25 143 SER B CA 1
ATOM 4882 C C . SER B 1 143 ? 0.159 -13.336 -31.328 1 96.25 143 SER B C 1
ATOM 4884 O O . SER B 1 143 ? 0.584 -14.383 -30.844 1 96.25 143 SER B O 1
ATOM 4886 N N . PRO B 1 144 ? -0.578 -13.312 -32.406 1 92.31 144 PRO B N 1
ATOM 4887 C CA . PRO B 1 144 ? -0.84 -14.547 -33.156 1 92.31 144 PRO B CA 1
ATOM 4888 C C . PRO B 1 144 ? 0.439 -15.227 -33.656 1 92.31 144 PRO B C 1
ATOM 4890 O O . PRO B 1 144 ? 0.541 -16.453 -33.625 1 92.31 144 PRO B O 1
ATOM 4893 N N . LYS B 1 145 ? 1.324 -14.453 -34.062 1 92.5 145 LYS B N 1
ATOM 4894 C CA . LYS B 1 145 ? 2.607 -14.984 -34.5 1 92.5 145 LYS B CA 1
ATOM 4895 C C . LYS B 1 145 ? 3.293 -15.781 -33.406 1 92.5 145 LYS B C 1
ATOM 4897 O O . LYS B 1 145 ? 3.828 -16.859 -33.625 1 92.5 145 LYS B O 1
ATOM 4902 N N . ALA B 1 146 ? 3.287 -15.266 -32.219 1 96.94 146 ALA B N 1
ATOM 4903 C CA . ALA B 1 146 ? 3.951 -15.883 -31.062 1 96.94 146 ALA B CA 1
ATOM 4904 C C . ALA B 1 146 ? 3.189 -17.109 -30.578 1 96.94 146 ALA B C 1
ATOM 4906 O O . ALA B 1 146 ? 3.684 -17.859 -29.734 1 96.94 146 ALA B O 1
ATOM 4907 N N . ASN B 1 147 ? 2.006 -17.359 -31.156 1 96.69 147 ASN B N 1
ATOM 4908 C CA . ASN B 1 147 ? 1.209 -18.438 -30.578 1 96.69 147 ASN B CA 1
ATOM 4909 C C . ASN B 1 147 ? 0.789 -19.453 -31.656 1 96.69 147 ASN B C 1
ATOM 4911 O O . ASN B 1 147 ? 0.564 -20.625 -31.359 1 96.69 147 ASN B O 1
ATOM 4915 N N . PHE B 1 148 ? 0.716 -19.078 -32.938 1 91.88 148 PHE B N 1
ATOM 4916 C CA . PHE B 1 148 ? 0.107 -19.969 -33.906 1 91.88 148 PHE B CA 1
ATOM 4917 C C . PHE B 1 148 ? 0.971 -20.078 -35.156 1 91.88 148 PHE B C 1
ATOM 4919 O O . PHE B 1 148 ? 0.812 -21 -35.938 1 91.88 148 PHE B O 1
ATOM 4926 N N . ASP B 1 149 ? 1.825 -19.25 -35.375 1 84.06 149 ASP B N 1
ATOM 4927 C CA . ASP B 1 149 ? 2.562 -19.281 -36.625 1 84.06 149 ASP B CA 1
ATOM 4928 C C . ASP B 1 149 ? 3.662 -20.344 -36.594 1 84.06 149 ASP B C 1
ATOM 4930 O O . ASP B 1 149 ? 4.164 -20.688 -35.531 1 84.06 149 ASP B O 1
ATOM 4934 N N . GLY B 1 150 ? 3.922 -20.812 -37.781 1 82.25 150 GLY B N 1
ATOM 4935 C CA . GLY B 1 150 ? 5.016 -21.766 -37.906 1 82.25 150 GLY B CA 1
ATOM 4936 C C . GLY B 1 150 ? 4.801 -23.031 -37.094 1 82.25 150 GLY B C 1
ATOM 4937 O O . GLY B 1 150 ? 3.773 -23.703 -37.25 1 82.25 150 GLY B O 1
ATOM 4938 N N . LYS B 1 151 ? 5.719 -23.25 -36.156 1 85.12 151 LYS B N 1
ATOM 4939 C CA . LYS B 1 151 ? 5.688 -24.469 -35.375 1 85.12 151 LYS B CA 1
ATOM 4940 C C . LYS B 1 151 ? 4.75 -24.312 -34.156 1 85.12 151 LYS B C 1
ATOM 4942 O O . LYS B 1 151 ? 4.816 -25.094 -33.219 1 85.12 151 LYS B O 1
ATOM 4947 N N . LYS B 1 152 ? 3.844 -23.281 -34.281 1 88.19 152 LYS B N 1
ATOM 4948 C CA . LYS B 1 152 ? 2.883 -23.031 -33.188 1 88.19 152 LYS B CA 1
ATOM 4949 C C . LYS B 1 152 ? 3.59 -22.859 -31.859 1 88.19 152 LYS B C 1
ATOM 4951 O O . LYS B 1 152 ? 3.395 -23.672 -30.938 1 88.19 152 LYS B O 1
ATOM 4956 N N . PRO B 1 153 ? 4.234 -21.797 -31.766 1 93.44 153 PRO B N 1
ATOM 4957 C CA . PRO B 1 153 ? 5.078 -21.562 -30.594 1 93.44 153 PRO B CA 1
ATOM 4958 C C . PRO B 1 153 ? 4.297 -21.656 -29.281 1 93.44 153 PRO B C 1
ATOM 4960 O O . PRO B 1 153 ? 4.863 -22.016 -28.25 1 93.44 153 PRO B O 1
ATOM 4963 N N . GLU B 1 154 ? 2.922 -21.219 -29.234 1 97.19 154 GLU B N 1
ATOM 4964 C CA . GLU B 1 154 ? 2.018 -21.344 -28.094 1 97.19 154 GLU B CA 1
ATOM 4965 C C . GLU B 1 154 ? 2.594 -20.672 -26.844 1 97.19 154 GLU B C 1
ATOM 4967 O O . GLU B 1 154 ? 2.643 -21.266 -25.766 1 97.19 154 GLU B O 1
ATOM 4972 N N . MET B 1 155 ? 3.004 -19.422 -26.938 1 98.12 155 MET B N 1
ATOM 4973 C CA . MET B 1 155 ? 3.727 -18.734 -25.875 1 98.12 155 MET B CA 1
ATOM 4974 C C . MET B 1 155 ? 2.824 -18.484 -24.672 1 98.12 155 MET B C 1
ATOM 4976 O O . MET B 1 155 ? 3.283 -18.531 -23.531 1 98.12 155 MET B O 1
ATOM 4980 N N . VAL B 1 156 ? 1.521 -18.234 -24.891 1 98.19 156 VAL B N 1
ATOM 4981 C CA . VAL B 1 156 ? 0.613 -18.047 -23.75 1 98.19 156 VAL B CA 1
ATOM 4982 C C . VAL B 1 156 ? 0.466 -19.359 -22.984 1 98.19 156 VAL B C 1
ATOM 4984 O O . VAL B 1 156 ? 0.446 -19.359 -21.75 1 98.19 156 VAL B O 1
ATOM 4987 N N . ASN B 1 157 ? 0.353 -20.438 -23.719 1 97.25 157 ASN B N 1
ATOM 4988 C CA . ASN B 1 157 ? 0.304 -21.75 -23.094 1 97.25 157 ASN B CA 1
ATOM 4989 C C . ASN B 1 157 ? 1.562 -22.031 -22.266 1 97.25 157 ASN B C 1
ATOM 4991 O O . ASN B 1 157 ? 1.481 -22.531 -21.156 1 97.25 157 ASN B O 1
ATOM 4995 N N . ARG B 1 158 ? 2.738 -21.734 -22.844 1 97.12 158 ARG B N 1
ATOM 4996 C CA . ARG B 1 158 ? 4.027 -21.922 -22.188 1 97.12 158 ARG B CA 1
ATOM 4997 C C . ARG B 1 158 ? 4.152 -21.031 -20.953 1 97.12 158 ARG B C 1
ATOM 4999 O O . ARG B 1 158 ? 4.734 -21.422 -19.938 1 97.12 158 ARG B O 1
ATOM 5006 N N . LEU B 1 159 ? 3.613 -19.766 -21 1 98.19 159 LEU B N 1
ATOM 5007 C CA . LEU B 1 159 ? 3.619 -18.844 -19.859 1 98.19 159 LEU B CA 1
ATOM 5008 C C . LEU B 1 159 ? 2.939 -19.484 -18.656 1 98.19 159 LEU B C 1
ATOM 5010 O O . LEU B 1 159 ? 3.359 -19.266 -17.516 1 98.19 159 LEU B O 1
ATOM 5014 N N . LEU B 1 160 ? 1.894 -20.219 -18.906 1 97.25 160 LEU B N 1
ATOM 5015 C CA . LEU B 1 160 ? 1.062 -20.75 -17.828 1 97.25 160 LEU B CA 1
ATOM 5016 C C . LEU B 1 160 ? 1.483 -22.156 -17.469 1 97.25 160 LEU B C 1
ATOM 5018 O O . LEU B 1 160 ? 0.781 -22.844 -16.719 1 97.25 160 LEU B O 1
ATOM 5022 N N . ASP B 1 161 ? 2.641 -22.641 -17.969 1 94.38 161 ASP B N 1
ATOM 5023 C CA . ASP B 1 161 ? 3.156 -23.984 -17.703 1 94.38 161 ASP B CA 1
ATOM 5024 C C . ASP B 1 161 ? 3.973 -24 -16.406 1 94.38 161 ASP B C 1
ATOM 5026 O O . ASP B 1 161 ? 4.086 -22.984 -15.711 1 94.38 161 ASP B O 1
ATOM 5030 N N . GLY B 1 162 ? 4.414 -25.172 -16.016 1 91.69 162 GLY B N 1
ATOM 5031 C CA . GLY B 1 162 ? 5.324 -25.328 -14.883 1 91.69 162 GLY B CA 1
ATOM 5032 C C . GLY B 1 162 ? 4.762 -24.781 -13.586 1 91.69 162 GLY B C 1
ATOM 5033 O O . GLY B 1 162 ? 5.422 -24 -12.898 1 91.69 162 GLY B O 1
ATOM 5034 N N . ILE B 1 163 ? 3.557 -25.062 -13.336 1 93.06 163 ILE B N 1
ATOM 5035 C CA . ILE B 1 163 ? 2.838 -24.578 -12.156 1 93.06 163 ILE B CA 1
ATOM 5036 C C . ILE B 1 163 ? 2.936 -23.062 -12.078 1 93.06 163 ILE B C 1
ATOM 5038 O O . ILE B 1 163 ? 3.162 -22.5 -11 1 93.06 163 ILE B O 1
ATOM 5042 N N . LEU B 1 164 ? 2.961 -22.375 -13.188 1 96.06 164 LEU B N 1
ATOM 5043 C CA . LEU B 1 164 ? 2.787 -20.938 -13.398 1 96.06 164 LEU B CA 1
ATOM 5044 C C . LEU B 1 164 ? 4.062 -20.188 -13.039 1 96.06 164 LEU B C 1
ATOM 5046 O O . LEU B 1 164 ? 4.027 -18.969 -12.828 1 96.06 164 LEU B O 1
ATOM 5050 N N . HIS B 1 165 ? 5.23 -20.859 -13.031 1 96 165 HIS B N 1
ATOM 5051 C CA . HIS B 1 165 ? 6.461 -20.172 -12.633 1 96 165 HIS B CA 1
ATOM 5052 C C . HIS B 1 165 ? 6.863 -19.109 -13.648 1 96 165 HIS B C 1
ATOM 5054 O O . HIS B 1 165 ? 7.266 -18.016 -13.273 1 96 165 HIS B O 1
ATOM 5060 N N . PRO B 1 166 ? 6.785 -19.406 -15.023 1 97.19 166 PRO B N 1
ATOM 5061 C CA . PRO B 1 166 ? 7.105 -18.312 -15.953 1 97.19 166 PRO B CA 1
ATOM 5062 C C . PRO B 1 166 ? 6.25 -17.078 -15.719 1 97.19 166 PRO B C 1
ATOM 5064 O O . PRO B 1 166 ? 6.758 -15.953 -15.766 1 97.19 166 PRO B O 1
ATOM 5067 N N . MET B 1 167 ? 4.961 -17.359 -15.406 1 98.12 167 MET B N 1
ATOM 5068 C CA . MET B 1 167 ? 4.043 -16.25 -15.133 1 98.12 167 MET B CA 1
ATOM 5069 C C . MET B 1 167 ? 4.461 -15.5 -13.875 1 98.12 167 MET B C 1
ATOM 5071 O O . MET B 1 167 ? 4.34 -14.273 -13.805 1 98.12 167 MET B O 1
ATOM 5075 N N . LEU B 1 168 ? 4.918 -16.188 -12.898 1 98 168 LEU B N 1
ATOM 5076 C CA . LEU B 1 168 ? 5.383 -15.57 -11.664 1 98 168 LEU B CA 1
ATOM 5077 C C . LEU B 1 168 ? 6.598 -14.68 -11.922 1 98 168 LEU B C 1
ATOM 5079 O O . LEU B 1 168 ? 6.648 -13.539 -11.461 1 98 168 LEU B O 1
ATOM 5083 N N . TYR B 1 169 ? 7.594 -15.211 -12.711 1 98 169 TYR B N 1
ATOM 5084 C CA . TYR B 1 169 ? 8.773 -14.422 -13.047 1 98 169 TYR B CA 1
ATOM 5085 C C . TYR B 1 169 ? 8.383 -13.117 -13.734 1 98 169 TYR B C 1
ATOM 5087 O O . TYR B 1 169 ? 8.797 -12.031 -13.305 1 98 169 TYR B O 1
ATOM 5095 N N . LEU B 1 170 ? 7.605 -13.305 -14.719 1 98.5 170 LEU B N 1
ATOM 5096 C CA . LEU B 1 170 ? 7.203 -12.141 -15.5 1 98.5 170 LEU B CA 1
ATOM 5097 C C . LEU B 1 170 ? 6.371 -11.18 -14.664 1 98.5 170 LEU B C 1
ATOM 5099 O O . LEU B 1 170 ? 6.59 -9.969 -14.703 1 98.5 170 LEU B O 1
ATOM 5103 N N . GLY B 1 171 ? 5.441 -11.727 -13.898 1 98.38 171 GLY B N 1
ATOM 5104 C CA . GLY B 1 171 ? 4.578 -10.914 -13.055 1 98.38 171 GLY B CA 1
ATOM 5105 C C . GLY B 1 171 ? 5.34 -10.102 -12.031 1 98.38 171 GLY B C 1
ATOM 5106 O O . GLY B 1 171 ? 5.062 -8.914 -11.836 1 98.38 171 GLY B O 1
ATOM 5107 N N . TYR B 1 172 ? 6.316 -10.711 -11.352 1 98.38 172 TYR B N 1
ATOM 5108 C CA . TYR B 1 172 ? 7.152 -10 -10.391 1 98.38 172 TYR B CA 1
ATOM 5109 C C . TYR B 1 172 ? 8.023 -8.969 -11.094 1 98.38 172 TYR B C 1
ATOM 5111 O O . TYR B 1 172 ? 8.234 -7.867 -10.57 1 98.38 172 TYR B O 1
ATOM 5119 N N . GLY B 1 173 ? 8.562 -9.391 -12.242 1 98.69 173 GLY B N 1
ATOM 5120 C CA . GLY B 1 173 ? 9.344 -8.422 -13 1 98.69 173 GLY B CA 1
ATOM 5121 C C . GLY B 1 173 ? 8.57 -7.16 -13.328 1 98.69 173 GLY B C 1
ATOM 5122 O O . GLY B 1 173 ? 9.102 -6.055 -13.203 1 98.69 173 GLY B O 1
ATOM 5123 N N . ILE B 1 174 ? 7.324 -7.344 -13.75 1 98.62 174 ILE B N 1
ATOM 5124 C CA . ILE B 1 174 ? 6.461 -6.211 -14.07 1 98.62 174 ILE B CA 1
ATOM 5125 C C . ILE B 1 174 ? 6.164 -5.418 -12.797 1 98.62 174 ILE B C 1
ATOM 5127 O O . ILE B 1 174 ? 6.312 -4.195 -12.773 1 98.62 174 ILE B O 1
ATOM 5131 N N . GLU B 1 175 ? 5.789 -6.129 -11.742 1 98.06 175 GLU B N 1
ATOM 5132 C CA . GLU B 1 175 ? 5.418 -5.496 -10.477 1 98.06 175 GLU B CA 1
ATOM 5133 C C . GLU B 1 175 ? 6.535 -4.594 -9.961 1 98.06 175 GLU B C 1
ATOM 5135 O O . GLU B 1 175 ? 6.277 -3.471 -9.516 1 98.06 175 GLU B O 1
ATOM 5140 N N . PHE B 1 176 ? 7.73 -5.074 -9.977 1 98.25 176 PHE B N 1
ATOM 5141 C CA . PHE B 1 176 ? 8.852 -4.387 -9.359 1 98.25 176 PHE B CA 1
ATOM 5142 C C . PHE B 1 176 ? 9.602 -3.543 -10.375 1 98.25 176 PHE B C 1
ATOM 5144 O O . PHE B 1 176 ? 10.633 -2.945 -10.062 1 98.25 176 PHE B O 1
ATOM 5151 N N . SER B 1 177 ? 9.117 -3.516 -11.633 1 97.44 177 SER B N 1
ATOM 5152 C CA . SER B 1 177 ? 9.742 -2.752 -12.711 1 97.44 177 SER B CA 1
ATOM 5153 C C . SER B 1 177 ? 11.203 -3.152 -12.898 1 97.44 177 SER B C 1
ATOM 5155 O O . SER B 1 177 ? 12.086 -2.297 -12.914 1 97.44 177 SER B O 1
ATOM 5157 N N . LEU B 1 178 ? 11.422 -4.406 -13.047 1 98.69 178 LEU B N 1
ATOM 5158 C CA . LEU B 1 178 ? 12.758 -4.969 -13.234 1 98.69 178 LEU B CA 1
ATOM 5159 C C . LEU B 1 178 ? 12.867 -5.668 -14.586 1 98.69 178 LEU B C 1
ATOM 5161 O O . LEU B 1 178 ? 12.57 -6.859 -14.695 1 98.69 178 LEU B O 1
ATOM 5165 N N . PRO B 1 179 ? 13.406 -4.977 -15.586 1 98.69 179 PRO B N 1
ATOM 5166 C CA . PRO B 1 179 ? 13.5 -5.586 -16.922 1 98.69 179 PRO B CA 1
ATOM 5167 C C . PRO B 1 179 ? 14.281 -6.898 -16.906 1 98.69 179 PRO B C 1
ATOM 5169 O O . PRO B 1 179 ? 13.977 -7.809 -17.688 1 98.69 179 PRO B O 1
ATOM 5172 N N . GLY B 1 180 ? 15.32 -6.953 -16.078 1 98.75 180 GLY B N 1
ATOM 5173 C CA . GLY B 1 180 ? 16.062 -8.195 -15.977 1 98.75 180 GLY B CA 1
ATOM 5174 C C . GLY B 1 180 ? 15.203 -9.375 -15.562 1 98.75 180 GLY B C 1
ATOM 5175 O O . GLY B 1 180 ? 15.336 -10.469 -16.109 1 98.75 180 GLY B O 1
ATOM 5176 N N . LEU B 1 181 ? 14.336 -9.172 -14.586 1 98.75 181 LEU B N 1
ATOM 5177 C CA . LEU B 1 181 ? 13.453 -10.242 -14.133 1 98.75 181 LEU B CA 1
ATOM 5178 C C . LEU B 1 181 ? 12.398 -10.562 -15.188 1 98.75 181 LEU B C 1
ATOM 5180 O O . LEU B 1 181 ? 12 -11.711 -15.352 1 98.75 181 LEU B O 1
ATOM 5184 N N . VAL B 1 182 ? 11.93 -9.562 -15.938 1 98.81 182 VAL B N 1
ATOM 5185 C CA . VAL B 1 182 ? 11.023 -9.781 -17.062 1 98.81 182 VAL B CA 1
ATOM 5186 C C . VAL B 1 182 ? 11.703 -10.68 -18.094 1 98.81 182 VAL B C 1
ATOM 5188 O O . VAL B 1 182 ? 11.086 -11.617 -18.609 1 98.81 182 VAL B O 1
ATOM 5191 N N . ALA B 1 183 ? 12.953 -10.383 -18.391 1 98.81 183 ALA B N 1
ATOM 5192 C CA . ALA B 1 183 ? 13.703 -11.203 -19.328 1 98.81 183 ALA B CA 1
ATOM 5193 C C . ALA B 1 183 ? 13.797 -12.648 -18.844 1 98.81 183 ALA B C 1
ATOM 5195 O O . ALA B 1 183 ? 13.648 -13.586 -19.641 1 98.81 183 ALA B O 1
ATOM 5196 N N . MET B 1 184 ? 14.039 -12.797 -17.578 1 98.56 184 MET B N 1
ATOM 5197 C CA . MET B 1 184 ? 14.078 -14.141 -17.016 1 98.56 184 MET B CA 1
ATOM 5198 C C . MET B 1 184 ? 12.734 -14.844 -17.203 1 98.56 184 MET B C 1
ATOM 5200 O O . MET B 1 184 ? 12.695 -16.031 -17.516 1 98.56 184 MET B O 1
ATOM 5204 N N . GLY B 1 185 ? 11.641 -14.078 -16.984 1 98.44 185 GLY B N 1
ATOM 5205 C CA . GLY B 1 185 ? 10.312 -14.641 -17.172 1 98.44 185 GLY B CA 1
ATOM 5206 C C . GLY B 1 185 ? 10.047 -15.078 -18.594 1 98.44 185 GLY B C 1
ATOM 5207 O O . GLY B 1 185 ? 9.484 -16.156 -18.828 1 98.44 185 GLY B O 1
ATOM 5208 N N . LEU B 1 186 ? 10.453 -14.281 -19.531 1 98.69 186 LEU B N 1
ATOM 5209 C CA . LEU B 1 186 ? 10.273 -14.625 -20.938 1 98.69 186 LEU B CA 1
ATOM 5210 C C . LEU B 1 186 ? 11.156 -15.797 -21.328 1 98.69 186 LEU B C 1
ATOM 5212 O O . LEU B 1 186 ? 10.742 -16.656 -22.125 1 98.69 186 LEU B O 1
ATOM 5216 N N . ALA B 1 187 ? 12.367 -15.852 -20.797 1 98.19 187 ALA B N 1
ATOM 5217 C CA . ALA B 1 187 ? 13.242 -16.984 -21.047 1 98.19 187 ALA B CA 1
ATOM 5218 C C . ALA B 1 187 ? 12.641 -18.281 -20.469 1 98.19 187 ALA B C 1
ATOM 5220 O O . ALA B 1 187 ? 12.672 -19.328 -21.125 1 98.19 187 ALA B O 1
ATOM 5221 N N . GLN B 1 188 ? 12.125 -18.188 -19.219 1 96.81 188 GLN B N 1
ATOM 5222 C CA . GLN B 1 188 ? 11.414 -19.312 -18.641 1 96.81 188 GLN B CA 1
ATOM 5223 C C . GLN B 1 188 ? 10.25 -19.75 -19.516 1 96.81 188 GLN B C 1
ATOM 5225 O O . GLN B 1 188 ? 10.055 -20.953 -19.734 1 96.81 188 GLN B O 1
ATOM 5230 N N . THR B 1 189 ? 9.477 -18.812 -20 1 98 189 THR B N 1
ATOM 5231 C CA . THR B 1 189 ? 8.359 -19.125 -20.875 1 98 189 THR B CA 1
ATOM 5232 C C . THR B 1 189 ? 8.844 -19.875 -22.109 1 98 189 THR B C 1
ATOM 5234 O O . THR B 1 189 ? 8.273 -20.922 -22.469 1 98 189 THR B O 1
ATOM 5237 N N . ALA B 1 190 ? 9.914 -19.469 -22.672 1 97.12 190 ALA B N 1
ATOM 5238 C CA . ALA B 1 190 ? 10.43 -20.016 -23.922 1 97.12 190 ALA B CA 1
ATOM 5239 C C . ALA B 1 190 ? 10.891 -21.469 -23.734 1 97.12 190 ALA B C 1
ATOM 5241 O O . ALA B 1 190 ? 10.727 -22.297 -24.625 1 97.12 190 ALA B O 1
ATOM 5242 N N . VAL B 1 191 ? 11.391 -21.812 -22.594 1 94.56 191 VAL B N 1
ATOM 5243 C CA . VAL B 1 191 ? 12.047 -23.109 -22.469 1 94.56 191 VAL B CA 1
ATOM 5244 C C . VAL B 1 191 ? 11.078 -24.109 -21.859 1 94.56 191 VAL B C 1
ATOM 5246 O O . VAL B 1 191 ? 11.43 -25.281 -21.641 1 94.56 191 VAL B O 1
ATOM 5249 N N . HIS B 1 192 ? 9.906 -23.641 -21.5 1 93.19 192 HIS B N 1
ATOM 5250 C CA . HIS B 1 192 ? 8.891 -24.562 -21 1 93.19 192 HIS B CA 1
ATOM 5251 C C . HIS B 1 192 ? 8.148 -25.25 -22.156 1 93.19 192 HIS B C 1
ATOM 5253 O O . HIS B 1 192 ? 8.227 -24.797 -23.297 1 93.19 192 HIS B O 1
ATOM 5259 N N . GLY B 1 193 ? 7.539 -26.281 -21.625 1 85.38 193 GLY B N 1
ATOM 5260 C CA . GLY B 1 193 ? 6.797 -27.031 -22.625 1 85.38 193 GLY B CA 1
ATOM 5261 C C . GLY B 1 193 ? 5.406 -26.484 -22.875 1 85.38 193 GLY B C 1
ATOM 5262 O O . GLY B 1 193 ? 5.035 -25.453 -22.328 1 85.38 193 GLY B O 1
ATOM 5263 N N . ALA B 1 194 ? 4.574 -26.812 -23.703 1 83.12 194 ALA B N 1
ATOM 5264 C CA . ALA B 1 194 ? 3.18 -26.641 -24.094 1 83.12 194 ALA B CA 1
ATOM 5265 C C . ALA B 1 194 ? 2.533 -27.969 -24.469 1 83.12 194 ALA B C 1
ATOM 5267 O O . ALA B 1 194 ? 2.207 -28.188 -25.641 1 83.12 194 ALA B O 1
ATOM 5268 N N . PRO B 1 195 ? 2.336 -28.656 -23.406 1 82.38 195 PRO B N 1
ATOM 5269 C CA . PRO B 1 195 ? 2.041 -30.062 -23.672 1 82.38 195 PRO B CA 1
ATOM 5270 C C . PRO B 1 195 ? 0.75 -30.25 -24.469 1 82.38 195 PRO B C 1
ATOM 5272 O O . PRO B 1 195 ? 0.617 -31.234 -25.219 1 82.38 195 PRO B O 1
ATOM 5275 N N . SER B 1 196 ? -0.212 -29.406 -24.266 1 89.12 196 SER B N 1
ATOM 5276 C CA . SER B 1 196 ? -1.46 -29.547 -25 1 89.12 196 SER B CA 1
ATOM 5277 C C . SER B 1 196 ? -2.129 -28.188 -25.219 1 89.12 196 SER B C 1
ATOM 5279 O O . SER B 1 196 ? -2.197 -27.375 -24.297 1 89.12 196 SER B O 1
ATOM 5281 N N . PRO B 1 197 ? -2.594 -28 -26.375 1 91.19 197 PRO B N 1
ATOM 5282 C CA . PRO B 1 197 ? -3.311 -26.75 -26.641 1 91.19 197 PRO B CA 1
ATOM 5283 C C . PRO B 1 197 ? -4.773 -26.812 -26.219 1 91.19 197 PRO B C 1
ATOM 5285 O O . PRO B 1 197 ? -5.512 -25.828 -26.391 1 91.19 197 PRO B O 1
ATOM 5288 N N . ASN B 1 198 ? -5.242 -27.922 -25.656 1 93.75 198 ASN B N 1
ATOM 5289 C CA . ASN B 1 198 ? -6.66 -28.156 -25.422 1 93.75 198 ASN B CA 1
ATOM 5290 C C . ASN B 1 198 ? -7.234 -27.156 -24.422 1 93.75 198 ASN B C 1
ATOM 5292 O O . ASN B 1 198 ? -8.406 -26.797 -24.5 1 93.75 198 ASN B O 1
ATOM 5296 N N . LEU B 1 199 ? -6.418 -26.719 -23.5 1 95.44 199 LEU B N 1
ATOM 5297 C CA . LEU B 1 199 ? -6.895 -25.766 -22.5 1 95.44 199 LEU B CA 1
ATOM 5298 C C . LEU B 1 199 ? -6.926 -24.359 -23.062 1 95.44 199 LEU B C 1
ATOM 5300 O O . LEU B 1 199 ? -7.746 -23.531 -22.656 1 95.44 199 LEU B O 1
ATOM 5304 N N . ILE B 1 200 ? -6.004 -24.094 -23.969 1 94.88 200 ILE B N 1
ATOM 5305 C CA . ILE B 1 200 ? -5.883 -22.75 -24.547 1 94.88 200 ILE B CA 1
ATOM 5306 C C . ILE B 1 200 ? -5.898 -22.859 -26.078 1 94.88 200 ILE B C 1
ATOM 5308 O O . ILE B 1 200 ? -4.887 -22.594 -26.719 1 94.88 200 ILE B O 1
ATOM 5312 N N . PRO B 1 201 ? -7.051 -23.141 -26.594 1 94 201 PRO B N 1
ATOM 5313 C CA . PRO B 1 201 ? -7.16 -23.328 -28.047 1 94 201 PRO B CA 1
ATOM 5314 C C . PRO B 1 201 ? -7.047 -22.016 -28.812 1 94 201 PRO B C 1
ATOM 5316 O O . PRO B 1 201 ? -7.191 -20.938 -28.234 1 94 201 PRO B O 1
ATOM 5319 N N . ARG B 1 202 ? -6.84 -22.141 -30.062 1 92.5 202 ARG B N 1
ATOM 5320 C CA . ARG B 1 202 ? -6.707 -20.984 -30.953 1 92.5 202 ARG B CA 1
ATOM 5321 C C . ARG B 1 202 ? -7.926 -20.078 -30.859 1 92.5 202 ARG B C 1
ATOM 5323 O O . ARG B 1 202 ? -7.809 -18.859 -30.969 1 92.5 202 ARG B O 1
ATOM 5330 N N . SER B 1 203 ? -9.062 -20.594 -30.641 1 91.31 203 SER B N 1
ATOM 5331 C CA . SER B 1 203 ? -10.312 -19.844 -30.609 1 91.31 203 SER B CA 1
ATOM 5332 C C . SER B 1 203 ? -10.312 -18.812 -29.484 1 91.31 203 SER B C 1
ATOM 5334 O O . SER B 1 203 ? -11.039 -17.828 -29.531 1 91.31 203 SER B O 1
ATOM 5336 N N . MET B 1 204 ? -9.516 -18.984 -28.469 1 92.88 204 MET B N 1
ATOM 5337 C CA . MET B 1 204 ? -9.445 -18.047 -27.344 1 92.88 204 MET B CA 1
ATOM 5338 C C . MET B 1 204 ? -8.82 -16.734 -27.766 1 92.88 204 MET B C 1
ATOM 5340 O O . MET B 1 204 ? -8.984 -15.711 -27.078 1 92.88 204 MET B O 1
ATOM 5344 N N . PHE B 1 205 ? -8.031 -16.75 -28.812 1 93 205 PHE B N 1
ATOM 5345 C CA . PHE B 1 205 ? -7.32 -15.562 -29.281 1 93 205 PHE B CA 1
ATOM 5346 C C . PHE B 1 205 ? -8.195 -14.75 -30.234 1 93 205 PHE B C 1
ATOM 5348 O O . PHE B 1 205 ? -7.832 -13.633 -30.609 1 93 205 PHE B O 1
ATOM 5355 N N . GLU B 1 206 ? -9.359 -15.289 -30.484 1 87.38 206 GLU B N 1
ATOM 5356 C CA . GLU B 1 206 ? -10.312 -14.602 -31.344 1 87.38 206 GLU B CA 1
ATOM 5357 C C . GLU B 1 206 ? -11.266 -13.734 -30.531 1 87.38 206 GLU B C 1
ATOM 5359 O O . GLU B 1 206 ? -11.453 -13.953 -29.328 1 87.38 206 GLU B O 1
ATOM 5364 N N . ALA B 1 207 ? -11.734 -12.695 -31.125 1 76.81 207 ALA B N 1
ATOM 5365 C CA . ALA B 1 207 ? -12.688 -11.828 -30.453 1 76.81 207 ALA B CA 1
ATOM 5366 C C . ALA B 1 207 ? -13.891 -12.625 -29.938 1 76.81 207 ALA B C 1
ATOM 5368 O O . ALA B 1 207 ? -14.398 -13.5 -30.641 1 76.81 207 ALA B O 1
ATOM 5369 N N . PRO B 1 208 ? -14.164 -12.312 -28.688 1 74.12 208 PRO B N 1
ATOM 5370 C CA . PRO B 1 208 ? -15.312 -13.055 -28.156 1 74.12 208 PRO B CA 1
ATOM 5371 C C . PRO B 1 208 ? -16.594 -12.758 -28.922 1 74.12 208 PRO B C 1
ATOM 5373 O O . PRO B 1 208 ? -16.828 -11.617 -29.328 1 74.12 208 PRO B O 1
ATOM 5376 N N . THR B 1 209 ? -17.25 -13.82 -29.172 1 70.12 209 THR B N 1
ATOM 5377 C CA . THR B 1 209 ? -18.516 -13.664 -29.875 1 70.12 209 THR B CA 1
ATOM 5378 C C . THR B 1 209 ? -19.656 -13.367 -28.891 1 70.12 209 THR B C 1
ATOM 5380 O O . THR B 1 209 ? -20.688 -12.836 -29.281 1 70.12 209 THR B O 1
ATOM 5383 N N . LYS B 1 210 ? -19.516 -13.711 -27.719 1 77.06 210 LYS B N 1
ATOM 5384 C CA . LYS B 1 210 ? -20.516 -13.492 -26.688 1 77.06 210 LYS B CA 1
ATOM 5385 C C . LYS B 1 210 ? -20.234 -12.211 -25.906 1 77.06 210 LYS B C 1
ATOM 5387 O O . LYS B 1 210 ? -19.078 -11.844 -25.719 1 77.06 210 LYS B O 1
ATOM 5392 N N . ARG B 1 211 ? -21.438 -11.453 -25.641 1 73.94 211 ARG B N 1
ATOM 5393 C CA . ARG B 1 211 ? -21.344 -10.211 -24.875 1 73.94 211 ARG B CA 1
ATOM 5394 C C . ARG B 1 211 ? -21.891 -10.391 -23.469 1 73.94 211 ARG B C 1
ATOM 5396 O O . ARG B 1 211 ? -22.688 -11.297 -23.219 1 73.94 211 ARG B O 1
ATOM 5403 N N . GLY B 1 212 ? -21.484 -9.719 -22.578 1 77.12 212 GLY B N 1
ATOM 5404 C CA . GLY B 1 212 ? -21.922 -9.758 -21.188 1 77.12 212 GLY B CA 1
ATOM 5405 C C . GLY B 1 212 ? -20.875 -10.367 -20.266 1 77.12 212 GLY B C 1
ATOM 5406 O O . GLY B 1 212 ? -19.766 -10.664 -20.688 1 77.12 212 GLY B O 1
ATOM 5407 N N . PRO B 1 213 ? -21.25 -10.43 -18.938 1 77.62 213 PRO B N 1
ATOM 5408 C CA . PRO B 1 213 ? -20.25 -10.867 -17.953 1 77.62 213 PRO B CA 1
ATOM 5409 C C . PRO B 1 213 ? -20.062 -12.383 -17.938 1 77.62 213 PRO B C 1
ATOM 5411 O O . PRO B 1 213 ? -19.094 -12.891 -17.375 1 77.62 213 PRO B O 1
ATOM 5414 N N . GLY B 1 214 ? -20.859 -13.18 -18.641 1 91.69 214 GLY B N 1
ATOM 5415 C CA . GLY B 1 214 ? -20.781 -14.633 -18.531 1 91.69 214 GLY B CA 1
ATOM 5416 C C . GLY B 1 214 ? -21.156 -15.141 -17.141 1 91.69 214 GLY B C 1
ATOM 5417 O O . GLY B 1 214 ? -21.844 -14.453 -16.391 1 91.69 214 GLY B O 1
ATOM 5418 N N . LEU B 1 215 ? -20.828 -16.359 -16.891 1 96.5 215 LEU B N 1
ATOM 5419 C CA . LEU B 1 215 ? -21.078 -16.984 -15.594 1 96.5 215 LEU B CA 1
ATOM 5420 C C . LEU B 1 215 ? -19.984 -16.625 -14.602 1 96.5 215 LEU B C 1
ATOM 5422 O O . LEU B 1 215 ? -18.828 -16.438 -15 1 96.5 215 LEU B O 1
ATOM 5426 N N . HIS B 1 216 ? -20.359 -16.484 -13.305 1 98 216 HIS B N 1
ATOM 5427 C CA . HIS B 1 216 ? -19.375 -16.25 -12.258 1 98 216 HIS B CA 1
ATOM 5428 C C . HIS B 1 216 ? -18.5 -17.484 -12.055 1 98 216 HIS B C 1
ATOM 5430 O O . HIS B 1 216 ? -18.969 -18.625 -12.164 1 98 216 HIS B O 1
ATOM 5436 N N . ALA B 1 217 ? -17.281 -17.297 -11.734 1 98.44 217 ALA B N 1
ATOM 5437 C CA . ALA B 1 217 ? -16.297 -18.359 -11.547 1 98.44 217 ALA B CA 1
ATOM 5438 C C . ALA B 1 217 ? -16.781 -19.391 -10.523 1 98.44 217 ALA B C 1
ATOM 5440 O O . ALA B 1 217 ? -16.578 -20.594 -10.695 1 98.44 217 ALA B O 1
ATOM 5441 N N . PHE B 1 218 ? -17.453 -18.938 -9.414 1 98.69 218 PHE B N 1
ATOM 5442 C CA . PHE B 1 218 ? -17.953 -19.828 -8.375 1 98.69 218 PHE B CA 1
ATOM 5443 C C . PHE B 1 218 ? -19.031 -20.766 -8.93 1 98.69 218 PHE B C 1
ATOM 5445 O O . PHE B 1 218 ? -19.141 -21.906 -8.508 1 98.69 218 PHE B O 1
ATOM 5452 N N . THR B 1 219 ? -19.859 -20.25 -9.836 1 98.62 219 THR B N 1
ATOM 5453 C CA . THR B 1 219 ? -20.859 -21.078 -10.492 1 98.62 219 THR B CA 1
ATOM 5454 C C . THR B 1 219 ? -20.203 -22.188 -11.312 1 98.62 219 THR B C 1
ATOM 5456 O O . THR B 1 219 ? -20.609 -23.344 -11.234 1 98.62 219 THR B O 1
ATOM 5459 N N . ILE B 1 220 ? -19.219 -21.844 -12.016 1 98.56 220 ILE B N 1
ATOM 5460 C CA . ILE B 1 220 ? -18.531 -22.797 -12.883 1 98.56 220 ILE B CA 1
ATOM 5461 C C . ILE B 1 220 ? -17.844 -23.859 -12.039 1 98.56 220 ILE B C 1
ATOM 5463 O O . ILE B 1 220 ? -17.938 -25.062 -12.336 1 98.56 220 ILE B O 1
ATOM 5467 N N . VAL B 1 221 ? -17.172 -23.453 -10.977 1 98.44 221 VAL B N 1
ATOM 5468 C CA . VAL B 1 221 ? -16.484 -24.406 -10.109 1 98.44 221 VAL B CA 1
ATOM 5469 C C . VAL B 1 221 ? -17.516 -25.328 -9.453 1 98.44 221 VAL B C 1
ATOM 5471 O O . VAL B 1 221 ? -17.266 -26.531 -9.297 1 98.44 221 VAL B O 1
ATOM 5474 N N . SER B 1 222 ? -18.656 -24.781 -9.055 1 98.19 222 SER B N 1
ATOM 5475 C CA . SER B 1 222 ? -19.719 -25.594 -8.469 1 98.19 222 SER B CA 1
ATOM 5476 C C . SER B 1 222 ? -20.188 -26.672 -9.445 1 98.19 222 SER B C 1
ATOM 5478 O O . SER B 1 222 ? -20.359 -27.828 -9.055 1 98.19 222 SER B O 1
ATOM 5480 N N . ARG B 1 223 ? -20.344 -26.328 -10.68 1 98 223 ARG B N 1
ATOM 5481 C CA . ARG B 1 223 ? -20.781 -27.281 -11.703 1 98 223 ARG B CA 1
ATOM 5482 C C . ARG B 1 223 ? -19.719 -28.344 -11.961 1 98 223 ARG B C 1
ATOM 5484 O O . ARG B 1 223 ? -20.031 -29.516 -12.141 1 98 223 ARG B O 1
ATOM 5491 N N . ILE B 1 224 ? -18.469 -27.906 -11.969 1 97.62 224 ILE B N 1
ATOM 5492 C CA . ILE B 1 224 ? -17.359 -28.828 -12.164 1 97.62 224 ILE B CA 1
ATOM 5493 C C . ILE B 1 224 ? -17.297 -29.812 -10.992 1 97.62 224 ILE B C 1
ATOM 5495 O O . ILE B 1 224 ? -17.094 -31.016 -11.188 1 97.62 224 ILE B O 1
ATOM 5499 N N . MET B 1 225 ? -17.484 -29.297 -9.781 1 95.75 225 MET B N 1
ATOM 5500 C CA . MET B 1 225 ? -17.453 -30.125 -8.57 1 95.75 225 MET B CA 1
ATOM 5501 C C . MET B 1 225 ? -18.516 -31.219 -8.641 1 95.75 225 MET B C 1
ATOM 5503 O O . MET B 1 225 ? -18.297 -32.344 -8.133 1 95.75 225 MET B O 1
ATOM 5507 N N . SER B 1 226 ? -19.594 -30.969 -9.297 1 95.12 226 SER B N 1
ATOM 5508 C CA . SER B 1 226 ? -20.719 -31.891 -9.32 1 95.12 226 SER B CA 1
ATOM 5509 C C . SER B 1 226 ? -20.703 -32.75 -10.578 1 95.12 226 SER B C 1
ATOM 5511 O O . SER B 1 226 ? -21.516 -33.656 -10.727 1 95.12 226 SER B O 1
ATOM 5513 N N . ASP B 1 227 ? -19.781 -32.469 -11.492 1 96.06 227 ASP B N 1
ATOM 5514 C CA . ASP B 1 227 ? -19.75 -33.188 -12.758 1 96.06 227 ASP B CA 1
ATOM 5515 C C . ASP B 1 227 ? -19.016 -34.531 -12.633 1 96.06 227 ASP B C 1
ATOM 5517 O O . ASP B 1 227 ? -17.797 -34.531 -12.438 1 96.06 227 ASP B O 1
ATOM 5521 N N . ASN B 1 228 ? -19.625 -35.594 -12.867 1 93.69 228 ASN B N 1
ATOM 5522 C CA . ASN B 1 228 ? -19.078 -36.938 -12.711 1 93.69 228 ASN B CA 1
ATOM 5523 C C . ASN B 1 228 ? -18.016 -37.25 -13.766 1 93.69 228 ASN B C 1
ATOM 5525 O O . ASN B 1 228 ? -17.234 -38.188 -13.609 1 93.69 228 ASN B O 1
ATOM 5529 N N . ALA B 1 229 ? -17.984 -36.438 -14.727 1 90.62 229 ALA B N 1
ATOM 5530 C CA . ALA B 1 229 ? -17 -36.625 -15.781 1 90.62 229 ALA B CA 1
ATOM 5531 C C . ALA B 1 229 ? -15.578 -36.438 -15.25 1 90.62 229 ALA B C 1
ATOM 5533 O O . ALA B 1 229 ? -14.617 -36.969 -15.836 1 90.62 229 ALA B O 1
ATOM 5534 N N . PHE B 1 230 ? -15.461 -35.719 -14.156 1 92.94 230 PHE B N 1
ATOM 5535 C CA . PHE B 1 230 ? -14.141 -35.406 -13.609 1 92.94 230 PHE B CA 1
ATOM 5536 C C . PHE B 1 230 ? -13.828 -36.312 -12.422 1 92.94 230 PHE B C 1
ATOM 5538 O O . PHE B 1 230 ? -12.766 -36.219 -11.805 1 92.94 230 PHE B O 1
ATOM 5545 N N . LYS B 1 231 ? -14.711 -37.188 -12.164 1 88 231 LYS B N 1
ATOM 5546 C CA . LYS B 1 231 ? -14.57 -38 -10.969 1 88 231 LYS B CA 1
ATOM 5547 C C . LYS B 1 231 ? -13.375 -38.938 -11.086 1 88 231 LYS B C 1
ATOM 5549 O O . LYS B 1 231 ? -13.156 -39.562 -12.133 1 88 231 LYS B O 1
ATOM 5554 N N . ASP B 1 232 ? -12.516 -39.062 -10.141 1 80.5 232 ASP B N 1
ATOM 5555 C CA . ASP B 1 232 ? -11.438 -40.031 -9.914 1 80.5 232 ASP B CA 1
ATOM 5556 C C . ASP B 1 232 ? -10.375 -39.906 -11.008 1 80.5 232 ASP B C 1
ATOM 5558 O O . ASP B 1 232 ? -9.75 -40.938 -11.367 1 80.5 232 ASP B O 1
ATOM 5562 N N . TYR B 1 233 ? -10.375 -38.719 -11.594 1 84.5 233 TYR B N 1
ATOM 5563 C CA . TYR B 1 233 ? -9.297 -38.594 -12.562 1 84.5 233 TYR B CA 1
ATOM 5564 C C . TYR B 1 233 ? -7.961 -38.969 -11.945 1 84.5 233 TYR B C 1
ATOM 5566 O O . TYR B 1 233 ? -7.633 -38.562 -10.836 1 84.5 233 TYR B O 1
ATOM 5574 N N . LYS B 1 234 ? -7.305 -39.844 -12.641 1 80.62 234 LYS B N 1
ATOM 5575 C CA . LYS B 1 234 ? -5.957 -40.281 -12.289 1 80.62 234 LYS B CA 1
ATOM 5576 C C . LYS B 1 234 ? -4.973 -40 -13.422 1 80.62 234 LYS B C 1
ATOM 5578 O O . LYS B 1 234 ? -5.277 -40.25 -14.594 1 80.62 234 LYS B O 1
ATOM 5583 N N . GLY B 1 235 ? -3.918 -39.312 -13.156 1 81.88 235 GLY B N 1
ATOM 5584 C CA . GLY B 1 235 ? -2.891 -39.031 -14.148 1 81.88 235 GLY B CA 1
ATOM 5585 C C . GLY B 1 235 ? -2.137 -37.75 -13.883 1 81.88 235 GLY B C 1
ATOM 5586 O O . GLY B 1 235 ? -2.438 -37.031 -12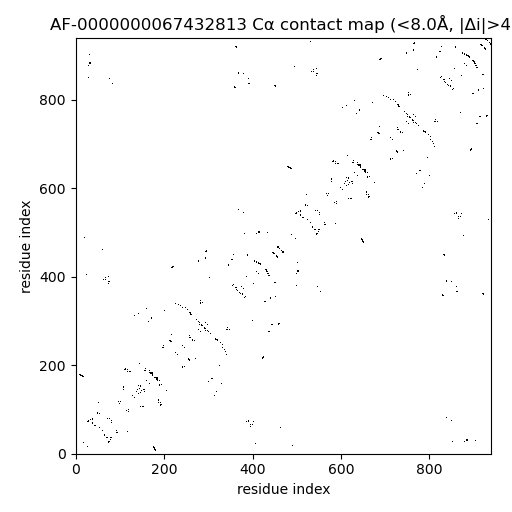.93 1 81.88 235 GLY B O 1
ATOM 5587 N N . SER B 1 236 ? -1.163 -37.594 -14.789 1 87.81 236 SER B N 1
ATOM 5588 C CA . SER B 1 236 ? -0.371 -36.375 -14.703 1 87.81 236 SER B CA 1
ATOM 5589 C C . SER B 1 236 ? -1.171 -35.156 -15.18 1 87.81 236 SER B C 1
ATOM 5591 O O . SER B 1 236 ? -2.232 -35.312 -15.789 1 87.81 236 SER B O 1
ATOM 5593 N N . PHE B 1 237 ? -0.733 -34.031 -14.852 1 90.88 237 PHE B N 1
ATOM 5594 C CA . PHE B 1 237 ? -1.381 -32.812 -15.312 1 90.88 237 PHE B CA 1
ATOM 5595 C C . PHE B 1 237 ? -1.369 -32.719 -16.844 1 90.88 237 PHE B C 1
ATOM 5597 O O . PHE B 1 237 ? -2.316 -32.219 -17.453 1 90.88 237 PHE B O 1
ATOM 5604 N N . ASP B 1 238 ? -0.297 -33.25 -17.453 1 90.12 238 ASP B N 1
ATOM 5605 C CA . ASP B 1 238 ? -0.218 -33.312 -18.906 1 90.12 238 ASP B CA 1
ATOM 5606 C C . ASP B 1 238 ? -1.305 -34.188 -19.5 1 90.12 238 ASP B C 1
ATOM 5608 O O . ASP B 1 238 ? -1.925 -33.844 -20.5 1 90.12 238 ASP B O 1
ATOM 5612 N N . ASP B 1 239 ? -1.517 -35.281 -18.844 1 91.88 239 ASP B N 1
ATOM 5613 C CA . ASP B 1 239 ? -2.572 -36.188 -19.281 1 91.88 239 ASP B CA 1
ATOM 5614 C C . ASP B 1 239 ? -3.947 -35.531 -19.156 1 91.88 239 ASP B C 1
ATOM 5616 O O . ASP B 1 239 ? -4.805 -35.719 -20.016 1 91.88 239 ASP B O 1
ATOM 5620 N N . LEU B 1 240 ? -4.094 -34.875 -18.141 1 93.38 240 LEU B N 1
ATOM 5621 C CA . LEU B 1 240 ? -5.359 -34.188 -17.906 1 93.38 240 LEU B CA 1
ATOM 5622 C C . LEU B 1 240 ? -5.664 -33.219 -19.047 1 93.38 240 LEU B C 1
ATOM 5624 O O . LEU B 1 240 ? -6.777 -33.219 -19.578 1 93.38 240 LEU B O 1
ATOM 5628 N N . GLN B 1 241 ? -4.73 -32.438 -19.438 1 93.5 241 GLN B N 1
ATOM 5629 C CA . GLN B 1 241 ? -4.91 -31.453 -20.516 1 93.5 241 GLN B CA 1
ATOM 5630 C C . GLN B 1 241 ? -5.262 -32.156 -21.828 1 93.5 241 GLN B C 1
ATOM 5632 O O . GLN B 1 241 ? -6.129 -31.672 -22.562 1 93.5 241 GLN B O 1
ATOM 5637 N N . ALA B 1 242 ? -4.578 -33.25 -22.016 1 91.94 242 ALA B N 1
ATOM 5638 C CA . ALA B 1 242 ? -4.758 -33.969 -23.281 1 91.94 242 ALA B CA 1
ATOM 5639 C C . ALA B 1 242 ? -6.109 -34.656 -23.328 1 91.94 242 ALA B C 1
ATOM 5641 O O . ALA B 1 242 ? -6.789 -34.656 -24.359 1 91.94 242 ALA B O 1
ATOM 5642 N N . LYS B 1 243 ? -6.492 -35.25 -22.25 1 92.25 243 LYS B N 1
ATOM 5643 C CA . LYS B 1 243 ? -7.641 -36.156 -22.25 1 92.25 243 LYS B CA 1
ATOM 5644 C C . LYS B 1 243 ? -8.938 -35.375 -21.969 1 92.25 243 LYS B C 1
ATOM 5646 O O . LYS B 1 243 ? -9.977 -35.688 -22.562 1 92.25 243 LYS B O 1
ATOM 5651 N N . ILE B 1 244 ? -8.844 -34.469 -21.078 1 93.69 244 ILE B N 1
ATOM 5652 C CA . ILE B 1 244 ? -10.109 -33.844 -20.672 1 93.69 244 ILE B CA 1
ATOM 5653 C C . ILE B 1 244 ? -10.008 -32.344 -20.781 1 93.69 244 ILE B C 1
ATOM 5655 O O . ILE B 1 244 ? -10.898 -31.609 -20.328 1 93.69 244 ILE B O 1
ATOM 5659 N N . GLY B 1 245 ? -9.016 -31.828 -21.422 1 95.25 245 GLY B N 1
ATOM 5660 C CA . GLY B 1 245 ? -8.805 -30.406 -21.594 1 95.25 245 GLY B CA 1
ATOM 5661 C C . GLY B 1 245 ? -9.953 -29.719 -22.312 1 95.25 245 GLY B C 1
ATOM 5662 O O . GLY B 1 245 ? -10.328 -28.594 -21.969 1 95.25 245 GLY B O 1
ATOM 5663 N N . GLN B 1 246 ? -10.523 -30.359 -23.281 1 95.44 246 GLN B N 1
ATOM 5664 C CA . GLN B 1 246 ? -11.617 -29.781 -24.047 1 95.44 246 GLN B CA 1
ATOM 5665 C C . GLN B 1 246 ? -12.859 -29.578 -23.188 1 95.44 246 GLN B C 1
ATOM 5667 O O . GLN B 1 246 ? -13.57 -28.594 -23.328 1 95.44 246 GLN B O 1
ATOM 5672 N N . LYS B 1 247 ? -13.094 -30.578 -22.406 1 96.31 247 LYS B N 1
ATOM 5673 C CA . LYS B 1 247 ? -14.242 -30.453 -21.516 1 96.31 247 LYS B CA 1
ATOM 5674 C C . LYS B 1 247 ? -14.039 -29.312 -20.516 1 96.31 247 LYS B C 1
ATOM 5676 O O . LYS B 1 247 ? -14.969 -28.547 -20.234 1 96.31 247 LYS B O 1
ATOM 5681 N N . ILE B 1 248 ? -12.867 -29.203 -19.953 1 97.62 248 ILE B N 1
ATOM 5682 C CA . ILE B 1 248 ? -12.547 -28.109 -19.047 1 97.62 248 ILE B CA 1
ATOM 5683 C C . ILE B 1 248 ? -12.742 -26.781 -19.75 1 97.62 248 ILE B C 1
ATOM 5685 O O . ILE B 1 248 ? -13.336 -25.844 -19.203 1 97.62 248 ILE B O 1
ATOM 5689 N N . GLN B 1 249 ? -12.266 -26.688 -20.969 1 96.69 249 GLN B N 1
ATOM 5690 C CA . GLN B 1 249 ? -12.391 -25.469 -21.75 1 96.69 249 GLN B CA 1
ATOM 5691 C C . GLN B 1 249 ? -13.852 -25.125 -22.016 1 96.69 249 GLN B C 1
ATOM 5693 O O . GLN B 1 249 ? -14.219 -23.953 -22.062 1 96.69 249 GLN B O 1
ATOM 5698 N N . SER B 1 250 ? -14.672 -26.109 -22.219 1 96.25 250 SER B N 1
ATOM 5699 C CA . SER B 1 250 ? -16.094 -25.875 -22.422 1 96.25 250 SER B CA 1
ATOM 5700 C C . SER B 1 250 ? -16.719 -25.188 -21.219 1 96.25 250 SER B C 1
ATOM 5702 O O . SER B 1 250 ? -17.594 -24.312 -21.375 1 96.25 250 SER B O 1
ATOM 5704 N N . TYR B 1 251 ? -16.328 -25.5 -20.016 1 97.19 251 TYR B N 1
ATOM 5705 C CA . TYR B 1 251 ? -16.781 -24.828 -18.797 1 97.19 251 TYR B CA 1
ATOM 5706 C C . TYR B 1 251 ? -16.188 -23.422 -18.703 1 97.19 251 TYR B C 1
ATOM 5708 O O . TYR B 1 251 ? -16.891 -22.453 -18.438 1 97.19 251 TYR B O 1
ATOM 5716 N N . ALA B 1 252 ? -14.867 -23.359 -18.953 1 96.81 252 ALA B N 1
ATOM 5717 C CA . ALA B 1 252 ? -14.148 -22.094 -18.812 1 96.81 252 ALA B CA 1
ATOM 5718 C C . ALA B 1 252 ? -14.68 -21.047 -19.781 1 96.81 252 ALA B C 1
ATOM 5720 O O . ALA B 1 252 ? -14.711 -19.859 -19.453 1 96.81 252 ALA B O 1
ATOM 5721 N N . SER B 1 253 ? -15.156 -21.484 -20.906 1 95.19 253 SER B N 1
ATOM 5722 C CA . SER B 1 253 ? -15.586 -20.578 -21.969 1 95.19 253 SER B CA 1
ATOM 5723 C C . SER B 1 253 ? -16.875 -19.859 -21.594 1 95.19 253 SER B C 1
ATOM 5725 O O . SER B 1 253 ? -17.25 -18.875 -22.234 1 95.19 253 SER B O 1
ATOM 5727 N N . GLU B 1 254 ? -17.5 -20.266 -20.531 1 95.56 254 GLU B N 1
ATOM 5728 C CA . GLU B 1 254 ? -18.703 -19.594 -20.047 1 95.56 254 GLU B CA 1
ATOM 5729 C C . GLU B 1 254 ? -18.359 -18.359 -19.234 1 95.56 254 GLU B C 1
ATOM 5731 O O . GLU B 1 254 ? -19.234 -17.531 -18.938 1 95.56 254 GLU B O 1
ATOM 5736 N N . TRP B 1 255 ? -17.156 -18.25 -18.797 1 96.19 255 TRP B N 1
ATOM 5737 C CA . TRP B 1 255 ? -16.625 -17.078 -18.109 1 96.19 255 TRP B CA 1
ATOM 5738 C C . TRP B 1 255 ? -16.109 -16.047 -19.109 1 96.19 255 TRP B C 1
ATOM 5740 O O . TRP B 1 255 ? -15.094 -16.266 -19.766 1 96.19 255 TRP B O 1
ATOM 5750 N N . LEU B 1 256 ? -16.766 -14.961 -19.281 1 95.38 256 LEU B N 1
ATOM 5751 C CA . LEU B 1 256 ? -16.453 -13.977 -20.297 1 95.38 256 LEU B CA 1
ATOM 5752 C C . LEU B 1 256 ? -15.758 -12.766 -19.688 1 95.38 256 LEU B C 1
ATOM 5754 O O . LEU B 1 256 ? -16 -12.422 -18.531 1 95.38 256 LEU B O 1
ATOM 5758 N N . VAL B 1 257 ? -14.883 -12.164 -20.422 1 95.56 257 VAL B N 1
ATOM 5759 C CA . VAL B 1 257 ? -14.125 -11.008 -19.953 1 95.56 257 VAL B CA 1
ATOM 5760 C C . VAL B 1 257 ? -14.094 -9.938 -21.031 1 95.56 257 VAL B C 1
ATOM 5762 O O . VAL B 1 257 ? -13.633 -10.188 -22.156 1 95.56 257 VAL B O 1
ATOM 5765 N N . ASP B 1 258 ? -14.547 -8.781 -20.734 1 94.75 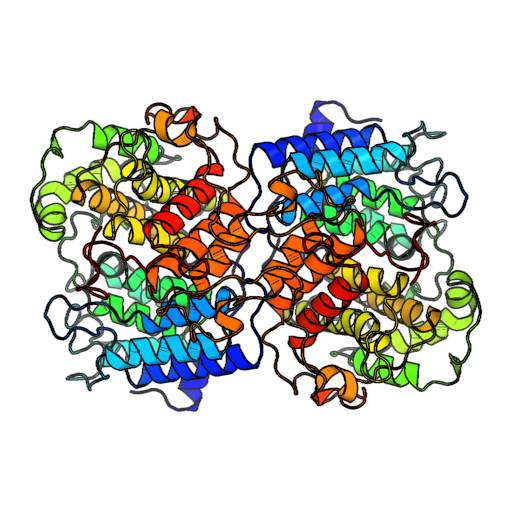258 ASP B N 1
ATOM 5766 C CA . ASP B 1 258 ? -14.391 -7.609 -21.594 1 94.75 258 ASP B CA 1
ATOM 5767 C C . ASP B 1 258 ? -13.109 -6.852 -21.25 1 94.75 258 ASP B C 1
ATOM 5769 O O . ASP B 1 258 ? -13.094 -6.031 -20.328 1 94.75 258 ASP B O 1
ATOM 5773 N N . GLY B 1 259 ? -12.109 -7.008 -22.078 1 94.25 259 GLY B N 1
ATOM 5774 C CA . GLY B 1 259 ? -10.797 -6.457 -21.812 1 94.25 259 GLY B CA 1
ATOM 5775 C C . GLY B 1 259 ? -10.742 -4.949 -21.953 1 94.25 259 GLY B C 1
ATOM 5776 O O . GLY B 1 259 ? -9.789 -4.312 -21.484 1 94.25 259 GLY B O 1
ATOM 5777 N N . ALA B 1 260 ? -11.734 -4.344 -22.516 1 94.25 260 ALA B N 1
ATOM 5778 C CA . ALA B 1 260 ? -11.734 -2.902 -22.766 1 94.25 260 ALA B CA 1
ATOM 5779 C C . ALA B 1 260 ? -12.422 -2.15 -21.625 1 94.25 260 ALA B C 1
ATOM 5781 O O . ALA B 1 260 ? -12.406 -0.918 -21.594 1 94.25 260 ALA B O 1
ATOM 5782 N N . ASN B 1 261 ? -13.008 -2.861 -20.766 1 95.06 261 ASN B N 1
ATOM 5783 C CA . ASN B 1 261 ? -13.711 -2.279 -19.625 1 95.06 261 ASN B CA 1
ATOM 5784 C C . ASN B 1 261 ? -12.922 -2.445 -18.328 1 95.06 261 ASN B C 1
ATOM 5786 O O . ASN B 1 261 ? -13 -3.49 -17.672 1 95.06 261 ASN B O 1
ATOM 5790 N N . ASP B 1 262 ? -12.312 -1.409 -17.844 1 94.31 262 ASP B N 1
ATOM 5791 C CA . ASP B 1 262 ? -11.414 -1.45 -16.703 1 94.31 262 ASP B CA 1
ATOM 5792 C C . ASP B 1 262 ? -12.156 -1.906 -15.438 1 94.31 262 ASP B C 1
ATOM 5794 O O . ASP B 1 262 ? -11.586 -2.605 -14.602 1 94.31 262 ASP B O 1
ATOM 5798 N N . LYS B 1 263 ? -13.344 -1.456 -15.258 1 93.44 263 LYS B N 1
ATOM 5799 C CA . LYS B 1 263 ? -14.125 -1.858 -14.094 1 93.44 263 LYS B CA 1
ATOM 5800 C C . LYS B 1 263 ? -14.398 -3.359 -14.109 1 93.44 263 LYS B C 1
ATOM 5802 O O . LYS B 1 263 ? -14.352 -4.016 -13.062 1 93.44 263 LYS B O 1
ATOM 5807 N N . GLU B 1 264 ? -14.688 -3.867 -15.273 1 94.62 264 GLU B N 1
ATOM 5808 C CA . GLU B 1 264 ? -14.914 -5.305 -15.406 1 94.62 264 GLU B CA 1
ATOM 5809 C C . GLU B 1 264 ? -13.633 -6.09 -15.156 1 94.62 264 GLU B C 1
ATOM 5811 O O . GLU B 1 264 ? -13.656 -7.141 -14.516 1 94.62 264 GLU B O 1
ATOM 5816 N N . ILE B 1 265 ? -12.539 -5.594 -15.703 1 96.81 265 ILE B N 1
ATOM 5817 C CA . ILE B 1 265 ? -11.25 -6.246 -15.492 1 96.81 265 ILE B CA 1
ATOM 5818 C C . ILE B 1 265 ? -10.969 -6.359 -13.992 1 96.81 265 ILE B C 1
ATOM 5820 O O . ILE B 1 265 ? -10.57 -7.418 -13.508 1 96.81 265 ILE B O 1
ATOM 5824 N N . ALA B 1 266 ? -11.227 -5.266 -13.289 1 95.88 266 ALA B N 1
ATOM 5825 C CA . ALA B 1 266 ? -11 -5.273 -11.844 1 95.88 266 ALA B CA 1
ATOM 5826 C C . ALA B 1 266 ? -11.891 -6.309 -11.156 1 95.88 266 ALA B C 1
ATOM 5828 O O . ALA B 1 266 ? -11.438 -7.016 -10.25 1 95.88 266 ALA B O 1
ATOM 5829 N N . LYS B 1 267 ? -13.094 -6.43 -11.539 1 96.38 267 LYS B N 1
ATOM 5830 C CA . LYS B 1 267 ? -14.031 -7.391 -10.961 1 96.38 267 LYS B CA 1
ATOM 5831 C C . LYS B 1 267 ? -13.609 -8.82 -11.273 1 96.38 267 LYS B C 1
ATOM 5833 O O . LYS B 1 267 ? -13.742 -9.711 -10.43 1 96.38 267 LYS B O 1
ATOM 5838 N N . LYS B 1 268 ? -13.195 -9.023 -12.5 1 97.69 268 LYS B N 1
ATOM 5839 C CA . LYS B 1 268 ? -12.773 -10.359 -12.906 1 97.69 268 LYS B CA 1
ATOM 5840 C C . LYS B 1 268 ? -11.516 -10.797 -12.164 1 97.69 268 LYS B C 1
ATOM 5842 O O . LYS B 1 268 ? -11.375 -11.969 -11.805 1 97.69 268 LYS B O 1
ATOM 5847 N N . VAL B 1 269 ? -10.609 -9.867 -11.93 1 98.44 269 VAL B N 1
ATOM 5848 C CA . VAL B 1 269 ? -9.422 -10.18 -11.125 1 98.44 269 VAL B CA 1
ATOM 5849 C C . VAL B 1 269 ? -9.844 -10.508 -9.695 1 98.44 269 VAL B C 1
ATOM 5851 O O . VAL B 1 269 ? -9.32 -11.453 -9.094 1 98.44 269 VAL B O 1
ATOM 5854 N N . GLN B 1 270 ? -10.742 -9.75 -9.156 1 98 270 GLN B N 1
ATOM 5855 C CA . GLN B 1 270 ? -11.273 -10.031 -7.828 1 98 270 GLN B CA 1
ATOM 5856 C C . GLN B 1 270 ? -11.883 -11.43 -7.77 1 98 270 GLN B C 1
ATOM 5858 O O . GLN B 1 270 ? -11.664 -12.164 -6.801 1 98 270 GLN B O 1
ATOM 5863 N N . GLU B 1 271 ? -12.633 -11.789 -8.781 1 97.94 271 GLU B N 1
ATOM 5864 C CA . GLU B 1 271 ? -13.25 -13.109 -8.867 1 97.94 271 GLU B CA 1
ATOM 5865 C C . GLU B 1 271 ? -12.195 -14.211 -8.82 1 97.94 271 GLU B C 1
ATOM 5867 O O . GLU B 1 271 ? -12.336 -15.18 -8.078 1 97.94 271 GLU B O 1
ATOM 5872 N N . LEU B 1 272 ? -11.195 -14.039 -9.578 1 98.75 272 LEU B N 1
ATOM 5873 C CA . LEU B 1 272 ? -10.141 -15.039 -9.641 1 98.75 272 LEU B CA 1
ATOM 5874 C C . LEU B 1 272 ? -9.352 -15.078 -8.328 1 98.75 272 LEU B C 1
ATOM 5876 O O . LEU B 1 272 ? -8.883 -16.141 -7.914 1 98.75 272 LEU B O 1
ATOM 5880 N N . THR B 1 273 ? -9.195 -13.891 -7.691 1 98.69 273 THR B N 1
ATOM 5881 C CA . THR B 1 273 ? -8.555 -13.812 -6.383 1 98.69 273 THR B CA 1
ATOM 5882 C C . THR B 1 273 ? -9.312 -14.656 -5.363 1 98.69 273 THR B C 1
ATOM 5884 O O . THR B 1 273 ? -8.734 -15.547 -4.73 1 98.69 273 THR B O 1
ATOM 5887 N N . PHE B 1 274 ? -10.586 -14.43 -5.258 1 98.88 274 PHE B N 1
ATOM 5888 C CA . PHE B 1 274 ? -11.398 -15.18 -4.305 1 98.88 274 PHE B CA 1
ATOM 5889 C C . PHE B 1 274 ? -11.406 -16.656 -4.652 1 98.88 274 PHE B C 1
ATOM 5891 O O . PHE B 1 274 ? -11.266 -17.516 -3.771 1 98.88 274 PHE B O 1
ATOM 5898 N N . LEU B 1 275 ? -11.516 -16.984 -5.906 1 98.88 275 LEU B N 1
ATOM 5899 C CA . LEU B 1 275 ? -11.586 -18.375 -6.328 1 98.88 275 LEU B CA 1
ATOM 5900 C C . LEU B 1 275 ? -10.336 -19.141 -5.898 1 98.88 275 LEU B C 1
ATOM 5902 O O . LEU B 1 275 ? -10.438 -20.203 -5.281 1 98.88 275 LEU B O 1
ATOM 5906 N N . ASN B 1 276 ? -9.203 -18.609 -6.234 1 98.81 276 ASN B N 1
ATOM 5907 C CA . ASN B 1 276 ? -7.973 -19.359 -6.02 1 98.81 276 ASN B CA 1
ATOM 5908 C C . ASN B 1 276 ? -7.625 -19.453 -4.539 1 98.81 276 ASN B C 1
ATOM 5910 O O . ASN B 1 276 ? -7.055 -20.453 -4.094 1 98.81 276 ASN B O 1
ATOM 5914 N N . VAL B 1 277 ? -8 -18.406 -3.729 1 98.88 277 VAL B N 1
ATOM 5915 C CA . VAL B 1 277 ? -7.82 -18.516 -2.285 1 98.88 277 VAL B CA 1
ATOM 5916 C C . VAL B 1 277 ? -8.797 -19.547 -1.717 1 98.88 277 VAL B C 1
ATOM 5918 O O . VAL B 1 277 ? -8.438 -20.344 -0.843 1 98.88 277 VAL B O 1
ATOM 5921 N N . MET B 1 278 ? -10.047 -19.625 -2.244 1 98.81 278 MET B N 1
ATOM 5922 C CA . MET B 1 278 ? -11.07 -20.562 -1.799 1 98.81 278 MET B CA 1
ATOM 5923 C C . MET B 1 278 ? -10.648 -22 -2.084 1 98.81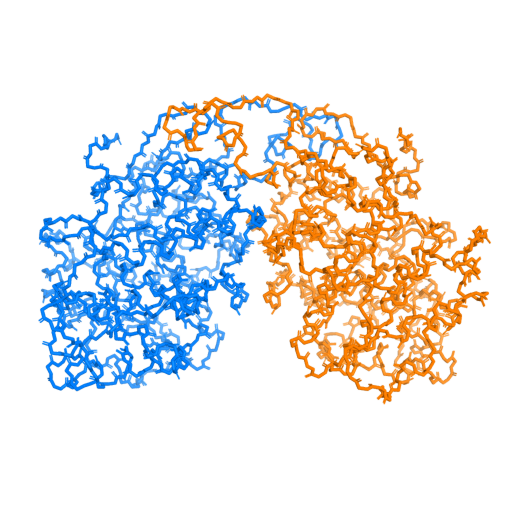 278 MET B C 1
ATOM 5925 O O . MET B 1 278 ? -10.75 -22.875 -1.213 1 98.81 278 MET B O 1
ATOM 5929 N N . ILE B 1 279 ? -10.164 -22.25 -3.268 1 97.88 279 ILE B N 1
ATOM 5930 C CA . ILE B 1 279 ? -9.812 -23.609 -3.641 1 97.88 279 ILE B CA 1
ATOM 5931 C C . ILE B 1 279 ? -8.641 -24.094 -2.797 1 97.88 279 ILE B C 1
ATOM 5933 O O . ILE B 1 279 ? -8.555 -25.281 -2.455 1 97.88 279 ILE B O 1
ATOM 5937 N N . TYR B 1 280 ? -7.723 -23.219 -2.336 1 98.38 280 TYR B N 1
ATOM 5938 C CA . TYR B 1 280 ? -6.594 -23.562 -1.478 1 98.38 280 TYR B CA 1
ATOM 5939 C C . TYR B 1 280 ? -7.047 -23.766 -0.036 1 98.38 280 TYR B C 1
ATOM 5941 O O . TYR B 1 280 ? -6.836 -24.828 0.545 1 98.38 280 TYR B O 1
ATOM 5949 N N . ALA B 1 281 ? -7.738 -22.734 0.521 1 98.56 281 ALA B N 1
ATOM 5950 C CA . ALA B 1 281 ? -8.016 -22.719 1.954 1 98.56 281 ALA B CA 1
ATOM 5951 C C . ALA B 1 281 ? -9.234 -23.562 2.293 1 98.56 281 ALA B C 1
ATOM 5953 O O . ALA B 1 281 ? -9.156 -24.453 3.143 1 98.56 281 ALA B O 1
ATOM 5954 N N . VAL B 1 282 ? -10.32 -23.328 1.591 1 98.5 282 VAL B N 1
ATOM 5955 C CA . VAL B 1 282 ? -11.547 -24.078 1.861 1 98.5 282 VAL B CA 1
ATOM 5956 C C . VAL B 1 282 ? -11.414 -25.5 1.316 1 98.5 282 VAL B C 1
ATOM 5958 O O . VAL B 1 282 ? -11.922 -26.438 1.911 1 98.5 282 VAL B O 1
ATOM 5961 N N . GLY B 1 283 ? -10.711 -25.609 0.188 1 97.5 283 GLY B N 1
ATOM 5962 C CA . GLY B 1 283 ? -10.438 -26.922 -0.358 1 97.5 283 GLY B CA 1
ATOM 5963 C C . GLY B 1 283 ? -9.625 -27.797 0.58 1 97.5 283 GLY B C 1
ATOM 5964 O O . GLY B 1 283 ? -9.688 -29.031 0.498 1 97.5 283 GLY B O 1
ATOM 5965 N N . GLY B 1 284 ? -8.812 -27.156 1.454 1 97.06 284 GLY B N 1
ATOM 5966 C CA . GLY B 1 284 ? -8.016 -27.891 2.426 1 97.06 284 GLY B CA 1
ATOM 5967 C C . GLY B 1 284 ? -8.688 -28.016 3.781 1 97.06 284 GLY B C 1
ATOM 5968 O O . GLY B 1 284 ? -8.078 -28.484 4.742 1 97.06 284 GLY B O 1
ATOM 5969 N N . TRP B 1 285 ? -9.938 -27.594 3.936 1 97.31 285 TRP B N 1
ATOM 5970 C CA . TRP B 1 285 ? -10.695 -27.531 5.184 1 97.31 285 TRP B CA 1
ATOM 5971 C C . TRP B 1 285 ? -11.609 -28.75 5.312 1 97.31 285 TRP B C 1
ATOM 5973 O O . TRP B 1 285 ? -12.391 -29.047 4.402 1 97.31 285 TRP B O 1
ATOM 5983 N N . ARG B 1 286 ? -11.398 -29.578 6.398 1 95.12 286 ARG B N 1
ATOM 5984 C CA . ARG B 1 286 ? -12.227 -30.75 6.668 1 95.12 286 ARG B CA 1
ATOM 5985 C C . ARG B 1 286 ? -12.508 -30.891 8.164 1 95.12 286 ARG B C 1
ATOM 5987 O O . ARG B 1 286 ? -11.617 -30.688 8.992 1 95.12 286 ARG B O 1
ATOM 5994 N N . ASN B 1 287 ? -13.695 -31.188 8.531 1 91.88 287 ASN B N 1
ATOM 5995 C CA . ASN B 1 287 ? -14.086 -31.5 9.898 1 91.88 287 ASN B CA 1
ATOM 5996 C C . ASN B 1 287 ? -13.625 -30.422 10.875 1 91.88 287 ASN B C 1
ATOM 5998 O O . ASN B 1 287 ? -13.023 -30.719 11.906 1 91.88 287 ASN B O 1
ATOM 6002 N N . GLY B 1 288 ? -13.672 -29.188 10.453 1 90.75 288 GLY B N 1
ATOM 6003 C CA . GLY B 1 288 ? -13.391 -28.062 11.336 1 90.75 288 GLY B CA 1
ATOM 6004 C C . GLY B 1 288 ? -11.906 -27.781 11.469 1 90.75 288 GLY B C 1
ATOM 6005 O O . GLY B 1 288 ? -11.5 -27 12.344 1 90.75 288 GLY B O 1
ATOM 6006 N N . LYS B 1 289 ? -11.133 -28.359 10.586 1 92.94 289 LYS B N 1
ATOM 6007 C CA . LYS B 1 289 ? -9.688 -28.172 10.656 1 92.94 289 LYS B CA 1
ATOM 6008 C C . LYS B 1 289 ? -9.086 -27.969 9.273 1 92.94 289 LYS B C 1
ATOM 6010 O O . LYS B 1 289 ? -9.656 -28.391 8.266 1 92.94 289 LYS B O 1
ATOM 6015 N N . PHE B 1 290 ? -8.008 -27.234 9.273 1 93.62 290 PHE B N 1
ATOM 6016 C CA . PHE B 1 290 ? -7.199 -27.125 8.062 1 93.62 290 PHE B CA 1
ATOM 6017 C C . PHE B 1 290 ? -6.348 -28.375 7.875 1 93.62 290 PHE B C 1
ATOM 6019 O O . PHE B 1 290 ? -5.289 -28.516 8.492 1 93.62 290 PHE B O 1
ATOM 6026 N N . TYR B 1 291 ? -6.754 -29.281 7.008 1 90.94 291 TYR B N 1
ATOM 6027 C CA . TYR B 1 291 ? -6.238 -30.641 6.973 1 90.94 291 TYR B CA 1
ATOM 6028 C C . TYR B 1 291 ? -5.121 -30.781 5.945 1 90.94 291 TYR B C 1
ATOM 6030 O O . TYR B 1 291 ? -4.305 -31.703 6.023 1 90.94 291 TYR B O 1
ATOM 6038 N N . LYS B 1 292 ? -5.152 -29.875 4.969 1 90 292 LYS B N 1
ATOM 6039 C CA . LYS B 1 292 ? -4.141 -30 3.926 1 90 292 LYS B CA 1
ATOM 6040 C C . LYS B 1 292 ? -3.822 -28.656 3.297 1 90 292 LYS B C 1
ATOM 6042 O O . LYS B 1 292 ? -4.723 -27.953 2.82 1 90 292 LYS B O 1
ATOM 6047 N N . ALA B 1 293 ? -2.559 -28.281 3.293 1 93 293 ALA B N 1
ATOM 6048 C CA . ALA B 1 293 ? -2.039 -27.172 2.494 1 93 293 ALA B CA 1
ATOM 6049 C C . ALA B 1 293 ? -1.469 -27.672 1.17 1 93 293 ALA B C 1
ATOM 6051 O O . ALA B 1 293 ? -0.287 -28 1.085 1 93 293 ALA B O 1
ATOM 6052 N N . GLU B 1 294 ? -2.303 -27.656 0.147 1 93.56 294 GLU B N 1
ATOM 6053 C CA . GLU B 1 294 ? -1.927 -28.266 -1.123 1 93.56 294 GLU B CA 1
ATOM 6054 C C . GLU B 1 294 ? -0.934 -27.391 -1.885 1 93.56 294 GLU B C 1
ATOM 6056 O O . GLU B 1 294 ? -1.231 -26.25 -2.207 1 93.56 294 GLU B O 1
ATOM 6061 N N . PHE B 1 295 ? 0.184 -27.922 -2.201 1 94.12 295 PHE B N 1
ATOM 6062 C CA . PHE B 1 295 ? 1.331 -27.203 -2.738 1 94.12 295 PHE B CA 1
ATOM 6063 C C . PHE B 1 295 ? 1.002 -26.594 -4.098 1 94.12 295 PHE B C 1
ATOM 6065 O O . PHE B 1 295 ? 1.327 -25.438 -4.363 1 94.12 295 PHE B O 1
ATOM 6072 N N . THR B 1 296 ? 0.361 -27.297 -5 1 93.5 296 THR B N 1
ATOM 6073 C CA . THR B 1 296 ? 0.034 -26.828 -6.34 1 93.5 296 THR B CA 1
ATOM 6074 C C . THR B 1 296 ? -0.997 -25.703 -6.273 1 93.5 296 THR B C 1
ATOM 6076 O O . THR B 1 296 ? -0.858 -24.688 -6.961 1 93.5 296 THR B O 1
ATOM 6079 N N . LEU B 1 297 ? -2.047 -25.859 -5.445 1 96.44 297 LEU B N 1
ATOM 6080 C CA . LEU B 1 297 ? -3.1 -24.859 -5.324 1 96.44 297 LEU B CA 1
ATOM 6081 C C . LEU B 1 297 ? -2.568 -23.594 -4.672 1 96.44 297 LEU B C 1
ATOM 6083 O O . LEU B 1 297 ? -3.039 -22.484 -4.969 1 96.44 297 LEU B O 1
ATOM 6087 N N . MET B 1 298 ? -1.546 -23.797 -3.812 1 97.31 298 MET B N 1
ATOM 6088 C CA . MET B 1 298 ? -0.871 -22.641 -3.23 1 97.31 298 MET B CA 1
ATOM 6089 C C . MET B 1 298 ? -0.234 -21.781 -4.316 1 97.31 298 MET B C 1
ATOM 6091 O O . MET B 1 298 ? -0.247 -20.547 -4.223 1 97.31 298 MET B O 1
ATOM 6095 N N . HIS B 1 299 ? 0.245 -22.344 -5.41 1 96.88 299 HIS B N 1
ATOM 6096 C CA . HIS B 1 299 ? 0.833 -21.578 -6.504 1 96.88 299 HIS B CA 1
ATOM 6097 C C . HIS B 1 299 ? -0.231 -20.797 -7.258 1 96.88 299 HIS B C 1
ATOM 6099 O O . HIS B 1 299 ? 0.055 -19.719 -7.805 1 96.88 299 HIS B O 1
ATOM 6105 N N . LEU B 1 300 ? -1.473 -21.344 -7.293 1 98.12 300 LEU B N 1
ATOM 6106 C CA . LEU B 1 300 ? -2.568 -20.562 -7.859 1 98.12 300 LEU B CA 1
ATOM 6107 C C . LEU B 1 300 ? -2.846 -19.312 -7.02 1 98.12 300 LEU B C 1
ATOM 6109 O O . LEU B 1 300 ? -3.092 -18.234 -7.559 1 98.12 300 LEU B O 1
ATOM 6113 N N . LEU B 1 301 ? -2.783 -19.531 -5.73 1 98.12 301 LEU B N 1
ATOM 6114 C CA . LEU B 1 301 ? -2.963 -18.406 -4.809 1 98.12 301 LEU B CA 1
ATOM 6115 C C . LEU B 1 301 ? -1.907 -17.344 -5.043 1 98.12 301 LEU B C 1
ATOM 6117 O O . LEU B 1 301 ? -2.242 -16.188 -5.312 1 98.12 301 LEU B O 1
ATOM 6121 N N . THR B 1 302 ? -0.626 -17.641 -5.086 1 98 302 THR B N 1
ATOM 6122 C CA . THR B 1 302 ? 0.443 -16.641 -5.184 1 98 302 THR B CA 1
ATOM 6123 C C . THR B 1 302 ? 0.503 -16.047 -6.586 1 98 302 THR B C 1
ATOM 6125 O O . THR B 1 302 ? 0.749 -14.852 -6.75 1 98 302 THR B O 1
ATOM 6128 N N . SER B 1 303 ? 0.229 -16.875 -7.621 1 98.19 303 SER B N 1
ATOM 6129 C CA . SER B 1 303 ? 0.321 -16.375 -8.984 1 98.19 303 SER B CA 1
ATOM 6130 C C . SER B 1 303 ? -0.835 -15.438 -9.305 1 98.19 303 SER B C 1
ATOM 6132 O O . SER B 1 303 ? -0.709 -14.555 -10.164 1 98.19 303 SER B O 1
ATOM 6134 N N . SER B 1 304 ? -1.962 -15.586 -8.602 1 98.62 304 SER B N 1
ATOM 6135 C CA . SER B 1 304 ? -3.115 -14.734 -8.875 1 98.62 304 SER B CA 1
ATOM 6136 C C . SER B 1 304 ? -2.797 -13.266 -8.594 1 98.62 304 SER B C 1
ATOM 6138 O O . SER B 1 304 ? -3.354 -12.375 -9.242 1 98.62 304 SER B O 1
ATOM 6140 N N . MET B 1 305 ? -1.864 -13.031 -7.676 1 97.75 305 MET B N 1
ATOM 6141 C CA . MET B 1 305 ? -1.518 -11.648 -7.355 1 97.75 305 MET B CA 1
ATOM 6142 C C . MET B 1 305 ? -0.827 -10.977 -8.539 1 97.75 305 MET B C 1
ATOM 6144 O O . MET B 1 305 ? -0.935 -9.758 -8.711 1 97.75 305 MET B O 1
ATOM 6148 N N . THR B 1 306 ? -0.157 -11.734 -9.398 1 98.06 306 THR B N 1
ATOM 6149 C CA . THR B 1 306 ? 0.595 -11.156 -10.508 1 98.06 306 THR B CA 1
ATOM 6150 C C . THR B 1 306 ? -0.348 -10.664 -11.602 1 98.06 306 THR B C 1
ATOM 6152 O O . THR B 1 306 ? 0.054 -9.891 -12.469 1 98.06 306 THR B O 1
ATOM 6155 N N . LEU B 1 307 ? -1.634 -11.07 -11.586 1 98.69 307 LEU B N 1
ATOM 6156 C CA . LEU B 1 307 ? -2.604 -10.641 -12.586 1 98.69 307 LEU B CA 1
ATOM 6157 C C . LEU B 1 307 ? -2.715 -9.125 -12.625 1 98.69 307 LEU B C 1
ATOM 6159 O O . LEU B 1 307 ? -2.832 -8.531 -13.695 1 98.69 307 LEU B O 1
ATOM 6163 N N . THR B 1 308 ? -2.643 -8.516 -11.461 1 97.19 308 THR B N 1
ATOM 6164 C CA . THR B 1 308 ? -2.779 -7.059 -11.43 1 97.19 308 THR B CA 1
ATOM 6165 C C . THR B 1 308 ? -1.597 -6.387 -12.117 1 97.19 308 THR B C 1
ATOM 6167 O O . THR B 1 308 ? -1.749 -5.332 -12.734 1 97.19 308 THR B O 1
ATOM 6170 N N . SER B 1 309 ? -0.437 -6.953 -12.031 1 97.69 309 SER B N 1
ATOM 6171 C CA . SER B 1 309 ? 0.736 -6.422 -12.719 1 97.69 309 SER B CA 1
ATOM 6172 C C . SER B 1 309 ? 0.573 -6.508 -14.227 1 97.69 309 SER B C 1
ATOM 6174 O O . SER B 1 309 ? 0.868 -5.547 -14.945 1 97.69 309 SER B O 1
ATOM 6176 N N . TYR B 1 310 ? 0.071 -7.637 -14.672 1 98.62 310 TYR B N 1
ATOM 6177 C CA . TYR B 1 310 ? -0.164 -7.812 -16.109 1 98.62 310 TYR B CA 1
ATOM 6178 C C . TYR B 1 310 ? -1.212 -6.828 -16.609 1 98.62 310 TYR B C 1
ATOM 6180 O O . TYR B 1 310 ? -1.026 -6.195 -17.656 1 98.62 310 TYR B O 1
ATOM 6188 N N . MET B 1 311 ? -2.334 -6.668 -15.875 1 98.31 311 MET B N 1
ATOM 6189 C CA . MET B 1 311 ? -3.438 -5.809 -16.297 1 98.31 311 MET B CA 1
ATOM 6190 C C . MET B 1 311 ? -2.98 -4.363 -16.438 1 98.31 311 MET B C 1
ATOM 6192 O O . MET B 1 311 ? -3.576 -3.586 -17.188 1 98.31 311 MET B O 1
ATOM 6196 N N . ALA B 1 312 ? -1.919 -4.059 -15.75 1 97.06 312 ALA B N 1
ATOM 6197 C CA . ALA B 1 312 ? -1.446 -2.676 -15.734 1 97.06 312 ALA B CA 1
ATOM 6198 C C . ALA B 1 312 ? -0.719 -2.332 -17.031 1 97.06 312 ALA B C 1
ATOM 6200 O O . ALA B 1 312 ? -0.549 -1.156 -17.359 1 97.06 312 ALA B O 1
ATOM 6201 N N . VAL B 1 313 ? -0.285 -3.322 -17.859 1 98.12 313 VAL B N 1
ATOM 6202 C CA . VAL B 1 313 ? 0.688 -2.932 -18.875 1 98.12 313 VAL B CA 1
ATOM 6203 C C . VAL B 1 313 ? 0.279 -3.5 -20.234 1 98.12 313 VAL B C 1
ATOM 6205 O O . VAL B 1 313 ? 0.809 -3.096 -21.266 1 98.12 313 VAL B O 1
ATOM 6208 N N . ILE B 1 314 ? -0.685 -4.441 -20.25 1 98.44 314 ILE B N 1
ATOM 6209 C CA . ILE B 1 314 ? -0.949 -5.098 -21.531 1 98.44 314 ILE B CA 1
ATOM 6210 C C . ILE B 1 314 ? -2.229 -4.535 -22.141 1 98.44 314 ILE B C 1
ATOM 6212 O O . ILE B 1 314 ? -2.979 -3.814 -21.484 1 98.44 314 ILE B O 1
ATOM 6216 N N . SER B 1 315 ? -2.539 -4.84 -23.391 1 97.69 315 SER B N 1
ATOM 6217 C CA . SER B 1 315 ? -3.656 -4.297 -24.156 1 97.69 315 SER B CA 1
ATOM 6218 C C . SER B 1 315 ? -4.98 -4.902 -23.703 1 97.69 315 SER B C 1
ATOM 6220 O O . SER B 1 315 ? -5.004 -5.957 -23.062 1 97.69 315 SER B O 1
ATOM 6222 N N . PRO B 1 316 ? -6.094 -4.285 -24.031 1 96.5 316 PRO B N 1
ATOM 6223 C CA . PRO B 1 316 ? -7.418 -4.824 -23.703 1 96.5 316 PRO B CA 1
ATOM 6224 C C . PRO B 1 316 ? -7.621 -6.246 -24.219 1 96.5 316 PRO B C 1
ATOM 6226 O O . PRO B 1 316 ? -8.164 -7.09 -23.5 1 96.5 316 PRO B O 1
ATOM 6229 N N . THR B 1 317 ? -7.18 -6.523 -25.453 1 96.38 317 THR B N 1
ATOM 6230 C CA . THR B 1 317 ? -7.316 -7.855 -26.031 1 96.38 317 THR B CA 1
ATOM 6231 C C . THR B 1 317 ? -6.504 -8.875 -25.234 1 96.38 317 THR B C 1
ATOM 6233 O O . THR B 1 317 ? -6.988 -9.969 -24.938 1 96.38 317 THR B O 1
ATOM 6236 N N . SER B 1 318 ? -5.273 -8.492 -24.922 1 97.94 318 SER B N 1
ATOM 6237 C CA . SER B 1 318 ? -4.402 -9.383 -24.156 1 97.94 318 SER B CA 1
ATOM 6238 C C . SER B 1 318 ? -4.918 -9.57 -22.734 1 97.94 318 SER B C 1
ATOM 6240 O O . SER B 1 318 ? -4.766 -10.648 -22.156 1 97.94 318 SER B O 1
ATOM 6242 N N . LYS B 1 319 ? -5.527 -8.508 -22.141 1 97.75 319 LYS B N 1
ATOM 6243 C CA . LYS B 1 319 ? -6.145 -8.641 -20.828 1 97.75 319 LYS B CA 1
ATOM 6244 C C . LYS B 1 319 ? -7.203 -9.734 -20.828 1 97.75 319 LYS B C 1
ATOM 6246 O O . LYS B 1 319 ? -7.188 -10.617 -19.969 1 97.75 319 LYS B O 1
ATOM 6251 N N . SER B 1 320 ? -8.078 -9.656 -21.766 1 96.5 320 SER B N 1
ATOM 6252 C CA . SER B 1 320 ? -9.141 -10.648 -21.891 1 96.5 320 SER B CA 1
ATOM 6253 C C . SER B 1 320 ? -8.578 -12.055 -22.062 1 96.5 320 SER B C 1
ATOM 6255 O O . SER B 1 320 ? -9 -12.992 -21.391 1 96.5 320 SER B O 1
ATOM 6257 N N . LEU B 1 321 ? -7.648 -12.211 -22.938 1 97.25 321 LEU B N 1
ATOM 6258 C CA . LEU B 1 321 ? -7.039 -13.5 -23.234 1 97.25 321 LEU B CA 1
ATOM 6259 C C . LEU B 1 321 ? -6.383 -14.094 -22 1 97.25 321 LEU B C 1
ATOM 6261 O O . LEU B 1 321 ? -6.629 -15.25 -21.656 1 97.25 321 LEU B O 1
ATOM 6265 N N . LEU B 1 322 ? -5.539 -13.281 -21.344 1 98.44 322 LEU B N 1
ATOM 6266 C CA . LEU B 1 322 ? -4.77 -13.797 -20.219 1 98.44 322 LEU B CA 1
ATOM 6267 C C . LEU B 1 322 ? -5.688 -14.203 -19.078 1 98.44 322 LEU B C 1
ATOM 6269 O O . LEU B 1 322 ? -5.484 -15.242 -18.453 1 98.44 322 LEU B O 1
ATOM 6273 N N . LEU B 1 323 ? -6.645 -13.367 -18.766 1 98.06 323 LEU B N 1
ATOM 6274 C CA . LEU B 1 323 ? -7.551 -13.688 -17.672 1 98.06 323 LEU B CA 1
ATOM 6275 C C . LEU B 1 323 ? -8.312 -14.977 -17.953 1 98.06 323 LEU B C 1
ATOM 6277 O O . LEU B 1 323 ? -8.438 -15.836 -17.078 1 98.06 323 LEU B O 1
ATOM 6281 N N . ARG B 1 324 ? -8.789 -15.156 -19.156 1 97.06 324 ARG B N 1
ATOM 6282 C CA . ARG B 1 324 ? -9.523 -16.359 -19.516 1 97.06 324 ARG B CA 1
ATOM 6283 C C . ARG B 1 324 ? -8.609 -17.578 -19.516 1 97.06 324 ARG B C 1
ATOM 6285 O O . ARG B 1 324 ? -9 -18.656 -19.031 1 97.06 324 ARG B O 1
ATOM 6292 N N . ALA B 1 325 ? -7.449 -17.422 -20.062 1 97.81 325 ALA B N 1
ATOM 6293 C CA . ALA B 1 325 ? -6.484 -18.531 -20.078 1 97.81 325 ALA B CA 1
ATOM 6294 C C . ALA B 1 325 ? -6.094 -18.938 -18.656 1 97.81 325 ALA B C 1
ATOM 6296 O O . ALA B 1 325 ? -6.004 -20.125 -18.344 1 97.81 325 ALA B O 1
ATOM 6297 N N . TYR B 1 326 ? -5.824 -17.906 -17.828 1 98.56 326 TYR B N 1
ATOM 6298 C CA . TYR B 1 326 ? -5.469 -18.172 -16.438 1 98.56 326 TYR B CA 1
ATOM 6299 C C . TYR B 1 326 ? -6.602 -18.891 -15.703 1 98.56 326 TYR B C 1
ATOM 6301 O O . TYR B 1 326 ? -6.355 -19.812 -14.93 1 98.56 326 TYR B O 1
ATOM 6309 N N . PHE B 1 327 ? -7.828 -18.438 -15.906 1 98.5 327 PHE B N 1
ATOM 6310 C CA . PHE B 1 327 ? -8.984 -19.094 -15.305 1 98.5 327 PHE B CA 1
ATOM 6311 C C . PHE B 1 327 ? -9.07 -20.547 -15.719 1 98.5 327 PHE B C 1
ATOM 6313 O O . PHE B 1 327 ? -9.258 -21.438 -14.875 1 98.5 327 PHE B O 1
ATOM 6320 N N . THR B 1 328 ? -8.906 -20.797 -16.984 1 98 328 THR B N 1
ATOM 6321 C CA . THR B 1 328 ? -8.922 -22.156 -17.5 1 98 328 THR B CA 1
ATOM 6322 C C . THR B 1 328 ? -7.863 -23.016 -16.812 1 98 328 THR B C 1
ATOM 6324 O O . THR B 1 328 ? -8.133 -24.156 -16.438 1 98 328 THR B O 1
ATOM 6327 N N . ARG B 1 329 ? -6.691 -22.453 -16.688 1 97.69 329 ARG B N 1
ATOM 6328 C CA . ARG B 1 329 ? -5.598 -23.156 -16.031 1 97.69 329 ARG B CA 1
ATOM 6329 C C . ARG B 1 329 ? -5.91 -23.391 -14.562 1 97.69 329 ARG B C 1
ATOM 6331 O O . ARG B 1 329 ? -5.566 -24.453 -14.016 1 97.69 329 ARG B O 1
ATOM 6338 N N . SER B 1 330 ? -6.531 -22.422 -13.875 1 98.38 330 SER B N 1
ATOM 6339 C CA . SER B 1 330 ? -6.945 -22.594 -12.484 1 98.38 330 SER B CA 1
ATOM 6340 C C . SER B 1 330 ? -7.891 -23.781 -12.336 1 98.38 330 SER B C 1
ATOM 6342 O O . SER B 1 330 ? -7.734 -24.594 -11.422 1 98.38 330 SER B O 1
ATOM 6344 N N . LEU B 1 331 ? -8.852 -23.875 -13.25 1 98.19 331 LEU B N 1
ATOM 6345 C CA . LEU B 1 331 ? -9.797 -24.984 -13.211 1 98.19 331 LEU B CA 1
ATOM 6346 C C . LEU B 1 331 ? -9.07 -26.312 -13.414 1 98.19 331 LEU B C 1
ATOM 6348 O O . LEU B 1 331 ? -9.375 -27.297 -12.727 1 98.19 331 LEU B O 1
ATOM 6352 N N . ALA B 1 332 ? -8.156 -26.328 -14.32 1 97.44 332 ALA B N 1
ATOM 6353 C CA . ALA B 1 332 ? -7.422 -27.562 -14.625 1 97.44 332 ALA B CA 1
ATOM 6354 C C . ALA B 1 332 ? -6.629 -28.031 -13.406 1 97.44 332 ALA B C 1
ATOM 6356 O O . ALA B 1 332 ? -6.641 -29.219 -13.078 1 97.44 332 ALA B O 1
ATOM 6357 N N . TYR B 1 333 ? -5.91 -27.109 -12.75 1 96.5 333 TYR B N 1
ATOM 6358 C CA . TYR B 1 333 ? -5.152 -27.484 -11.555 1 96.5 333 TYR B CA 1
ATOM 6359 C C . TYR B 1 333 ? -6.086 -27.938 -10.438 1 96.5 333 TYR B C 1
ATOM 6361 O O . TYR B 1 333 ? -5.785 -28.891 -9.719 1 96.5 333 TYR B O 1
ATOM 6369 N N . TYR B 1 334 ? -7.234 -27.312 -10.25 1 96.62 334 TYR B N 1
ATOM 6370 C CA . TYR B 1 334 ? -8.234 -27.703 -9.258 1 96.62 334 TYR B CA 1
ATOM 6371 C C . TYR B 1 334 ? -8.68 -29.141 -9.484 1 96.62 334 TYR B C 1
ATOM 6373 O O . TYR B 1 334 ? -8.711 -29.938 -8.547 1 96.62 334 TYR B O 1
ATOM 6381 N N . ILE B 1 335 ? -8.953 -29.438 -10.766 1 96.81 335 ILE B N 1
ATOM 6382 C CA . ILE B 1 335 ? -9.406 -30.781 -11.141 1 96.81 335 ILE B CA 1
ATOM 6383 C C . ILE B 1 335 ? -8.273 -31.781 -10.945 1 96.81 335 ILE B C 1
ATOM 6385 O O . ILE B 1 335 ? -8.492 -32.875 -10.43 1 96.81 335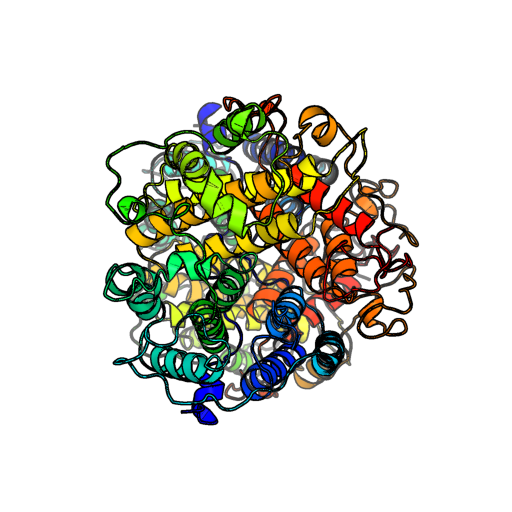 ILE B O 1
ATOM 6389 N N . SER B 1 336 ? -7.082 -31.391 -11.312 1 94.56 336 SER B N 1
ATOM 6390 C CA . SER B 1 336 ? -5.93 -32.281 -11.211 1 94.56 336 SER B CA 1
ATOM 6391 C C . SER B 1 336 ? -5.652 -32.656 -9.766 1 94.56 336 SER B C 1
ATOM 6393 O O . SER B 1 336 ? -5.062 -33.719 -9.492 1 94.56 336 SER B O 1
ATOM 6395 N N . LYS B 1 337 ? -6.09 -31.812 -8.82 1 93.06 337 LYS B N 1
ATOM 6396 C CA . LYS B 1 337 ? -5.852 -32.094 -7.41 1 93.06 337 LYS B CA 1
ATOM 6397 C C . LYS B 1 337 ? -7.086 -32.688 -6.754 1 93.06 337 LYS B C 1
ATOM 6399 O O . LYS B 1 337 ? -7.219 -32.688 -5.527 1 93.06 337 LYS B O 1
ATOM 6404 N N . GLY B 1 338 ? -8.008 -33.188 -7.629 1 93.12 338 GLY B N 1
ATOM 6405 C CA . GLY B 1 338 ? -9.102 -34 -7.148 1 93.12 338 GLY B CA 1
ATOM 6406 C C . GLY B 1 338 ? -10.375 -33.219 -6.906 1 93.12 338 GLY B C 1
ATOM 6407 O O . GLY B 1 338 ? -11.312 -33.719 -6.281 1 93.12 338 GLY B O 1
ATOM 6408 N N . ARG B 1 339 ? -10.43 -31.922 -7.25 1 94.94 339 ARG B N 1
ATOM 6409 C CA . ARG B 1 339 ? -11.609 -31.094 -7.074 1 94.94 339 ARG B CA 1
ATOM 6410 C C . ARG B 1 339 ? -12.109 -31.141 -5.633 1 94.94 339 ARG B C 1
ATOM 6412 O O . ARG B 1 339 ? -13.281 -31.438 -5.387 1 94.94 339 ARG B O 1
ATOM 6419 N N . PRO B 1 340 ? -11.242 -30.828 -4.703 1 94.31 340 PRO B N 1
ATOM 6420 C CA . PRO B 1 340 ? -11.688 -30.906 -3.311 1 94.31 340 PRO B CA 1
ATOM 6421 C C . PRO B 1 340 ? -12.984 -30.125 -3.066 1 94.31 340 PRO B C 1
ATOM 6423 O O . PRO B 1 340 ? -13.188 -29.062 -3.65 1 94.31 340 PRO B O 1
ATOM 6426 N N . GLU B 1 341 ? -13.781 -30.672 -2.219 1 95.31 341 GLU B N 1
ATOM 6427 C CA . GLU B 1 341 ? -15.008 -29.984 -1.822 1 95.31 341 GLU B CA 1
ATOM 6428 C C . GLU B 1 341 ? -14.703 -28.641 -1.156 1 95.31 341 GLU B C 1
ATOM 6430 O O . GLU B 1 341 ? -13.609 -28.453 -0.616 1 95.31 341 GLU B O 1
ATOM 6435 N N . LEU B 1 342 ? -15.664 -27.766 -1.228 1 98 342 LEU B N 1
ATOM 6436 C CA . LEU B 1 342 ? -15.539 -26.453 -0.615 1 98 342 LEU B CA 1
ATOM 6437 C C . LEU B 1 342 ? -16.609 -26.25 0.455 1 98 342 LEU B C 1
ATOM 6439 O O . LEU B 1 342 ? -17.625 -25.594 0.203 1 98 342 LEU B O 1
ATOM 6443 N N . PRO B 1 343 ? -16.359 -26.766 1.639 1 98.31 343 PRO B N 1
ATOM 6444 C CA . PRO B 1 343 ? -17.328 -26.609 2.713 1 98.31 343 PRO B CA 1
ATOM 6445 C C . PRO B 1 343 ? -17.391 -25.188 3.252 1 98.31 343 PRO B C 1
ATOM 6447 O O . PRO B 1 343 ? -16.938 -24.922 4.371 1 98.31 343 PRO B O 1
ATOM 6450 N N . VAL B 1 344 ? -18.016 -24.344 2.537 1 98.44 344 VAL B N 1
ATOM 6451 C CA . VAL B 1 344 ? -18.031 -22.906 2.76 1 98.44 344 VAL B CA 1
ATOM 6452 C C . VAL B 1 344 ? -18.594 -22.594 4.145 1 98.44 344 VAL B C 1
ATOM 6454 O O . VAL B 1 344 ? -17.984 -21.875 4.926 1 98.44 344 VAL B O 1
ATOM 6457 N N . ARG B 1 345 ? -19.75 -23.172 4.492 1 98.25 345 ARG B N 1
ATOM 6458 C CA . ARG B 1 345 ? -20.406 -22.875 5.762 1 98.25 345 ARG B CA 1
ATOM 6459 C C . ARG B 1 345 ? -19.516 -23.234 6.938 1 98.25 345 ARG B C 1
ATOM 6461 O O . ARG B 1 345 ? -19.312 -22.422 7.848 1 98.25 345 ARG B O 1
ATOM 6468 N N . SER B 1 346 ? -18.953 -24.469 6.902 1 98.25 346 SER B N 1
ATOM 6469 C CA . SER B 1 346 ? -18.078 -24.922 7.98 1 98.25 346 SER B CA 1
ATOM 6470 C C . SER B 1 346 ? -16.875 -24.016 8.133 1 98.25 346 SER B C 1
ATOM 6472 O O . SER B 1 346 ? -16.484 -23.672 9.25 1 98.25 346 SER B O 1
ATOM 6474 N N . PHE B 1 347 ? -16.297 -23.578 7.074 1 98.5 347 PHE B N 1
ATOM 6475 C CA . PHE B 1 347 ? -15.086 -22.75 7.078 1 98.5 347 PHE B CA 1
ATOM 6476 C C . PHE B 1 347 ? -15.375 -21.359 7.621 1 98.5 347 PHE B C 1
ATOM 6478 O O . PHE B 1 347 ? -14.664 -20.875 8.5 1 98.5 347 PHE B O 1
ATOM 6485 N N . PHE B 1 348 ? -16.438 -20.719 7.168 1 98.25 348 PHE B N 1
ATOM 6486 C CA . PHE B 1 348 ? -16.688 -19.312 7.473 1 98.25 348 PHE B CA 1
ATOM 6487 C C . PHE B 1 348 ? -17.391 -19.156 8.82 1 98.25 348 PHE B C 1
ATOM 6489 O O . PHE B 1 348 ? -17.453 -18.062 9.375 1 98.25 348 PHE B O 1
ATOM 6496 N N . THR B 1 349 ? -17.875 -20.266 9.414 1 97.25 349 THR B N 1
ATOM 6497 C CA . THR B 1 349 ? -18.5 -20.188 10.734 1 97.25 349 THR B CA 1
ATOM 6498 C C . THR B 1 349 ? -17.484 -20.547 11.82 1 97.25 349 THR B C 1
ATOM 6500 O O . THR B 1 349 ? -17.734 -20.312 13 1 97.25 349 THR B O 1
ATOM 6503 N N . ALA B 1 350 ? -16.375 -21.125 11.414 1 97.44 350 ALA B N 1
ATOM 6504 C CA . ALA B 1 350 ? -15.328 -21.438 12.383 1 97.44 350 ALA B CA 1
ATOM 6505 C C . ALA B 1 350 ? -14.688 -20.172 12.922 1 97.44 350 ALA B C 1
ATOM 6507 O O . ALA B 1 350 ? -14.633 -19.156 12.234 1 97.44 350 ALA B O 1
ATOM 6508 N N . PRO B 1 351 ? -14.18 -20.219 14.18 1 95.38 351 PRO B N 1
ATOM 6509 C CA . PRO B 1 351 ? -13.477 -19.031 14.703 1 95.38 351 PRO B CA 1
ATOM 6510 C C . PRO B 1 351 ? -12.211 -18.703 13.93 1 95.38 351 PRO B C 1
ATOM 6512 O O . PRO B 1 351 ? -11.523 -19.609 13.445 1 95.38 351 PRO B O 1
ATOM 6515 N N . ILE B 1 352 ? -11.945 -17.422 13.781 1 94.75 352 ILE B N 1
ATOM 6516 C CA . ILE B 1 352 ? -10.688 -16.984 13.18 1 94.75 352 ILE B CA 1
ATOM 6517 C C . ILE B 1 352 ? -9.547 -17.203 14.164 1 94.75 352 ILE B C 1
ATOM 6519 O O . ILE B 1 352 ? -9.641 -16.828 15.336 1 94.75 352 ILE B O 1
ATOM 6523 N N . LEU B 1 353 ? -8.508 -17.828 13.711 1 92.31 353 LEU B N 1
ATOM 6524 C CA . LEU B 1 353 ? -7.328 -18.047 14.547 1 92.31 353 LEU B CA 1
ATOM 6525 C C . LEU B 1 353 ? -6.57 -16.75 14.766 1 92.31 353 LEU B C 1
ATOM 6527 O O . LEU B 1 353 ? -6.008 -16.188 13.828 1 92.31 353 LEU B O 1
ATOM 6531 N N . THR B 1 354 ? -6.574 -16.234 15.984 1 88.31 354 THR B N 1
ATOM 6532 C CA . THR B 1 354 ? -5.906 -14.969 16.281 1 88.31 354 THR B CA 1
ATOM 6533 C C . THR B 1 354 ? -4.82 -15.164 17.328 1 88.31 354 THR B C 1
ATOM 6535 O O . THR B 1 354 ? -4.02 -14.266 17.578 1 88.31 354 THR B O 1
ATOM 6538 N N . ASP B 1 355 ? -4.758 -16.359 17.891 1 86.25 355 ASP B N 1
ATOM 6539 C CA . ASP B 1 355 ? -3.771 -16.641 18.938 1 86.25 355 ASP B CA 1
ATOM 6540 C C . ASP B 1 355 ? -2.418 -17 18.328 1 86.25 355 ASP B C 1
ATOM 6542 O O . ASP B 1 355 ? -2.348 -17.734 17.328 1 86.25 355 ASP B O 1
ATOM 6546 N N . PHE B 1 356 ? -1.437 -16.406 18.797 1 87.44 356 PHE B N 1
ATOM 6547 C CA . PHE B 1 356 ? -0.057 -16.719 18.438 1 87.44 356 PHE B CA 1
ATOM 6548 C C . PHE B 1 356 ? 0.717 -17.234 19.656 1 87.44 356 PHE B C 1
ATOM 6550 O O . PHE B 1 356 ? 0.536 -16.734 20.766 1 87.44 356 PHE B O 1
ATOM 6557 N N . PRO B 1 357 ? 1.471 -18.219 19.453 1 88.69 357 PRO B N 1
ATOM 6558 C CA . PRO B 1 357 ? 2.273 -18.703 20.578 1 88.69 357 PRO B CA 1
ATOM 6559 C C . PRO B 1 357 ? 3.322 -17.688 21.031 1 88.69 357 PRO B C 1
ATOM 6561 O O . PRO B 1 357 ? 3.592 -16.719 20.312 1 88.69 357 PRO B O 1
ATOM 6564 N N . GLY B 1 358 ? 3.826 -17.938 22.188 1 84.31 358 GLY B N 1
ATOM 6565 C CA . GLY B 1 358 ? 4.879 -17.094 22.719 1 84.31 358 GLY B CA 1
ATOM 6566 C C . GLY B 1 358 ? 4.41 -16.203 23.859 1 84.31 358 GLY B C 1
ATOM 6567 O O . GLY B 1 358 ? 3.252 -16.281 24.266 1 84.31 358 GLY B O 1
ATOM 6568 N N . PRO B 1 359 ? 5.336 -15.414 24.328 1 88.94 359 PRO B N 1
ATOM 6569 C CA . PRO B 1 359 ? 4.992 -14.555 25.453 1 88.94 359 PRO B CA 1
ATOM 6570 C C . PRO B 1 359 ? 4.066 -13.406 25.062 1 88.94 359 PRO B C 1
ATOM 6572 O O . PRO B 1 359 ? 4.113 -12.93 23.938 1 88.94 359 PRO B O 1
ATOM 6575 N N . THR B 1 360 ? 3.322 -12.984 26 1 88.38 360 THR B N 1
ATOM 6576 C CA . THR B 1 360 ? 2.354 -11.914 25.766 1 88.38 360 THR B CA 1
ATOM 6577 C C . THR B 1 360 ? 2.812 -10.609 26.406 1 88.38 360 THR B C 1
ATOM 6579 O O . THR B 1 360 ? 3.486 -10.625 27.438 1 88.38 360 THR B O 1
ATOM 6582 N N . VAL B 1 361 ? 2.465 -9.547 25.703 1 91.94 361 VAL B N 1
ATOM 6583 C CA . VAL B 1 361 ? 2.721 -8.227 26.266 1 91.94 361 VAL B CA 1
ATOM 6584 C C . VAL B 1 361 ? 1.64 -7.887 27.297 1 91.94 361 VAL B C 1
ATOM 6586 O O . VAL B 1 361 ? 0.582 -8.523 27.312 1 91.94 361 VAL B O 1
ATOM 6589 N N . ASN B 1 362 ? 1.963 -6.898 28.203 1 92.12 362 ASN B N 1
ATOM 6590 C CA . ASN B 1 362 ? 1.021 -6.406 29.203 1 92.12 362 ASN B CA 1
ATOM 6591 C C . ASN B 1 362 ? 0.668 -4.941 28.969 1 92.12 362 ASN B C 1
ATOM 6593 O O . ASN B 1 362 ? 1.278 -4.047 29.562 1 92.12 362 ASN B O 1
ATOM 6597 N N . PRO B 1 363 ? -0.408 -4.727 28.219 1 96.38 363 PRO B N 1
ATOM 6598 C CA . PRO B 1 363 ? -0.774 -3.338 27.938 1 96.38 363 PRO B CA 1
ATOM 6599 C C . PRO B 1 363 ? -1.132 -2.555 29.203 1 96.38 363 PRO B C 1
ATOM 6601 O O . PRO B 1 363 ? -1.736 -3.105 30.125 1 96.38 363 PRO B O 1
ATOM 6604 N N . THR B 1 364 ? -0.8 -1.289 29.234 1 95.5 364 THR B N 1
ATOM 6605 C CA . THR B 1 364 ? -1.136 -0.444 30.375 1 95.5 364 THR B CA 1
ATOM 6606 C C . THR B 1 364 ? -2.623 -0.104 30.375 1 95.5 364 THR B C 1
ATOM 6608 O O . THR B 1 364 ? -3.334 -0.394 29.422 1 95.5 364 THR B O 1
ATOM 6611 N N . GLU B 1 365 ? -3.08 0.533 31.422 1 93.94 365 GLU B N 1
ATOM 6612 C CA . GLU B 1 365 ? -4.496 0.78 31.688 1 93.94 365 GLU B CA 1
ATOM 6613 C C . GLU B 1 365 ? -5.121 1.621 30.578 1 93.94 365 GLU B C 1
ATOM 6615 O O . GLU B 1 365 ? -6.301 1.45 30.25 1 93.94 365 GLU B O 1
ATOM 6620 N N . SER B 1 366 ? -4.387 2.375 29.906 1 93.69 366 SER B N 1
ATOM 6621 C CA . SER B 1 366 ? -4.93 3.328 28.938 1 93.69 366 SER B CA 1
ATOM 6622 C C . SER B 1 366 ? -5.051 2.707 27.547 1 93.69 366 SER B C 1
ATOM 6624 O O . SER B 1 366 ? -5.555 3.342 26.625 1 93.69 366 SER B O 1
ATOM 6626 N N . ALA B 1 367 ? -4.633 1.468 27.391 1 97.12 367 ALA B N 1
ATOM 6627 C CA . ALA B 1 367 ? -4.551 0.858 26.062 1 97.12 367 ALA B CA 1
ATOM 6628 C C . ALA B 1 367 ? -5.941 0.554 25.516 1 97.12 367 ALA B C 1
ATOM 6630 O O . ALA B 1 367 ? -6.812 0.066 26.234 1 97.12 367 ALA B O 1
ATOM 6631 N N . PHE B 1 368 ? -6.148 0.913 24.234 1 97.44 368 PHE B N 1
ATOM 6632 C CA . PHE B 1 368 ? -7.379 0.584 23.531 1 97.44 368 PHE B CA 1
ATOM 6633 C C . PHE B 1 368 ? -7.355 -0.859 23.047 1 97.44 368 PHE B C 1
ATOM 6635 O O . PHE B 1 368 ? -6.293 -1.392 22.719 1 97.44 368 PHE B O 1
ATOM 6642 N N . PRO B 1 369 ? -8.547 -1.538 22.922 1 97.44 369 PRO B N 1
ATOM 6643 C CA . PRO B 1 369 ? -9.852 -1.031 23.344 1 97.44 369 PRO B CA 1
ATOM 6644 C C . PRO B 1 369 ? -10.062 -1.13 24.859 1 97.44 369 PRO B C 1
ATOM 6646 O O . PRO B 1 369 ? -10.938 -0.452 25.406 1 97.44 369 PRO B O 1
ATOM 6649 N N . ASP B 1 370 ? -9.328 -2.109 25.438 1 95.5 370 ASP B N 1
ATOM 6650 C CA . ASP B 1 370 ? -9.242 -2.393 26.859 1 95.5 370 ASP B CA 1
ATOM 6651 C C . ASP B 1 370 ? -7.969 -3.164 27.203 1 95.5 370 ASP B C 1
ATOM 6653 O O . ASP B 1 370 ? -7.578 -4.074 26.469 1 95.5 370 ASP B O 1
ATOM 6657 N N . PRO B 1 371 ? -7.332 -2.734 28.297 1 94.56 371 PRO B N 1
ATOM 6658 C CA . PRO B 1 371 ? -6.031 -3.354 28.562 1 94.56 371 PRO B CA 1
ATOM 6659 C C . PRO B 1 371 ? -6.121 -4.871 28.719 1 94.56 371 PRO B C 1
ATOM 6661 O O . PRO B 1 371 ? -5.125 -5.574 28.531 1 94.56 371 PRO B O 1
ATOM 6664 N N . GLU B 1 372 ? -7.242 -5.391 29.062 1 94.81 372 GLU B N 1
ATOM 6665 C CA . GLU B 1 372 ? -7.406 -6.828 29.281 1 94.81 372 GLU B CA 1
ATOM 6666 C C . GLU B 1 372 ? -7.859 -7.523 28 1 94.81 372 GLU B C 1
ATOM 6668 O O . GLU B 1 372 ? -7.91 -8.758 27.938 1 94.81 372 GLU B O 1
ATOM 6673 N N . SER B 1 373 ? -8.133 -6.746 27 1 94.75 373 SER B N 1
ATOM 6674 C CA . SER B 1 373 ? -8.609 -7.289 25.719 1 94.75 373 SER B CA 1
ATOM 6675 C C . SER B 1 373 ? -7.48 -7.961 24.953 1 94.75 373 SER B C 1
ATOM 6677 O O . SER B 1 373 ? -6.363 -7.438 24.891 1 94.75 373 SER B O 1
ATOM 6679 N N . PRO B 1 374 ? -7.766 -9.117 24.312 1 94.19 374 PRO B N 1
ATOM 6680 C CA . PRO B 1 374 ? -6.762 -9.688 23.422 1 94.19 374 PRO B CA 1
ATOM 6681 C C . PRO B 1 374 ? -6.383 -8.742 22.281 1 94.19 374 PRO B C 1
ATOM 6683 O O . PRO B 1 374 ? -5.277 -8.828 21.75 1 94.19 374 PRO B O 1
ATOM 6686 N N . PHE B 1 375 ? -7.297 -7.777 21.953 1 95.31 375 PHE B N 1
ATOM 6687 C CA . PHE B 1 375 ? -7.051 -6.832 20.875 1 95.31 375 PHE B CA 1
ATOM 6688 C C . PHE B 1 375 ? -6.129 -5.707 21.328 1 95.31 375 PHE B C 1
ATOM 6690 O O . PHE B 1 375 ? -5.605 -4.953 20.516 1 95.31 375 PHE B O 1
ATOM 6697 N N . ALA B 1 376 ? -5.914 -5.574 22.641 1 96.69 376 ALA B N 1
ATOM 6698 C CA . ALA B 1 376 ? -4.895 -4.656 23.141 1 96.69 376 ALA B CA 1
ATOM 6699 C C . ALA B 1 376 ? -3.498 -5.266 23 1 96.69 376 ALA B C 1
ATOM 6701 O O . ALA B 1 376 ? -2.521 -4.543 22.781 1 96.69 376 ALA B O 1
ATOM 6702 N N . GLU B 1 377 ? -3.457 -6.578 23.109 1 95.19 377 GLU B N 1
ATOM 6703 C CA . GLU B 1 377 ? -2.195 -7.293 22.953 1 95.19 377 GLU B CA 1
ATOM 6704 C C . GLU B 1 377 ? -1.804 -7.402 21.484 1 95.19 377 GLU B C 1
ATOM 6706 O O . GLU B 1 377 ? -0.639 -7.203 21.125 1 95.19 377 GLU B O 1
ATOM 6711 N N . THR B 1 378 ? -2.771 -7.812 20.688 1 95.5 378 THR B N 1
ATOM 6712 C CA . THR B 1 378 ? -2.578 -7.961 19.25 1 95.5 378 THR B CA 1
ATOM 6713 C C . THR B 1 378 ? -3.697 -7.266 18.469 1 95.5 378 THR B C 1
ATOM 6715 O O . THR B 1 378 ? -4.652 -7.91 18.047 1 95.5 378 THR B O 1
ATOM 6718 N N . PRO B 1 379 ? -3.518 -5.988 18.266 1 96.69 379 PRO B N 1
ATOM 6719 C CA . PRO B 1 379 ? -4.59 -5.246 17.594 1 96.69 379 PRO B CA 1
ATOM 6720 C C . PRO B 1 379 ? -4.746 -5.629 16.125 1 96.69 379 PRO B C 1
ATOM 6722 O O . PRO B 1 379 ? -5.848 -5.547 15.578 1 96.69 379 PRO B O 1
ATOM 6725 N N . ASN B 1 380 ? -3.715 -6.02 15.461 1 97.62 380 ASN B N 1
ATOM 6726 C CA . ASN B 1 380 ? -3.725 -6.457 14.062 1 97.62 380 ASN B CA 1
ATOM 6727 C C . ASN B 1 380 ? -2.916 -7.734 13.875 1 97.62 380 ASN B C 1
ATOM 6729 O O . ASN B 1 380 ? -1.688 -7.691 13.797 1 97.62 380 ASN B O 1
ATOM 6733 N N . VAL B 1 381 ? -3.551 -8.82 13.688 1 97.12 381 VAL B N 1
ATOM 6734 C CA . VAL B 1 381 ? -2.938 -10.141 13.68 1 97.12 381 VAL B CA 1
ATOM 6735 C C . VAL B 1 381 ? -2.033 -10.289 12.453 1 97.12 381 VAL B C 1
ATOM 6737 O O . VAL B 1 381 ? -1.051 -11.031 12.484 1 97.12 381 VAL B O 1
ATOM 6740 N N . TRP B 1 382 ? -2.312 -9.594 11.344 1 98.38 382 TRP B N 1
ATOM 6741 C CA . TRP B 1 382 ? -1.484 -9.641 10.141 1 98.38 382 TRP B CA 1
ATOM 6742 C C . TRP B 1 382 ? -0.032 -9.312 10.469 1 98.38 382 TRP B C 1
ATOM 6744 O O . TRP B 1 382 ? 0.889 -9.867 9.875 1 98.38 382 TRP B O 1
ATOM 6754 N N . LEU B 1 383 ? 0.166 -8.375 11.398 1 97.69 383 LEU B N 1
ATOM 6755 C CA . LEU B 1 383 ? 1.516 -7.91 11.703 1 97.69 383 LEU B CA 1
ATOM 6756 C C . LEU B 1 383 ? 2.322 -9 12.398 1 97.69 383 LEU B C 1
ATOM 6758 O O . LEU B 1 383 ? 3.535 -9.102 12.195 1 97.69 383 LEU B O 1
ATOM 6762 N N . LYS B 1 384 ? 1.689 -9.867 13.18 1 96.69 384 LYS B N 1
ATOM 6763 C CA . LYS B 1 384 ? 2.352 -11.039 13.742 1 96.69 384 LYS B CA 1
ATOM 6764 C C . LYS B 1 384 ? 2.652 -12.07 12.664 1 96.69 384 LYS B C 1
ATOM 6766 O O . LYS B 1 384 ? 3.719 -12.688 12.664 1 96.69 384 LYS B O 1
ATOM 6771 N N . ILE B 1 385 ? 1.7 -12.258 11.789 1 98.12 385 ILE B N 1
ATOM 6772 C CA . ILE B 1 385 ? 1.838 -13.24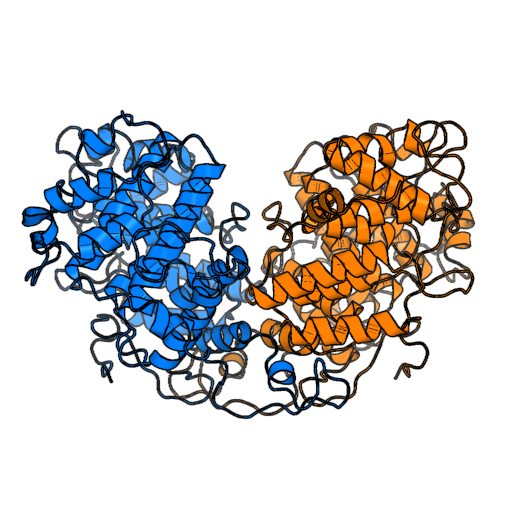2 10.719 1 98.12 385 ILE B CA 1
ATOM 6773 C C . ILE B 1 385 ? 3.029 -12.875 9.836 1 98.12 385 ILE B C 1
ATOM 6775 O O . ILE B 1 385 ? 3.865 -13.727 9.523 1 98.12 385 ILE B O 1
ATOM 6779 N N . ILE B 1 386 ? 3.143 -11.609 9.461 1 98.38 386 ILE B N 1
ATOM 6780 C CA . ILE B 1 386 ? 4.199 -11.164 8.562 1 98.38 386 ILE B CA 1
ATOM 6781 C C . ILE B 1 386 ? 5.547 -11.234 9.273 1 98.38 386 ILE B C 1
ATOM 6783 O O . ILE B 1 386 ? 6.551 -11.633 8.68 1 98.38 386 ILE B O 1
ATOM 6787 N N . GLN B 1 387 ? 5.609 -10.922 10.602 1 96.88 387 GLN B N 1
ATOM 6788 C CA . GLN B 1 387 ? 6.836 -11.07 11.383 1 96.88 387 GLN B CA 1
ATOM 6789 C C . GLN B 1 387 ? 7.34 -12.508 11.344 1 96.88 387 GLN B C 1
ATOM 6791 O O . GLN B 1 387 ? 8.523 -12.75 11.117 1 96.88 387 GLN B O 1
ATOM 6796 N N . SER B 1 388 ? 6.426 -13.359 11.531 1 97.31 388 SER B N 1
ATOM 6797 C CA . SER B 1 388 ? 6.777 -14.773 11.57 1 97.31 388 SER B CA 1
ATOM 6798 C C . SER B 1 388 ? 7.211 -15.273 10.203 1 97.31 388 SER B C 1
ATOM 6800 O O . SER B 1 388 ? 8.141 -16.078 10.094 1 97.31 388 SER B O 1
ATOM 6802 N N . ALA B 1 389 ? 6.559 -14.867 9.156 1 98.19 389 ALA B N 1
ATOM 6803 C CA . ALA B 1 389 ? 6.859 -15.305 7.797 1 98.19 389 ALA B CA 1
ATOM 6804 C C . ALA B 1 389 ? 8.25 -14.844 7.363 1 98.19 389 ALA B C 1
ATOM 6806 O O . ALA B 1 389 ? 8.945 -15.555 6.633 1 98.19 389 ALA B O 1
ATOM 6807 N N . LEU B 1 390 ? 8.672 -13.664 7.82 1 98.25 390 LEU B N 1
ATOM 6808 C CA . LEU B 1 390 ? 9.922 -13.031 7.395 1 98.25 390 LEU B CA 1
ATOM 6809 C C . LEU B 1 390 ? 11.125 -13.859 7.84 1 98.25 390 LEU B C 1
ATOM 6811 O O . LEU B 1 390 ? 12.195 -13.773 7.234 1 98.25 390 LEU B O 1
ATOM 6815 N N . VAL B 1 391 ? 10.953 -14.672 8.875 1 98.25 391 VAL B N 1
ATOM 6816 C CA . VAL B 1 391 ? 12.133 -15.359 9.391 1 98.25 391 VAL B CA 1
ATOM 6817 C C . VAL B 1 391 ? 12.094 -16.828 8.984 1 98.25 391 VAL B C 1
ATOM 6819 O O . VAL B 1 391 ? 13.031 -17.578 9.266 1 98.25 391 VAL B O 1
ATOM 6822 N N . HIS B 1 392 ? 11.039 -17.281 8.359 1 97.62 392 HIS B N 1
ATOM 6823 C CA . HIS B 1 392 ? 10.898 -18.672 7.922 1 97.62 392 HIS B CA 1
ATOM 6824 C C . HIS B 1 392 ? 11.75 -18.938 6.684 1 97.62 392 HIS B C 1
ATOM 6826 O O . HIS B 1 392 ? 11.75 -18.141 5.738 1 97.62 392 HIS B O 1
ATOM 6832 N N . PRO B 1 393 ? 12.438 -20.062 6.547 1 94.81 393 PRO B N 1
ATOM 6833 C CA . PRO B 1 393 ? 13.328 -20.312 5.41 1 94.81 393 PRO B CA 1
ATOM 6834 C C . PRO B 1 393 ? 12.57 -20.719 4.148 1 94.81 393 PRO B C 1
ATOM 6836 O O . PRO B 1 393 ? 13.125 -20.656 3.047 1 94.81 393 PRO B O 1
ATOM 6839 N N . ASP B 1 394 ? 11.352 -21.141 4.289 1 94.38 394 ASP B N 1
ATOM 6840 C CA . ASP B 1 394 ? 10.578 -21.516 3.113 1 94.38 394 ASP B CA 1
ATOM 6841 C C . ASP B 1 394 ? 10.234 -20.312 2.254 1 94.38 394 ASP B C 1
ATOM 6843 O O . ASP B 1 394 ? 9.586 -19.375 2.725 1 94.38 394 ASP B O 1
ATOM 6847 N N . ASP B 1 395 ? 10.57 -20.297 1.038 1 92.94 395 ASP B N 1
ATOM 6848 C CA . ASP B 1 395 ? 10.391 -19.141 0.17 1 92.94 395 ASP B CA 1
ATOM 6849 C C . ASP B 1 395 ? 8.93 -18.953 -0.22 1 92.94 395 ASP B C 1
ATOM 6851 O O . ASP B 1 395 ? 8.508 -17.859 -0.593 1 92.94 395 ASP B O 1
ATOM 6855 N N . HIS B 1 396 ? 8.141 -20.016 -0.163 1 96.25 396 HIS B N 1
ATOM 6856 C CA . HIS B 1 396 ? 6.742 -19.922 -0.554 1 96.25 396 HIS B CA 1
ATOM 6857 C C . HIS B 1 396 ? 5.918 -19.219 0.524 1 96.25 396 HIS B C 1
ATOM 6859 O O . HIS B 1 396 ? 4.949 -18.516 0.216 1 96.25 396 HIS B O 1
ATOM 6865 N N . LEU B 1 397 ? 6.305 -19.438 1.768 1 97.75 397 LEU B N 1
ATOM 6866 C CA . LEU B 1 397 ? 5.465 -18.953 2.854 1 97.75 397 LEU B CA 1
ATOM 6867 C C . LEU B 1 397 ? 5.375 -17.422 2.826 1 97.75 397 LEU B C 1
ATOM 6869 O O . LEU B 1 397 ? 4.285 -16.859 2.912 1 97.75 397 LEU B O 1
ATOM 6873 N N . SER B 1 398 ? 6.531 -16.766 2.768 1 97.94 398 SER B N 1
ATOM 6874 C CA . SER B 1 398 ? 6.504 -15.305 2.719 1 97.94 398 SER B CA 1
ATOM 6875 C C . SER B 1 398 ? 5.719 -14.812 1.51 1 97.94 398 SER B C 1
ATOM 6877 O O . SER B 1 398 ? 5.035 -13.789 1.585 1 97.94 398 SER B O 1
ATOM 6879 N N . LYS B 1 399 ? 5.766 -15.516 0.375 1 98.12 399 LYS B N 1
ATOM 6880 C CA . LYS B 1 399 ? 5.004 -15.156 -0.816 1 98.12 399 LYS B CA 1
ATOM 6881 C C . LYS B 1 399 ? 3.502 -15.266 -0.56 1 98.12 399 LYS B C 1
ATOM 6883 O O . LYS B 1 399 ? 2.734 -14.383 -0.951 1 98.12 399 LYS B O 1
ATOM 6888 N N . VAL B 1 400 ? 3.139 -16.375 0.073 1 98.69 400 VAL B N 1
ATOM 6889 C CA . VAL B 1 400 ? 1.731 -16.609 0.382 1 98.69 400 VAL B CA 1
ATOM 6890 C C . VAL B 1 400 ? 1.215 -15.508 1.302 1 98.69 400 VAL B C 1
ATOM 6892 O O . VAL B 1 400 ? 0.17 -14.906 1.038 1 98.69 400 VAL B O 1
ATOM 6895 N N . GLN B 1 401 ? 1.993 -15.234 2.336 1 98.81 401 GLN B N 1
ATOM 6896 C CA . GLN B 1 401 ? 1.541 -14.281 3.34 1 98.81 401 GLN B CA 1
ATOM 6897 C C . GLN B 1 401 ? 1.49 -12.867 2.766 1 98.81 401 GLN B C 1
ATOM 6899 O O . GLN B 1 401 ? 0.567 -12.102 3.061 1 98.81 401 GLN B O 1
ATOM 6904 N N . ARG B 1 402 ? 2.477 -12.508 1.927 1 98.69 402 ARG B N 1
ATOM 6905 C CA . ARG B 1 402 ? 2.445 -11.219 1.246 1 98.69 402 ARG B CA 1
ATOM 6906 C C . ARG B 1 402 ? 1.207 -11.094 0.365 1 98.69 402 ARG B C 1
ATOM 6908 O O . ARG B 1 402 ? 0.554 -10.047 0.348 1 98.69 402 ARG B O 1
ATOM 6915 N N . THR B 1 403 ? 0.898 -12.117 -0.36 1 98.75 403 THR B N 1
ATOM 6916 C CA . THR B 1 403 ? -0.243 -12.141 -1.269 1 98.75 403 THR B CA 1
ATOM 6917 C C . THR B 1 403 ? -1.551 -11.984 -0.498 1 98.75 403 THR B C 1
ATOM 6919 O O . THR B 1 403 ? -2.387 -11.148 -0.847 1 98.75 403 THR B O 1
ATOM 6922 N N . LEU B 1 404 ? -1.671 -12.758 0.541 1 98.88 404 LEU B N 1
ATOM 6923 C CA . LEU B 1 404 ? -2.896 -12.727 1.332 1 98.88 404 LEU B CA 1
ATOM 6924 C C . LEU B 1 404 ? -3.049 -11.391 2.045 1 98.88 404 LEU B C 1
ATOM 6926 O O . LEU B 1 404 ? -4.16 -10.875 2.174 1 98.88 404 LEU B O 1
ATOM 6930 N N . ALA B 1 405 ? -1.948 -10.875 2.52 1 98.75 405 ALA B N 1
ATOM 6931 C CA . ALA B 1 405 ? -1.996 -9.555 3.141 1 98.75 405 ALA B CA 1
ATOM 6932 C C . ALA B 1 405 ? -2.469 -8.492 2.146 1 98.75 405 ALA B C 1
ATOM 6934 O O . ALA B 1 405 ? -3.279 -7.629 2.488 1 98.75 405 ALA B O 1
ATOM 6935 N N . HIS B 1 406 ? -1.954 -8.547 0.968 1 98 406 HIS B N 1
ATOM 6936 C CA . HIS B 1 406 ? -2.377 -7.613 -0.074 1 98 406 HIS B CA 1
ATOM 6937 C C . HIS B 1 406 ? -3.867 -7.754 -0.364 1 98 406 HIS B C 1
ATOM 6939 O O . HIS B 1 406 ? -4.582 -6.75 -0.458 1 98 406 HIS B O 1
ATOM 6945 N N . TYR B 1 407 ? -4.34 -8.977 -0.461 1 98.56 407 TYR B N 1
ATOM 6946 C CA . TYR B 1 407 ? -5.762 -9.211 -0.692 1 98.56 407 TYR B CA 1
ATOM 6947 C C . TYR B 1 407 ? -6.594 -8.711 0.481 1 98.56 407 TYR B C 1
ATOM 6949 O O . TYR B 1 407 ? -7.684 -8.172 0.29 1 98.56 407 TYR B O 1
ATOM 6957 N N . GLY B 1 408 ? -6.055 -8.961 1.674 1 98.06 408 GLY B N 1
ATOM 6958 C CA . GLY B 1 408 ? -6.719 -8.414 2.846 1 98.06 408 GLY B CA 1
ATOM 6959 C C . GLY B 1 408 ? -6.871 -6.906 2.793 1 98.06 408 GLY B C 1
ATOM 6960 O O . GLY B 1 408 ? -7.895 -6.367 3.221 1 98.06 408 GLY B O 1
ATOM 6961 N N . SER B 1 409 ? -5.883 -6.238 2.307 1 97.25 409 SER B N 1
ATOM 6962 C CA . SER B 1 409 ? -5.926 -4.785 2.184 1 97.25 409 SER B CA 1
ATOM 6963 C C . SER B 1 409 ? -6.961 -4.352 1.149 1 97.25 409 SER B C 1
ATOM 6965 O O . SER B 1 409 ? -7.605 -3.312 1.309 1 97.25 409 SER B O 1
ATOM 6967 N N . LEU B 1 410 ? -7.117 -5.07 0.067 1 96.69 410 LEU B N 1
ATOM 6968 C CA . LEU B 1 410 ? -8 -4.695 -1.032 1 96.69 410 LEU B CA 1
ATOM 6969 C C . LEU B 1 410 ? -9.438 -5.094 -0.73 1 96.69 410 LEU B C 1
ATOM 6971 O O . LEU B 1 410 ? -10.375 -4.352 -1.045 1 96.69 410 LEU B O 1
ATOM 6975 N N . TYR B 1 411 ? -9.602 -6.309 -0.094 1 97.75 411 TYR B N 1
ATOM 6976 C CA . TYR B 1 411 ? -10.922 -6.934 -0.135 1 97.75 411 TYR B CA 1
ATOM 6977 C C . TYR B 1 411 ? -11.359 -7.363 1.258 1 97.75 411 TYR B C 1
ATOM 6979 O O . TYR B 1 411 ? -12.43 -7.961 1.42 1 97.75 411 TYR B O 1
ATOM 6987 N N . GLY B 1 412 ? -10.562 -7.109 2.285 1 97.94 412 GLY B N 1
ATOM 6988 C CA . GLY B 1 412 ? -10.898 -7.523 3.639 1 97.94 412 GLY B CA 1
ATOM 6989 C C . GLY B 1 412 ? -12.227 -6.969 4.125 1 97.94 412 GLY B C 1
ATOM 6990 O O . GLY B 1 412 ? -12.875 -7.566 4.984 1 97.94 412 GLY B O 1
ATOM 6991 N N . HIS B 1 413 ? -12.68 -5.871 3.572 1 97.75 413 HIS B N 1
ATOM 6992 C CA . HIS B 1 413 ? -13.875 -5.16 4.012 1 97.75 413 HIS B CA 1
ATOM 6993 C C . HIS B 1 413 ? -15.133 -5.777 3.412 1 97.75 413 HIS B C 1
ATOM 6995 O O . HIS B 1 413 ? -16.25 -5.461 3.836 1 97.75 413 HIS B O 1
ATOM 7001 N N . ILE B 1 414 ? -15.023 -6.641 2.434 1 98.06 414 ILE B N 1
ATOM 7002 C CA . ILE B 1 414 ? -16.172 -7.152 1.698 1 98.06 414 ILE B CA 1
ATOM 7003 C C . ILE B 1 414 ? -17.078 -7.961 2.635 1 98.06 414 ILE B C 1
ATOM 7005 O O . ILE B 1 414 ? -16.609 -8.883 3.307 1 98.06 414 ILE B O 1
ATOM 7009 N N . ALA B 1 415 ? -18.312 -7.703 2.662 1 98 415 ALA B N 1
ATOM 7010 C CA . ALA B 1 415 ? -19.281 -8.312 3.57 1 98 415 ALA B CA 1
ATOM 7011 C C . ALA B 1 415 ? -19.875 -9.594 2.979 1 98 415 ALA B C 1
ATOM 7013 O O . ALA B 1 415 ? -19.844 -9.781 1.762 1 98 415 ALA B O 1
ATOM 7014 N N . ALA B 1 416 ? -20.359 -10.461 3.896 1 98.19 416 ALA B N 1
ATOM 7015 C CA . ALA B 1 416 ? -21.141 -11.609 3.453 1 98.19 416 ALA B CA 1
ATOM 7016 C C . ALA B 1 416 ? -22.312 -11.172 2.578 1 98.19 416 ALA B C 1
ATOM 7018 O O . ALA B 1 416 ? -22.844 -10.078 2.754 1 98.19 416 ALA B O 1
ATOM 7019 N N . GLY B 1 417 ? -22.656 -11.977 1.63 1 97.94 417 GLY B N 1
ATOM 7020 C CA . GLY B 1 417 ? -23.719 -11.656 0.706 1 97.94 417 GLY B CA 1
ATOM 7021 C C . GLY B 1 417 ? -23.234 -11.195 -0.652 1 97.94 417 GLY B C 1
ATOM 7022 O O . GLY B 1 417 ? -23.984 -11.188 -1.625 1 97.94 417 GLY B O 1
ATOM 7023 N N . GLU B 1 418 ? -21.938 -10.773 -0.731 1 96.62 418 GLU B N 1
ATOM 7024 C CA . GLU B 1 418 ? -21.359 -10.273 -1.976 1 96.62 418 GLU B CA 1
ATOM 7025 C C . GLU B 1 418 ? -21.5 -11.297 -3.102 1 96.62 418 GLU B C 1
ATOM 7027 O O . GLU B 1 418 ? -21.688 -10.922 -4.262 1 96.62 418 GLU B O 1
ATOM 7032 N N . PHE B 1 419 ? -21.516 -12.625 -2.736 1 97.62 419 PHE B N 1
ATOM 7033 C CA . PHE B 1 419 ? -21.484 -13.664 -3.756 1 97.62 419 PHE B CA 1
ATOM 7034 C C . PHE B 1 419 ? -22.766 -14.484 -3.736 1 97.62 419 PHE B C 1
ATOM 7036 O O . PHE B 1 419 ? -22.812 -15.586 -4.297 1 97.62 419 PHE B O 1
ATOM 7043 N N . LYS B 1 420 ? -23.922 -14.227 -2.93 1 95.94 420 LYS B N 1
ATOM 7044 C CA . LYS B 1 420 ? -25.172 -14.969 -2.725 1 95.94 420 LYS B CA 1
ATOM 7045 C C . LYS B 1 420 ? -25.812 -15.336 -4.055 1 95.94 420 LYS B C 1
ATOM 7047 O O . LYS B 1 420 ? -26.516 -16.344 -4.156 1 95.94 420 LYS B O 1
ATOM 7052 N N . GLY B 1 421 ? -25.5 -14.953 -5.227 1 94.31 421 GLY B N 1
ATOM 7053 C CA . GLY B 1 421 ? -26.109 -15.195 -6.523 1 94.31 421 GLY B CA 1
ATOM 7054 C C . GLY B 1 421 ? -25.391 -16.25 -7.336 1 94.31 421 GLY B C 1
ATOM 7055 O O . GLY B 1 421 ? -25.844 -16.625 -8.414 1 94.31 421 GLY B O 1
ATOM 7056 N N . THR B 1 422 ? -24.406 -16.844 -6.809 1 97.81 422 THR B N 1
ATOM 7057 C CA . THR B 1 422 ? -23.672 -17.891 -7.523 1 97.81 422 THR B CA 1
ATOM 7058 C C . THR B 1 422 ? -24.203 -19.281 -7.16 1 97.81 422 THR B C 1
ATOM 7060 O O . THR B 1 422 ? -24.969 -19.422 -6.203 1 97.81 422 THR B O 1
ATOM 7063 N N . GLU B 1 423 ? -23.844 -20.312 -7.895 1 98.25 423 GLU B N 1
ATOM 7064 C CA . GLU B 1 423 ? -24.328 -21.672 -7.676 1 98.25 423 GLU B CA 1
ATOM 7065 C C . GLU B 1 423 ? -23.484 -22.406 -6.629 1 98.25 423 GLU B C 1
ATOM 7067 O O . GLU B 1 423 ? -23.797 -23.531 -6.254 1 98.25 423 GLU B O 1
ATOM 7072 N N . LEU B 1 424 ? -22.422 -21.766 -6.141 1 98.5 424 LEU B N 1
ATOM 7073 C CA . LEU B 1 424 ? -21.641 -22.391 -5.078 1 98.5 424 LEU B CA 1
ATOM 7074 C C . LEU B 1 424 ? -22.422 -22.422 -3.771 1 98.5 424 LEU B C 1
ATOM 7076 O O . LEU B 1 424 ? -22.859 -21.375 -3.273 1 98.5 424 LEU B O 1
ATOM 7080 N N . LYS B 1 425 ? -22.609 -23.641 -3.271 1 98.12 425 LYS B N 1
ATOM 7081 C CA . LYS B 1 425 ? -23.406 -23.812 -2.057 1 98.12 425 LYS B CA 1
ATOM 7082 C C . LYS B 1 425 ? -22.875 -22.922 -0.931 1 98.12 425 LYS B C 1
ATOM 7084 O O . LYS B 1 425 ? -21.672 -22.891 -0.663 1 98.12 425 LYS B O 1
ATOM 7089 N N . ASP B 1 426 ? -23.766 -22.125 -0.242 1 98.44 426 ASP B N 1
ATOM 7090 C CA . ASP B 1 426 ? -23.5 -21.281 0.921 1 98.44 426 ASP B CA 1
ATOM 7091 C C . ASP B 1 426 ? -22.625 -20.094 0.554 1 98.44 426 ASP B C 1
ATOM 7093 O O . ASP B 1 426 ? -21.953 -19.531 1.417 1 98.44 426 ASP B O 1
ATOM 7097 N N . SER B 1 427 ? -22.531 -19.766 -0.774 1 98.44 427 SER B N 1
ATOM 7098 C CA . SER B 1 427 ? -21.656 -18.688 -1.234 1 98.44 427 SER B CA 1
ATOM 7099 C C . SER B 1 427 ? -22.047 -17.359 -0.58 1 98.44 427 SER B C 1
ATOM 7101 O O . SER B 1 427 ? -21.234 -16.422 -0.546 1 98.44 427 SER B O 1
ATOM 7103 N N . GLU B 1 428 ? -23.219 -17.188 -0.028 1 98.25 428 GLU B N 1
ATOM 7104 C CA . GLU B 1 428 ? -23.688 -15.969 0.635 1 98.25 428 GLU B CA 1
ATOM 7105 C C . GLU B 1 428 ? -22.891 -15.711 1.92 1 98.25 428 GLU B C 1
ATOM 7107 O O . GLU B 1 428 ? -22.938 -14.602 2.463 1 98.25 428 GLU B O 1
ATOM 7112 N N . LEU B 1 429 ? -22.156 -16.719 2.402 1 98.5 429 LEU B N 1
ATOM 7113 C CA . LEU B 1 429 ? -21.406 -16.594 3.645 1 98.5 429 LEU B CA 1
ATOM 7114 C C . LEU B 1 429 ? -20 -16.078 3.369 1 98.5 429 LEU B C 1
ATOM 7116 O O . LEU B 1 429 ? -19.281 -15.664 4.293 1 98.5 429 LEU B O 1
ATOM 7120 N N . ILE B 1 430 ? -19.547 -16.156 2.096 1 98.81 430 ILE B N 1
ATOM 7121 C CA . ILE B 1 430 ? -18.188 -15.781 1.746 1 98.81 430 ILE B CA 1
ATOM 7122 C C . ILE B 1 430 ? -17.984 -14.281 1.943 1 98.81 430 ILE B C 1
ATOM 7124 O O . ILE B 1 430 ? -18.797 -13.477 1.456 1 98.81 430 ILE B O 1
ATOM 7128 N N . ASP B 1 431 ? -16.969 -13.914 2.721 1 98.62 431 ASP B N 1
ATOM 7129 C CA . ASP B 1 431 ? -16.656 -12.5 2.941 1 98.62 431 ASP B CA 1
ATOM 7130 C C . ASP B 1 431 ? -15.141 -12.281 2.996 1 98.62 431 ASP B C 1
ATOM 7132 O O . ASP B 1 431 ? -14.359 -13.188 2.711 1 98.62 431 ASP B O 1
ATOM 7136 N N . GLY B 1 432 ? -14.758 -11.062 3.266 1 98.56 432 GLY B N 1
ATOM 7137 C CA . GLY B 1 432 ? -13.359 -10.656 3.189 1 98.56 432 GLY B CA 1
ATOM 7138 C C . GLY B 1 432 ? -12.5 -11.281 4.273 1 98.56 432 GLY B C 1
ATOM 7139 O O . GLY B 1 432 ? -11.273 -11.203 4.219 1 98.56 432 GLY B O 1
ATOM 7140 N N . THR B 1 433 ? -13.086 -11.961 5.305 1 98.62 433 THR B N 1
ATOM 7141 C CA . THR B 1 433 ? -12.289 -12.617 6.336 1 98.62 433 THR B CA 1
ATOM 7142 C C . THR B 1 433 ? -11.57 -13.836 5.762 1 98.62 433 THR B C 1
ATOM 7144 O O . THR B 1 433 ? -10.695 -14.414 6.418 1 98.62 433 THR B O 1
ATOM 7147 N N . LEU B 1 434 ? -11.898 -14.203 4.477 1 98.88 434 LEU B N 1
ATOM 7148 C CA . LEU B 1 434 ? -11.242 -15.305 3.777 1 98.88 434 LEU B CA 1
ATOM 7149 C C . LEU B 1 434 ? -9.727 -15.188 3.875 1 98.88 434 LEU B C 1
ATOM 7151 O O . LEU B 1 434 ? -9.031 -16.172 4.117 1 98.88 434 LEU B O 1
ATOM 7155 N N . PHE B 1 435 ? -9.25 -14.039 3.762 1 98.88 435 PHE B N 1
ATOM 7156 C CA . PHE B 1 435 ? -7.82 -13.828 3.594 1 98.88 435 PHE B CA 1
ATOM 7157 C C . PHE B 1 435 ? -7.094 -13.961 4.926 1 98.88 435 PHE B C 1
ATOM 7159 O O . PHE B 1 435 ? -6.055 -14.625 5.012 1 98.88 435 PHE B O 1
ATOM 7166 N N . VAL B 1 436 ? -7.625 -13.359 6.008 1 98.69 436 VAL B N 1
ATOM 7167 C CA . VAL B 1 436 ? -6.977 -13.477 7.309 1 98.69 436 VAL B CA 1
ATOM 7168 C C . VAL B 1 436 ? -7.121 -14.898 7.832 1 98.69 436 VAL B C 1
ATOM 7170 O O . VAL B 1 436 ? -6.215 -15.43 8.484 1 98.69 436 VAL B O 1
ATOM 7173 N N . ARG B 1 437 ? -8.273 -15.555 7.586 1 98.56 437 ARG B N 1
ATOM 7174 C CA . ARG B 1 437 ? -8.461 -16.953 7.953 1 98.56 437 ARG B CA 1
ATOM 7175 C C . ARG B 1 437 ? -7.398 -17.828 7.297 1 98.56 437 ARG B C 1
ATOM 7177 O O . ARG B 1 437 ? -6.77 -18.656 7.961 1 98.56 437 ARG B O 1
ATOM 7184 N N . THR B 1 438 ? -7.219 -17.609 5.973 1 98.75 438 THR B N 1
ATOM 7185 C CA . THR B 1 438 ? -6.273 -18.406 5.195 1 98.75 438 THR B CA 1
ATOM 7186 C C . THR B 1 438 ? -4.844 -18.172 5.668 1 98.75 438 THR B C 1
ATOM 7188 O O . THR B 1 438 ? -4.062 -19.109 5.812 1 98.75 438 THR B O 1
ATOM 7191 N N . ALA B 1 439 ? -4.527 -16.906 5.914 1 98.75 439 ALA B N 1
ATOM 7192 C CA . ALA B 1 439 ? -3.18 -16.547 6.344 1 98.75 439 ALA B CA 1
ATOM 7193 C C . ALA B 1 439 ? -2.842 -17.188 7.688 1 98.75 439 ALA B C 1
ATOM 7195 O O . ALA B 1 439 ? -1.754 -17.75 7.859 1 98.75 439 ALA B O 1
ATOM 7196 N N . ALA B 1 440 ? -3.756 -17.109 8.625 1 97.81 440 ALA B N 1
ATOM 7197 C CA . ALA B 1 440 ? -3.541 -17.672 9.953 1 97.81 440 ALA B CA 1
ATOM 7198 C C . ALA B 1 440 ? -3.396 -19.188 9.898 1 97.81 440 ALA B C 1
ATOM 7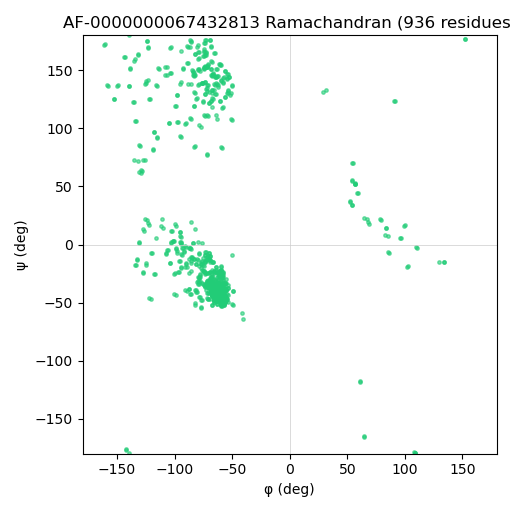200 O O . ALA B 1 440 ? -2.502 -19.766 10.531 1 97.81 440 ALA B O 1
ATOM 7201 N N . LEU B 1 441 ? -4.242 -19.812 9.133 1 97.69 441 LEU B N 1
ATOM 7202 C CA . LEU B 1 441 ? -4.203 -21.266 9 1 97.69 441 LEU B CA 1
ATOM 7203 C C . LEU B 1 441 ? -2.904 -21.719 8.344 1 97.69 441 LEU B C 1
ATOM 7205 O O . LEU B 1 441 ? -2.305 -22.703 8.766 1 97.69 441 LEU B O 1
ATOM 7209 N N . THR B 1 442 ? -2.484 -21.016 7.301 1 97.88 442 THR B N 1
ATOM 7210 C CA . THR B 1 442 ? -1.253 -21.359 6.605 1 97.88 442 THR B CA 1
ATOM 7211 C C . THR B 1 442 ? -0.043 -21.172 7.516 1 97.88 442 THR B C 1
ATOM 7213 O O . THR B 1 442 ? 0.882 -21.984 7.508 1 97.88 442 THR B O 1
ATOM 7216 N N . MET B 1 443 ? -0.057 -20.047 8.305 1 96.94 443 MET B N 1
ATOM 7217 C CA . MET B 1 443 ? 1.034 -19.812 9.242 1 96.94 443 MET B CA 1
ATOM 7218 C C . MET B 1 443 ? 1.122 -20.938 10.273 1 96.94 443 MET B C 1
ATOM 7220 O O . MET B 1 443 ? 2.217 -21.391 10.609 1 96.94 443 MET B O 1
ATOM 7224 N N . GLU B 1 444 ? -0.003 -21.328 10.75 1 95.25 444 GLU B N 1
ATOM 7225 C CA . GLU B 1 444 ? -0.031 -22.422 11.711 1 95.25 444 GLU B CA 1
ATOM 7226 C C . GLU B 1 444 ? 0.474 -23.719 11.078 1 95.25 444 GLU B C 1
ATOM 7228 O O . GLU B 1 444 ? 1.257 -24.453 11.688 1 95.25 444 GLU B O 1
ATOM 7233 N N . TRP B 1 445 ? 0.067 -24.031 9.875 1 94.81 445 TRP B N 1
ATOM 7234 C CA . TRP B 1 445 ? 0.476 -25.219 9.148 1 94.81 445 TRP B CA 1
ATOM 7235 C C . TRP B 1 445 ? 1.991 -25.281 8.992 1 94.81 445 TRP B C 1
ATOM 7237 O O . TRP B 1 445 ? 2.605 -26.328 9.156 1 94.81 445 TRP B O 1
ATOM 7247 N N . MET B 1 446 ? 2.586 -24.141 8.703 1 95.38 446 MET B N 1
ATOM 7248 C CA . MET B 1 446 ? 3.998 -24.047 8.344 1 95.38 446 MET B CA 1
ATOM 7249 C C . MET B 1 446 ? 4.875 -23.953 9.586 1 95.38 446 MET B C 1
ATOM 7251 O O . MET B 1 446 ? 6.082 -24.188 9.516 1 95.38 446 MET B O 1
ATOM 7255 N N . GLY B 1 447 ? 4.273 -23.656 10.703 1 94.44 447 GLY B N 1
ATOM 7256 C CA . GLY B 1 447 ? 5.008 -23.484 11.938 1 94.44 447 GLY B CA 1
ATOM 7257 C C . GLY B 1 447 ? 5.441 -22.047 12.18 1 94.44 447 GLY B C 1
ATOM 7258 O O . GLY B 1 447 ? 6.117 -21.453 11.336 1 94.44 447 GLY B O 1
ATOM 7259 N N . ARG B 1 448 ? 5.066 -21.453 13.305 1 96.31 448 ARG B N 1
ATOM 7260 C CA . ARG B 1 448 ? 5.484 -20.125 13.742 1 96.31 448 ARG B CA 1
ATOM 7261 C C . ARG B 1 448 ? 6.844 -20.188 14.43 1 96.31 448 ARG B C 1
ATOM 7263 O O . ARG B 1 448 ? 6.938 -20.047 15.648 1 96.31 448 ARG B O 1
ATOM 7270 N N . ILE B 1 449 ? 7.867 -20.156 13.617 1 95.94 449 ILE B N 1
ATOM 7271 C CA . ILE B 1 449 ? 9.203 -20.484 14.094 1 95.94 449 ILE B CA 1
ATOM 7272 C C . ILE B 1 449 ? 9.789 -19.297 14.867 1 95.94 449 ILE B C 1
ATOM 7274 O O . ILE B 1 449 ? 10.641 -19.469 15.734 1 95.94 449 ILE B O 1
ATOM 7278 N N . ARG B 1 450 ? 9.359 -18.078 14.516 1 96.44 450 ARG B N 1
ATOM 7279 C CA . ARG B 1 450 ? 9.75 -16.906 15.289 1 96.44 450 ARG B CA 1
ATOM 7280 C C . ARG B 1 450 ? 9.32 -17.031 16.75 1 96.44 450 ARG B C 1
ATOM 7282 O O . ARG B 1 450 ? 10.031 -16.578 17.656 1 96.44 450 ARG B O 1
ATOM 7289 N N . GLU B 1 451 ? 8.203 -17.672 16.953 1 95.44 451 GLU B N 1
ATOM 7290 C CA . GLU B 1 451 ? 7.625 -17.844 18.281 1 95.44 451 GLU B CA 1
ATOM 7291 C C . GLU B 1 451 ? 8.047 -19.172 18.891 1 95.44 451 GLU B C 1
ATOM 7293 O O . GLU B 1 451 ? 7.562 -19.547 19.969 1 95.44 451 GLU B O 1
ATOM 7298 N N . GLY B 1 452 ? 8.836 -19.969 18.203 1 94.44 452 GLY B N 1
ATOM 7299 C CA . GLY B 1 452 ? 9.445 -21.141 18.828 1 94.44 452 GLY B CA 1
ATOM 7300 C C . GLY B 1 452 ? 8.883 -22.453 18.312 1 94.44 452 GLY B C 1
ATOM 7301 O O . GLY B 1 452 ? 9.336 -23.531 18.703 1 94.44 452 GLY B O 1
ATOM 7302 N N . GLU B 1 453 ? 7.906 -22.469 17.438 1 94.81 453 GLU B N 1
ATOM 7303 C CA . GLU B 1 453 ? 7.387 -23.703 16.859 1 94.81 453 GLU B CA 1
ATOM 7304 C C . GLU B 1 453 ? 8.359 -24.297 15.836 1 94.81 453 GLU B C 1
ATOM 7306 O O . GLU B 1 453 ? 9.148 -23.562 15.234 1 94.81 453 GLU B O 1
ATOM 7311 N N . PRO B 1 454 ? 8.305 -25.594 15.672 1 92.94 454 PRO B N 1
ATOM 7312 C CA . PRO B 1 454 ? 9.18 -26.203 14.664 1 92.94 454 PRO B CA 1
ATOM 7313 C C . PRO B 1 454 ? 8.805 -25.812 13.234 1 92.94 454 PRO B C 1
ATOM 7315 O O . PRO B 1 454 ? 7.621 -25.688 12.922 1 92.94 454 PRO B O 1
ATOM 7318 N N . ALA B 1 455 ? 9.828 -25.703 12.445 1 92.44 455 ALA B N 1
ATOM 7319 C CA . ALA B 1 455 ? 9.586 -25.422 11.031 1 92.44 455 ALA B CA 1
ATOM 7320 C C . ALA B 1 455 ? 8.898 -26.609 10.352 1 92.44 455 ALA B C 1
ATOM 7322 O O . ALA B 1 455 ? 9.25 -27.766 10.594 1 92.44 455 ALA B O 1
ATOM 7323 N N . ARG B 1 456 ? 7.902 -26.312 9.633 1 92.5 456 ARG B N 1
ATOM 7324 C CA . ARG B 1 456 ? 7.254 -27.281 8.75 1 92.5 456 ARG B CA 1
ATOM 7325 C C . ARG B 1 456 ? 7.234 -26.766 7.312 1 92.5 456 ARG B C 1
ATOM 7327 O O . ARG B 1 456 ? 7.668 -25.656 7.035 1 92.5 456 ARG B O 1
ATOM 7334 N N . PHE B 1 457 ? 6.859 -27.656 6.355 1 90.38 457 PHE B N 1
ATOM 7335 C CA . PHE B 1 457 ? 6.926 -27.344 4.934 1 90.38 457 PHE B CA 1
ATOM 7336 C C . PHE B 1 457 ? 5.754 -27.969 4.184 1 90.38 457 PHE B C 1
ATOM 7338 O O . PHE B 1 457 ? 5.027 -28.797 4.738 1 90.38 457 PHE B O 1
ATOM 7345 N N . TRP B 1 458 ? 5.441 -27.484 2.963 1 89.75 458 TRP B N 1
ATOM 7346 C CA . TRP B 1 458 ? 4.434 -28.109 2.111 1 89.75 458 TRP B CA 1
ATOM 7347 C C . TRP B 1 458 ? 4.879 -29.5 1.677 1 89.75 458 TRP B C 1
ATOM 7349 O O . TRP B 1 458 ? 6.062 -29.734 1.407 1 89.75 458 TRP B O 1
ATOM 7359 N N . GLY B 1 459 ? 3.879 -30.359 1.736 1 80.38 459 GLY B N 1
ATOM 7360 C CA . GLY B 1 459 ? 4.164 -31.656 1.141 1 80.38 459 GLY B CA 1
ATOM 7361 C C . GLY B 1 459 ? 4.445 -31.578 -0.348 1 80.38 459 GLY B C 1
ATOM 7362 O O . GLY B 1 459 ? 3.918 -30.703 -1.042 1 80.38 459 GLY B O 1
ATOM 7363 N N . ASP B 1 460 ? 5.379 -32.25 -0.931 1 70.88 460 ASP B N 1
ATOM 7364 C CA . ASP B 1 460 ? 5.688 -32.344 -2.354 1 70.88 460 ASP B CA 1
ATOM 7365 C C . ASP B 1 460 ? 6.543 -31.172 -2.82 1 70.88 460 ASP B C 1
ATOM 7367 O O . ASP B 1 460 ? 6.688 -30.938 -4.023 1 70.88 460 ASP B O 1
ATOM 7371 N N . ASP B 1 461 ? 7.016 -30.359 -1.829 1 73 461 ASP B N 1
ATOM 7372 C CA . ASP B 1 461 ? 7.945 -29.297 -2.193 1 73 461 ASP B CA 1
ATOM 7373 C C . ASP B 1 461 ? 9.328 -29.859 -2.496 1 73 461 ASP B C 1
ATOM 7375 O O . ASP B 1 461 ? 10.008 -30.375 -1.604 1 73 461 ASP B O 1
ATOM 7379 N N . PRO B 1 462 ? 9.688 -29.781 -3.746 1 66.81 462 PRO B N 1
ATOM 7380 C CA . PRO B 1 462 ? 10.992 -30.344 -4.086 1 66.81 462 PRO B CA 1
ATOM 7381 C C . PRO B 1 462 ? 12.148 -29.609 -3.402 1 66.81 462 PRO B C 1
ATOM 7383 O O . PRO B 1 462 ? 13.258 -30.141 -3.326 1 66.81 462 PRO B O 1
ATOM 7386 N N . ASN B 1 463 ? 11.891 -28.359 -2.945 1 64.88 463 ASN B N 1
ATOM 7387 C CA . ASN B 1 463 ? 12.938 -27.609 -2.262 1 64.88 463 ASN B CA 1
ATOM 7388 C C . ASN B 1 463 ? 13.242 -28.188 -0.885 1 64.88 463 ASN B C 1
ATOM 7390 O O . ASN B 1 463 ? 14.305 -27.938 -0.315 1 64.88 463 ASN B O 1
ATOM 7394 N N . PHE B 1 464 ? 12.242 -28.844 -0.414 1 66.62 464 PHE B N 1
ATOM 7395 C CA . PHE B 1 464 ? 12.375 -29.438 0.912 1 66.62 464 PHE B CA 1
ATOM 7396 C C . PHE B 1 464 ? 11.938 -30.891 0.897 1 66.62 464 PHE B C 1
ATOM 7398 O O . PHE B 1 464 ? 11.008 -31.266 1.608 1 66.62 464 PHE B O 1
ATOM 7405 N N . PRO B 1 465 ? 12.688 -31.641 0.092 1 53.66 465 PRO B N 1
ATOM 7406 C CA . PRO B 1 465 ? 12.25 -33.031 -0.098 1 53.66 465 PRO B CA 1
ATOM 7407 C C . PRO B 1 465 ? 12.195 -33.812 1.21 1 53.66 465 PRO B C 1
ATOM 7409 O O . PRO B 1 465 ? 11.406 -34.75 1.334 1 53.66 465 PRO B O 1
ATOM 7412 N N . GLU B 1 466 ? 13.047 -33.438 2.133 1 49.53 466 GLU B N 1
ATOM 7413 C CA . GLU B 1 466 ? 13.133 -34.188 3.385 1 49.53 466 GLU B CA 1
ATOM 7414 C C . GLU B 1 466 ? 12.102 -33.688 4.395 1 49.53 466 GLU B C 1
ATOM 7416 O O . GLU B 1 466 ? 11.945 -34.281 5.469 1 49.53 466 GLU B O 1
ATOM 7421 N N . ALA B 1 467 ? 11.539 -32.594 4.043 1 48.12 467 ALA B N 1
ATOM 7422 C CA . ALA B 1 467 ? 10.648 -32 5.055 1 48.12 467 ALA B CA 1
ATOM 7423 C C . ALA B 1 467 ? 9.469 -32.938 5.332 1 48.12 467 ALA B C 1
ATOM 7425 O O . ALA B 1 467 ? 8.883 -33.5 4.402 1 48.12 467 ALA B O 1
ATOM 7426 N N . LYS B 1 468 ? 9.414 -33.625 6.559 1 45.5 468 LYS B N 1
ATOM 7427 C CA . LYS B 1 468 ? 8.352 -34.5 7.051 1 45.5 468 LYS B CA 1
ATOM 7428 C C . LYS B 1 468 ? 6.992 -33.812 6.938 1 45.5 468 LYS B C 1
ATOM 7430 O O . LYS B 1 468 ? 6.844 -32.656 7.309 1 45.5 468 LYS B O 1
ATOM 7435 N N . ILE B 1 469 ? 6.188 -34.219 6.059 1 41.12 469 ILE B N 1
ATOM 7436 C CA . ILE B 1 469 ? 4.777 -33.844 6.039 1 41.12 469 ILE B CA 1
ATOM 7437 C C . ILE B 1 469 ? 4.109 -34.281 7.34 1 41.12 469 ILE B C 1
ATOM 7439 O O . ILE B 1 469 ? 4.051 -35.469 7.641 1 41.12 469 ILE B O 1
ATOM 7443 N N . TYR B 1 470 ? 4.219 -33.5 8.414 1 34.84 470 TYR B N 1
ATOM 7444 C CA . TYR B 1 470 ? 3.459 -33.969 9.562 1 34.84 470 TYR B CA 1
ATOM 7445 C C . TYR B 1 470 ? 1.961 -33.875 9.312 1 34.84 470 TYR B C 1
ATOM 7447 O O . TYR B 1 470 ? 1.507 -32.969 8.602 1 34.84 470 TYR B O 1
#

Organism: Laccaria bicolor (strain S238N-H82 / ATCC MYA-4686) (NCBI:txid486041)

Foldseek 3Di:
DDDDPVLLCVLQDQFDAFLDPLAFGFDPAADPQLSVLLSVLVSCCLQWFAQFQDPDPVTDGQCLNLLSVLLNSLNHDSVLNVVLSVLRVVGTHTDDDAPDAADPVCVLVQFQASSCLNNQLRHQSVCVSPDPPQVSCCPCALDCCNAPPDVRSNLLLLCPPPLNVLLVQLLVCLRRVRSSSNSSSSSSSRNNDNLACLQPPPCLLDPDPDDDQFAQLLQLLLCVLVDCVLAPDDDDLSCLCVPCNNVLNVSLSRGFAQLVDPVRLVVLLVSQQLVLLQLQQQLQDDPLARNARAPSSLSSNLSSSSLVSVSSRYGSSSSRSNSSSSSSSNSSSCSNVRVRDRPPVSLLPHDADQDDAADWDQDDCVFPPGRVDVCSGPVDSLVLLLVQQSNANDSSLSSNSSSLVSLCVVFLQFQQQPPPPHPNPPSSSDGSCSSSSSSNNSCVLQFSVVRPTDGADHPPPPSCPPGDND/DDDDPVLLCVLQDQFDAFLDPLAFGFDPAADPQLSVLLSVLVSCCLQWFAQFQDPDPVTDGQCLNLLSVLLNSLNHHSVLNVVLSVLSVVGTHTDDDAPDAADPVCVLVQFQASSCLNNQLRHQSVCVSPDPPQVCCQVCALDCCNAPPDVRSNLLLLCCPPLNVLLVQLLVCLRRVRSSSNSSSSSSSRNNDNLACLQPPPCLLDPDPDDDQFAQLLQLLLCVLVDCVLAPDDDDLSVLCVPCNNVLNVSLSRGFAQLVDPVRLVVLLVSQQLVLLQLQQQLQDDPLARNARAPSSLSSNLSSSSLVSVSSRYGSSSSRSNSSSSSSSNSSSCSNVRSRDRPPVSLLPHDADQDDAADWDQDDCVFPPGRVDVCSGPVDSLVLLLVQQSNANDSSLSSNSSSLVSLCVVFLQFQQQPQVPHPNPPSSSDGSCSSSSSSNNSCVLQFSVVRPTDGADHPPPPSCPPGDND

pLDDT: mean 93.94, std 8.82, range [34.84, 98.88]